Protein AF-0000000082145447 (afdb_homodimer)

Foldseek 3Di:
DVVVVVVVVLVVLLVLLLLLLQVLLLCLLVLHFSQWDSDPVLSVLVCVCPDPVNLVVLVVLLVLLLCLQCQAVVHVPWPFLFPVPTDRDDHDAQPPSLVSVVVSLVSLVVNLVSVCNTNDDVVCVVDVLSVVSVVLSVLQVVLSVVCVVVRNPDLARCNLLSSLVSLCSSDPLLVLVVVLLVVLVVVLVVLVVVLVVLLQVLLVVCLVVQDDDPDPLLNPLCVQANVDSVSVSVNLVLVLLVQCPPVNCVSVCVVPVVSVVSSCVSNVCRNVNSLVVSLVSLLVSVVVSLVVLLVSSNVSSLVSLVSSQVSQPVSDDPDQWHALVSVLVSLVPHDDDPVLSVQLNVLRDHDIDHPVRSSVSCVSSLFFDLDDFDDWDDDPDPVLVVLLVVLVDPVVVVVVLVLLVVLLVVVVVLCVVCVPPDPLRDDCQVVLVSLVVVLVVLVVSLVSVCSNRPPRRQVVDPLSVLSVVLSVVLVVLNVVLCVVQPPPGDRFDVPPPDPDGSSRSSVVSSVSSVVNSCSCQCVDPVSVLVVVLVVLLVVVCVSLVSVVSSVLSSVLSVQCSQCACLCVVQPPLPLPVVDPLACSVVVVSSQGSHRSVSVSVNLVVVLVSHSVVNVQVVSCVSHNVCSVVVSVVSNCCRNSPSVSSVVSSSVVSVVVVVVVVVVCPPVCVVVVSGPSRPVSSSD/DVVVVVVVVLVVLLVLLLLLLQVLLLCLLVLHFSQWDSDPVLSVLVCVCPDPVNLVVLVVLLVLLLCLQCQAVVHVPWPFLFPVPTDRDDHDAQPPSLVSVVVSLVSLVVNLVSVCNTNDDVVCVVDVLSVVSVVLSVLLVVLSVVCVVVRNPDLARCNLLSSLVSLCSSDPLLVLVVVLLVVLVVVLVVLVVVLVVLLQVLLVVVLVVQDDDPDPLLNPLCVQANVDSVSVSVNLVLVLLVQCPPVNCVSVCVVPVVSVVSSCVSNVCRNVNSLVVSLVSLLVSVVVSLVVLLVSSNVSSVVSLVVSQVSQVVSDDDDQWHALVSVLVSLVPHDDDPVLSVQLNVLRDHDIDHPVRSSVSCVSSLFFDLDDFDDWDDDPDPVLVVLLVVLVDPVVVVVVLVLLVVLLVVVVVLCVVCVPPDPLRDDCQVVLVSLVVVLVVLVVSLVSVCSNRPPRRQVVDPLSVLSVVLSVVLVVLNVVLCVVAPPPGDRFDVPPPDPDGSSRSSVVSSVSSVVNSCSCQCVDPVSVLVVVLVVLLVVVCVSLVSVVSSVLSSVLSVQCSQCACLCVVQPPLPLPVPDPLACSVVVVSSQGSHRSVSVSVNLVVVLVSHSVVNVQVVSCVSHNVCSVVVSVVSNCCRNSPSVSSVVSSSVVSVVVSVVVVVVQPPVCVVVVSRPSRPVSSSD

Solvent-accessible surface area (backbone atoms only — not comparable to full-atom values): 72984 Å² total; per-residue (Å²): 113,68,64,58,50,51,50,50,53,50,48,52,52,50,50,45,36,44,52,49,27,27,52,26,44,41,26,22,73,64,46,36,80,80,74,48,55,80,48,69,69,48,43,54,50,50,54,52,56,71,26,70,64,48,46,50,49,52,51,50,45,47,52,50,63,60,51,43,55,43,51,37,85,50,26,43,65,48,62,30,56,15,75,92,74,39,66,86,52,58,63,70,61,86,56,56,68,57,50,56,46,51,54,45,52,50,50,50,50,51,51,50,51,50,53,47,62,41,39,30,74,74,53,45,76,69,36,65,67,58,51,52,46,54,49,53,53,51,53,30,52,52,46,50,52,50,34,64,72,53,67,61,68,68,86,79,62,68,41,65,55,48,52,45,49,58,56,46,71,72,29,68,59,38,47,53,51,51,53,46,50,63,69,39,45,65,65,52,48,32,52,50,49,51,50,50,50,53,50,52,47,52,35,55,44,44,43,62,72,37,49,41,49,86,52,70,88,74,26,53,40,14,68,73,42,31,45,44,63,71,49,21,43,51,46,52,53,42,39,50,70,36,48,44,42,63,66,75,48,38,58,45,26,46,65,28,47,71,55,46,55,59,55,50,50,50,39,50,49,47,41,60,41,52,50,46,47,47,38,37,51,51,28,52,46,49,53,56,42,51,54,50,52,32,50,51,37,52,50,31,22,51,50,16,48,50,52,24,49,53,45,48,15,60,75,45,97,80,51,86,41,30,50,39,68,60,52,52,56,32,58,69,66,37,83,66,60,67,69,58,50,52,56,40,56,69,68,58,62,91,56,72,41,43,62,72,59,53,56,55,49,60,54,58,73,68,53,30,69,47,80,76,72,62,75,62,66,86,66,88,50,70,67,57,44,51,50,29,58,52,62,68,34,70,64,46,58,52,50,51,48,51,51,45,50,49,50,49,48,51,51,51,51,49,50,60,73,47,35,87,43,35,60,73,69,55,74,60,60,65,58,47,54,52,50,50,52,50,51,51,48,49,50,50,52,51,53,50,44,33,68,33,29,25,72,69,30,35,63,64,35,69,68,47,43,54,50,49,52,52,47,51,53,49,48,54,51,50,51,48,45,53,69,71,46,51,87,74,71,71,72,78,56,91,73,60,72,59,100,65,45,70,65,56,50,53,44,50,51,51,45,51,52,50,57,55,49,60,69,50,40,70,76,34,66,65,41,27,55,53,49,52,51,49,57,55,44,52,68,63,41,48,41,56,53,49,50,50,49,30,52,50,52,38,50,44,53,49,39,42,70,75,40,52,52,35,61,72,70,62,42,83,87,54,63,66,59,71,48,77,77,32,46,56,58,70,52,46,58,34,58,36,40,60,25,50,58,31,29,51,53,36,53,49,44,38,44,68,41,31,58,34,64,36,55,35,52,46,45,28,70,52,64,42,71,65,40,45,56,51,48,51,52,46,39,50,49,42,43,56,43,49,48,30,49,49,49,30,51,53,37,52,54,46,50,55,50,48,53,51,54,62,71,46,51,72,70,48,53,71,67,48,50,55,48,62,60,72,61,68,60,80,97,112,66,64,59,49,50,51,50,52,49,49,52,51,49,51,46,36,45,52,50,27,26,53,26,43,41,26,22,73,64,45,35,82,79,75,47,56,82,46,69,69,49,42,54,51,49,54,52,55,71,28,69,63,48,46,49,50,50,52,49,44,48,51,48,62,61,51,44,55,41,49,37,84,50,26,44,65,50,62,29,54,15,75,90,75,40,65,86,50,59,64,69,61,86,57,56,67,57,50,55,47,51,56,46,51,50,51,49,50,51,50,49,51,49,53,46,60,40,38,31,71,77,51,45,75,71,35,65,67,60,52,52,45,54,50,51,53,50,52,33,52,53,47,50,51,50,35,64,72,54,70,61,68,67,86,77,64,67,42,64,56,49,54,46,49,59,57,45,73,72,31,68,61,37,47,53,51,50,53,46,50,62,69,40,45,64,65,52,49,34,52,51,51,51,50,51,49,53,50,52,49,51,33,55,41,45,42,62,72,35,49,41,51,85,52,70,89,73,26,53,40,15,68,72,41,32,45,42,63,71,49,21,43,51,46,51,52,41,40,51,72,34,48,43,41,62,65,75,49,37,58,44,27,46,66,29,48,72,54,48,53,59,56,51,50,48,39,49,49,48,37,61,42,51,50,47,48,48,39,34,50,51,29,52,47,48,52,56,41,51,53,51,51,32,51,50,36,51,49,31,23,51,50,17,47,49,52,22,50,54,46,50,16,62,77,46,98,78,52,86,41,32,50,39,68,58,50,53,54,31,59,72,67,38,85,66,59,67,68,57,50,53,57,42,56,70,68,59,62,91,56,72,41,43,62,72,59,54,56,54,49,59,54,57,73,70,55,33,72,48,81,76,74,62,76,63,67,87,66,88,50,68,66,58,44,53,51,30,58,53,63,69,35,70,63,46,56,53,50,51,47,50,51,45,49,50,51,48,48,51,52,51,53,50,49,57,72,46,34,87,44,34,60,71,68,54,75,60,60,65,58,46,54,53,48,49,53,52,52,51,48,48,50,50,53,52,54,50,44,33,68,33,29,27,73,69,31,36,63,65,34,69,68,48,43,55,51,48,53,52,48,51,53,49,49,54,51,51,52,49,45,53,69,71,45,53,87,74,73,72,72,76,55,92,73,59,73,59,98,66,45,71,65,56,50,52,45,50,50,50,43,50,53,50,57,55,49,60,67,51,40,70,76,34,67,65,40,26,56,52,49,52,50,48,58,56,44,50,68,64,41,49,41,54,52,49,50,49,52,31,54,50,51,39,52,45,53,51,39,43,70,76,39,51,53,36,61,73,71,63,43,83,86,55,63,66,59,73,50,78,77,34,47,54,58,70,53,48,58,32,55,36,40,61,26,49,58,31,28,51,52,36,53,48,44,40,44,69,42,32,58,34,64,35,56,35,52,46,44,27,71,52,64,42,72,65,40,46,58,51,49,51,51,46,38,51,49,42,44,57,43,50,48,31,49,50,49,31,51,52,35,52,54,46,50,56,50,48,55,53,54,63,72,44,49,71,68,47,50,70,68,48,53,53,51,61,60,73,62,70,59,79,96

InterPro domains:
  IPR005821 Ion transport domain [PF00520] (77-286)
  IPR005821 Ion transport domain [PF00520] (409-654)
  IPR027359 Voltage-dependent channel domain superfamily [G3DSA:1.20.120.350] (42-174)
  IPR028798 Two pore channel protein 2 [PTHR46768] (13-683)

pLDDT: mean 85.29, std 12.87, range [26.86, 97.44]

Nearest PDB structures (foldseek):
  8ouo-assembly1_A  TM=9.317E-01  e=2.076E-51  Homo sapiens
  8ouo-assembly1_B  TM=9.538E-01  e=5.408E-50  Homo sapiens
  6nq0-assembly1_A  TM=9.365E-01  e=2.351E-46  Homo sapiens
  7fho-assembly1_C  TM=8.177E-01  e=7.870E-20  Arabidopsis thaliana
  6c96-assembly1_A  TM=8.296E-01  e=8.619E-19  Mus musculus

Sequence (1366 aa):
KSRRRYGFLTQIRIDLYLQQAVVFIEDAIQYRSINHRVDANSLRLYRWYYSRIWQLGLGLTIAVVLMLAFIERPSSFSYTSDPRFRPPPWEPPCGLTEGIEIVCLVIFAIDFATKSYLIGWEEFRKCKWLIVYILAVSASVIDWALTLSMYCDQNLRVRRLIRPFFLLQNSSLMKKTLKCIKRTLPEIASVILLLALHLCLFTMIGMLLFAKGEVHSQNGEWEAYFRDLPTSFSSLLVLLTTANNPDVMIPAYSLNRGYSIFFILFSGFGTYFLMNLLTAIVYNQFRGYLLMSVQASILRRRLGVRAAFEVMSCQGWGQDRVRVDASLQVMARVQMKSYYRQAIIKQLSDGFIQWEAFRRLFDELDKDRIKEHPPKPEYNSSLLQGLQLLFCHYYVTVVGNAVALANVMCICTILVLDSEKSIAERDDYYMEVINCFFILYYLMEMSLKILAFGWRGYLSYRNNIFDGLLTVCLLVLQITIFATYRLPFPKWNPASRGLMSLWEMVRLVNMLIVVRFLRIIPDIKLMALIASTLVDLVKNLRAFAGILVVSDSTVIEVDLYLFLYSVMSNSSMKNITVECGSYEQLGYWPNNFDDFASSLVLLYNVMVVNNWQVFMDAYTRYTTQWSKVYFVSWWLTSSVMWVNLFVALILENFIYKWDRSVMCSVADVERTGYETTVQLMFRKSRRRYGFLTQIRIDLYLQQAVVFIEDAIQYRSINHRVDANSLRLYRWYYSRIWQLGLGLTIAVVLMLAFIERPSSFSYTSDPRFRPPPWEPPCGLTEGIEIVCLVIFAIDFATKSYLIGWEEFRKCKWLIVYILAVSASVIDWALTLSMYCDQNLRVRRLIRPFFLLQNSSLMKKTLKCIKRTLPEIASVILLLALHLCLFTMIGMLLFAKGEVHSQNGEWEAYFRDLPTSFSSLLVLLTTANNPDVMIPAYSLNRGYSIFFILFSGFGTYFLMNLLTAIVYNQFRGYLLMSVQASILRRRLGVRAAFEVMSCQGWGQDRVRVDASLQVMARVQMKSYYRQAIIKQLSDGFIQWEAFRRLFDELDKDRIKEHPPKPEYNSSLLQGLQLLFCHYYVTVVGNAVALANVMCICTILVLDSEKSIAERDDYYMEVINCFFILYYLMEMSLKILAFGWRGYLSYRNNIFDGLLTVCLLVLQITIFATYRLPFPKWNPASRGLMSLWEMVRLVNMLIVVRFLRIIPDIKLMALIASTLVDLVKNLRAFAGILVVSDSTVIEVDLYLFLYSVMSNSSMKNITVECGSYEQLGYWPNNFDDFASSLVLLYNVMVVNNWQVFMDAYTRYTTQWSKVYFVSWWLTSSVMWVNLFVALILENFIYKWDRSVMCSVADVERTGYETTVQLMFR

Organism: Oncorhynchus tshawytscha (NCBI:txid74940)

Secondary structure (DSSP, 8-state):
-HHHHHHHHHHHHHHHHHHHHHHHHHHHHHT----S--SHHHHHHHHHHTSHHHHHHHHHHHHHHHHHHHHSSSP--SS---TTTPPPP-PPPTTHHHHHHHHHHHHHHHHHHHHHHHH-HHHHHH-HHHHHHHHHHHHHHHHHHHHHHTTT--S--HHHHHHHHHHHHH-HHHHHHHHHHHHHHHHHHHHHHHHHHHHHHHHHHHHHHT---S-GGG-HHHHHH-SSHHHHHHHHHHHHTTTTTTTTTHHHHHH-TTHHHHHHHHHIIIIIIIHHHHHHHHHHHHHHHHHHHHHHHHHHHHHHHHHHHHHHHHTSSS-S-EEHHHHHHHHHHS---HHHHHHHHHH--SSEE-HHHHHHHGGGGGS----PPPPPP--SSHHHHHHHHHHTSHHHHHHHHHHHHHHHHHHHHHHHHTTTS-TTT--HHHHHHHHHHHHHHHHHHHHHHHHHHHHHHHHH-HHHHHHHHHHHHHHHHHHHHHHHSPSS-----TT--SSS-HHHHHHHHHHHHHHHGGGGGGGSHHHHHHHHHHHHHHHHHHHHHHHHHHHHHHHHHHHHHHHTTHHHHH--SS----STTSTTTTT-TT-SSSSHHHHHHHHHHHHH-TTHHHHHHHHHHHS-THHHHHHHHHHIIIIIIIHHHHHHHHHHHHHHHHHHHHHS-HHHHHH------GGGGG-/-HHHHHHHHHHHHHHHHHHHHHHHHHHHHHT----S--SHHHHHHHHHHTSHHHHHHHHHHHHHHHHHHHHSSSP--SS---TTTPPPP-PPPTTHHHHHHHHHHHHHHHHHHHHHHHH-HHHHHH-HHHHHHHHHHHHHHHHHHHHHHTTT--S--HHHHHHHHHHHHH-HHHHHHHHHHHHHHHHHHHHHHHHHHHHHHHHHHHHHHT---S-GGG-HHHHHH-SSHHHHHHHHHHHHTTTTTTGGGHHHHHH-GGGHHHHHHHHIIIIIIIHHHHHHHHHHHHHHHHHHHHHHHHHHHHHHHHHHHHHHHHTSSS-S-EEHHHHHHHHHHS---HHHHHHHHHH--SSEE-HHHHHHHGGGGGS----PPPPPP--SSHHHHHHHHHHTSHHHHHHHHHHHHHHHHHHHHHHHHTTTS-TTT---HHHHHHHHHHHHHHHHHHHHHHHHHHHHHHHH-HHHHHHHHHHHHHHHHHHHHHHHSPSS-----TT--SSS-HHHHHHHHHHHHHHHGGGGGGGSHHHHHHHHHHHHHHHHHHHHHHHHHHHHHHHHHHHHHHHTTHHHHH--SS----STTSTTTTT-TT-SSSSHHHHHHHHHHHHH-TTHHHHHHHHHHHS-THHHHHHHHHHIIIIIIIHHHHHHHHHHHHHHHHHHHHHS-HHHHHH------GGGGG-

Structure (mmCIF, N/CA/C/O backbone):
data_AF-0000000082145447-model_v1
#
loop_
_entity.id
_entity.type
_entity.pdbx_description
1 polymer 'Two pore channel protein 2'
#
loop_
_atom_site.group_PDB
_atom_site.id
_atom_site.type_symbol
_atom_site.label_atom_id
_atom_site.label_alt_id
_atom_site.label_comp_id
_atom_site.label_asym_id
_atom_site.label_entity_id
_atom_site.label_seq_id
_atom_site.pdbx_PDB_ins_code
_atom_site.Cartn_x
_atom_site.Cartn_y
_atom_site.Cartn_z
_atom_site.occupancy
_atom_site.B_iso_or_equiv
_atom_site.auth_seq_id
_atom_site.auth_comp_id
_atom_site.auth_asym_id
_atom_site.auth_atom_id
_atom_site.pdbx_PDB_model_num
ATOM 1 N N . LYS A 1 1 ? 50.25 -58.344 -18.672 1 53.94 1 LYS A N 1
ATOM 2 C CA . LYS A 1 1 ? 48.938 -58.375 -18.062 1 53.94 1 LYS A CA 1
ATOM 3 C C . LYS A 1 1 ? 48.781 -57.25 -17.031 1 53.94 1 LYS A C 1
ATOM 5 O O . LYS A 1 1 ? 47.719 -56.625 -16.938 1 53.94 1 LYS A O 1
ATOM 10 N N . SER A 1 2 ? 49.844 -56.938 -16.375 1 56.62 2 SER A N 1
ATOM 11 C CA . SER A 1 2 ? 49.844 -55.938 -15.32 1 56.62 2 SER A CA 1
ATOM 12 C C . SER A 1 2 ? 49.781 -54.531 -15.914 1 56.62 2 SER A C 1
ATOM 14 O O . SER A 1 2 ? 49.125 -53.625 -15.359 1 56.62 2 SER A O 1
ATOM 16 N N . ARG A 1 3 ? 50.375 -54.406 -17.047 1 60.03 3 ARG A N 1
ATOM 17 C CA . ARG A 1 3 ? 50.344 -53.094 -17.672 1 60.03 3 ARG A CA 1
ATOM 18 C C . ARG A 1 3 ? 48.969 -52.781 -18.219 1 60.03 3 ARG A C 1
ATOM 20 O O . ARG A 1 3 ? 48.5 -51.625 -18.156 1 60.03 3 ARG A O 1
ATOM 27 N N . ARG A 1 4 ? 48.375 -53.625 -18.734 1 63.19 4 ARG A N 1
ATOM 28 C CA . ARG A 1 4 ? 47.031 -53.406 -19.266 1 63.19 4 ARG A CA 1
ATOM 29 C C . ARG A 1 4 ? 46.031 -53.156 -18.141 1 63.19 4 ARG A C 1
ATOM 31 O O . ARG A 1 4 ? 45.156 -52.312 -18.297 1 63.19 4 ARG A O 1
ATOM 38 N N . ARG A 1 5 ? 46.25 -53.812 -17.078 1 63.31 5 ARG A N 1
ATOM 39 C CA . ARG A 1 5 ? 45.375 -53.594 -15.93 1 63.31 5 ARG A CA 1
ATOM 40 C C . ARG A 1 5 ? 45.594 -52.219 -15.336 1 63.31 5 ARG A C 1
ATOM 42 O O . ARG A 1 5 ? 44.656 -51.531 -14.914 1 63.31 5 ARG A O 1
ATOM 49 N N . TYR A 1 6 ? 46.812 -51.781 -15.273 1 66.75 6 TYR A N 1
ATOM 50 C CA . TYR A 1 6 ? 47.156 -50.438 -14.781 1 66.75 6 TYR A CA 1
ATOM 51 C C . TYR A 1 6 ? 46.562 -49.375 -15.695 1 66.75 6 TYR A C 1
ATOM 53 O O . TYR A 1 6 ? 46.062 -48.344 -15.219 1 66.75 6 TYR A O 1
ATOM 61 N N . GLY A 1 7 ? 46.625 -49.688 -16.984 1 64.38 7 GLY A N 1
ATOM 62 C CA . GLY A 1 7 ? 46.062 -48.75 -17.938 1 64.38 7 GLY A CA 1
ATOM 63 C C . GLY A 1 7 ? 44.531 -48.656 -17.812 1 64.38 7 GLY A C 1
ATOM 64 O O . GLY A 1 7 ? 44 -47.562 -17.891 1 64.38 7 GLY A O 1
ATOM 65 N N . PHE A 1 8 ? 44.031 -49.812 -17.641 1 71.19 8 PHE A N 1
ATOM 66 C CA . PHE A 1 8 ? 42.594 -49.844 -17.5 1 71.19 8 PHE A CA 1
ATOM 67 C C . PHE A 1 8 ? 42.156 -49.156 -16.219 1 71.19 8 PHE A C 1
ATOM 69 O O . PHE A 1 8 ? 41.188 -48.406 -16.219 1 71.19 8 PHE A O 1
ATOM 76 N N . LEU A 1 9 ? 42.875 -49.312 -15.102 1 72.5 9 LEU A N 1
ATOM 77 C CA . LEU A 1 9 ? 42.562 -48.688 -13.828 1 72.5 9 LEU A CA 1
ATOM 78 C C . LEU A 1 9 ? 42.781 -47.188 -13.922 1 72.5 9 LEU A C 1
ATOM 80 O O . LEU A 1 9 ? 42.031 -46.406 -13.328 1 72.5 9 LEU A O 1
ATOM 84 N N . THR A 1 10 ? 43.75 -46.844 -14.664 1 74.88 10 THR A N 1
ATOM 85 C CA . THR A 1 10 ? 44 -45.406 -14.859 1 74.88 10 THR A CA 1
ATOM 86 C C . THR A 1 10 ? 42.875 -44.781 -15.68 1 74.88 10 THR A C 1
ATOM 88 O O . THR A 1 10 ? 42.469 -43.625 -15.406 1 74.88 10 THR A O 1
ATOM 91 N N . GLN A 1 11 ? 42.438 -45.562 -16.594 1 77.31 11 GLN A N 1
ATOM 92 C CA . GLN A 1 11 ? 41.344 -45.031 -17.422 1 77.31 11 GLN A CA 1
ATOM 93 C C . GLN A 1 11 ? 40.062 -44.906 -16.625 1 77.31 11 GLN A C 1
ATOM 95 O O . GLN A 1 11 ? 39.312 -43.938 -16.797 1 77.31 11 GLN A O 1
ATOM 100 N N . ILE A 1 12 ? 39.875 -45.781 -15.75 1 78.94 12 ILE A N 1
ATOM 101 C CA . ILE A 1 12 ? 38.688 -45.75 -14.891 1 78.94 12 ILE A CA 1
ATOM 102 C C . ILE A 1 12 ? 38.781 -44.531 -13.953 1 78.94 12 ILE A C 1
ATOM 104 O O . ILE A 1 12 ? 37.781 -43.875 -13.711 1 78.94 12 ILE A O 1
ATOM 108 N N . ARG A 1 13 ? 39.938 -44.281 -13.492 1 81.38 13 ARG A N 1
ATOM 109 C CA . ARG A 1 13 ? 40.125 -43.156 -12.586 1 81.38 13 ARG A CA 1
ATOM 110 C C . ARG A 1 13 ? 39.938 -41.844 -13.312 1 81.38 13 ARG A C 1
ATOM 112 O O . ARG A 1 13 ? 39.344 -40.906 -12.773 1 81.38 13 ARG A O 1
ATOM 119 N N . ILE A 1 14 ? 40.344 -41.844 -14.531 1 82.06 14 ILE A N 1
ATOM 120 C CA . ILE A 1 14 ? 40.219 -40.625 -15.32 1 82.06 14 ILE A CA 1
ATOM 121 C C . ILE A 1 14 ? 38.719 -40.375 -15.617 1 82.06 14 ILE A C 1
ATOM 123 O O . ILE A 1 14 ? 38.25 -39.219 -15.539 1 82.06 14 ILE A O 1
ATOM 127 N N . ASP A 1 15 ? 38.094 -41.438 -15.93 1 86.69 15 ASP A N 1
ATOM 128 C CA . ASP A 1 15 ? 36.656 -41.281 -16.219 1 86.69 15 ASP A CA 1
ATOM 129 C C . ASP A 1 15 ? 35.906 -40.844 -14.984 1 86.69 15 ASP A C 1
ATOM 131 O O . ASP A 1 15 ? 34.938 -40.062 -15.094 1 86.69 15 ASP A O 1
ATOM 135 N N . LEU A 1 16 ? 36.312 -41.281 -13.883 1 89.75 16 LEU A N 1
ATOM 136 C CA . LEU A 1 16 ? 35.688 -40.875 -12.641 1 89.75 16 LEU A CA 1
ATOM 137 C C . LEU A 1 16 ? 35.875 -39.406 -12.383 1 89.75 16 LEU A C 1
ATOM 139 O O . LEU A 1 16 ? 34.969 -38.688 -11.977 1 89.75 16 LEU A O 1
ATOM 143 N N . TYR A 1 17 ? 37.062 -38.906 -12.609 1 88.62 17 TYR A N 1
ATOM 144 C CA . TYR A 1 17 ? 37.344 -37.5 -12.391 1 88.62 17 TYR A CA 1
ATOM 145 C C . TYR A 1 17 ? 36.562 -36.625 -13.367 1 88.62 17 TYR A C 1
ATOM 147 O O . TYR A 1 17 ? 36.125 -35.562 -13.008 1 88.62 17 TYR A O 1
ATOM 155 N N . LEU A 1 18 ? 36.406 -37.156 -14.5 1 90 18 LEU A N 1
ATOM 156 C CA . LEU A 1 18 ? 35.625 -36.406 -15.484 1 90 18 LEU A CA 1
ATOM 157 C C . LEU A 1 18 ? 34.156 -36.375 -15.086 1 90 18 LEU A C 1
ATOM 159 O O . LEU A 1 18 ? 33.531 -35.344 -15.219 1 90 18 LEU A O 1
ATOM 163 N N . GLN A 1 19 ? 33.688 -37.469 -14.641 1 91.81 19 GLN A N 1
ATOM 164 C CA . GLN A 1 19 ? 32.312 -37.5 -14.203 1 91.81 19 GLN A CA 1
ATOM 165 C C . GLN A 1 19 ? 32.094 -36.594 -13.008 1 91.81 19 GLN A C 1
ATOM 167 O O . GLN A 1 19 ? 31.031 -35.938 -12.906 1 91.81 19 GLN A O 1
ATOM 172 N N . GLN A 1 20 ? 33 -36.594 -12.117 1 93.31 20 GLN A N 1
ATOM 173 C CA . GLN A 1 20 ? 32.906 -35.688 -10.969 1 93.31 20 GLN A CA 1
ATOM 174 C C . GLN A 1 20 ? 32.875 -34.219 -11.414 1 93.31 20 GLN A C 1
ATOM 176 O O . GLN A 1 20 ? 32.062 -33.438 -10.914 1 93.31 20 GLN A O 1
ATOM 181 N N . ALA A 1 21 ? 33.656 -33.875 -12.336 1 92.75 21 ALA A N 1
ATOM 182 C CA . ALA A 1 21 ? 33.75 -32.5 -12.828 1 92.75 21 ALA A CA 1
ATOM 183 C C . ALA A 1 21 ? 32.438 -32.094 -13.516 1 92.75 21 ALA A C 1
ATOM 185 O O . ALA A 1 21 ? 31.969 -30.969 -13.375 1 92.75 21 ALA A O 1
ATOM 186 N N . VAL A 1 22 ? 31.859 -33 -14.227 1 94.25 22 VAL A N 1
ATOM 187 C CA . VAL A 1 22 ? 30.609 -32.75 -14.906 1 94.25 22 VAL A CA 1
ATOM 188 C C . VAL A 1 22 ? 29.516 -32.406 -13.883 1 94.25 22 VAL A C 1
ATOM 190 O O . VAL A 1 22 ? 28.797 -31.422 -14.031 1 94.25 22 VAL A O 1
ATOM 193 N N . VAL A 1 23 ? 29.406 -33.156 -12.867 1 94.38 23 VAL A N 1
ATOM 194 C CA . VAL A 1 23 ? 28.359 -32.969 -11.859 1 94.38 23 VAL A CA 1
ATOM 195 C C . VAL A 1 23 ? 28.625 -31.688 -11.078 1 94.38 23 VAL A C 1
ATOM 197 O O . VAL A 1 23 ? 27.688 -30.953 -10.75 1 94.38 23 VAL A O 1
ATOM 200 N N . PHE A 1 24 ? 29.812 -31.359 -10.805 1 94.12 24 PHE A N 1
ATOM 201 C CA . PHE A 1 24 ? 30.141 -30.125 -10.086 1 94.12 24 PHE A CA 1
ATOM 202 C C . PHE A 1 24 ? 29.781 -28.906 -10.914 1 94.12 24 PHE A C 1
ATOM 204 O O . PHE A 1 24 ? 29.297 -27.906 -10.375 1 94.12 24 PHE A O 1
ATOM 211 N N . ILE A 1 25 ? 29.984 -28.984 -12.133 1 93.06 25 ILE A N 1
ATOM 212 C CA . ILE A 1 25 ? 29.641 -27.875 -13 1 93.06 25 ILE A CA 1
ATOM 213 C C . ILE A 1 25 ? 28.109 -27.75 -13.109 1 93.06 25 ILE A C 1
ATOM 215 O O . ILE A 1 25 ? 27.578 -26.641 -13.117 1 93.06 25 ILE A O 1
ATOM 219 N N . GLU A 1 26 ? 27.484 -28.859 -13.211 1 93.31 26 GLU A N 1
ATOM 220 C CA . GLU A 1 26 ? 26.016 -28.828 -13.211 1 93.31 26 GLU A CA 1
ATOM 221 C C . GLU A 1 26 ? 25.484 -28.25 -11.906 1 93.31 26 GLU A C 1
ATOM 223 O O . GLU A 1 26 ? 24.5 -27.516 -11.914 1 93.31 26 GLU A O 1
ATOM 228 N N . ASP A 1 27 ? 26.062 -28.609 -10.828 1 91.56 27 ASP A N 1
ATOM 229 C CA . ASP A 1 27 ? 25.672 -28.062 -9.539 1 91.56 27 ASP A CA 1
ATOM 230 C C . ASP A 1 27 ? 25.922 -26.547 -9.484 1 91.56 27 ASP A C 1
ATOM 232 O O . ASP A 1 27 ? 25.156 -25.812 -8.883 1 91.56 27 ASP A O 1
ATOM 236 N N . ALA A 1 28 ? 26.984 -26.156 -10.094 1 90.56 28 ALA A N 1
ATOM 237 C CA . ALA A 1 28 ? 27.297 -24.734 -10.141 1 90.56 28 ALA A CA 1
ATOM 238 C C . ALA A 1 28 ? 26.266 -23.969 -10.969 1 90.56 28 ALA A C 1
ATOM 240 O O . ALA A 1 28 ? 25.859 -22.859 -10.602 1 90.56 28 ALA A O 1
ATOM 241 N N . ILE A 1 29 ? 25.812 -24.609 -11.992 1 89.25 29 ILE A N 1
ATOM 242 C CA . ILE A 1 29 ? 24.844 -23.984 -12.875 1 89.25 29 ILE A CA 1
ATOM 243 C C . ILE A 1 29 ? 23.5 -23.875 -12.164 1 89.25 29 ILE A C 1
ATOM 245 O O . ILE A 1 29 ? 22.812 -22.859 -12.281 1 89.25 29 ILE A O 1
ATOM 249 N N . GLN A 1 30 ? 23.172 -24.859 -11.391 1 88.75 30 GLN A N 1
ATOM 250 C CA . GLN A 1 30 ? 21.875 -24.891 -10.719 1 88.75 30 GLN A CA 1
ATOM 251 C C . GLN A 1 30 ? 22 -24.406 -9.273 1 88.75 30 GLN A C 1
ATOM 253 O O . GLN A 1 30 ? 21.016 -24.438 -8.523 1 88.75 30 GLN A O 1
ATOM 258 N N . TYR A 1 31 ? 23.172 -23.953 -8.797 1 87.56 31 TYR A N 1
ATOM 259 C CA . TYR A 1 31 ? 23.438 -23.406 -7.477 1 87.56 31 TYR A CA 1
ATOM 260 C C . TYR A 1 31 ? 23.172 -24.438 -6.387 1 87.56 31 TYR A C 1
ATOM 262 O O . TYR A 1 31 ? 22.547 -24.125 -5.371 1 87.56 31 TYR A O 1
ATOM 270 N N . ARG A 1 32 ? 23.609 -25.609 -6.617 1 88.25 32 ARG A N 1
ATOM 271 C CA . ARG A 1 32 ? 23.438 -26.672 -5.637 1 88.25 32 ARG A CA 1
ATOM 272 C C . ARG A 1 32 ? 24.703 -26.859 -4.797 1 88.25 32 ARG A C 1
ATOM 274 O O . ARG A 1 32 ? 25.766 -26.359 -5.16 1 88.25 32 ARG A O 1
ATOM 281 N N . SER A 1 33 ? 24.484 -27.5 -3.631 1 86.94 33 SER A N 1
ATOM 282 C CA . SER A 1 33 ? 25.625 -27.781 -2.768 1 86.94 33 SER A CA 1
ATOM 283 C C . SER A 1 33 ? 26.469 -28.922 -3.32 1 86.94 33 SER A C 1
ATOM 285 O O . SER A 1 33 ? 25.953 -29.828 -3.957 1 86.94 33 SER A O 1
ATOM 287 N N . ILE A 1 34 ? 27.734 -28.859 -2.986 1 88.69 34 ILE A N 1
ATOM 288 C CA . ILE A 1 34 ? 28.672 -29.844 -3.514 1 88.69 34 ILE A CA 1
ATOM 289 C C . ILE A 1 34 ? 28.844 -30.969 -2.506 1 88.69 34 ILE A C 1
ATOM 291 O O . ILE A 1 34 ? 29.562 -31.938 -2.77 1 88.69 34 ILE A O 1
ATOM 295 N N . ASN A 1 35 ? 28.109 -30.891 -1.398 1 86.94 35 ASN A N 1
ATOM 296 C CA . ASN A 1 35 ? 28.312 -31.891 -0.356 1 86.94 35 ASN A CA 1
ATOM 297 C C . ASN A 1 35 ? 27.469 -33.156 -0.621 1 86.94 35 ASN A C 1
ATOM 299 O O . ASN A 1 35 ? 26.406 -33.312 -0.034 1 86.94 35 ASN A O 1
ATOM 303 N N . HIS A 1 36 ? 27.859 -33.969 -1.527 1 89.06 36 HIS A N 1
ATOM 304 C CA . HIS A 1 36 ? 27.234 -35.25 -1.843 1 89.06 36 HIS A CA 1
ATOM 305 C C . HIS A 1 36 ? 28.281 -36.312 -2.146 1 89.06 36 HIS A C 1
ATOM 307 O O . HIS A 1 36 ? 29.469 -36.031 -2.27 1 89.06 36 HIS A O 1
ATOM 313 N N . ARG A 1 37 ? 27.891 -37.562 -2.268 1 90.38 37 ARG A N 1
ATOM 314 C CA . ARG A 1 37 ? 28.781 -38.656 -2.574 1 90.38 37 ARG A CA 1
ATOM 315 C C . ARG A 1 37 ? 29.359 -38.531 -3.982 1 90.38 37 ARG A C 1
ATOM 317 O O . ARG A 1 37 ? 28.672 -38.094 -4.898 1 90.38 37 ARG A O 1
ATOM 324 N N . VAL A 1 38 ? 30.641 -38.875 -4.09 1 90.19 38 VAL A N 1
ATOM 325 C CA . VAL A 1 38 ? 31.328 -38.656 -5.355 1 90.19 38 VAL A CA 1
ATOM 326 C C . VAL A 1 38 ? 31.734 -39.969 -5.984 1 90.19 38 VAL A C 1
ATOM 328 O O . VAL A 1 38 ? 32.594 -40 -6.887 1 90.19 38 VAL A O 1
ATOM 331 N N . ASP A 1 39 ? 31.141 -41.125 -5.555 1 90.88 39 ASP A N 1
ATOM 332 C CA . ASP A 1 39 ? 31.422 -42.406 -6.188 1 90.88 39 ASP A CA 1
ATOM 333 C C . ASP A 1 39 ? 30.719 -42.531 -7.543 1 90.88 39 ASP A C 1
ATOM 335 O O . ASP A 1 39 ? 29.766 -41.781 -7.812 1 90.88 39 ASP A O 1
ATOM 339 N N . ALA A 1 40 ? 31.219 -43.344 -8.406 1 90.94 40 ALA A N 1
ATOM 340 C CA . ALA A 1 40 ? 30.734 -43.469 -9.773 1 90.94 40 ALA A CA 1
ATOM 341 C C . ALA A 1 40 ? 29.25 -43.812 -9.797 1 90.94 40 ALA A C 1
ATOM 343 O O . ALA A 1 40 ? 28.469 -43.188 -10.516 1 90.94 40 ALA A O 1
ATOM 344 N N . ASN A 1 41 ? 28.891 -44.781 -9.039 1 91.75 41 ASN A N 1
ATOM 345 C CA . ASN A 1 41 ? 27.484 -45.188 -9.008 1 91.75 41 ASN A CA 1
ATOM 346 C C . ASN A 1 41 ? 26.609 -44.094 -8.398 1 91.75 41 ASN A C 1
ATOM 348 O O . ASN A 1 41 ? 25.5 -43.844 -8.875 1 91.75 41 ASN A O 1
ATOM 352 N N . SER A 1 42 ? 27.094 -43.5 -7.41 1 93.06 42 SER A N 1
ATOM 353 C CA . SER A 1 42 ? 26.328 -42.438 -6.762 1 93.06 42 SER A CA 1
ATOM 354 C C . SER A 1 42 ? 26.172 -41.25 -7.684 1 93.06 42 SER A C 1
ATOM 356 O O . SER A 1 42 ? 25.125 -40.562 -7.664 1 93.06 42 SER A O 1
ATOM 358 N N . LEU A 1 43 ? 27.109 -41 -8.516 1 93.56 43 LEU A N 1
ATOM 359 C CA . LEU A 1 43 ? 27.047 -39.844 -9.414 1 93.56 43 LEU A CA 1
ATOM 360 C C . LEU A 1 43 ? 26.031 -40.094 -10.539 1 93.56 43 LEU A C 1
ATOM 362 O O . LEU A 1 43 ? 25.359 -39.156 -10.984 1 93.56 43 LEU A O 1
ATOM 366 N N . ARG A 1 44 ? 25.969 -41.344 -10.961 1 92.5 44 ARG A N 1
ATOM 367 C CA . ARG A 1 44 ? 24.953 -41.688 -11.961 1 92.5 44 ARG A CA 1
ATOM 368 C C . ARG A 1 44 ? 23.547 -41.531 -11.391 1 92.5 44 ARG A C 1
ATOM 370 O O . ARG A 1 44 ? 22.656 -41 -12.062 1 92.5 44 ARG A O 1
ATOM 377 N N . LEU A 1 45 ? 23.422 -41.969 -10.211 1 93.56 45 LEU A N 1
ATOM 378 C CA . LEU A 1 45 ? 22.141 -41.812 -9.539 1 93.56 45 LEU A CA 1
ATOM 379 C C . LEU A 1 45 ? 21.812 -40.344 -9.305 1 93.56 45 LEU A C 1
ATOM 381 O O . LEU A 1 45 ? 20.656 -39.938 -9.398 1 93.56 45 LEU A O 1
ATOM 385 N N . TYR A 1 46 ? 22.781 -39.594 -9.016 1 93.5 46 TYR A N 1
ATOM 386 C CA . TYR A 1 46 ? 22.625 -38.156 -8.781 1 93.5 46 TYR A CA 1
ATOM 387 C C . TYR A 1 46 ? 22.141 -37.438 -10.039 1 93.5 46 TYR A C 1
ATOM 389 O O . TYR A 1 46 ? 21.219 -36.625 -9.984 1 93.5 46 TYR A O 1
ATOM 397 N N . ARG A 1 47 ? 22.641 -37.75 -11.141 1 92.25 47 ARG A N 1
ATOM 398 C CA . ARG A 1 47 ? 22.25 -37.156 -12.406 1 92.25 47 ARG A CA 1
ATOM 399 C C . ARG A 1 47 ? 20.844 -37.594 -12.805 1 92.25 47 ARG A C 1
ATOM 401 O O . ARG A 1 47 ? 20.078 -36.844 -13.398 1 92.25 47 ARG A O 1
ATOM 408 N N . TRP A 1 48 ? 20.594 -38.844 -12.438 1 92.19 48 TRP A N 1
ATOM 409 C CA . TRP A 1 48 ? 19.234 -39.344 -12.703 1 92.19 48 TRP A CA 1
ATOM 410 C C . TRP A 1 48 ? 18.219 -38.625 -11.812 1 92.19 48 TRP A C 1
ATOM 412 O O . TRP A 1 48 ? 17.109 -38.312 -12.266 1 92.19 48 TRP A O 1
ATOM 422 N N . TYR A 1 49 ? 18.547 -38.406 -10.617 1 92.56 49 TYR A N 1
ATOM 423 C CA . TYR A 1 49 ? 17.656 -37.75 -9.664 1 92.56 49 TYR A CA 1
ATOM 424 C C . TYR A 1 49 ? 17.312 -36.344 -10.109 1 92.56 49 TYR A C 1
ATOM 426 O O . TYR A 1 49 ? 16.156 -35.906 -10.016 1 92.56 49 TYR A O 1
ATOM 434 N N . TYR A 1 50 ? 18.25 -35.625 -10.648 1 90.31 50 TYR A N 1
ATOM 435 C CA . TYR A 1 50 ? 18.016 -34.219 -11.023 1 90.31 50 TYR A CA 1
ATOM 436 C C . TYR A 1 50 ? 17.656 -34.125 -12.492 1 90.31 50 TYR A C 1
ATOM 438 O O . TYR A 1 50 ? 17.625 -33 -13.047 1 90.31 50 TYR A O 1
ATOM 446 N N . SER A 1 51 ? 17.391 -35.25 -13.086 1 90.25 51 SER A N 1
ATOM 447 C CA . SER A 1 51 ? 16.906 -35.219 -14.461 1 90.25 51 SER A CA 1
ATOM 448 C C . SER A 1 51 ? 15.523 -34.594 -14.555 1 90.25 51 SER A C 1
ATOM 450 O O . SER A 1 51 ? 14.805 -34.5 -13.555 1 90.25 51 SER A O 1
ATOM 452 N N . ARG A 1 52 ? 15.164 -34.094 -15.656 1 90.44 52 ARG A N 1
ATOM 453 C CA . ARG A 1 52 ? 13.906 -33.375 -15.867 1 90.44 52 ARG A CA 1
ATOM 454 C C . ARG A 1 52 ? 12.711 -34.312 -15.656 1 90.44 52 ARG A C 1
ATOM 456 O O . ARG A 1 52 ? 11.695 -33.906 -15.094 1 90.44 52 ARG A O 1
ATOM 463 N N . ILE A 1 53 ? 12.844 -35.469 -15.953 1 92.56 53 ILE A N 1
ATOM 464 C CA . ILE A 1 53 ? 11.742 -36.438 -15.883 1 92.56 53 ILE A CA 1
ATOM 465 C C . ILE A 1 53 ? 11.422 -36.75 -14.422 1 92.56 53 ILE A C 1
ATOM 467 O O . ILE A 1 53 ? 10.258 -36.75 -14.016 1 92.56 53 ILE A O 1
ATOM 471 N N . TRP A 1 54 ? 12.484 -37.031 -13.695 1 92.62 54 TRP A N 1
ATOM 472 C CA . TRP A 1 54 ? 12.266 -37.344 -12.289 1 92.62 54 TRP A CA 1
ATOM 473 C C . TRP A 1 54 ? 11.719 -36.125 -11.531 1 92.62 54 TRP A C 1
ATOM 475 O O . TRP A 1 54 ? 10.82 -36.25 -10.703 1 92.62 54 TRP A O 1
ATOM 485 N N . GLN A 1 55 ? 12.211 -35.062 -11.883 1 92.5 55 GLN A N 1
ATOM 486 C CA . GLN A 1 55 ? 11.75 -33.844 -11.195 1 92.5 55 GLN A CA 1
ATOM 487 C C . GLN A 1 55 ? 10.305 -33.531 -11.578 1 92.5 55 GLN A C 1
ATOM 489 O O . GLN A 1 55 ? 9.523 -33.062 -10.734 1 92.5 55 GLN A O 1
ATOM 494 N N . LEU A 1 56 ? 9.93 -33.688 -12.758 1 94.69 56 LEU A N 1
ATOM 495 C CA . LEU A 1 56 ? 8.555 -33.469 -13.195 1 94.69 56 LEU A CA 1
ATOM 496 C C . LEU A 1 56 ? 7.621 -34.5 -12.531 1 94.69 56 LEU A C 1
ATOM 498 O O . LEU A 1 56 ? 6.492 -34.156 -12.172 1 94.69 56 LEU A O 1
ATOM 502 N N . GLY A 1 57 ? 8.148 -35.656 -12.477 1 94.75 57 GLY A N 1
ATOM 503 C CA . GLY A 1 57 ? 7.363 -36.688 -11.797 1 94.75 57 GLY A CA 1
ATOM 504 C C . GLY A 1 57 ? 7.082 -36.344 -10.344 1 94.75 57 GLY A C 1
ATOM 505 O O . GLY A 1 57 ? 5.965 -36.562 -9.867 1 94.75 57 GLY A O 1
ATOM 506 N N . LEU A 1 58 ? 8.07 -35.906 -9.688 1 95.31 58 LEU A N 1
ATOM 507 C CA . LEU A 1 58 ? 7.887 -35.531 -8.297 1 95.31 58 LEU A CA 1
ATOM 508 C C . LEU A 1 58 ? 6.914 -34.344 -8.195 1 95.31 58 LEU A C 1
ATOM 510 O O . LEU A 1 58 ? 6.062 -34.312 -7.305 1 95.31 58 LEU A O 1
ATOM 514 N N . GLY A 1 59 ? 7.047 -33.375 -9.102 1 94.88 59 GLY A N 1
ATOM 515 C CA . GLY A 1 59 ? 6.117 -32.25 -9.125 1 94.88 59 GLY A CA 1
ATOM 516 C C . GLY A 1 59 ? 4.68 -32.688 -9.352 1 94.88 59 GLY A C 1
ATOM 517 O O . GLY A 1 59 ? 3.766 -32.156 -8.711 1 94.88 59 GLY A O 1
ATOM 518 N N . LEU A 1 60 ? 4.477 -33.594 -10.172 1 96.38 60 LEU A N 1
ATOM 519 C CA . LEU A 1 60 ? 3.143 -34.094 -10.461 1 96.38 60 LEU A CA 1
ATOM 520 C C . LEU A 1 60 ? 2.58 -34.844 -9.25 1 96.38 60 LEU A C 1
ATOM 522 O O . LEU A 1 60 ? 1.383 -34.781 -8.969 1 96.38 60 LEU A O 1
ATOM 526 N N . THR A 1 61 ? 3.447 -35.625 -8.633 1 97.25 61 THR A N 1
ATOM 527 C CA . THR A 1 61 ? 3.01 -36.344 -7.438 1 97.25 61 THR A CA 1
ATOM 528 C C . THR A 1 61 ? 2.553 -35.344 -6.359 1 97.25 61 THR A C 1
ATOM 530 O O . THR A 1 61 ? 1.54 -35.594 -5.695 1 97.25 61 THR A O 1
ATOM 533 N N . ILE A 1 62 ? 3.277 -34.281 -6.199 1 96.38 62 ILE A N 1
ATOM 534 C CA . ILE A 1 62 ? 2.918 -33.281 -5.211 1 96.38 62 ILE A CA 1
ATOM 535 C C . ILE A 1 62 ? 1.591 -32.625 -5.602 1 96.38 62 ILE A C 1
ATOM 537 O O . ILE A 1 62 ? 0.723 -32.406 -4.75 1 96.38 62 ILE A O 1
ATOM 541 N N . ALA A 1 63 ? 1.371 -32.344 -6.855 1 96.25 63 ALA A N 1
ATOM 542 C CA . ALA A 1 63 ? 0.125 -31.75 -7.332 1 96.25 63 ALA A CA 1
ATOM 543 C C . ALA A 1 63 ? -1.059 -32.688 -7.078 1 96.25 63 ALA A C 1
ATOM 545 O O . ALA A 1 63 ? -2.135 -32.219 -6.676 1 96.25 63 ALA A O 1
ATOM 546 N N . VAL A 1 64 ? -0.811 -33.938 -7.242 1 96.69 64 VAL A N 1
ATOM 547 C CA . VAL A 1 64 ? -1.878 -34.906 -7.059 1 96.69 64 VAL A CA 1
ATOM 548 C C . VAL A 1 64 ? -2.268 -34.969 -5.582 1 96.69 64 VAL A C 1
ATOM 550 O O . VAL A 1 64 ? -3.453 -34.969 -5.246 1 96.69 64 VAL A O 1
ATOM 553 N N . VAL A 1 65 ? -1.29 -35.031 -4.746 1 95.44 65 VAL A N 1
ATOM 554 C CA . VAL A 1 65 ? -1.57 -35.156 -3.32 1 95.44 65 VAL A CA 1
ATOM 555 C C . VAL A 1 65 ? -2.301 -33.906 -2.834 1 95.44 65 VAL A C 1
ATOM 557 O O . VAL A 1 65 ? -3.201 -34 -1.996 1 95.44 65 VAL A O 1
ATOM 560 N N . LEU A 1 66 ? -1.978 -32.75 -3.338 1 95 66 LEU A N 1
ATOM 561 C CA . LEU A 1 66 ? -2.643 -31.516 -2.941 1 95 66 LEU A CA 1
ATOM 562 C C . LEU A 1 66 ? -4.055 -31.453 -3.518 1 95 66 LEU A C 1
ATOM 564 O O . LEU A 1 66 ? -4.973 -30.953 -2.869 1 95 66 LEU A O 1
ATOM 568 N N . MET A 1 67 ? -4.27 -32.031 -4.68 1 95.25 67 MET A N 1
ATOM 569 C CA . MET A 1 67 ? -5.578 -31.984 -5.328 1 95.25 67 MET A CA 1
ATOM 570 C C . MET A 1 67 ? -6.535 -32.969 -4.672 1 95.25 67 MET A C 1
ATOM 572 O O . MET A 1 67 ? -7.75 -32.875 -4.848 1 95.25 67 MET A O 1
ATOM 576 N N . LEU A 1 68 ? -5.984 -33.906 -3.953 1 94.44 68 LEU A N 1
ATOM 577 C CA . LEU A 1 68 ? -6.816 -34.906 -3.256 1 94.44 68 LEU A CA 1
ATOM 578 C C . LEU A 1 68 ? -7.727 -34.219 -2.242 1 94.44 68 LEU A C 1
ATOM 580 O O . LEU A 1 68 ? -8.812 -34.688 -1.94 1 94.44 68 LEU A O 1
ATOM 584 N N . ALA A 1 69 ? -7.273 -33.031 -1.762 1 92.62 69 ALA A N 1
ATOM 585 C CA . ALA A 1 69 ? -8.062 -32.281 -0.773 1 92.62 69 ALA A CA 1
ATOM 586 C C . ALA A 1 69 ? -9.391 -31.828 -1.361 1 92.62 69 ALA A C 1
ATOM 588 O O . ALA A 1 69 ? -10.383 -31.703 -0.642 1 92.62 69 ALA A O 1
ATOM 589 N N . PHE A 1 70 ? -9.523 -31.719 -2.666 1 93.56 70 PHE A N 1
ATOM 590 C CA . PHE A 1 70 ? -10.742 -31.266 -3.324 1 93.56 70 PHE A CA 1
ATOM 591 C C . PHE A 1 70 ? -11.719 -32.438 -3.49 1 93.56 70 PHE A C 1
ATOM 593 O O . PHE A 1 70 ? -12.938 -32.219 -3.553 1 93.56 70 PHE A O 1
ATOM 600 N N . ILE A 1 71 ? -11.188 -33.625 -3.453 1 92.69 71 ILE A N 1
ATOM 601 C CA . ILE A 1 71 ? -12.008 -34.781 -3.771 1 92.69 71 ILE A CA 1
ATOM 602 C C . ILE A 1 71 ? -12.414 -35.5 -2.484 1 92.69 71 ILE A C 1
ATOM 604 O O . ILE A 1 71 ? -13.477 -36.125 -2.422 1 92.69 71 ILE A O 1
ATOM 608 N N . GLU A 1 72 ? -11.648 -35.344 -1.449 1 90.88 72 GLU A N 1
ATOM 609 C CA . GLU A 1 72 ? -11.906 -36.062 -0.195 1 90.88 72 GLU A CA 1
ATOM 610 C C . GLU A 1 72 ? -13.141 -35.5 0.509 1 90.88 72 GLU A C 1
ATOM 612 O O . GLU A 1 72 ? -13.633 -34.438 0.145 1 90.88 72 GLU A O 1
ATOM 617 N N . ARG A 1 73 ? -13.555 -36.25 1.478 1 86.5 73 ARG A N 1
ATOM 618 C CA . ARG A 1 73 ? -14.711 -35.844 2.26 1 86.5 73 ARG A CA 1
ATOM 619 C C . ARG A 1 73 ? -14.367 -34.688 3.182 1 86.5 73 ARG A C 1
ATOM 621 O O . ARG A 1 73 ? -13.43 -34.781 3.977 1 86.5 73 ARG A O 1
ATOM 628 N N . PRO A 1 74 ? -15.062 -33.688 3.1 1 88.88 74 PRO A N 1
ATOM 629 C CA . PRO A 1 74 ? -16.203 -33.312 2.26 1 88.88 74 PRO A CA 1
ATOM 630 C C . PRO A 1 74 ? -15.781 -32.875 0.863 1 88.88 74 PRO A C 1
ATOM 632 O O . PRO A 1 74 ? -14.93 -31.969 0.728 1 88.88 74 PRO A O 1
ATOM 635 N N . SER A 1 75 ? -16.375 -33.5 -0.091 1 91.12 75 SER A N 1
ATOM 636 C CA . SER A 1 75 ? -15.977 -33.281 -1.476 1 91.12 75 SER A CA 1
ATOM 637 C C . SER A 1 75 ? -16.469 -31.906 -1.973 1 91.12 75 SER A C 1
ATOM 639 O O . SER A 1 75 ? -17.531 -31.438 -1.566 1 91.12 75 SER A O 1
ATOM 641 N N . SER A 1 76 ? -15.68 -31.312 -2.805 1 91.88 76 SER A N 1
ATOM 642 C CA . SER A 1 76 ? -16.031 -30.016 -3.4 1 91.88 76 SER A CA 1
ATOM 643 C C . SER A 1 76 ? -16.609 -30.203 -4.797 1 91.88 76 SER A C 1
ATOM 645 O O . SER A 1 76 ? -16.781 -29.234 -5.535 1 91.88 76 SER A O 1
ATOM 647 N N . PHE A 1 77 ? -16.969 -31.5 -5.102 1 89.31 77 PHE A N 1
ATOM 648 C CA . PHE A 1 77 ? -17.5 -31.781 -6.43 1 89.31 77 PHE A CA 1
ATOM 649 C C . PHE A 1 77 ? -19 -31.516 -6.469 1 89.31 77 PHE A C 1
ATOM 651 O O . PHE A 1 77 ? -19.812 -32.438 -6.492 1 89.31 77 PHE A O 1
ATOM 658 N N . SER A 1 78 ? -19.391 -30.328 -6.309 1 89.12 78 SER A N 1
ATOM 659 C CA . SER A 1 78 ? -20.75 -29.812 -6.457 1 89.12 78 SER A CA 1
ATOM 660 C C . SER A 1 78 ? -20.781 -28.531 -7.285 1 89.12 78 SER A C 1
ATOM 662 O O . SER A 1 78 ? -19.766 -27.828 -7.367 1 89.12 78 SER A O 1
ATOM 664 N N . TYR A 1 79 ? -21.766 -28.359 -7.961 1 88.62 79 TYR A N 1
ATOM 665 C CA . TYR A 1 79 ? -21.844 -27.219 -8.852 1 88.62 79 TYR A CA 1
ATOM 666 C C . TYR A 1 79 ? -22 -25.922 -8.062 1 88.62 79 TYR A C 1
ATOM 668 O O . TYR A 1 79 ? -21.594 -24.859 -8.523 1 88.62 79 TYR A O 1
ATOM 676 N N . THR A 1 80 ? -22.656 -25.969 -6.828 1 91.12 80 THR A N 1
ATOM 677 C CA . THR A 1 80 ? -22.828 -24.766 -6.023 1 91.12 80 THR A CA 1
ATOM 678 C C . THR A 1 80 ? -22.438 -25.031 -4.574 1 91.12 80 THR A C 1
ATOM 680 O O . THR A 1 80 ? -22.469 -26.172 -4.105 1 91.12 80 THR A O 1
ATOM 683 N N . SER A 1 81 ? -21.938 -24.031 -3.91 1 89.56 81 SER A N 1
ATOM 684 C CA . SER A 1 81 ? -21.547 -24.109 -2.506 1 89.56 81 SER A CA 1
ATOM 685 C C . SER A 1 81 ? -22.656 -23.578 -1.598 1 89.56 81 SER A C 1
ATOM 687 O O . SER A 1 81 ? -22.531 -23.609 -0.372 1 89.56 81 SER A O 1
ATOM 689 N N . ASP A 1 82 ? -23.734 -23.125 -2.227 1 90.56 82 ASP A N 1
ATOM 690 C CA . ASP A 1 82 ? -24.859 -22.609 -1.456 1 90.56 82 ASP A CA 1
ATOM 691 C C . ASP A 1 82 ? -25.656 -23.75 -0.821 1 90.56 82 ASP A C 1
ATOM 693 O O . ASP A 1 82 ? -26.172 -24.609 -1.524 1 90.56 82 ASP A O 1
ATOM 697 N N . PRO A 1 83 ? -25.703 -23.719 0.452 1 88.38 83 PRO A N 1
ATOM 698 C CA . PRO A 1 83 ? -26.391 -24.812 1.145 1 88.38 83 PRO A CA 1
ATOM 699 C C . PRO A 1 83 ? -27.891 -24.875 0.809 1 88.38 83 PRO A C 1
ATOM 701 O O . PRO A 1 83 ? -28.516 -25.906 0.992 1 88.38 83 PRO A O 1
ATOM 704 N N . ARG A 1 84 ? -28.484 -23.859 0.294 1 87.12 84 ARG A N 1
ATOM 705 C CA . ARG A 1 84 ? -29.906 -23.828 -0.011 1 87.12 84 ARG A CA 1
ATOM 706 C C . ARG A 1 84 ? -30.219 -24.656 -1.254 1 87.12 84 ARG A C 1
ATOM 708 O O . ARG A 1 84 ? -31.312 -25.234 -1.362 1 87.12 84 ARG A O 1
ATOM 715 N N . PHE A 1 85 ? -29.141 -24.656 -2.17 1 82.62 85 PHE A N 1
ATOM 716 C CA . PHE A 1 85 ? -29.344 -25.297 -3.459 1 82.62 85 PHE A CA 1
ATOM 717 C C . PHE A 1 85 ? -28.359 -26.453 -3.646 1 82.62 85 PHE A C 1
ATOM 719 O O . PHE A 1 85 ? -28.422 -27.172 -4.652 1 82.62 85 PHE A O 1
ATOM 726 N N . ARG A 1 86 ? -27.578 -26.781 -2.748 1 83.62 86 ARG A N 1
ATOM 727 C CA . ARG A 1 86 ? -26.469 -27.719 -2.924 1 83.62 86 ARG A CA 1
ATOM 728 C C . ARG A 1 86 ? -26.953 -29.156 -2.922 1 83.62 86 ARG A C 1
ATOM 730 O O . ARG A 1 86 ? -27.609 -29.609 -1.972 1 83.62 86 ARG A O 1
ATOM 737 N N . PRO A 1 87 ? -26.688 -29.766 -4.059 1 85.56 87 PRO A N 1
ATOM 738 C CA . PRO A 1 87 ? -26.984 -31.188 -4.059 1 85.56 87 PRO A CA 1
ATOM 739 C C . PRO A 1 87 ? -26 -32 -3.205 1 85.56 87 PRO A C 1
ATOM 741 O O . PRO A 1 87 ? -24.922 -31.5 -2.873 1 85.56 87 PRO A O 1
ATOM 744 N N . PRO A 1 88 ? -26.438 -33.156 -2.684 1 84.88 88 PRO A N 1
ATOM 745 C CA . PRO A 1 88 ? -25.5 -34 -1.918 1 84.88 88 PRO A CA 1
ATOM 746 C C . PRO A 1 88 ? -24.219 -34.281 -2.693 1 84.88 88 PRO A C 1
ATOM 748 O O . PRO A 1 88 ? -24.281 -34.719 -3.844 1 84.88 88 PRO A O 1
ATOM 751 N N . PRO A 1 89 ? -23.141 -33.875 -2.137 1 82.69 89 PRO A N 1
ATOM 752 C CA . PRO A 1 89 ? -21.875 -34.031 -2.854 1 82.69 89 PRO A CA 1
ATOM 753 C C . PRO A 1 89 ? -21.484 -35.5 -3.031 1 82.69 89 PRO A C 1
ATOM 755 O O . PRO A 1 89 ? -21.922 -36.375 -2.25 1 82.69 89 PRO A O 1
ATOM 758 N N . TRP A 1 90 ? -20.828 -35.719 -4.062 1 85.12 90 TRP A N 1
ATOM 759 C CA . TRP A 1 90 ? -20.281 -37.062 -4.289 1 85.12 90 TRP A CA 1
ATOM 760 C C . TRP A 1 90 ? -19.156 -37.375 -3.312 1 85.12 90 TRP A C 1
ATOM 762 O O . TRP A 1 90 ? -18.172 -36.625 -3.232 1 85.12 90 TRP A O 1
ATOM 772 N N . GLU A 1 91 ? -19.406 -38.344 -2.418 1 86.56 91 GLU A N 1
ATOM 773 C CA . GLU A 1 91 ? -18.359 -38.75 -1.487 1 86.56 91 GLU A CA 1
ATOM 774 C C . GLU A 1 91 ? -17.688 -40.031 -1.959 1 86.56 91 GLU A C 1
ATOM 776 O O . GLU A 1 91 ? -18.344 -41.031 -2.248 1 86.56 91 GLU A O 1
ATOM 781 N N . PRO A 1 92 ? -16.438 -39.906 -2.125 1 88.12 92 PRO A N 1
ATOM 782 C CA . PRO A 1 92 ? -15.719 -41.094 -2.574 1 88.12 92 PRO A CA 1
ATOM 783 C C . PRO A 1 92 ? -15.766 -42.219 -1.56 1 88.12 92 PRO A C 1
ATOM 785 O O . PRO A 1 92 ? -15.836 -42 -0.353 1 88.12 92 PRO A O 1
ATOM 788 N N . PRO A 1 93 ? -15.828 -43.438 -2.068 1 89 93 PRO A N 1
ATOM 789 C CA . PRO A 1 93 ? -1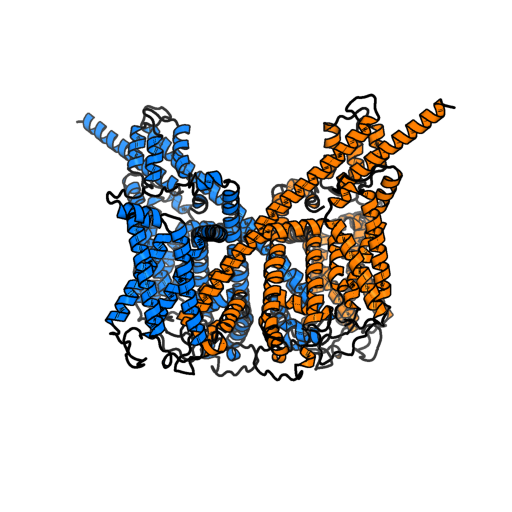5.805 -44.562 -1.149 1 89 93 PRO A CA 1
ATOM 790 C C . PRO A 1 93 ? -14.5 -44.688 -0.368 1 89 93 PRO A C 1
ATOM 792 O O . PRO A 1 93 ? -13.469 -44.156 -0.802 1 89 93 PRO A O 1
ATOM 795 N N . CYS A 1 94 ? -14.586 -45.406 0.77 1 88.81 94 CYS A N 1
ATOM 796 C CA . CYS A 1 94 ? -13.422 -45.594 1.628 1 88.81 94 CYS A CA 1
ATOM 797 C C . CYS A 1 94 ? -12.352 -46.406 0.931 1 88.81 94 CYS A C 1
ATOM 799 O O . CYS A 1 94 ? -12.641 -47.469 0.365 1 88.81 94 CYS A O 1
ATOM 801 N N . GLY A 1 95 ? -11.148 -45.906 0.736 1 89.44 95 GLY A N 1
ATOM 802 C CA . GLY A 1 95 ? -10.047 -46.656 0.151 1 89.44 95 GLY A CA 1
ATOM 803 C C . GLY A 1 95 ? -9.555 -46.062 -1.159 1 89.44 95 GLY A C 1
ATOM 804 O O . GLY A 1 95 ? -8.422 -46.312 -1.568 1 89.44 95 GLY A O 1
ATOM 805 N N . LEU A 1 96 ? -10.469 -45.438 -1.825 1 92.12 96 LEU A N 1
ATOM 806 C CA . LEU A 1 96 ? -10.078 -44.875 -3.121 1 92.12 96 LEU A CA 1
ATOM 807 C C . LEU A 1 96 ? -9.047 -43.781 -2.957 1 92.12 96 LEU A C 1
ATOM 809 O O . LEU A 1 96 ? -7.945 -43.844 -3.502 1 92.12 96 LEU A O 1
ATOM 813 N N . THR A 1 97 ? -9.414 -42.719 -2.229 1 92.62 97 THR A N 1
ATOM 814 C CA . THR A 1 97 ? -8.484 -41.594 -2.033 1 92.62 97 THR A CA 1
ATOM 815 C C . THR A 1 97 ? -7.262 -42.062 -1.235 1 92.62 97 THR A C 1
ATOM 817 O O . THR A 1 97 ? -6.148 -41.594 -1.48 1 92.62 97 THR A O 1
ATOM 820 N N . GLU A 1 98 ? -7.434 -43 -0.339 1 93.25 98 GLU A N 1
ATOM 821 C CA . GLU A 1 98 ? -6.332 -43.562 0.45 1 93.25 98 GLU A CA 1
ATOM 822 C C . GLU A 1 98 ? -5.387 -44.375 -0.417 1 93.25 98 GLU A C 1
ATOM 824 O O . GLU A 1 98 ? -4.184 -44.406 -0.164 1 93.25 98 GLU A O 1
ATOM 829 N N . GLY A 1 99 ? -6.012 -45.031 -1.381 1 94.56 99 GLY A N 1
ATOM 830 C CA . GLY A 1 99 ? -5.168 -45.75 -2.309 1 94.56 99 GLY A CA 1
ATOM 831 C C . GLY A 1 99 ? -4.258 -44.844 -3.127 1 94.56 99 GLY A C 1
ATOM 832 O O . GLY A 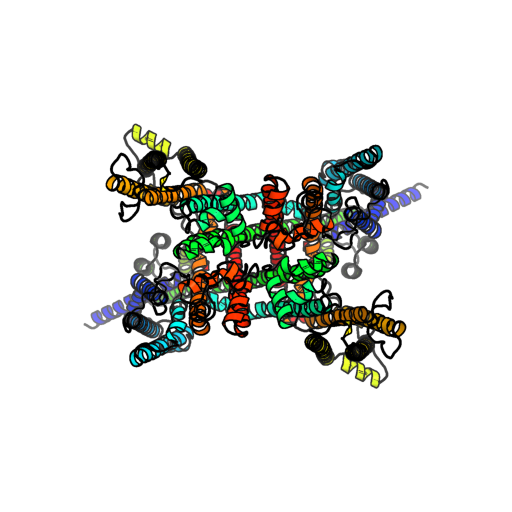1 99 ? -3.08 -45.156 -3.312 1 94.56 99 GLY A O 1
ATOM 833 N N . ILE A 1 100 ? -4.781 -43.844 -3.605 1 96.06 100 ILE A N 1
ATOM 834 C CA . ILE A 1 100 ? -3.982 -42.875 -4.367 1 96.06 100 ILE A CA 1
ATOM 835 C C . ILE A 1 100 ? -2.928 -42.25 -3.459 1 96.06 100 ILE A C 1
ATOM 837 O O . ILE A 1 100 ? -1.777 -42.094 -3.865 1 96.06 100 ILE A O 1
ATOM 841 N N . GLU A 1 101 ? -3.268 -41.969 -2.264 1 95.69 101 GLU A N 1
ATOM 842 C CA . GLU A 1 101 ? -2.363 -41.312 -1.328 1 95.69 101 GLU A CA 1
ATOM 843 C C . GLU A 1 101 ? -1.189 -42.188 -0.961 1 95.69 101 GLU A C 1
ATOM 845 O O . GLU A 1 101 ? -0.059 -41.719 -0.818 1 95.69 101 GLU A O 1
ATOM 850 N N . ILE A 1 102 ? -1.433 -43.5 -0.821 1 95.94 102 ILE A N 1
ATOM 851 C CA . ILE A 1 102 ? -0.353 -44.406 -0.428 1 95.94 102 ILE A CA 1
ATOM 852 C C . ILE A 1 102 ? 0.667 -44.5 -1.56 1 95.94 102 ILE A C 1
ATOM 854 O O . ILE A 1 102 ? 1.867 -44.656 -1.311 1 95.94 102 ILE A O 1
ATOM 858 N N . VAL A 1 103 ? 0.18 -44.438 -2.777 1 97.38 103 VAL A N 1
ATOM 859 C CA . VAL A 1 103 ? 1.098 -44.438 -3.912 1 97.38 103 VAL A CA 1
ATOM 860 C C . VAL A 1 103 ? 1.984 -43.219 -3.869 1 97.38 103 VAL A C 1
ATOM 862 O O . VAL A 1 103 ? 3.193 -43.281 -4.098 1 97.38 103 VAL A O 1
ATOM 865 N N . CYS A 1 104 ? 1.377 -42.094 -3.592 1 97.25 104 CYS A N 1
ATOM 866 C CA . CYS A 1 104 ? 2.143 -40.875 -3.484 1 97.25 104 CYS A CA 1
ATOM 867 C C . CYS A 1 104 ? 3.125 -40.938 -2.32 1 97.25 104 CYS A C 1
ATOM 869 O O . CYS A 1 104 ? 4.273 -40.5 -2.445 1 97.25 104 CYS A O 1
ATOM 871 N N . LEU A 1 105 ? 2.766 -41.5 -1.18 1 97 105 LEU A N 1
ATOM 872 C CA . LEU A 1 105 ? 3.629 -41.594 -0.007 1 97 105 LEU A CA 1
ATOM 873 C C . LEU A 1 105 ? 4.805 -42.531 -0.27 1 97 105 LEU A C 1
ATOM 875 O O . LEU A 1 105 ? 5.914 -42.281 0.215 1 97 105 LEU A O 1
ATOM 879 N N . VAL A 1 106 ? 4.562 -43.5 -1.099 1 97.31 106 VAL A N 1
ATOM 880 C CA . VAL A 1 106 ? 5.645 -44.438 -1.459 1 97.31 106 VAL A CA 1
ATOM 881 C C . VAL A 1 106 ? 6.664 -43.688 -2.332 1 97.31 106 VAL A C 1
ATOM 883 O O . VAL A 1 106 ? 7.875 -43.875 -2.154 1 97.31 106 VAL A O 1
ATOM 886 N N . ILE A 1 107 ? 6.16 -42.906 -3.195 1 97.12 107 ILE A N 1
ATOM 887 C CA . ILE A 1 107 ? 7.055 -42.125 -4.047 1 97.12 107 ILE A CA 1
ATOM 888 C C . ILE A 1 107 ? 7.867 -41.156 -3.191 1 97.12 107 ILE A C 1
ATOM 890 O O . ILE A 1 107 ? 9.07 -41 -3.406 1 97.12 107 ILE A O 1
ATOM 894 N N . PHE A 1 108 ? 7.25 -40.562 -2.242 1 97.12 108 PHE A N 1
ATOM 895 C CA . PHE A 1 108 ? 7.961 -39.625 -1.357 1 97.12 108 PHE A CA 1
ATOM 896 C C . PHE A 1 108 ? 8.992 -40.375 -0.518 1 97.12 108 PHE A C 1
ATOM 898 O O . PHE A 1 108 ? 10.07 -39.844 -0.241 1 97.12 108 PHE A O 1
ATOM 905 N N . ALA A 1 109 ? 8.664 -41.562 -0.115 1 96.44 109 ALA A N 1
ATOM 906 C CA . ALA A 1 109 ? 9.609 -42.344 0.648 1 96.44 109 ALA A CA 1
ATOM 907 C C . ALA A 1 109 ? 10.828 -42.719 -0.194 1 96.44 109 ALA A C 1
ATOM 909 O O . ALA A 1 109 ? 11.961 -42.688 0.295 1 96.44 109 ALA A O 1
ATOM 910 N N . ILE A 1 110 ? 10.609 -43.031 -1.449 1 96.12 110 ILE A N 1
ATOM 911 C CA . ILE A 1 110 ? 11.711 -43.312 -2.359 1 96.12 110 ILE A CA 1
ATOM 912 C C . ILE A 1 110 ? 12.555 -42.062 -2.568 1 96.12 110 ILE A C 1
ATOM 914 O O . ILE A 1 110 ? 13.789 -42.125 -2.609 1 96.12 110 ILE A O 1
ATOM 918 N N . ASP A 1 111 ? 11.875 -41 -2.732 1 95.56 111 ASP A N 1
ATOM 919 C CA . ASP A 1 111 ? 12.586 -39.719 -2.883 1 95.56 111 ASP A CA 1
ATOM 920 C C . ASP A 1 111 ? 13.477 -39.438 -1.675 1 95.56 111 ASP A C 1
ATOM 922 O O . ASP A 1 111 ? 14.648 -39.094 -1.828 1 95.56 111 ASP A O 1
ATOM 926 N N . PHE A 1 112 ? 12.945 -39.688 -0.53 1 94.06 112 PHE A N 1
ATOM 927 C CA . PHE A 1 112 ? 13.703 -39.469 0.699 1 94.06 112 PHE A CA 1
ATOM 928 C C . PHE A 1 112 ? 14.891 -40.438 0.777 1 94.06 112 PHE A C 1
ATOM 930 O O . PHE A 1 112 ? 16 -40.031 1.13 1 94.06 112 PHE A O 1
ATOM 937 N N . ALA A 1 113 ? 14.68 -41.594 0.437 1 94.81 113 ALA A N 1
ATOM 938 C CA . ALA A 1 113 ? 15.742 -42.594 0.494 1 94.81 113 ALA A CA 1
ATOM 939 C C . ALA A 1 113 ? 16.859 -42.281 -0.484 1 94.81 113 ALA A C 1
ATOM 941 O O . ALA A 1 113 ? 18.047 -42.375 -0.149 1 94.81 113 ALA A O 1
ATOM 942 N N . THR A 1 114 ? 16.453 -41.812 -1.577 1 93.94 114 THR A N 1
ATOM 943 C CA . THR A 1 114 ? 17.453 -41.469 -2.59 1 93.94 114 THR A CA 1
ATOM 944 C C . THR A 1 114 ? 18.25 -40.25 -2.164 1 93.94 114 THR A C 1
ATOM 946 O O . THR A 1 114 ? 19.484 -40.25 -2.26 1 93.94 114 THR A O 1
ATOM 949 N N . LYS A 1 115 ? 17.594 -39.281 -1.697 1 92.25 115 LYS A N 1
ATOM 950 C CA . LYS A 1 115 ? 18.281 -38.062 -1.265 1 92.25 115 LYS A CA 1
ATOM 951 C C . LYS A 1 115 ? 19.203 -38.344 -0.083 1 92.25 115 LYS A C 1
ATOM 953 O O . LYS A 1 115 ? 20.328 -37.844 -0.039 1 92.25 115 LYS A O 1
ATOM 958 N N . SER A 1 116 ? 18.75 -39.125 0.848 1 91.56 116 SER A N 1
ATOM 959 C CA . SER A 1 116 ? 19.547 -39.469 2.02 1 91.56 116 SER A CA 1
ATOM 960 C C . SER A 1 116 ? 20.781 -40.281 1.63 1 91.56 116 SER A C 1
ATOM 962 O O . SER A 1 116 ? 21.859 -40.094 2.199 1 91.56 116 SER A O 1
ATOM 964 N N . TYR A 1 117 ? 20.562 -41.125 0.598 1 93 117 TYR A N 1
ATOM 965 C CA . TYR A 1 117 ? 21.688 -41.906 0.122 1 93 117 TYR A CA 1
ATOM 966 C C . TYR A 1 117 ? 22.719 -41.031 -0.568 1 93 117 TYR A C 1
ATOM 968 O O . TYR A 1 117 ? 23.922 -41.219 -0.359 1 93 117 TYR A O 1
ATOM 976 N N . LEU A 1 118 ? 22.312 -40.125 -1.278 1 92.88 118 LEU A N 1
ATOM 977 C CA . LEU A 1 118 ? 23.219 -39.281 -2.068 1 92.88 118 LEU A CA 1
ATOM 978 C C . LEU A 1 118 ? 23.984 -38.312 -1.175 1 92.88 118 LEU A C 1
ATOM 980 O O . LEU A 1 118 ? 25.172 -38.062 -1.42 1 92.88 118 LEU A O 1
ATOM 984 N N . ILE A 1 119 ? 23.438 -37.75 -0.188 1 90.69 119 ILE A N 1
ATOM 985 C CA . ILE A 1 119 ? 24.062 -36.75 0.678 1 90.69 119 ILE A CA 1
ATOM 986 C C . ILE A 1 119 ? 24.953 -37.469 1.704 1 90.69 119 ILE A C 1
ATOM 988 O O . ILE A 1 119 ? 25.969 -36.906 2.121 1 90.69 119 ILE A O 1
ATOM 992 N N . GLY A 1 120 ? 24.594 -38.656 2.131 1 88.62 120 GLY A N 1
ATOM 993 C CA . GLY A 1 120 ? 25.375 -39.375 3.127 1 88.62 120 GLY A CA 1
ATOM 994 C C . GLY A 1 120 ? 24.859 -39.188 4.543 1 88.62 120 GLY A C 1
ATOM 995 O O . GLY A 1 120 ? 24.094 -38.281 4.805 1 88.62 120 GLY A O 1
ATOM 996 N N . TRP A 1 121 ? 25.359 -39.906 5.445 1 86.44 121 TRP A N 1
ATOM 997 C CA . TRP A 1 121 ? 24.844 -39.938 6.809 1 86.44 121 TRP A CA 1
ATOM 998 C C . TRP A 1 121 ? 25.297 -38.719 7.598 1 86.44 121 TRP A C 1
ATOM 1000 O O . TRP A 1 121 ? 24.516 -38.125 8.352 1 86.44 121 TRP A O 1
ATOM 1010 N N . GLU A 1 122 ? 26.438 -38.219 7.406 1 87.06 122 GLU A N 1
ATOM 1011 C CA . GLU A 1 122 ? 26.969 -37.094 8.164 1 87.06 122 GLU A CA 1
ATOM 1012 C C . GLU A 1 122 ? 26.281 -35.781 7.777 1 87.06 122 GLU A C 1
ATOM 1014 O O . GLU A 1 122 ? 25.922 -35 8.641 1 87.06 122 GLU A O 1
ATOM 1019 N N . GLU A 1 123 ? 26.078 -35.75 6.527 1 86.94 123 GLU A N 1
ATOM 1020 C CA . GLU A 1 123 ? 25.422 -34.531 6.059 1 86.94 123 GLU A CA 1
ATOM 1021 C C . GLU A 1 123 ? 23.922 -34.562 6.34 1 86.94 123 GLU A C 1
ATOM 1023 O O . GLU A 1 123 ? 23.297 -33.531 6.555 1 86.94 123 GLU A O 1
ATOM 1028 N N . PHE A 1 124 ? 23.422 -35.719 6.41 1 88.69 124 PHE A N 1
ATOM 1029 C CA . PHE A 1 124 ? 22.016 -35.906 6.691 1 88.69 124 PHE A CA 1
ATOM 1030 C C . PHE A 1 124 ? 21.656 -35.375 8.078 1 88.69 124 PHE A C 1
ATOM 1032 O O . PHE A 1 124 ? 20.625 -34.719 8.25 1 88.69 124 PHE A O 1
ATOM 1039 N N . ARG A 1 125 ? 22.438 -35.5 9.047 1 88.19 125 ARG A N 1
ATOM 1040 C CA . ARG A 1 125 ? 22.172 -35.094 10.422 1 88.19 125 ARG A CA 1
ATOM 1041 C C . ARG A 1 125 ? 22.219 -33.562 10.555 1 88.19 125 ARG A C 1
ATOM 1043 O O . ARG A 1 125 ? 21.578 -33 11.453 1 88.19 125 ARG A O 1
ATOM 1050 N N . LYS A 1 126 ? 22.859 -33 9.617 1 88.31 126 LYS A N 1
ATOM 1051 C CA . LYS A 1 126 ? 22.984 -31.547 9.688 1 88.31 126 LYS A CA 1
ATOM 1052 C C . LYS A 1 126 ? 21.828 -30.859 8.977 1 88.31 126 LYS A C 1
ATOM 1054 O O . LYS A 1 126 ? 21.531 -29.688 9.25 1 88.31 126 LYS A O 1
ATOM 1059 N N . CYS A 1 127 ? 21.172 -31.641 8.117 1 88.94 127 CYS A N 1
ATOM 1060 C CA . CYS A 1 127 ? 20.109 -31.047 7.328 1 88.94 127 CYS A CA 1
ATOM 1061 C C . CYS A 1 127 ? 18.766 -31.188 8.039 1 88.94 127 CYS A C 1
ATOM 1063 O O . CYS A 1 127 ? 18.141 -32.25 7.988 1 88.94 127 CYS A O 1
ATOM 1065 N N . LYS A 1 128 ? 18.234 -30.125 8.664 1 90.06 128 LYS A N 1
ATOM 1066 C CA . LYS A 1 128 ? 17 -30.141 9.438 1 90.06 128 LYS A CA 1
ATOM 1067 C C . LYS A 1 128 ? 15.789 -30.391 8.531 1 90.06 128 LYS A C 1
ATOM 1069 O O . LYS A 1 128 ? 14.828 -31.047 8.945 1 90.06 128 LYS A O 1
ATOM 1074 N N . TRP A 1 129 ? 15.797 -30.047 7.297 1 91.06 129 TRP A N 1
ATOM 1075 C CA . TRP A 1 129 ? 14.68 -30.219 6.375 1 91.06 129 TRP A CA 1
ATOM 1076 C C . TRP A 1 129 ? 14.469 -31.688 6.039 1 91.06 129 TRP A C 1
ATOM 1078 O O . TRP A 1 129 ? 13.328 -32.156 5.895 1 91.06 129 TRP A O 1
ATOM 1088 N N . LEU A 1 130 ? 15.555 -32.438 5.949 1 92 130 LEU A N 1
ATOM 1089 C CA . LEU A 1 130 ? 15.453 -33.875 5.637 1 92 130 LEU A CA 1
ATOM 1090 C C . LEU A 1 130 ? 14.938 -34.656 6.836 1 92 130 LEU A C 1
ATOM 1092 O O . LEU A 1 130 ? 14.211 -35.625 6.676 1 92 130 LEU A O 1
ATOM 1096 N N . ILE A 1 131 ? 15.297 -34.125 7.992 1 93.69 131 ILE A N 1
ATOM 1097 C CA . ILE A 1 131 ? 14.805 -34.781 9.203 1 93.69 131 ILE A CA 1
ATOM 1098 C C . ILE A 1 131 ? 13.297 -34.594 9.312 1 93.69 131 ILE A C 1
ATOM 1100 O O . ILE A 1 131 ? 12.562 -35.531 9.609 1 93.69 131 ILE A O 1
ATOM 1104 N N . VAL A 1 132 ? 12.852 -33.375 9.078 1 94.62 132 VAL A N 1
ATOM 1105 C CA . VAL A 1 132 ? 11.422 -33.125 9.133 1 94.62 132 VAL A CA 1
ATOM 1106 C C . VAL A 1 132 ? 10.703 -33.875 8.023 1 94.62 132 VAL A C 1
ATOM 1108 O O . VAL A 1 132 ? 9.562 -34.312 8.195 1 94.62 132 VAL A O 1
ATOM 1111 N N . TYR A 1 133 ? 11.445 -34.125 6.941 1 95 133 TYR A N 1
ATOM 1112 C CA . TYR A 1 133 ? 10.875 -34.844 5.809 1 95 133 TYR A CA 1
ATOM 1113 C C . TYR A 1 133 ? 10.562 -36.281 6.191 1 95 133 TYR A C 1
ATOM 1115 O O . TYR A 1 133 ? 9.469 -36.781 5.926 1 95 133 TYR A O 1
ATOM 1123 N N . ILE A 1 134 ? 11.461 -36.938 6.859 1 94.19 134 ILE A N 1
ATOM 1124 C CA . ILE A 1 134 ? 11.242 -38.344 7.246 1 94.19 134 ILE A CA 1
ATOM 1125 C C . ILE A 1 134 ? 10.156 -38.406 8.312 1 94.19 134 ILE A C 1
ATOM 1127 O O . ILE A 1 134 ? 9.367 -39.375 8.328 1 94.19 134 ILE A O 1
ATOM 1131 N N . LEU A 1 135 ? 10.141 -37.438 9.188 1 95.81 135 LEU A N 1
ATOM 1132 C CA . LEU A 1 135 ? 9.102 -37.406 10.211 1 95.81 135 LEU A CA 1
ATOM 1133 C C . LEU A 1 135 ? 7.73 -37.188 9.586 1 95.81 135 LEU A C 1
ATOM 1135 O O . LEU A 1 135 ? 6.75 -37.812 10 1 95.81 135 LEU A O 1
ATOM 1139 N N . ALA A 1 136 ? 7.664 -36.281 8.594 1 96.19 136 ALA A N 1
ATOM 1140 C CA . ALA A 1 136 ? 6.402 -36 7.914 1 96.19 136 ALA A CA 1
ATOM 1141 C C . ALA A 1 136 ? 5.902 -37.219 7.148 1 96.19 136 ALA A C 1
ATOM 1143 O O . ALA A 1 136 ? 4.723 -37.562 7.223 1 96.19 136 ALA A O 1
ATOM 1144 N N . VAL A 1 137 ? 6.777 -37.938 6.469 1 96.38 137 VAL A N 1
ATOM 1145 C CA . VAL A 1 137 ? 6.398 -39.125 5.703 1 96.38 137 VAL A CA 1
ATOM 1146 C C . VAL A 1 137 ? 5.973 -40.25 6.656 1 96.38 137 VAL A C 1
ATOM 1148 O O . VAL A 1 137 ? 4.957 -40.906 6.434 1 96.38 137 VAL A O 1
ATOM 1151 N N . SER A 1 138 ? 6.711 -40.406 7.789 1 96.62 138 SER A N 1
ATOM 1152 C CA . SER A 1 138 ? 6.383 -41.438 8.766 1 96.62 138 SER A CA 1
ATOM 1153 C C . SER A 1 138 ? 5.039 -41.156 9.43 1 96.62 138 SER A C 1
ATOM 1155 O O . SER A 1 138 ? 4.215 -42.062 9.57 1 96.62 138 SER A O 1
ATOM 1157 N N . ALA A 1 139 ? 4.895 -39.938 9.805 1 96.44 139 ALA A N 1
ATOM 1158 C CA . ALA A 1 139 ? 3.631 -39.562 10.438 1 96.44 139 ALA A CA 1
ATOM 1159 C C . ALA A 1 139 ? 2.463 -39.75 9.477 1 96.44 139 ALA A C 1
ATOM 1161 O O . ALA A 1 139 ? 1.377 -40.156 9.883 1 96.44 139 ALA A O 1
ATOM 1162 N N . SER A 1 140 ? 2.619 -39.5 8.211 1 96.56 140 SER A N 1
ATOM 1163 C CA . SER A 1 140 ? 1.569 -39.656 7.207 1 96.56 140 SER A CA 1
ATOM 1164 C C . SER A 1 140 ? 1.238 -41.125 6.961 1 96.56 140 SER A C 1
ATOM 1166 O O . SER A 1 140 ? 0.07 -41.469 6.809 1 96.56 140 SER A O 1
ATOM 1168 N N . VAL A 1 141 ? 2.227 -42 7 1 95.94 141 VAL A N 1
ATOM 1169 C CA . VAL A 1 141 ? 2.01 -43.438 6.777 1 95.94 141 VAL A CA 1
ATOM 1170 C C . VAL A 1 141 ? 1.282 -44.031 7.977 1 95.94 141 VAL A C 1
ATOM 1172 O O . VAL A 1 141 ? 0.382 -44.875 7.812 1 95.94 141 VAL A O 1
ATOM 1175 N N . ILE A 1 142 ? 1.687 -43.531 9.156 1 95.56 142 ILE A N 1
ATOM 1176 C CA . ILE A 1 142 ? 1.041 -44.031 10.367 1 95.56 142 ILE A CA 1
ATOM 1177 C C . ILE A 1 142 ? -0.431 -43.625 10.367 1 95.56 142 ILE A C 1
ATOM 1179 O O . ILE A 1 142 ? -1.308 -44.438 10.648 1 95.56 142 ILE A O 1
ATOM 1183 N N . ASP A 1 143 ? -0.672 -42.375 10.047 1 94.88 143 ASP A N 1
ATOM 1184 C CA . ASP A 1 143 ? -2.051 -41.906 10.016 1 94.88 143 ASP A CA 1
ATOM 1185 C C . ASP A 1 143 ? -2.85 -42.594 8.922 1 94.88 143 ASP A C 1
ATOM 1187 O O . ASP A 1 143 ? -4.039 -42.875 9.094 1 94.88 143 ASP A O 1
ATOM 1191 N N . TRP A 1 144 ? -2.197 -42.875 7.809 1 93.75 144 TRP A N 1
ATOM 1192 C CA . TRP A 1 144 ? -2.838 -43.594 6.711 1 93.75 144 TRP A CA 1
ATOM 1193 C C . TRP A 1 144 ? -3.248 -45 7.145 1 93.75 144 TRP A C 1
ATOM 1195 O O . TRP A 1 144 ? -4.367 -45.438 6.871 1 93.75 144 TRP A O 1
ATOM 1205 N N . ALA A 1 145 ? -2.432 -45.656 7.91 1 93.62 145 ALA A N 1
ATOM 1206 C CA . ALA A 1 145 ? -2.721 -47.031 8.398 1 93.62 145 ALA A CA 1
ATOM 1207 C C . ALA A 1 145 ? -3.854 -47 9.422 1 93.62 145 ALA A C 1
ATOM 1209 O O . ALA A 1 145 ? -4.699 -47.906 9.438 1 93.62 145 ALA A O 1
ATOM 1210 N N . LEU A 1 146 ? -3.822 -45.969 10.188 1 92.06 146 LEU A N 1
ATOM 1211 C CA . LEU A 1 146 ? -4.867 -45.844 11.195 1 92.06 146 LEU A CA 1
ATOM 1212 C C . LEU A 1 146 ? -6.223 -45.594 10.539 1 92.06 146 LEU A C 1
ATOM 1214 O O . LEU A 1 146 ? -7.242 -46.125 10.992 1 92.06 146 LEU A O 1
ATOM 1218 N N . THR A 1 147 ? -6.262 -44.781 9.508 1 91.31 147 THR A N 1
ATOM 1219 C CA . THR A 1 147 ? -7.508 -44.469 8.812 1 91.31 147 THR A CA 1
ATOM 1220 C C . THR A 1 147 ? -8.086 -45.719 8.164 1 91.31 147 THR A C 1
ATOM 1222 O O . THR A 1 147 ? -9.297 -45.938 8.211 1 91.31 147 THR A O 1
ATOM 1225 N N . LEU A 1 148 ? -7.242 -46.531 7.559 1 89.56 148 LEU A N 1
ATOM 1226 C CA . LEU A 1 148 ? -7.715 -47.75 6.914 1 89.56 148 LEU A CA 1
ATOM 1227 C C . LEU A 1 148 ? -8.188 -48.781 7.949 1 89.56 148 LEU A C 1
ATOM 1229 O O . LEU A 1 148 ? -9.156 -49.5 7.715 1 89.56 148 LEU A O 1
ATOM 1233 N N . SER A 1 149 ? -7.527 -48.719 9.109 1 90.5 149 SER A N 1
ATOM 1234 C CA . SER A 1 149 ? -7.898 -49.656 10.164 1 90.5 149 SER A CA 1
ATOM 1235 C C . SER A 1 149 ? -9.234 -49.281 10.797 1 90.5 149 SER A C 1
ATOM 1237 O O . SER A 1 149 ? -9.969 -50.156 11.273 1 90.5 149 SER A O 1
ATOM 1239 N N . MET A 1 150 ? -9.562 -48 10.781 1 89.75 150 MET A N 1
ATOM 1240 C CA . MET A 1 150 ? -10.805 -47.531 11.391 1 89.75 150 MET A CA 1
ATOM 1241 C C . MET A 1 150 ? -11.891 -47.344 10.336 1 89.75 150 MET A C 1
ATOM 1243 O O . MET A 1 150 ? -12.891 -46.688 10.594 1 89.75 150 MET A O 1
ATOM 1247 N N . TYR A 1 151 ? -11.766 -47.781 9.172 1 85.56 151 TYR A N 1
ATOM 1248 C CA . TYR A 1 151 ? -12.719 -47.719 8.078 1 85.56 151 TYR A CA 1
ATOM 1249 C C . TYR A 1 151 ? -13.117 -46.281 7.77 1 85.56 151 TYR A C 1
ATOM 1251 O O . TYR A 1 151 ? -14.305 -46 7.621 1 85.56 151 TYR A O 1
ATOM 1259 N N . CYS A 1 152 ? -12.125 -45.375 7.707 1 80.31 152 CYS A N 1
ATOM 1260 C CA . CYS A 1 152 ? -12.234 -44 7.289 1 80.31 152 CYS A CA 1
ATOM 1261 C C . CYS A 1 152 ? -13.219 -43.219 8.172 1 80.31 152 CYS A C 1
ATOM 1263 O O . CYS A 1 152 ? -13.875 -42.281 7.711 1 80.31 152 CYS A O 1
ATOM 1265 N N . ASP A 1 153 ? -13.492 -43.594 9.414 1 78.5 153 ASP A N 1
ATOM 1266 C CA . ASP A 1 153 ? -14.445 -42.938 10.289 1 78.5 153 ASP A CA 1
ATOM 1267 C C . ASP A 1 153 ? -13.75 -41.906 11.188 1 78.5 153 ASP A C 1
ATOM 1269 O O . ASP A 1 153 ? -14.398 -41.219 11.977 1 78.5 153 ASP A O 1
ATOM 1273 N N . GLN A 1 154 ? -12.586 -41.656 10.906 1 74.94 154 GLN A N 1
ATOM 1274 C CA . GLN A 1 154 ? -11.859 -40.719 11.758 1 74.94 154 GLN A CA 1
ATOM 1275 C C . GLN A 1 154 ? -12.219 -39.25 11.414 1 74.94 154 GLN A C 1
ATOM 1277 O O . GLN A 1 154 ? -12.391 -38.906 10.242 1 74.94 154 GLN A O 1
ATOM 1282 N N . ASN A 1 155 ? -12.391 -38.469 12.5 1 71.5 155 ASN A N 1
ATOM 1283 C CA . ASN A 1 155 ? -12.742 -37.062 12.328 1 71.5 155 ASN A CA 1
ATOM 1284 C C . ASN A 1 155 ? -11.516 -36.219 12.008 1 71.5 155 ASN A C 1
ATOM 1286 O O . ASN A 1 155 ? -11.578 -35.344 11.164 1 71.5 155 ASN A O 1
ATOM 1290 N N . LEU A 1 156 ? -10.422 -36.531 12.711 1 77.81 156 LEU A N 1
ATOM 1291 C CA . LEU A 1 156 ? -9.234 -35.688 12.508 1 77.81 156 LEU A CA 1
ATOM 1292 C C . LEU A 1 156 ? -8.141 -36.469 11.781 1 77.81 156 LEU A C 1
ATOM 1294 O O . LEU A 1 156 ? -7.699 -37.531 12.258 1 77.81 156 LEU A O 1
ATOM 1298 N N . ARG A 1 157 ? -7.863 -36.156 10.609 1 87.44 157 ARG A N 1
ATOM 1299 C CA . ARG A 1 157 ? -6.789 -36.75 9.812 1 87.44 157 ARG A CA 1
ATOM 1300 C C . ARG A 1 157 ? -5.578 -35.812 9.773 1 87.44 157 ARG A C 1
ATOM 1302 O O . ARG A 1 157 ? -5.57 -34.812 9.023 1 87.44 157 ARG A O 1
ATOM 1309 N N . VAL A 1 158 ? -4.578 -36.156 10.508 1 89.12 158 VAL A N 1
ATOM 1310 C CA . VAL A 1 158 ? -3.391 -35.312 10.672 1 89.12 158 VAL A CA 1
ATOM 1311 C C . VAL A 1 158 ? -2.617 -35.25 9.352 1 89.12 158 VAL A C 1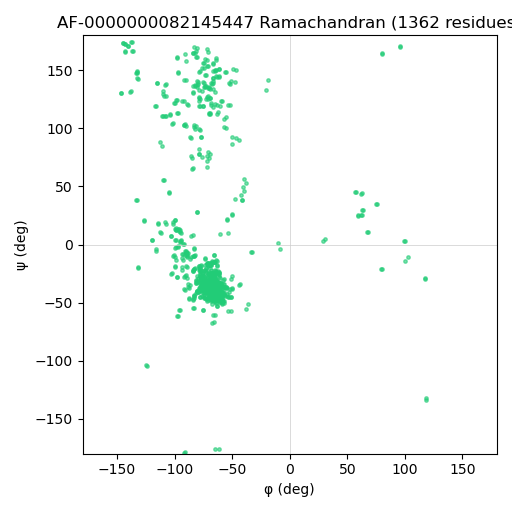
ATOM 1313 O O . VAL A 1 158 ? -1.935 -34.281 9.062 1 89.12 158 VAL A O 1
ATOM 1316 N N . ARG A 1 159 ? -2.695 -36.281 8.516 1 92.94 159 ARG A N 1
ATOM 1317 C CA . ARG A 1 159 ? -1.972 -36.344 7.246 1 92.94 159 ARG A CA 1
ATOM 1318 C C . ARG A 1 159 ? -2.389 -35.219 6.324 1 92.94 159 ARG A C 1
ATOM 1320 O O . ARG A 1 159 ? -1.579 -34.719 5.539 1 92.94 159 ARG A O 1
ATOM 1327 N N . ARG A 1 160 ? -3.574 -34.75 6.453 1 92.06 160 ARG A N 1
ATOM 1328 C CA . ARG A 1 160 ? -4.066 -33.688 5.613 1 92.06 160 ARG A CA 1
ATOM 1329 C C . ARG A 1 160 ? -3.387 -32.344 5.969 1 92.06 160 ARG A C 1
ATOM 1331 O O . ARG A 1 160 ? -3.215 -31.484 5.113 1 92.06 160 ARG A O 1
ATOM 1338 N N . LEU A 1 161 ? -3.018 -32.281 7.223 1 92.75 161 LEU A N 1
ATOM 1339 C CA . LEU A 1 161 ? -2.33 -31.062 7.691 1 92.75 161 LEU A CA 1
ATOM 1340 C C . LEU A 1 161 ? -0.875 -31.062 7.234 1 92.75 161 LEU A C 1
ATOM 1342 O O . LEU A 1 161 ? -0.281 -30 7.055 1 92.75 161 LEU A O 1
ATOM 1346 N N . ILE A 1 162 ? -0.36 -32.156 6.938 1 94.75 162 ILE A N 1
ATOM 1347 C CA . ILE A 1 162 ? 1.053 -32.312 6.609 1 94.75 162 ILE A CA 1
ATOM 1348 C C . ILE A 1 162 ? 1.24 -32.219 5.094 1 94.75 162 ILE A C 1
ATOM 1350 O O . ILE A 1 162 ? 2.328 -31.906 4.613 1 94.75 162 ILE A O 1
ATOM 1354 N N . ARG A 1 163 ? 0.264 -32.438 4.23 1 95.19 163 ARG A N 1
ATOM 1355 C CA . ARG A 1 163 ? 0.328 -32.531 2.777 1 95.19 163 ARG A CA 1
ATOM 1356 C C . ARG A 1 163 ? 1.017 -31.328 2.172 1 95.19 163 ARG A C 1
ATOM 1358 O O . ARG A 1 163 ? 1.916 -31.453 1.34 1 95.19 163 ARG A O 1
ATOM 1365 N N . PRO A 1 164 ? 0.66 -30.125 2.65 1 94.81 164 PRO A N 1
ATOM 1366 C CA . PRO A 1 164 ? 1.293 -28.953 2.018 1 94.81 164 PRO A CA 1
ATOM 1367 C C . PRO A 1 164 ? 2.789 -28.875 2.309 1 94.81 164 PRO A C 1
ATOM 1369 O O . PRO A 1 164 ? 3.518 -28.156 1.609 1 94.81 164 PRO A O 1
ATOM 1372 N N . PHE A 1 165 ? 3.221 -29.609 3.248 1 94.56 165 PHE A N 1
ATOM 1373 C CA . PHE A 1 165 ? 4.637 -29.625 3.598 1 94.56 165 PHE A CA 1
ATOM 1374 C C . PHE A 1 165 ? 5.473 -30.203 2.465 1 94.56 165 PHE A C 1
ATOM 1376 O O . PHE A 1 165 ? 6.621 -29.797 2.268 1 94.56 165 PHE A O 1
ATOM 1383 N N . PHE A 1 166 ? 4.93 -31.109 1.698 1 95.81 166 PHE A N 1
ATOM 1384 C CA . PHE A 1 166 ? 5.676 -31.75 0.625 1 95.81 166 PHE A CA 1
ATOM 1385 C C . PHE A 1 166 ? 5.992 -30.766 -0.487 1 95.81 166 PHE A C 1
ATOM 1387 O O . PHE A 1 166 ? 7.016 -30.891 -1.163 1 95.81 166 PHE A O 1
ATOM 1394 N N . LEU A 1 167 ? 5.102 -29.797 -0.629 1 94.69 167 LEU A N 1
ATOM 1395 C CA . LEU A 1 167 ? 5.387 -28.734 -1.592 1 94.69 167 LEU A CA 1
ATOM 1396 C C . LEU A 1 167 ? 6.516 -27.844 -1.095 1 94.69 167 LEU A C 1
ATOM 1398 O O . LEU A 1 167 ? 7.406 -27.469 -1.865 1 94.69 167 LEU A O 1
ATOM 1402 N N . LEU A 1 168 ? 6.523 -27.562 0.154 1 92.5 168 LEU A N 1
ATOM 1403 C CA . LEU A 1 168 ? 7.539 -26.719 0.771 1 92.5 168 LEU A CA 1
ATOM 1404 C C . LEU A 1 168 ? 8.898 -27.391 0.743 1 92.5 168 LEU A C 1
ATOM 1406 O O . LEU A 1 168 ? 9.922 -26.75 0.477 1 92.5 168 LEU A O 1
ATOM 1410 N N . GLN A 1 169 ? 8.906 -28.656 0.983 1 91 169 GLN A N 1
ATOM 1411 C CA . GLN A 1 169 ? 10.141 -29.422 1.066 1 91 169 GLN A CA 1
ATOM 1412 C C . GLN A 1 169 ? 10.812 -29.531 -0.3 1 91 169 GLN A C 1
ATOM 1414 O O . GLN A 1 169 ? 12.039 -29.578 -0.393 1 91 169 GLN A O 1
ATOM 1419 N N . ASN A 1 170 ? 10.023 -29.516 -1.361 1 88.69 170 ASN A N 1
ATOM 1420 C CA . ASN A 1 170 ? 10.57 -29.781 -2.689 1 88.69 170 ASN A CA 1
ATOM 1421 C C . ASN A 1 170 ? 11.016 -28.5 -3.381 1 88.69 170 ASN A C 1
ATOM 1423 O O . ASN A 1 170 ? 11.625 -28.547 -4.449 1 88.69 170 ASN A O 1
ATOM 1427 N N . SER A 1 171 ? 10.758 -27.391 -2.775 1 87.31 171 SER A N 1
ATOM 1428 C CA . SER A 1 171 ? 11.141 -26.141 -3.41 1 87.31 171 SER A CA 1
ATOM 1429 C C . SER A 1 171 ? 12.188 -25.391 -2.588 1 87.31 171 SER A C 1
ATOM 1431 O O . SER A 1 171 ? 11.93 -25 -1.449 1 87.31 171 SER A O 1
ATOM 1433 N N . SER A 1 172 ? 13.359 -25.172 -3.189 1 83.38 172 SER A N 1
ATOM 1434 C CA . SER A 1 172 ? 14.438 -24.469 -2.502 1 83.38 172 SER A CA 1
ATOM 1435 C C . SER A 1 172 ? 14.117 -22.984 -2.338 1 83.38 172 SER A C 1
ATOM 1437 O O . SER A 1 172 ? 14.43 -22.391 -1.307 1 83.38 172 SER A O 1
ATOM 1439 N N . LEU A 1 173 ? 13.484 -22.5 -3.32 1 82.12 173 LEU A N 1
ATOM 1440 C CA . LEU A 1 173 ? 13.125 -21.078 -3.277 1 82.12 173 LEU A CA 1
ATOM 1441 C C . LEU A 1 173 ? 12.117 -20.812 -2.162 1 82.12 173 LEU A C 1
ATOM 1443 O O . LEU A 1 173 ? 12.219 -19.797 -1.471 1 82.12 173 LEU A O 1
ATOM 1447 N N . MET A 1 174 ? 11.18 -21.688 -1.979 1 87.69 174 MET A N 1
ATOM 1448 C CA . MET A 1 174 ? 10.172 -21.516 -0.93 1 87.69 174 MET A CA 1
ATOM 1449 C C . MET A 1 174 ? 10.812 -21.609 0.451 1 87.69 174 MET A C 1
ATOM 1451 O O . MET A 1 174 ? 10.43 -20.891 1.368 1 87.69 174 MET A O 1
ATOM 1455 N N . LYS A 1 175 ? 11.766 -22.453 0.584 1 86.75 175 LYS A N 1
ATOM 1456 C CA . LYS A 1 175 ? 12.469 -22.609 1.854 1 86.75 175 LYS A CA 1
ATOM 1457 C C . LYS A 1 175 ? 13.242 -21.344 2.209 1 86.75 175 LYS A C 1
ATOM 1459 O O . LYS A 1 175 ? 13.227 -20.906 3.359 1 86.75 175 LYS A O 1
ATOM 1464 N N . LYS A 1 176 ? 13.883 -20.781 1.21 1 80.88 176 LYS A N 1
ATOM 1465 C CA . LYS A 1 176 ? 14.617 -19.531 1.418 1 80.88 176 LYS A CA 1
ATOM 1466 C C . LYS A 1 176 ? 13.68 -18.391 1.812 1 80.88 176 LYS A C 1
ATOM 1468 O O . LYS A 1 176 ? 14.008 -17.578 2.678 1 80.88 176 LYS A O 1
ATOM 1473 N N . THR A 1 177 ? 12.562 -18.359 1.18 1 79.44 177 THR A N 1
ATOM 1474 C CA . THR A 1 177 ? 11.586 -17.328 1.478 1 79.44 177 THR A CA 1
ATOM 1475 C C . THR A 1 177 ? 11.055 -17.469 2.902 1 79.44 177 THR A C 1
ATOM 1477 O O . THR A 1 177 ? 10.859 -16.484 3.6 1 79.44 177 THR A O 1
ATOM 1480 N N . LEU A 1 178 ? 10.836 -18.672 3.332 1 84.5 178 LEU A N 1
ATOM 1481 C CA . LEU A 1 178 ? 10.359 -18.922 4.688 1 84.5 178 LEU A CA 1
ATOM 1482 C C . LEU A 1 178 ? 11.391 -18.469 5.719 1 84.5 178 LEU A C 1
ATOM 1484 O O . LEU A 1 178 ? 11.031 -17.953 6.777 1 84.5 178 LEU A O 1
ATOM 1488 N N . LYS A 1 179 ? 12.617 -18.719 5.41 1 82.31 179 LYS A N 1
ATOM 1489 C CA . LYS A 1 179 ? 13.688 -18.281 6.305 1 82.31 179 LYS A CA 1
ATOM 1490 C C . LYS A 1 179 ? 13.734 -16.75 6.379 1 82.31 179 LYS A C 1
ATOM 1492 O O . LYS A 1 179 ? 13.992 -16.188 7.441 1 82.31 179 LYS A O 1
ATOM 1497 N N . CYS A 1 180 ? 13.492 -16.188 5.258 1 77.5 180 CYS A N 1
ATOM 1498 C CA . CYS A 1 180 ? 13.43 -14.727 5.215 1 77.5 180 CYS A CA 1
ATOM 1499 C C . CYS A 1 180 ? 12.289 -14.211 6.082 1 77.5 180 CYS A C 1
ATOM 1501 O O . CYS A 1 180 ? 12.469 -13.258 6.848 1 77.5 180 CYS A O 1
ATOM 1503 N N . ILE A 1 181 ? 11.203 -14.82 6.004 1 80.25 181 ILE A N 1
ATOM 1504 C CA . ILE A 1 181 ? 10.031 -14.414 6.766 1 80.25 181 ILE A CA 1
ATOM 1505 C C . ILE A 1 181 ? 10.297 -14.586 8.258 1 80.25 181 ILE A C 1
ATOM 1507 O O . ILE A 1 181 ? 9.922 -13.734 9.07 1 80.25 181 ILE A O 1
ATOM 1511 N N . LYS A 1 182 ? 10.938 -15.703 8.625 1 84.5 182 LYS A N 1
ATOM 1512 C CA . LYS A 1 182 ? 11.234 -15.977 10.023 1 84.5 182 LYS A CA 1
ATOM 1513 C C . LYS A 1 182 ? 12.156 -14.906 10.609 1 84.5 182 LYS A C 1
ATOM 1515 O O . LYS A 1 182 ? 11.992 -14.5 11.758 1 84.5 182 LYS A O 1
ATOM 1520 N N . ARG A 1 183 ? 13 -14.414 9.852 1 78.81 183 ARG A N 1
ATOM 1521 C CA . ARG A 1 183 ? 13.961 -13.422 10.305 1 78.81 183 ARG A CA 1
ATOM 1522 C C . ARG A 1 183 ? 13.32 -12.039 10.406 1 78.81 183 ARG A C 1
ATOM 1524 O O . ARG A 1 183 ? 13.805 -11.172 11.133 1 78.81 183 ARG A O 1
ATOM 1531 N N . THR A 1 184 ? 12.25 -11.812 9.719 1 79.94 184 THR A N 1
ATOM 1532 C CA . THR A 1 184 ? 11.57 -10.523 9.703 1 79.94 184 THR A CA 1
ATOM 1533 C C . THR A 1 184 ? 10.531 -10.445 10.82 1 79.94 184 THR A C 1
ATOM 1535 O O . THR A 1 184 ? 10.078 -9.359 11.188 1 79.94 184 THR A O 1
ATOM 1538 N N . LEU A 1 185 ? 10.234 -11.555 11.492 1 85 185 LEU A N 1
ATOM 1539 C CA . LEU A 1 185 ? 9.125 -11.664 12.43 1 85 185 LEU A CA 1
ATOM 1540 C C . LEU A 1 185 ? 9.344 -10.758 13.633 1 85 185 LEU A C 1
ATOM 1542 O O . LEU A 1 185 ? 8.406 -10.102 14.102 1 85 185 LEU A O 1
ATOM 1546 N N . PRO A 1 186 ? 10.539 -10.578 14.141 1 83.31 186 PRO A N 1
ATOM 1547 C CA . PRO A 1 186 ? 10.719 -9.727 15.32 1 83.31 186 PRO A CA 1
ATOM 1548 C C . PRO A 1 186 ? 10.438 -8.258 15.023 1 83.31 186 PRO A C 1
ATOM 1550 O O . PRO A 1 186 ? 9.852 -7.559 15.859 1 83.31 186 PRO A O 1
ATOM 1553 N N . GLU A 1 187 ? 10.922 -7.809 13.906 1 80.38 187 GLU A N 1
ATOM 1554 C CA . GLU A 1 187 ? 10.656 -6.422 13.531 1 80.38 187 GLU A CA 1
ATOM 1555 C C . GLU A 1 187 ? 9.172 -6.184 13.297 1 80.38 187 GLU A C 1
ATOM 1557 O O . GLU A 1 187 ? 8.648 -5.121 13.641 1 80.38 187 GLU A O 1
ATOM 1562 N N . ILE A 1 188 ? 8.5 -7.121 12.703 1 85.12 188 ILE A N 1
ATOM 1563 C CA . ILE A 1 188 ? 7.062 -7.027 12.484 1 85.12 188 ILE A CA 1
ATOM 1564 C C . ILE A 1 188 ? 6.336 -7.027 13.828 1 85.12 188 ILE A C 1
ATOM 1566 O O . ILE A 1 188 ? 5.34 -6.32 14 1 85.12 188 ILE A O 1
ATOM 1570 N N . ALA A 1 189 ? 6.832 -7.793 14.805 1 86.12 189 ALA A N 1
ATOM 1571 C CA . ALA A 1 189 ? 6.219 -7.887 16.125 1 86.12 189 ALA A CA 1
ATOM 1572 C C . ALA A 1 189 ? 6.246 -6.539 16.844 1 86.12 189 ALA A C 1
ATOM 1574 O O . ALA A 1 189 ? 5.316 -6.195 17.578 1 86.12 189 ALA A O 1
ATOM 1575 N N . SER A 1 190 ? 7.273 -5.762 16.578 1 84.81 190 SER A N 1
ATOM 1576 C CA . SER A 1 190 ? 7.379 -4.453 17.219 1 84.81 190 SER A CA 1
ATOM 1577 C C . SER A 1 190 ? 6.301 -3.502 16.719 1 84.81 190 SER A C 1
ATOM 1579 O O . SER A 1 190 ? 5.695 -2.768 17.5 1 84.81 190 SER A O 1
ATOM 1581 N N . VAL A 1 191 ? 6.102 -3.541 15.5 1 87.5 191 VAL A N 1
ATOM 1582 C CA . VAL A 1 191 ? 5.082 -2.666 14.938 1 87.5 191 VAL A CA 1
ATOM 1583 C C . VAL A 1 191 ? 3.697 -3.135 15.375 1 87.5 191 VAL A C 1
ATOM 1585 O O . VAL A 1 191 ? 2.818 -2.314 15.656 1 87.5 191 VAL A O 1
ATOM 1588 N N . ILE A 1 192 ? 3.525 -4.461 15.445 1 89.69 192 ILE A N 1
ATOM 1589 C CA . ILE A 1 192 ? 2.248 -5.012 15.891 1 89.69 192 ILE A CA 1
ATOM 1590 C C . ILE A 1 192 ? 1.981 -4.598 17.328 1 89.69 192 ILE A C 1
ATOM 1592 O O . ILE A 1 192 ? 0.839 -4.32 17.703 1 89.69 192 ILE A O 1
ATOM 1596 N N . LEU A 1 193 ? 2.992 -4.551 18.109 1 89.88 193 LEU A N 1
ATOM 1597 C CA . LEU A 1 193 ? 2.85 -4.109 19.484 1 89.88 193 LEU A CA 1
ATOM 1598 C C . LEU A 1 193 ? 2.434 -2.643 19.547 1 89.88 193 LEU A C 1
ATOM 1600 O O . LEU A 1 193 ? 1.585 -2.268 20.359 1 89.88 193 LEU A O 1
ATOM 1604 N N . LEU A 1 194 ? 3.029 -1.865 18.734 1 91.25 194 LEU A N 1
ATOM 1605 C CA . LEU A 1 194 ? 2.656 -0.457 18.672 1 91.25 194 LEU A CA 1
ATOM 1606 C C . LEU A 1 194 ? 1.214 -0.297 18.203 1 91.25 194 LEU A C 1
ATOM 1608 O O . LEU A 1 194 ? 0.489 0.57 18.703 1 91.25 194 LEU A O 1
ATOM 1612 N N . LEU A 1 195 ? 0.846 -1.093 17.266 1 92.69 195 LEU A N 1
ATOM 1613 C CA . LEU A 1 195 ? -0.53 -1.08 16.781 1 92.69 195 LEU A CA 1
ATOM 1614 C C . LEU A 1 195 ? -1.499 -1.498 17.891 1 92.69 195 LEU A C 1
ATOM 1616 O O . LEU A 1 195 ? -2.576 -0.914 18.031 1 92.69 195 LEU A O 1
ATOM 1620 N N . ALA A 1 196 ? -1.105 -2.484 18.641 1 93 196 ALA A N 1
ATOM 1621 C CA . ALA A 1 196 ? -1.922 -2.93 19.766 1 93 196 ALA A CA 1
ATOM 1622 C C . ALA A 1 196 ? -2.07 -1.822 20.812 1 93 196 ALA A C 1
ATOM 1624 O O . ALA A 1 196 ? -3.156 -1.614 21.359 1 93 196 ALA A O 1
ATOM 1625 N N . LEU A 1 197 ? -1.011 -1.123 21.031 1 92.94 197 LEU A N 1
ATOM 1626 C CA . LEU A 1 197 ? -1.053 0.006 21.969 1 92.94 197 LEU A CA 1
ATOM 1627 C C . LEU A 1 197 ? -1.986 1.096 21.438 1 92.94 197 LEU A C 1
ATOM 1629 O O . LEU A 1 197 ? -2.789 1.644 22.203 1 92.94 197 LEU A O 1
ATOM 1633 N N . HIS A 1 198 ? -1.844 1.395 20.172 1 94.25 198 HIS A N 1
ATOM 1634 C CA . HIS A 1 198 ? -2.721 2.367 19.516 1 94.25 198 HIS A CA 1
ATOM 1635 C C . HIS A 1 198 ? -4.184 1.963 19.656 1 94.25 198 HIS A C 1
ATOM 1637 O O . HIS A 1 198 ? -5.027 2.783 20.031 1 94.25 198 HIS A O 1
ATOM 1643 N N . LEU A 1 199 ? -4.473 0.723 19.453 1 96.25 199 LEU A N 1
ATOM 1644 C CA . LEU A 1 199 ? -5.832 0.207 19.531 1 96.25 199 LEU A CA 1
ATOM 1645 C C . LEU A 1 199 ? -6.348 0.276 20.969 1 96.25 199 LEU A C 1
ATOM 1647 O O . LEU A 1 199 ? -7.484 0.694 21.203 1 96.25 199 LEU A O 1
ATOM 1651 N N . CYS A 1 200 ? -5.539 -0.071 21.906 1 94.69 200 CYS A N 1
ATOM 1652 C CA . CYS A 1 200 ? -5.941 -0.074 23.312 1 94.69 200 CYS A CA 1
ATOM 1653 C C . CYS A 1 200 ? -6.203 1.343 23.797 1 94.69 200 CYS A C 1
ATOM 1655 O O . CYS A 1 200 ? -7.223 1.599 24.453 1 94.69 200 CYS A O 1
ATOM 1657 N N . LEU A 1 201 ? -5.363 2.232 23.453 1 94.88 201 LEU A N 1
ATOM 1658 C CA . LEU A 1 201 ? -5.504 3.619 23.875 1 94.88 201 LEU A CA 1
ATOM 1659 C C . LEU A 1 201 ? -6.77 4.242 23.312 1 94.88 201 LEU A C 1
ATOM 1661 O O . LEU A 1 201 ? -7.559 4.844 24.047 1 94.88 201 LEU A O 1
ATOM 1665 N N . PHE A 1 202 ? -7.008 4.086 22.094 1 97.19 202 PHE A N 1
ATOM 1666 C CA . PHE A 1 202 ? -8.172 4.703 21.453 1 97.19 202 PHE A CA 1
ATOM 1667 C C . PHE A 1 202 ? -9.453 4 21.875 1 97.19 202 PHE A C 1
ATOM 1669 O O . PHE A 1 202 ? -10.523 4.613 21.906 1 97.19 202 PHE A O 1
ATOM 1676 N N . THR A 1 203 ? -9.367 2.678 22.141 1 96.75 203 THR A N 1
ATOM 1677 C CA . THR A 1 203 ? -10.531 1.978 22.672 1 96.75 203 THR A CA 1
ATOM 1678 C C . THR A 1 203 ? -10.961 2.57 24 1 96.75 203 THR A C 1
ATOM 1680 O O . THR A 1 203 ? -12.148 2.836 24.219 1 96.75 203 THR A O 1
ATOM 1683 N N . MET A 1 204 ? -10.023 2.865 24.891 1 95.12 204 MET A N 1
ATOM 1684 C CA . MET A 1 204 ? -10.328 3.445 26.203 1 95.12 204 MET A CA 1
ATOM 1685 C C . MET A 1 204 ? -10.859 4.867 26.047 1 95.12 204 MET A C 1
ATOM 1687 O O . MET A 1 204 ? -11.852 5.23 26.688 1 95.12 204 MET A O 1
ATOM 1691 N N . ILE A 1 205 ? -10.242 5.609 25.156 1 95.25 205 ILE A N 1
ATOM 1692 C CA . ILE A 1 205 ? -10.695 6.98 24.922 1 95.25 205 ILE A CA 1
ATOM 1693 C C . ILE A 1 205 ? -12.094 6.969 24.312 1 95.25 205 ILE A C 1
ATOM 1695 O O . ILE A 1 205 ? -12.938 7.797 24.672 1 95.25 205 ILE A O 1
ATOM 1699 N N . GLY A 1 206 ? -12.336 6.059 23.406 1 95.19 206 GLY A N 1
ATOM 1700 C CA . GLY A 1 206 ? -13.656 5.938 22.812 1 95.19 206 GLY A CA 1
ATOM 1701 C C . GLY A 1 206 ? -14.734 5.582 23.828 1 95.19 206 GLY A C 1
ATOM 1702 O O . GLY A 1 206 ? -15.836 6.137 23.781 1 95.19 206 GLY A O 1
ATOM 1703 N N . MET A 1 207 ? -14.422 4.668 24.719 1 93.69 207 MET A N 1
ATOM 1704 C CA . MET A 1 207 ? -15.383 4.277 25.734 1 93.69 207 MET A CA 1
ATOM 1705 C C . MET A 1 207 ? -15.672 5.438 26.688 1 93.69 207 MET A C 1
ATOM 1707 O O . MET A 1 207 ? -16.781 5.551 27.203 1 93.69 207 MET A O 1
ATOM 1711 N N . LEU A 1 208 ? -14.672 6.32 26.875 1 91.69 208 LEU A N 1
ATOM 1712 C CA . LEU A 1 208 ? -14.859 7.492 27.734 1 91.69 208 LEU A CA 1
ATOM 1713 C C . LEU A 1 208 ? -15.672 8.562 27.016 1 91.69 208 LEU A C 1
ATOM 1715 O O . LEU A 1 208 ? -16.5 9.242 27.625 1 91.69 208 LEU A O 1
ATOM 1719 N N . LEU A 1 209 ? -15.484 8.68 25.703 1 91.06 209 LEU A N 1
ATOM 1720 C CA . LEU A 1 209 ? -16.156 9.711 24.922 1 91.06 209 LEU A CA 1
ATOM 1721 C C . LEU A 1 209 ? -17.594 9.32 24.625 1 91.06 209 LEU A C 1
ATOM 1723 O O . LEU A 1 209 ? -18.5 10.156 24.672 1 91.06 209 LEU A O 1
ATOM 1727 N N . PHE A 1 210 ? -17.812 8.07 24.312 1 92.31 210 PHE A N 1
ATOM 1728 C CA . PHE A 1 210 ? -19.125 7.621 23.859 1 92.31 210 PHE A CA 1
ATOM 1729 C C . PHE A 1 210 ? -19.797 6.754 24.922 1 92.31 210 PHE A C 1
ATOM 1731 O O . PHE A 1 210 ? -20.219 5.629 24.641 1 92.31 210 PHE A O 1
ATOM 1738 N N . ALA A 1 211 ? -19.906 7.324 26.094 1 87 211 ALA A N 1
ATOM 1739 C CA . ALA A 1 211 ? -20.562 6.641 27.203 1 87 211 ALA A CA 1
ATOM 1740 C C . ALA A 1 211 ? -22.078 6.766 27.109 1 87 211 ALA A C 1
ATOM 1742 O O . ALA A 1 211 ? -22.594 7.621 26.391 1 87 211 ALA A O 1
ATOM 1743 N N . LYS A 1 212 ? -22.75 5.898 27.812 1 87.19 212 LYS A N 1
ATOM 1744 C CA . LYS A 1 212 ? -24.219 5.895 27.812 1 87.19 212 LYS A CA 1
ATOM 1745 C C . LYS A 1 212 ? -24.766 7.137 28.5 1 87.19 212 LYS A C 1
ATOM 1747 O O . LYS A 1 212 ? -24.406 7.438 29.641 1 87.19 212 LYS A O 1
ATOM 1752 N N . GLY A 1 213 ? -25.531 7.887 27.688 1 82.38 213 GLY A N 1
ATOM 1753 C CA . GLY A 1 213 ? -26.156 9.078 28.234 1 82.38 213 GLY A CA 1
ATOM 1754 C C . GLY A 1 213 ? -27.547 8.828 28.797 1 82.38 213 GLY A C 1
ATOM 1755 O O . GLY A 1 213 ? -28.016 7.688 28.797 1 82.38 213 GLY A O 1
ATOM 1756 N N . GLU A 1 214 ? -28.109 9.867 29.25 1 81.12 214 GLU A N 1
ATOM 1757 C CA . GLU A 1 214 ? -29.453 9.781 29.844 1 81.12 214 GLU A CA 1
ATOM 1758 C C . GLU A 1 214 ? -30.531 9.773 28.766 1 81.12 214 GLU A C 1
ATOM 1760 O O . GLU A 1 214 ? -31.562 9.109 28.922 1 81.12 214 GLU A O 1
ATOM 1765 N N . VAL A 1 215 ? -30.094 10.484 27.734 1 82.19 215 VAL A N 1
ATOM 1766 C CA . VAL A 1 215 ? -31.078 10.586 26.656 1 82.19 215 VAL A CA 1
ATOM 1767 C C . VAL A 1 215 ? -30.922 9.398 25.703 1 82.19 215 VAL A C 1
ATOM 1769 O O . VAL A 1 215 ? -29.859 9.219 25.078 1 82.19 215 VAL A O 1
ATOM 1772 N N . HIS A 1 216 ? -31.859 8.633 25.531 1 82.56 216 HIS A N 1
ATOM 1773 C CA . HIS A 1 216 ? -31.844 7.395 24.766 1 82.56 216 HIS A CA 1
ATOM 1774 C C . HIS A 1 216 ? -31.578 7.66 23.297 1 82.56 216 HIS A C 1
ATOM 1776 O O . HIS A 1 216 ? -30.891 6.887 22.625 1 82.56 216 HIS A O 1
ATOM 1782 N N . SER A 1 217 ? -32.094 8.719 22.781 1 79.69 217 SER A N 1
ATOM 1783 C CA . SER A 1 217 ? -31.969 9.016 21.359 1 79.69 217 SER A CA 1
ATOM 1784 C C . SER A 1 217 ? -30.516 9.352 20.984 1 79.69 217 SER A C 1
ATOM 1786 O O . SER A 1 217 ? -30.141 9.266 19.812 1 79.69 217 SER A O 1
ATOM 1788 N N . GLN A 1 218 ? -29.719 9.648 22 1 82.06 218 GLN A N 1
ATOM 1789 C CA . GLN A 1 218 ? -28.344 10.055 21.719 1 82.06 218 GLN A CA 1
ATOM 1790 C C . GLN A 1 218 ? -27.375 8.914 22 1 82.06 218 GLN A C 1
ATOM 1792 O O . GLN A 1 218 ? -26.156 9.086 21.859 1 82.06 218 GLN A O 1
ATOM 1797 N N . ASN A 1 219 ? -27.875 7.738 22.297 1 86.44 219 ASN A N 1
ATOM 1798 C CA . ASN A 1 219 ? -27.016 6.625 22.688 1 86.44 219 ASN A CA 1
ATOM 1799 C C . ASN A 1 219 ? -26.781 5.672 21.516 1 86.44 219 ASN A C 1
ATOM 1801 O O . ASN A 1 219 ? -26.438 4.508 21.719 1 86.44 219 ASN A O 1
ATOM 1805 N N . GLY A 1 220 ? -26.969 6.137 20.328 1 87.06 220 GLY A N 1
ATOM 1806 C CA . GLY A 1 220 ? -26.781 5.281 19.156 1 87.06 220 GLY A CA 1
ATOM 1807 C C . GLY A 1 220 ? -25.359 4.773 19.016 1 87.06 220 GLY A C 1
ATOM 1808 O O . GLY A 1 220 ? -25.156 3.6 18.688 1 87.06 220 GLY A O 1
ATOM 1809 N N . GLU A 1 221 ? -24.406 5.633 19.297 1 87.69 221 GLU A N 1
ATOM 1810 C CA . GLU A 1 221 ? -23 5.27 19.172 1 87.69 221 GLU A CA 1
ATOM 1811 C C . GLU A 1 221 ? -22.594 4.262 20.234 1 87.69 221 GLU A C 1
ATOM 1813 O O . GLU A 1 221 ? -21.891 3.291 19.938 1 87.69 221 GLU A O 1
ATOM 1818 N N . TRP A 1 222 ? -23.031 4.484 21.453 1 88.75 222 TRP A N 1
ATOM 1819 C CA . TRP A 1 222 ? -22.734 3.588 22.562 1 88.75 222 TRP A CA 1
ATOM 1820 C C . TRP A 1 222 ? -23.328 2.207 22.328 1 88.75 222 TRP A C 1
ATOM 1822 O O . TRP A 1 222 ? -22.656 1.191 22.484 1 88.75 222 TRP A O 1
ATOM 1832 N N . GLU A 1 223 ? -24.5 2.154 21.859 1 89.56 223 GLU A N 1
ATOM 1833 C CA . GLU A 1 223 ? -25.203 0.89 21.688 1 89.56 223 GLU A CA 1
ATOM 1834 C C . GLU A 1 223 ? -24.625 0.082 20.531 1 89.56 223 GLU A C 1
ATOM 1836 O O . GLU A 1 223 ? -24.453 -1.135 20.641 1 89.56 223 GLU A O 1
ATOM 1841 N N . ALA A 1 224 ? -24.234 0.782 19.531 1 88.31 224 ALA A N 1
ATOM 1842 C CA . ALA A 1 224 ? -23.859 0.087 18.312 1 88.31 224 ALA A CA 1
ATOM 1843 C C . ALA A 1 224 ? -22.391 -0.306 18.328 1 88.31 224 ALA A C 1
ATOM 1845 O O . ALA A 1 224 ? -22.016 -1.403 17.906 1 88.31 224 ALA A O 1
ATOM 1846 N N . TYR A 1 225 ? -21.5 0.564 18.906 1 93.12 225 TYR A N 1
ATOM 1847 C CA . TYR A 1 225 ? -20.094 0.328 18.641 1 93.12 225 TYR A CA 1
ATOM 1848 C C . TYR A 1 225 ? -19.266 0.369 19.922 1 93.12 225 TYR A C 1
ATOM 1850 O O . TYR A 1 225 ? -18.156 -0.162 19.969 1 93.12 225 TYR A O 1
ATOM 1858 N N . PHE A 1 226 ? -19.766 0.979 21.047 1 94.38 226 PHE A N 1
ATOM 1859 C CA . PHE A 1 226 ? -18.906 1.184 22.219 1 94.38 226 PHE A CA 1
ATOM 1860 C C . PHE A 1 226 ? -19.625 0.753 23.5 1 94.38 226 PHE A C 1
ATOM 1862 O O . PHE A 1 226 ? -19.5 1.406 24.531 1 94.38 226 PHE A O 1
ATOM 1869 N N . ARG A 1 227 ? -20.391 -0.308 23.469 1 91.56 227 ARG A N 1
ATOM 1870 C CA . ARG A 1 227 ? -21.188 -0.77 24.594 1 91.56 227 ARG A CA 1
ATOM 1871 C C . ARG A 1 227 ? -20.297 -1.354 25.688 1 91.56 227 ARG A C 1
ATOM 1873 O O . ARG A 1 227 ? -20.484 -1.045 26.875 1 91.56 227 ARG A O 1
ATOM 1880 N N . ASP A 1 228 ? -19.375 -2.23 25.203 1 92.12 228 ASP A N 1
ATOM 1881 C CA . ASP A 1 228 ? -18.438 -2.885 26.125 1 92.12 228 ASP A CA 1
ATOM 1882 C C . ASP A 1 228 ? -17.031 -2.916 25.547 1 92.12 228 ASP A C 1
ATOM 1884 O O . ASP A 1 228 ? -16.797 -2.42 24.438 1 92.12 228 ASP A O 1
ATOM 1888 N N . LEU A 1 229 ? -16.172 -3.385 26.406 1 92.5 229 LEU A N 1
ATOM 1889 C CA . LEU A 1 229 ? -14.758 -3.334 26.016 1 92.5 229 LEU A CA 1
ATOM 1890 C C . LEU A 1 229 ? -14.492 -4.219 24.812 1 92.5 229 LEU A C 1
ATOM 1892 O O . LEU A 1 229 ? -13.922 -3.764 23.812 1 92.5 229 LEU A O 1
ATOM 1896 N N . PRO A 1 230 ? -14.945 -5.504 24.781 1 90.94 230 PRO A N 1
ATOM 1897 C CA . PRO A 1 230 ? -14.672 -6.328 23.594 1 90.94 230 PRO A CA 1
ATOM 1898 C C . PRO A 1 230 ? -15.328 -5.785 22.328 1 90.94 230 PRO A C 1
ATOM 1900 O O . PRO A 1 230 ? -14.742 -5.863 21.25 1 90.94 230 PRO A O 1
ATOM 1903 N N . THR A 1 231 ? -16.484 -5.25 22.469 1 93.06 231 THR A N 1
ATOM 1904 C CA . THR A 1 231 ? -17.172 -4.688 21.312 1 93.06 231 THR A CA 1
ATOM 1905 C C . THR A 1 231 ? -16.453 -3.439 20.812 1 93.06 231 THR A C 1
ATOM 1907 O O . THR A 1 231 ? -16.297 -3.254 19.594 1 93.06 231 THR A O 1
ATOM 1910 N N . SER A 1 232 ? -16.062 -2.586 21.766 1 95.56 232 SER A N 1
ATOM 1911 C CA . SER A 1 232 ? -15.344 -1.373 21.391 1 95.56 232 SER A CA 1
ATOM 1912 C C . SER A 1 232 ? -14.016 -1.704 20.703 1 95.56 232 SER A C 1
ATOM 1914 O O . SER A 1 232 ? -13.664 -1.1 19.688 1 95.56 232 SER A O 1
ATOM 1916 N N . PHE A 1 233 ? -13.422 -2.697 21.281 1 95.38 233 PHE A N 1
ATOM 1917 C CA . PHE A 1 233 ? -12.141 -3.127 20.734 1 95.38 233 PHE A CA 1
ATOM 1918 C C . PHE A 1 233 ? -12.328 -3.695 19.328 1 95.38 233 PHE A C 1
ATOM 1920 O O . PHE A 1 233 ? -11.57 -3.359 18.406 1 95.38 233 PHE A O 1
ATOM 1927 N N . SER A 1 234 ? -13.312 -4.516 19.141 1 94.81 234 SER A N 1
ATOM 1928 C CA . SER A 1 234 ? -13.578 -5.125 17.844 1 94.81 234 SER A CA 1
ATOM 1929 C C . SER A 1 234 ? -13.992 -4.078 16.828 1 94.81 234 SER A C 1
ATOM 1931 O O . SER A 1 234 ? -13.609 -4.16 15.656 1 94.81 234 SER A O 1
ATOM 1933 N N . SER A 1 235 ? -14.75 -3.092 17.234 1 96 235 SER A N 1
ATOM 1934 C CA . SER A 1 235 ? -15.195 -2.043 16.328 1 96 235 SER A CA 1
ATOM 1935 C C . SER A 1 235 ? -14.023 -1.229 15.797 1 96 235 SER A C 1
ATOM 1937 O O . SER A 1 235 ? -13.953 -0.923 14.609 1 96 235 SER A O 1
ATOM 1939 N N . LEU A 1 236 ? -13.102 -0.921 16.656 1 97.44 236 LEU A N 1
ATOM 1940 C CA . LEU A 1 236 ? -11.953 -0.124 16.234 1 97.44 236 LEU A CA 1
ATOM 1941 C C . LEU A 1 236 ? -10.961 -0.973 15.453 1 97.44 236 LEU A C 1
ATOM 1943 O O . LEU A 1 236 ? -10.289 -0.468 14.555 1 97.44 236 LEU A O 1
ATOM 1947 N N . LEU A 1 237 ? -10.922 -2.266 15.797 1 96.5 237 LEU A N 1
ATOM 1948 C CA . LEU A 1 237 ? -10.094 -3.162 15 1 96.5 237 LEU A CA 1
ATOM 1949 C C . LEU A 1 237 ? -10.586 -3.229 13.562 1 96.5 237 LEU A C 1
ATOM 1951 O O . LEU A 1 237 ? -9.789 -3.178 12.625 1 96.5 237 LEU A O 1
ATOM 1955 N N . VAL A 1 238 ? -11.875 -3.342 13.375 1 96.19 238 VAL A N 1
ATOM 1956 C CA . VAL A 1 238 ? -12.469 -3.369 12.047 1 96.19 238 VAL A CA 1
ATOM 1957 C C . VAL A 1 238 ? -12.258 -2.021 11.359 1 96.19 238 VAL A C 1
ATOM 1959 O O . VAL A 1 238 ? -12.039 -1.965 10.148 1 96.19 238 VAL A O 1
ATOM 1962 N N . LEU A 1 239 ? -12.281 -0.931 12.133 1 96.75 239 LEU A N 1
ATOM 1963 C CA . LEU A 1 239 ? -12.031 0.393 11.57 1 96.75 239 LEU A CA 1
ATOM 1964 C C . LEU A 1 239 ? -10.594 0.516 11.07 1 96.75 239 LEU A C 1
ATOM 1966 O O . LEU A 1 239 ? -10.336 1.204 10.086 1 96.75 239 LEU A O 1
ATOM 1970 N N . LEU A 1 240 ? -9.758 -0.143 11.758 1 95.81 240 LEU A N 1
ATOM 1971 C CA . LEU A 1 240 ? -8.359 -0.161 11.344 1 95.81 240 LEU A CA 1
ATOM 1972 C C . LEU A 1 240 ? -8.227 -0.692 9.922 1 95.81 240 LEU A C 1
ATOM 1974 O O . LEU A 1 240 ? -7.359 -0.246 9.164 1 95.81 240 LEU A O 1
ATOM 1978 N N . THR A 1 241 ? -9.094 -1.582 9.453 1 93.88 241 THR A N 1
ATOM 1979 C CA . THR A 1 241 ? -9.102 -2.148 8.109 1 93.88 241 THR A CA 1
ATOM 1980 C C . THR A 1 241 ? -9.984 -1.324 7.176 1 93.88 241 THR A C 1
ATOM 1982 O O . THR A 1 241 ? -10.141 -1.662 6 1 93.88 241 THR A O 1
ATOM 1985 N N . THR A 1 242 ? -10.586 -0.277 7.629 1 94.25 242 THR A N 1
ATOM 1986 C CA . THR A 1 242 ? -11.438 0.654 6.898 1 94.25 242 THR A CA 1
ATOM 1987 C C . THR A 1 242 ? -12.734 -0.025 6.469 1 94.25 242 THR A C 1
ATOM 1989 O O . THR A 1 242 ? -13.523 0.551 5.719 1 94.25 242 THR A O 1
ATOM 1992 N N . ALA A 1 243 ? -13.055 -1.223 6.949 1 94.31 243 ALA A N 1
ATOM 1993 C CA . ALA A 1 243 ? -14.195 -1.997 6.469 1 94.31 243 ALA A CA 1
ATOM 1994 C C . ALA A 1 243 ? -15.508 -1.429 7.008 1 94.31 243 ALA A C 1
ATOM 1996 O O . ALA A 1 243 ? -16.562 -1.643 6.418 1 94.31 243 ALA A O 1
ATOM 1997 N N . ASN A 1 244 ? -15.484 -0.758 8.141 1 94.25 244 ASN A N 1
ATOM 1998 C CA . ASN A 1 244 ? -16.734 -0.206 8.672 1 94.25 244 ASN A CA 1
ATOM 1999 C C . ASN A 1 244 ? -16.719 1.319 8.633 1 94.25 244 ASN A C 1
ATOM 2001 O O . ASN A 1 244 ? -17.547 1.963 9.281 1 94.25 244 ASN A O 1
ATOM 2005 N N . ASN A 1 245 ? -15.758 1.938 7.969 1 94.75 245 ASN A N 1
ATOM 2006 C CA . ASN A 1 245 ? -15.805 3.371 7.699 1 94.75 245 ASN A CA 1
ATOM 2007 C C . ASN A 1 245 ? -16.812 3.701 6.602 1 94.75 245 ASN A C 1
ATOM 2009 O O . ASN A 1 245 ? -16.875 3.02 5.578 1 94.75 245 ASN A O 1
ATOM 2013 N N . PRO A 1 246 ? -17.594 4.68 6.746 1 94.81 246 PRO A N 1
ATOM 2014 C CA . PRO A 1 246 ? -17.766 5.645 7.836 1 94.81 246 PRO A CA 1
ATOM 2015 C C . PRO A 1 246 ? -18.906 5.262 8.781 1 94.81 246 PRO A C 1
ATOM 2017 O O . PRO A 1 246 ? -19.344 6.078 9.594 1 94.81 246 PRO A O 1
ATOM 2020 N N . ASP A 1 247 ? -19.406 4.047 8.703 1 93.44 247 ASP A N 1
ATOM 2021 C CA . ASP A 1 247 ? -20.562 3.615 9.484 1 93.44 247 ASP A CA 1
ATOM 2022 C C . ASP A 1 247 ? -20.328 3.83 10.977 1 93.44 247 ASP A C 1
ATOM 2024 O O . ASP A 1 247 ? -21.219 4.273 11.703 1 93.44 247 ASP A O 1
ATOM 2028 N N . VAL A 1 248 ? -19.156 3.617 11.383 1 93.38 248 VAL A N 1
ATOM 2029 C CA . VAL A 1 248 ? -18.828 3.613 12.805 1 93.38 248 VAL A CA 1
ATOM 2030 C C . VAL A 1 248 ? -18.891 5.039 13.352 1 93.38 248 VAL A C 1
ATOM 2032 O O . VAL A 1 248 ? -19.156 5.242 14.539 1 93.38 248 VAL A O 1
ATOM 2035 N N . MET A 1 249 ? -18.703 6.059 12.562 1 94.75 249 MET A N 1
ATOM 2036 C CA . MET A 1 249 ? -18.625 7.422 13.07 1 94.75 249 MET A CA 1
ATOM 2037 C C . MET A 1 249 ? -19.938 8.164 12.867 1 94.75 249 MET A C 1
ATOM 2039 O O . MET A 1 249 ? -20.172 9.203 13.484 1 94.75 249 MET A O 1
ATOM 2043 N N . ILE A 1 250 ? -20.922 7.617 12.125 1 94.31 250 ILE A N 1
ATOM 2044 C CA . ILE A 1 250 ? -22.078 8.352 11.648 1 94.31 250 ILE A CA 1
ATOM 2045 C C . ILE A 1 250 ? -22.984 8.711 12.82 1 94.31 250 ILE A C 1
ATOM 2047 O O . ILE A 1 250 ? -23.422 9.859 12.945 1 94.31 250 ILE A O 1
ATOM 2051 N N . PRO A 1 251 ? -23.25 7.734 13.742 1 93 251 PRO A N 1
ATOM 2052 C CA . PRO A 1 251 ? -24.141 8.117 14.844 1 93 251 PRO A CA 1
ATOM 2053 C C . PRO A 1 251 ? -23.562 9.25 15.695 1 93 251 PRO A C 1
ATOM 2055 O O . PRO A 1 251 ? -24.312 10.133 16.125 1 93 251 PRO A O 1
ATOM 2058 N N . ALA A 1 252 ? -22.297 9.219 15.938 1 93.94 252 ALA A N 1
ATOM 2059 C CA . ALA A 1 252 ? -21.656 10.281 16.719 1 93.94 252 ALA A CA 1
ATOM 2060 C C . ALA A 1 252 ? -21.516 11.555 15.898 1 93.94 252 ALA A C 1
ATOM 2062 O O . ALA A 1 252 ? -21.734 12.656 16.406 1 93.94 252 ALA A O 1
ATOM 2063 N N . TYR A 1 253 ? -21.203 11.438 14.609 1 94.25 253 TYR A N 1
ATOM 2064 C CA . TYR A 1 253 ? -20.984 12.57 13.719 1 94.25 253 TYR A CA 1
ATOM 2065 C C . TYR A 1 253 ? -22.297 13.32 13.477 1 94.25 253 TYR A C 1
ATOM 2067 O O . TYR A 1 253 ? -22.297 14.539 13.289 1 94.25 253 TYR A O 1
ATOM 2075 N N . SER A 1 254 ? -23.453 12.648 13.523 1 92.56 254 SER A N 1
ATOM 2076 C CA . SER A 1 254 ? -24.75 13.273 13.336 1 92.56 254 SER A CA 1
ATOM 2077 C C . SER A 1 254 ? -25.109 14.172 14.516 1 92.56 254 SER A C 1
ATOM 2079 O O . SER A 1 254 ? -25.828 15.156 14.359 1 92.56 254 SER A O 1
ATOM 2081 N N . LEU A 1 255 ? -24.516 13.852 15.672 1 91.06 255 LEU A N 1
ATOM 2082 C CA . LEU A 1 255 ? -24.812 14.625 16.859 1 91.06 255 LEU A CA 1
ATOM 2083 C C . LEU A 1 255 ? -23.891 15.836 16.984 1 91.06 255 LEU A C 1
ATOM 2085 O O . LEU A 1 255 ? -24.359 16.953 17.25 1 91.06 255 LEU A O 1
ATOM 2089 N N . ASN A 1 256 ? -22.672 15.562 16.781 1 92.12 256 ASN A N 1
ATOM 2090 C CA . ASN A 1 256 ? -21.672 16.609 16.875 1 92.12 256 ASN A CA 1
ATOM 2091 C C . ASN A 1 256 ? -20.531 16.375 15.891 1 92.12 256 ASN A C 1
ATOM 2093 O O . ASN A 1 256 ? -19.953 15.289 15.844 1 92.12 256 ASN A O 1
ATOM 2097 N N . ARG A 1 257 ? -20.188 17.422 15.133 1 92.25 257 ARG A N 1
ATOM 2098 C CA . ARG A 1 257 ? -19.172 17.312 14.086 1 92.25 257 ARG A CA 1
ATOM 2099 C C . ARG A 1 257 ? -17.781 17.062 14.68 1 92.25 257 ARG A C 1
ATOM 2101 O O . ARG A 1 257 ? -16.906 16.516 14.016 1 92.25 257 ARG A O 1
ATOM 2108 N N . GLY A 1 258 ? -17.578 17.484 15.922 1 92.56 258 GLY A N 1
ATOM 2109 C CA . GLY A 1 258 ? -16.281 17.344 16.562 1 92.56 258 GLY A CA 1
ATOM 2110 C C . GLY A 1 258 ? -15.859 15.906 16.75 1 92.56 258 GLY A C 1
ATOM 2111 O O . GLY A 1 258 ? -14.664 15.602 16.812 1 92.56 258 GLY A O 1
ATOM 2112 N N . TYR A 1 259 ? -16.812 14.977 16.812 1 94.12 259 TYR A N 1
ATOM 2113 C CA . TYR A 1 259 ? -16.484 13.57 17.047 1 94.12 259 TYR A CA 1
ATOM 2114 C C . TYR A 1 259 ? -15.797 12.961 15.828 1 94.12 259 TYR A C 1
ATOM 2116 O O . TYR A 1 259 ? -15.156 11.906 15.938 1 94.12 259 TYR A O 1
ATOM 2124 N N . SER A 1 260 ? -15.945 13.625 14.609 1 95.5 260 SER A N 1
ATOM 2125 C CA . SER A 1 260 ? -15.258 13.117 13.422 1 95.5 260 SER A CA 1
ATOM 2126 C C . SER A 1 260 ? -13.75 13.195 13.586 1 95.5 260 SER A C 1
ATOM 2128 O O . SER A 1 260 ? -13.016 12.391 12.992 1 95.5 260 SER A O 1
ATOM 2130 N N . ILE A 1 261 ? -13.258 14.07 14.445 1 95.75 261 ILE A N 1
ATOM 2131 C CA . ILE A 1 261 ? -11.82 14.25 14.648 1 95.75 261 ILE A CA 1
ATOM 2132 C C . ILE A 1 261 ? -11.234 13 15.305 1 95.75 261 ILE A C 1
ATOM 2134 O O . ILE A 1 261 ? -10.125 12.586 14.977 1 95.75 261 ILE A O 1
ATOM 2138 N N . PHE A 1 262 ? -12 12.359 16.234 1 96 262 PHE A N 1
ATOM 2139 C CA . PHE A 1 262 ? -11.555 11.148 16.906 1 96 262 PHE A CA 1
ATOM 2140 C C . PHE A 1 262 ? -11.281 10.039 15.898 1 96 262 PHE A C 1
ATOM 2142 O O . PHE A 1 262 ? -10.227 9.406 15.922 1 96 262 PHE A O 1
ATOM 2149 N N . PHE A 1 263 ? -12.156 9.844 14.977 1 97.38 263 PHE A N 1
ATOM 2150 C CA . PHE A 1 263 ? -12.055 8.75 14.023 1 97.38 263 PHE A CA 1
ATOM 2151 C C . PHE A 1 263 ? -11.016 9.047 12.953 1 97.38 263 PHE A C 1
ATOM 2153 O O . PHE A 1 263 ? -10.312 8.148 12.5 1 97.38 263 PHE A O 1
ATOM 2160 N N . ILE A 1 264 ? -10.906 10.297 12.555 1 96.12 264 ILE A N 1
ATOM 2161 C CA . ILE A 1 264 ? -9.922 10.688 11.547 1 96.12 264 ILE A CA 1
ATOM 2162 C C . ILE A 1 264 ? -8.516 10.531 12.117 1 96.12 264 ILE A C 1
ATOM 2164 O O . ILE A 1 264 ? -7.609 10.055 11.43 1 96.12 264 ILE A O 1
ATOM 2168 N N . LEU A 1 265 ? -8.367 10.867 13.406 1 95.5 265 LEU A N 1
ATOM 2169 C CA . LEU A 1 265 ? -7.066 10.711 14.047 1 95.5 265 LEU A CA 1
ATOM 2170 C C . LEU A 1 265 ? -6.723 9.242 14.219 1 95.5 265 LEU A C 1
ATOM 2172 O O . LEU A 1 265 ? -5.566 8.844 14.039 1 95.5 265 LEU A O 1
ATOM 2176 N N . PHE A 1 266 ? -7.68 8.492 14.578 1 96.56 266 PHE A N 1
ATOM 2177 C CA . PHE A 1 266 ? -7.461 7.059 14.727 1 96.56 266 PHE A CA 1
ATOM 2178 C C . PHE A 1 266 ? -6.973 6.453 13.414 1 96.56 266 PHE A C 1
ATOM 2180 O O . PHE A 1 266 ? -5.969 5.734 13.391 1 96.56 266 PHE A O 1
ATOM 2187 N N . SER A 1 267 ? -7.691 6.727 12.32 1 96.44 267 SER A N 1
ATOM 2188 C CA . SER A 1 267 ? -7.348 6.16 11.023 1 96.44 267 SER A CA 1
ATOM 2189 C C . SER A 1 267 ? -6.055 6.762 10.477 1 96.44 267 SER A C 1
ATOM 2191 O O . SER A 1 267 ? -5.281 6.078 9.805 1 96.44 267 SER A O 1
ATOM 2193 N N . GLY A 1 268 ? -5.863 8.062 10.734 1 92.56 268 GLY A N 1
ATOM 2194 C CA . GLY A 1 268 ? -4.625 8.688 10.297 1 92.56 268 GLY A CA 1
ATOM 2195 C C . GLY A 1 268 ? -3.385 8.039 10.883 1 92.56 268 GLY A C 1
ATOM 2196 O O . GLY A 1 268 ? -2.467 7.672 10.141 1 92.56 268 GLY A O 1
ATOM 2197 N N . PHE A 1 269 ? -3.408 7.73 12.117 1 91.88 269 PHE A N 1
ATOM 2198 C CA . PHE A 1 269 ? -2.252 7.148 12.781 1 91.88 269 PHE A CA 1
ATOM 2199 C C . PHE A 1 269 ? -2.205 5.641 12.578 1 91.88 269 PHE A C 1
ATOM 2201 O O . PHE A 1 269 ? -1.155 5.086 12.242 1 91.88 269 PHE A O 1
ATOM 2208 N N . GLY A 1 270 ? -3.285 5.023 12.773 1 93.12 270 GLY A N 1
ATOM 2209 C CA . GLY A 1 270 ? -3.328 3.572 12.719 1 93.12 270 GLY A CA 1
ATOM 2210 C C . GLY A 1 270 ? -3.277 3.029 11.297 1 93.12 270 GLY A C 1
ATOM 2211 O O . GLY A 1 270 ? -2.35 2.299 10.945 1 93.12 270 GLY A O 1
ATOM 2212 N N . THR A 1 271 ? -4.172 3.426 10.43 1 92.06 271 THR A N 1
ATOM 2213 C CA . THR A 1 271 ? -4.344 2.857 9.094 1 92.06 271 THR A CA 1
ATOM 2214 C C . THR A 1 271 ? -3.318 3.434 8.125 1 92.06 271 THR A C 1
ATOM 2216 O O . THR A 1 271 ? -2.658 2.688 7.395 1 92.06 271 THR A O 1
ATOM 2219 N N . TYR A 1 272 ? -3.021 4.648 8.164 1 89.81 272 TYR A N 1
ATOM 2220 C CA . TYR A 1 272 ? -2.203 5.258 7.121 1 89.81 272 TYR A CA 1
ATOM 2221 C C . TYR A 1 272 ? -0.747 5.352 7.559 1 89.81 272 TYR A C 1
ATOM 2223 O O . TYR A 1 272 ? 0.163 5.258 6.73 1 89.81 272 TYR A O 1
ATOM 2231 N N . PHE A 1 273 ? -0.525 5.449 8.812 1 89.25 273 PHE A N 1
ATOM 2232 C CA . PHE A 1 273 ? 0.864 5.586 9.234 1 89.25 273 PHE A CA 1
ATOM 2233 C C . PHE A 1 273 ? 1.438 4.242 9.664 1 89.25 273 PHE A C 1
ATOM 2235 O O . PHE A 1 273 ? 2.367 3.73 9.031 1 89.25 273 PHE A O 1
ATOM 2242 N N . LEU A 1 274 ? 0.872 3.65 10.664 1 90.31 274 LEU A N 1
ATOM 2243 C CA . LEU A 1 274 ? 1.447 2.447 11.258 1 90.31 274 LEU A CA 1
ATOM 2244 C C . LEU A 1 274 ? 1.376 1.277 10.281 1 90.31 274 LEU A C 1
ATOM 2246 O O . LEU A 1 274 ? 2.34 0.521 10.141 1 90.31 274 LEU A O 1
ATOM 2250 N N . MET A 1 275 ? 0.317 1.114 9.547 1 89.94 275 MET A N 1
ATOM 2251 C CA . MET A 1 275 ? 0.197 0.003 8.609 1 89.94 275 MET A CA 1
ATOM 2252 C C . MET A 1 275 ? 1.179 0.161 7.453 1 89.94 275 MET A C 1
ATOM 2254 O O . MET A 1 275 ? 1.72 -0.828 6.953 1 89.94 275 MET A O 1
ATOM 2258 N N . ASN A 1 276 ? 1.405 1.334 7.047 1 87.12 276 ASN A N 1
ATOM 2259 C CA . ASN A 1 276 ? 2.361 1.55 5.965 1 87.12 276 ASN A CA 1
ATOM 2260 C C . ASN A 1 276 ? 3.801 1.449 6.461 1 87.12 276 ASN A C 1
ATOM 2262 O O . ASN A 1 276 ? 4.707 1.13 5.691 1 87.12 276 ASN A O 1
ATOM 2266 N N . LEU A 1 277 ? 3.934 1.776 7.711 1 86.69 277 LEU A N 1
ATOM 2267 C CA . LEU A 1 277 ? 5.246 1.535 8.297 1 86.69 277 LEU A CA 1
ATOM 2268 C C . LEU A 1 277 ? 5.559 0.043 8.336 1 86.69 277 LEU A C 1
ATOM 2270 O O . LEU A 1 277 ? 6.711 -0.357 8.148 1 86.69 277 LEU A O 1
ATOM 2274 N N . LEU A 1 278 ? 4.559 -0.685 8.547 1 88.06 278 LEU A N 1
ATOM 2275 C CA . LEU A 1 278 ? 4.715 -2.135 8.516 1 88.06 278 LEU A CA 1
ATOM 2276 C C . LEU A 1 278 ? 5.164 -2.604 7.141 1 88.06 278 LEU A C 1
ATOM 2278 O O . LEU A 1 278 ? 6.062 -3.439 7.027 1 88.06 278 LEU A O 1
ATOM 2282 N N . THR A 1 279 ? 4.609 -2.088 6.129 1 86.81 279 THR A N 1
ATOM 2283 C CA . THR A 1 279 ? 4.992 -2.418 4.762 1 86.81 279 THR A CA 1
ATOM 2284 C C . THR A 1 279 ? 6.445 -2.037 4.5 1 86.81 279 THR A C 1
ATOM 2286 O O . THR A 1 279 ? 7.18 -2.783 3.852 1 86.81 279 THR A O 1
ATOM 2289 N N . ALA A 1 280 ? 6.852 -0.927 5.031 1 85.81 280 ALA A N 1
ATOM 2290 C CA . ALA A 1 280 ? 8.219 -0.449 4.848 1 85.81 280 ALA A CA 1
ATOM 2291 C C . ALA A 1 280 ? 9.219 -1.381 5.523 1 85.81 280 ALA A C 1
ATOM 2293 O O . ALA A 1 280 ? 10.281 -1.671 4.969 1 85.81 280 ALA A O 1
ATOM 2294 N N . ILE A 1 281 ? 8.844 -1.864 6.633 1 84.88 281 ILE A N 1
ATOM 2295 C CA . ILE A 1 281 ? 9.727 -2.746 7.387 1 84.88 281 ILE A CA 1
ATOM 2296 C C . ILE A 1 281 ? 9.844 -4.09 6.672 1 84.88 281 ILE A C 1
ATOM 2298 O O . ILE A 1 281 ? 10.945 -4.633 6.543 1 84.88 281 ILE A O 1
ATOM 2302 N N . VAL A 1 282 ? 8.711 -4.562 6.258 1 86.31 282 VAL A N 1
ATOM 2303 C CA . VAL A 1 282 ? 8.727 -5.84 5.551 1 86.31 282 VAL A CA 1
ATOM 2304 C C . VAL A 1 282 ? 9.539 -5.715 4.27 1 86.31 282 VAL A C 1
ATOM 2306 O O . VAL A 1 282 ? 10.336 -6.602 3.941 1 86.31 282 VAL A O 1
ATOM 2309 N N . TYR A 1 283 ? 9.406 -4.617 3.609 1 85.25 283 TYR A N 1
ATOM 2310 C CA . T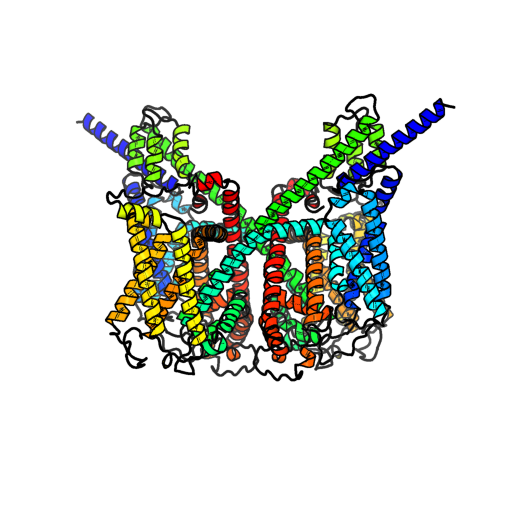YR A 1 283 ? 10.172 -4.379 2.389 1 85.25 283 TYR A CA 1
ATOM 2311 C C . TYR A 1 283 ? 11.664 -4.34 2.676 1 85.25 283 TYR A C 1
ATOM 2313 O O . TYR A 1 283 ? 12.461 -4.949 1.956 1 85.25 283 TYR A O 1
ATOM 2321 N N . ASN A 1 284 ? 11.984 -3.664 3.695 1 81.62 284 ASN A N 1
ATOM 2322 C CA . ASN A 1 284 ? 13.398 -3.518 4.035 1 81.62 284 ASN A CA 1
ATOM 2323 C C . ASN A 1 284 ? 14.023 -4.855 4.41 1 81.62 284 ASN A C 1
ATOM 2325 O O . ASN A 1 284 ? 15.148 -5.156 4.004 1 81.62 284 ASN A O 1
ATOM 2329 N N . GLN A 1 285 ? 13.352 -5.598 5.152 1 79 285 GLN A N 1
ATOM 2330 C CA . GLN A 1 285 ? 13.859 -6.902 5.57 1 79 285 GLN A CA 1
ATOM 2331 C C . GLN A 1 285 ? 13.938 -7.863 4.391 1 79 285 GLN A C 1
ATOM 2333 O O . GLN A 1 285 ? 14.883 -8.656 4.285 1 79 285 GLN A O 1
ATOM 2338 N N . PHE A 1 286 ? 13.008 -7.77 3.568 1 75.56 286 PHE A N 1
ATOM 2339 C CA . PHE A 1 286 ? 12.992 -8.641 2.398 1 75.56 286 PHE A CA 1
ATOM 2340 C C . PHE A 1 286 ? 14.148 -8.305 1.463 1 75.56 286 PHE A C 1
ATOM 2342 O O . PHE A 1 286 ? 14.789 -9.195 0.906 1 75.56 286 PHE A O 1
ATOM 2349 N N . ARG A 1 287 ? 14.375 -7.09 1.266 1 76.25 287 ARG A N 1
ATOM 2350 C CA . ARG A 1 287 ? 15.484 -6.637 0.429 1 76.25 287 ARG A CA 1
ATOM 2351 C C . ARG A 1 287 ? 16.812 -7.148 0.964 1 76.25 287 ARG A C 1
ATOM 2353 O O . ARG A 1 287 ? 17.656 -7.625 0.198 1 76.25 287 ARG A O 1
ATOM 2360 N N . GLY A 1 288 ? 17.016 -7 2.213 1 74.06 288 GLY A N 1
ATOM 2361 C CA . GLY A 1 288 ? 18.25 -7.473 2.834 1 74.06 288 GLY A CA 1
ATOM 2362 C C . GLY A 1 288 ? 18.453 -8.969 2.695 1 74.06 288 GLY A C 1
ATOM 2363 O O . GLY A 1 288 ? 19.547 -9.43 2.398 1 74.06 288 GLY A O 1
ATOM 2364 N N . TYR A 1 289 ? 17.469 -9.633 2.775 1 74.44 289 TYR A N 1
ATOM 2365 C CA . TYR A 1 289 ? 17.578 -11.086 2.695 1 74.44 289 TYR A CA 1
ATOM 2366 C C . TYR A 1 289 ? 17.812 -11.531 1.259 1 74.44 289 TYR A C 1
ATOM 2368 O O . TYR A 1 289 ? 18.562 -12.484 1.015 1 74.44 289 TYR A O 1
ATOM 2376 N N . LEU A 1 290 ? 17.094 -10.875 0.385 1 73.19 290 LEU A N 1
ATOM 2377 C CA . LEU A 1 290 ? 17.297 -11.234 -1.015 1 73.19 290 LEU A CA 1
ATOM 2378 C C . LEU A 1 290 ? 18.766 -11.062 -1.418 1 73.19 290 LEU A C 1
ATOM 2380 O O . LEU A 1 290 ? 19.312 -11.898 -2.139 1 73.19 290 LEU A O 1
ATOM 2384 N N . LEU A 1 291 ? 19.406 -10.078 -0.921 1 75.56 291 LEU A N 1
ATOM 2385 C CA . LEU A 1 291 ? 20.812 -9.844 -1.216 1 75.56 291 LEU A CA 1
ATOM 2386 C C . LEU A 1 291 ? 21.688 -10.945 -0.624 1 75.56 291 LEU A C 1
ATOM 2388 O O . LEU A 1 291 ? 22.609 -11.43 -1.277 1 75.56 291 LEU A O 1
ATOM 2392 N N . MET A 1 292 ? 21.312 -11.352 0.489 1 77.44 292 MET A N 1
ATOM 2393 C CA . MET A 1 292 ? 22.078 -12.422 1.136 1 77.44 292 MET A CA 1
ATOM 2394 C C . MET A 1 292 ? 21.891 -13.742 0.395 1 77.44 292 MET A C 1
ATOM 2396 O O . MET A 1 292 ? 22.828 -14.523 0.258 1 77.44 292 MET A O 1
ATOM 2400 N N . SER A 1 293 ? 20.656 -13.945 -0.038 1 77.06 293 SER A N 1
ATOM 2401 C CA . SER A 1 293 ? 20.375 -15.18 -0.767 1 77.06 293 SER A CA 1
ATOM 2402 C C . SER A 1 293 ? 21.094 -15.211 -2.107 1 77.06 293 SER A C 1
ATOM 2404 O O . SER A 1 293 ? 21.594 -16.266 -2.531 1 77.06 293 SER A O 1
ATOM 2406 N N . VAL A 1 294 ? 21.25 -14.086 -2.727 1 76.5 294 VAL A N 1
ATOM 2407 C CA . VAL A 1 294 ? 21.969 -14 -3.994 1 76.5 294 VAL A CA 1
ATOM 2408 C C . VAL A 1 294 ? 23.469 -14.211 -3.756 1 76.5 294 VAL A C 1
ATOM 2410 O O . VAL A 1 294 ? 24.125 -14.906 -4.527 1 76.5 294 VAL A O 1
ATOM 2413 N N . GLN A 1 295 ? 23.938 -13.664 -2.738 1 81.56 295 GLN A N 1
ATOM 2414 C CA . GLN A 1 295 ? 25.344 -13.852 -2.406 1 81.56 295 GLN A CA 1
ATOM 2415 C C . GLN A 1 295 ? 25.641 -15.32 -2.104 1 81.56 295 GLN A C 1
ATOM 2417 O O . GLN A 1 295 ? 26.688 -15.836 -2.51 1 81.56 295 GLN A O 1
ATOM 2422 N N . ALA A 1 296 ? 24.703 -15.883 -1.394 1 81.56 296 ALA A N 1
ATOM 2423 C CA . ALA A 1 296 ? 24.891 -17.297 -1.084 1 81.56 296 ALA A CA 1
ATOM 2424 C C . ALA A 1 296 ? 24.859 -18.156 -2.354 1 81.56 296 ALA A C 1
ATOM 2426 O O . ALA A 1 296 ? 25.625 -19.109 -2.479 1 81.56 296 ALA A O 1
ATOM 2427 N N . SER A 1 297 ? 24.031 -17.812 -3.256 1 83.12 297 SER A N 1
ATOM 2428 C CA . SER A 1 297 ? 23.953 -18.547 -4.52 1 83.12 297 SER A CA 1
ATOM 2429 C C . SER A 1 297 ? 25.219 -18.344 -5.352 1 83.12 297 SER A C 1
ATOM 2431 O O . SER A 1 297 ? 25.703 -19.281 -5.988 1 83.12 297 SER A O 1
ATOM 2433 N N . ILE A 1 298 ? 25.812 -17.219 -5.305 1 83.88 298 ILE A N 1
ATOM 2434 C CA . ILE A 1 298 ? 27.047 -16.938 -6.047 1 83.88 298 ILE A CA 1
ATOM 2435 C C . ILE A 1 298 ? 28.219 -17.688 -5.414 1 83.88 298 ILE A C 1
ATOM 2437 O O . ILE A 1 298 ? 29.078 -18.219 -6.117 1 83.88 298 ILE A O 1
ATOM 2441 N N . LEU A 1 299 ? 28.172 -17.75 -4.191 1 86.69 299 LEU A N 1
ATOM 2442 C CA . LEU A 1 299 ? 29.219 -18.484 -3.502 1 86.69 299 LEU A CA 1
ATOM 2443 C C . LEU A 1 299 ? 29.156 -19.969 -3.814 1 86.69 299 LEU A C 1
ATOM 2445 O O . LEU A 1 299 ? 30.188 -20.625 -3.992 1 86.69 299 LEU A O 1
ATOM 2449 N N . ARG A 1 300 ? 28.016 -20.5 -3.883 1 87.69 300 ARG A N 1
ATOM 2450 C CA . ARG A 1 300 ? 27.844 -21.906 -4.227 1 87.69 300 ARG A CA 1
ATOM 2451 C C . ARG A 1 300 ? 28.328 -22.188 -5.648 1 87.69 300 ARG A C 1
ATOM 2453 O O . ARG A 1 300 ? 28.922 -23.234 -5.914 1 87.69 300 ARG A O 1
ATOM 2460 N N . ARG A 1 301 ? 28.031 -21.297 -6.48 1 88.94 301 ARG A N 1
ATOM 2461 C CA . ARG A 1 301 ? 28.5 -21.453 -7.855 1 88.94 301 ARG A CA 1
ATOM 2462 C C . ARG A 1 301 ? 30.016 -21.406 -7.926 1 88.94 301 ARG A C 1
ATOM 2464 O O . ARG A 1 301 ? 30.625 -22.234 -8.609 1 88.94 301 ARG A O 1
ATOM 2471 N N . ARG A 1 302 ? 30.609 -20.531 -7.195 1 88.12 302 ARG A N 1
ATOM 2472 C CA . ARG A 1 302 ? 32.062 -20.422 -7.188 1 88.12 302 ARG A CA 1
ATOM 2473 C C . ARG A 1 302 ? 32.688 -21.672 -6.578 1 88.12 302 ARG A C 1
ATOM 2475 O O . ARG A 1 302 ? 33.719 -22.141 -7.051 1 88.12 302 ARG A O 1
ATOM 2482 N N . LEU A 1 303 ? 32.062 -22.125 -5.578 1 91.75 303 LEU A N 1
ATOM 2483 C CA . LEU A 1 303 ? 32.562 -23.344 -4.941 1 91.75 303 LEU A CA 1
ATOM 2484 C C . LEU A 1 303 ? 32.438 -24.531 -5.883 1 91.75 303 LEU A C 1
ATOM 2486 O O . LEU A 1 303 ? 33.344 -25.391 -5.922 1 91.75 303 LEU A O 1
ATOM 2490 N N . GLY A 1 304 ? 31.359 -24.609 -6.609 1 92.31 304 GLY A N 1
ATOM 2491 C CA . GLY A 1 304 ? 31.203 -25.688 -7.582 1 92.31 304 GLY A CA 1
ATOM 2492 C C . GLY A 1 304 ? 32.219 -25.625 -8.703 1 92.31 304 GLY A C 1
ATOM 2493 O O . GLY A 1 304 ? 32.781 -26.656 -9.094 1 92.31 304 GLY A O 1
ATOM 2494 N N . VAL A 1 305 ? 32.531 -24.469 -9.148 1 91.19 305 VAL A N 1
ATOM 2495 C CA . VAL A 1 305 ? 33.531 -24.281 -10.211 1 91.19 305 VAL A CA 1
ATOM 2496 C C . VAL A 1 305 ? 34.906 -24.609 -9.68 1 91.19 305 VAL A C 1
ATOM 2498 O O . VAL A 1 305 ? 35.719 -25.234 -10.367 1 91.19 305 VAL A O 1
ATOM 2501 N N . ARG A 1 306 ? 35.188 -24.188 -8.5 1 91.94 306 ARG A N 1
ATOM 2502 C CA . ARG A 1 306 ? 36.469 -24.469 -7.902 1 91.94 306 ARG A CA 1
ATOM 2503 C C . ARG A 1 306 ? 36.656 -25.969 -7.695 1 91.94 306 ARG A C 1
ATOM 2505 O O . ARG A 1 306 ? 37.75 -26.5 -7.918 1 91.94 306 ARG A O 1
ATOM 2512 N N . ALA A 1 307 ? 35.625 -26.609 -7.23 1 92.94 307 ALA A N 1
ATOM 2513 C CA . ALA A 1 307 ? 35.688 -28.062 -7.039 1 92.94 307 ALA A CA 1
ATOM 2514 C C . ALA A 1 307 ? 35.969 -28.781 -8.367 1 92.94 307 ALA A C 1
ATOM 2516 O O . ALA A 1 307 ? 36.719 -29.75 -8.414 1 92.94 307 ALA A O 1
ATOM 2517 N N . ALA A 1 308 ? 35.344 -28.344 -9.43 1 92.12 308 ALA A N 1
ATOM 2518 C CA . ALA A 1 308 ? 35.562 -28.938 -10.742 1 92.12 308 ALA A CA 1
ATOM 2519 C C . ALA A 1 308 ? 37 -28.719 -11.211 1 92.12 308 ALA A C 1
ATOM 2521 O O . ALA A 1 308 ? 37.625 -29.625 -11.773 1 92.12 308 ALA A O 1
ATOM 2522 N N . PHE A 1 309 ? 37.531 -27.531 -10.945 1 91.12 309 PHE A N 1
ATOM 2523 C CA . PHE A 1 309 ? 38.906 -27.219 -11.32 1 91.12 309 PHE A CA 1
ATOM 2524 C C . PHE A 1 309 ? 39.906 -28.094 -10.57 1 91.12 309 PHE A C 1
ATOM 2526 O O . PHE A 1 309 ? 40.844 -28.609 -11.156 1 91.12 309 PHE A O 1
ATOM 2533 N N . GLU A 1 310 ? 39.656 -28.281 -9.273 1 89.75 310 GLU A N 1
ATOM 2534 C CA . GLU A 1 310 ? 40.562 -29.078 -8.445 1 89.75 310 GLU A CA 1
ATOM 2535 C C . GLU A 1 310 ? 40.562 -30.547 -8.867 1 89.75 310 GLU A C 1
ATOM 2537 O O . GLU A 1 310 ? 41.594 -31.203 -8.883 1 89.75 310 GLU A O 1
ATOM 2542 N N . VAL A 1 311 ? 39.438 -31.078 -9.219 1 89.19 311 VAL A N 1
ATOM 2543 C CA . VAL A 1 311 ? 39.312 -32.469 -9.625 1 89.19 311 VAL A CA 1
ATOM 2544 C C . VAL A 1 311 ? 39.969 -32.656 -10.984 1 89.19 311 VAL A C 1
ATOM 2546 O O . VAL A 1 311 ? 40.625 -33.688 -11.227 1 89.19 311 VAL A O 1
ATOM 2549 N N . MET A 1 312 ? 39.906 -31.719 -11.867 1 87.31 312 MET A N 1
ATOM 2550 C CA . MET A 1 312 ? 40.469 -31.844 -13.211 1 87.31 312 MET A CA 1
ATOM 2551 C C . MET A 1 312 ? 42 -31.609 -13.188 1 87.31 312 MET A C 1
ATOM 2553 O O . MET A 1 312 ? 42.719 -32.156 -14.023 1 87.31 312 MET A O 1
ATOM 2557 N N . SER A 1 313 ? 42.406 -30.797 -12.211 1 83.5 313 SER A N 1
ATOM 2558 C CA . SER A 1 313 ? 43.844 -30.516 -12.125 1 83.5 313 SER A CA 1
ATOM 2559 C C . SER A 1 313 ? 44.594 -31.672 -11.492 1 83.5 313 SER A C 1
ATOM 2561 O O . SER A 1 313 ? 45.812 -31.812 -11.703 1 83.5 313 SER A O 1
ATOM 2563 N N . CYS A 1 314 ? 43.906 -32.406 -10.641 1 72.5 314 CYS A N 1
ATOM 2564 C CA . CYS A 1 314 ? 44.594 -33.531 -9.984 1 72.5 314 CYS A CA 1
ATOM 2565 C C . CYS A 1 314 ? 45 -34.594 -11 1 72.5 314 CYS A C 1
ATOM 2567 O O . CYS A 1 314 ? 45.906 -35.406 -10.75 1 72.5 314 CYS A O 1
ATOM 2569 N N . GLN A 1 315 ? 44.25 -34.719 -12.094 1 62.06 315 GLN A N 1
ATOM 2570 C CA . GLN A 1 315 ? 44.656 -35.688 -13.102 1 62.06 315 GLN A CA 1
ATOM 2571 C C . GLN A 1 315 ? 46.125 -35.469 -13.523 1 62.06 315 GLN A C 1
ATOM 2573 O O . GLN A 1 315 ? 46.812 -36.438 -13.906 1 62.06 315 GLN A O 1
ATOM 2578 N N . GLY A 1 316 ? 46.469 -34.188 -13.656 1 53.5 316 GLY A N 1
ATOM 2579 C CA . GLY A 1 316 ? 47.812 -33.969 -14.18 1 53.5 316 GLY A CA 1
ATOM 2580 C C . GLY A 1 316 ? 48.875 -33.875 -13.102 1 53.5 316 GLY A C 1
ATOM 2581 O O . GLY A 1 316 ? 48.562 -33.875 -11.914 1 53.5 316 GLY A O 1
ATOM 2582 N N . TRP A 1 317 ? 50.281 -34.156 -13.516 1 48.03 317 TRP A N 1
ATOM 2583 C CA . TRP A 1 317 ? 51.625 -34.25 -12.953 1 48.03 317 TRP A CA 1
ATOM 2584 C C . TRP A 1 317 ? 51.844 -33.094 -11.961 1 48.03 317 TRP A C 1
ATOM 2586 O O . TRP A 1 317 ? 52.938 -32.531 -11.922 1 48.03 317 TRP A O 1
ATOM 2596 N N . GLY A 1 318 ? 50.938 -32.75 -11.125 1 53.53 318 GLY A N 1
ATOM 2597 C CA . GLY A 1 318 ? 51.406 -31.906 -10.023 1 53.53 318 GLY A CA 1
ATOM 2598 C C . GLY A 1 318 ? 51.094 -30.438 -10.234 1 53.53 318 GLY A C 1
ATOM 2599 O O . GLY A 1 318 ? 51.344 -29.609 -9.359 1 53.53 318 GLY A O 1
ATOM 2600 N N . GLN A 1 319 ? 50.656 -29.828 -11.547 1 59.72 319 GLN A N 1
ATOM 2601 C CA . GLN A 1 319 ? 50.688 -28.391 -11.711 1 59.72 319 GLN A CA 1
ATOM 2602 C C . GLN A 1 319 ? 49.25 -27.828 -11.711 1 59.72 319 GLN A C 1
ATOM 2604 O O . GLN A 1 319 ? 48.312 -28.531 -12.078 1 59.72 319 GLN A O 1
ATOM 2609 N N . ASP A 1 320 ? 48.781 -26.828 -10.953 1 72.56 320 ASP A N 1
ATOM 2610 C CA . ASP A 1 320 ? 47.594 -26 -10.805 1 72.56 320 ASP A CA 1
ATOM 2611 C C . ASP A 1 320 ? 47.031 -25.562 -12.156 1 72.56 320 ASP A C 1
ATOM 2613 O O . ASP A 1 320 ? 46.656 -24.406 -12.344 1 72.56 320 ASP A O 1
ATOM 2617 N N . ARG A 1 321 ? 47.062 -26.516 -13.25 1 83.31 321 ARG A N 1
ATOM 2618 C CA . ARG A 1 321 ? 46.562 -26.203 -14.578 1 83.31 321 ARG A CA 1
ATOM 2619 C C . ARG A 1 321 ? 45.656 -27.312 -15.117 1 83.31 321 ARG A C 1
ATOM 2621 O O . ARG A 1 321 ? 45.844 -28.484 -14.75 1 83.31 321 ARG A O 1
ATOM 2628 N N . VAL A 1 322 ? 44.562 -27.047 -15.859 1 87.12 322 VAL A N 1
ATOM 2629 C CA . VAL A 1 322 ? 43.594 -28 -16.438 1 87.12 322 VAL A CA 1
ATOM 2630 C C . VAL A 1 322 ? 43.812 -28.062 -17.953 1 87.12 322 VAL A C 1
ATOM 2632 O O . VAL A 1 322 ? 44.031 -27.047 -18.609 1 87.12 322 VAL A O 1
ATOM 2635 N N . ARG A 1 323 ? 43.75 -29.25 -18.453 1 85.31 323 ARG A N 1
ATOM 2636 C CA . ARG A 1 323 ? 43.906 -29.453 -19.891 1 85.31 323 ARG A CA 1
ATOM 2637 C C . ARG A 1 323 ? 42.625 -29.031 -20.625 1 85.31 323 ARG A C 1
ATOM 2639 O O . ARG A 1 323 ? 41.5 -29.297 -20.156 1 85.31 323 ARG A O 1
ATOM 2646 N N . VAL A 1 324 ? 42.781 -28.391 -21.75 1 88.81 324 VAL A N 1
ATOM 2647 C CA . VAL A 1 324 ? 41.656 -27.906 -22.531 1 88.81 324 VAL A CA 1
ATOM 2648 C C . VAL A 1 324 ? 40.875 -29.094 -23.109 1 88.81 324 VAL A C 1
ATOM 2650 O O . VAL A 1 324 ? 39.656 -29.016 -23.234 1 88.81 324 VAL A O 1
ATOM 2653 N N . ASP A 1 325 ? 41.562 -30.203 -23.422 1 86.75 325 ASP A N 1
ATOM 2654 C CA . ASP A 1 325 ? 40.875 -31.375 -23.953 1 86.75 325 ASP A CA 1
ATOM 2655 C C . ASP A 1 325 ? 39.906 -31.953 -22.938 1 86.75 325 ASP A C 1
ATOM 2657 O O . ASP A 1 325 ? 38.812 -32.375 -23.281 1 86.75 325 ASP A O 1
ATOM 2661 N N . ALA A 1 326 ? 40.406 -31.969 -21.719 1 86.88 326 ALA A N 1
ATOM 2662 C CA . ALA A 1 326 ? 39.531 -32.469 -20.656 1 86.88 326 ALA A CA 1
ATOM 2663 C C . ALA A 1 326 ? 38.344 -31.531 -20.453 1 86.88 326 ALA A C 1
ATOM 2665 O O . ALA A 1 326 ? 37.219 -31.984 -20.203 1 86.88 326 ALA A O 1
ATOM 2666 N N . SER A 1 327 ? 38.656 -30.234 -20.547 1 89.19 327 SER A N 1
ATOM 2667 C CA . SER A 1 327 ? 37.562 -29.25 -20.391 1 89.19 327 SER A CA 1
ATOM 2668 C C . SER A 1 327 ? 36.531 -29.375 -21.5 1 89.19 327 SER A C 1
ATOM 2670 O O . SER A 1 327 ? 35.344 -29.203 -21.266 1 89.19 327 SER A O 1
ATOM 2672 N N . LEU A 1 328 ? 36.969 -29.688 -22.672 1 90.44 328 LEU A N 1
ATOM 2673 C CA . LEU A 1 328 ? 36.062 -29.859 -23.812 1 90.44 328 LEU A CA 1
ATOM 2674 C C . LEU A 1 328 ? 35.219 -31.109 -23.625 1 90.44 328 LEU A C 1
ATOM 2676 O O . LEU A 1 328 ? 34.031 -31.109 -23.969 1 90.44 328 LEU A O 1
ATOM 2680 N N . GLN A 1 329 ? 35.781 -32.125 -23.078 1 89.56 329 GLN A N 1
ATOM 2681 C CA . GLN A 1 329 ? 35.031 -33.344 -22.812 1 89.56 329 GLN A CA 1
ATOM 2682 C C . GLN A 1 329 ? 33.969 -33.125 -21.734 1 89.56 329 GLN A C 1
ATOM 2684 O O . GLN A 1 329 ? 32.844 -33.625 -21.844 1 89.56 329 GLN A O 1
ATOM 2689 N N . VAL A 1 330 ? 34.312 -32.375 -20.75 1 91.38 330 VAL A N 1
ATOM 2690 C CA . VAL A 1 330 ? 33.406 -32.062 -19.672 1 91.38 330 VAL A CA 1
ATOM 2691 C C . VAL A 1 330 ? 32.25 -31.219 -20.219 1 91.38 330 VAL A C 1
ATOM 2693 O O . VAL A 1 330 ? 31.078 -31.484 -19.922 1 91.38 330 VAL A O 1
ATOM 2696 N N . MET A 1 331 ? 32.5 -30.234 -21.047 1 90.56 331 MET A N 1
ATOM 2697 C CA . MET A 1 331 ? 31.484 -29.344 -21.578 1 90.56 331 MET A CA 1
ATOM 2698 C C . MET A 1 331 ? 30.531 -30.094 -22.484 1 90.56 331 MET A C 1
ATOM 2700 O O . MET A 1 331 ? 29.359 -29.719 -22.625 1 90.56 331 MET A O 1
ATOM 2704 N N . ALA A 1 332 ? 30.984 -31.094 -23.031 1 90.31 332 ALA A N 1
ATOM 2705 C CA . ALA A 1 332 ? 30.141 -31.875 -23.922 1 90.31 332 ALA A CA 1
ATOM 2706 C C . ALA A 1 332 ? 29.125 -32.719 -23.156 1 90.31 332 ALA A C 1
ATOM 2708 O O . ALA A 1 332 ? 28.062 -33.031 -23.656 1 90.31 332 ALA A O 1
ATOM 2709 N N . ARG A 1 333 ? 29.484 -33 -21.938 1 91.19 333 ARG A N 1
ATOM 2710 C CA . ARG A 1 333 ? 28.625 -33.875 -21.156 1 91.19 333 ARG A CA 1
ATOM 2711 C C . ARG A 1 333 ? 27.734 -33.094 -20.203 1 91.19 333 ARG A C 1
ATOM 2713 O O . ARG A 1 333 ? 26.719 -33.594 -19.719 1 91.19 333 ARG A O 1
ATOM 2720 N N . VAL A 1 334 ? 28.047 -31.922 -19.922 1 91.88 334 VAL A N 1
ATOM 2721 C CA . VAL A 1 334 ? 27.297 -31.094 -18.984 1 91.88 334 VAL A CA 1
ATOM 2722 C C . VAL A 1 334 ? 25.953 -30.703 -19.594 1 91.88 334 VAL A C 1
ATOM 2724 O O . VAL A 1 334 ? 25.859 -30.391 -20.781 1 91.88 334 VAL A O 1
ATOM 2727 N N . GLN A 1 335 ? 24.938 -30.828 -18.812 1 88.75 335 GLN A N 1
ATOM 2728 C CA . GLN A 1 335 ? 23.609 -30.391 -19.234 1 88.75 335 GLN A CA 1
ATOM 2729 C C . GLN A 1 335 ? 23.469 -28.875 -19.125 1 88.75 335 GLN A C 1
ATOM 2731 O O . GLN A 1 335 ? 23.281 -28.344 -18.016 1 88.75 335 GLN A O 1
ATOM 2736 N N . MET A 1 336 ? 23.609 -28.156 -20.094 1 86.75 336 MET A N 1
ATOM 2737 C CA . MET A 1 336 ? 23.438 -26.703 -20.156 1 86.75 336 MET A CA 1
ATOM 2738 C C . MET A 1 336 ? 22.812 -26.281 -21.484 1 86.75 336 MET A C 1
ATOM 2740 O O . MET A 1 336 ? 22.719 -27.078 -22.406 1 86.75 336 MET A O 1
ATOM 2744 N N . LYS A 1 337 ? 22.375 -25.156 -21.562 1 85.62 337 LYS A N 1
ATOM 2745 C CA . LYS A 1 337 ? 21.812 -24.625 -22.812 1 85.62 337 LYS A CA 1
ATOM 2746 C C . LYS A 1 337 ? 22.891 -24.484 -23.875 1 85.62 337 LYS A C 1
ATOM 2748 O O . LYS A 1 337 ? 24.031 -24.141 -23.578 1 85.62 337 LYS A O 1
ATOM 2753 N N . SER A 1 338 ? 22.562 -24.734 -25.047 1 85.62 338 SER A N 1
ATOM 2754 C CA . SER A 1 338 ? 23.5 -24.812 -26.141 1 85.62 338 SER A CA 1
ATOM 2755 C C . SER A 1 338 ? 24.203 -23.484 -26.359 1 85.62 338 SER A C 1
ATOM 2757 O O . SER A 1 338 ? 25.391 -23.453 -26.719 1 85.62 338 SER A O 1
ATOM 2759 N N . TYR A 1 339 ? 23.531 -22.438 -26.094 1 84.25 339 TYR A N 1
ATOM 2760 C CA . TYR A 1 339 ? 24.125 -21.125 -26.297 1 84.25 339 TYR A CA 1
ATOM 2761 C C . TYR A 1 339 ? 25.297 -20.891 -25.359 1 84.25 339 TYR A C 1
ATOM 2763 O O . TYR A 1 339 ? 26.344 -20.391 -25.766 1 84.25 339 TYR A O 1
ATOM 2771 N N . TYR A 1 340 ? 25.141 -21.266 -24.172 1 86.5 340 TYR A N 1
ATOM 2772 C CA . TYR A 1 340 ? 26.203 -21.094 -23.188 1 86.5 340 TYR A CA 1
ATOM 2773 C C . TYR A 1 340 ? 27.359 -22.047 -23.469 1 86.5 340 TYR A C 1
ATOM 2775 O O . TYR A 1 340 ? 28.531 -21.672 -23.281 1 86.5 340 TYR A O 1
ATOM 2783 N N . ARG A 1 341 ? 27.047 -23.203 -23.906 1 88.56 341 ARG A N 1
ATOM 2784 C CA . ARG A 1 341 ? 28.062 -24.188 -24.234 1 88.56 341 ARG A CA 1
ATOM 2785 C C . ARG A 1 341 ? 28.984 -23.672 -25.344 1 88.56 341 ARG A C 1
ATOM 2787 O O . ARG A 1 341 ? 30.203 -23.734 -25.234 1 88.56 341 ARG A O 1
ATOM 2794 N N . GLN A 1 342 ? 28.375 -23.078 -26.344 1 86.81 342 GLN A N 1
ATOM 2795 C CA . GLN A 1 342 ? 29.141 -22.578 -27.469 1 86.81 342 GLN A CA 1
ATOM 2796 C C . GLN A 1 342 ? 29.984 -21.359 -27.062 1 86.81 342 GLN A C 1
ATOM 2798 O O . GLN A 1 342 ? 31.109 -21.188 -27.516 1 86.81 342 GLN A O 1
ATOM 2803 N N . ALA A 1 343 ? 29.406 -20.578 -26.188 1 86.69 343 ALA A N 1
ATO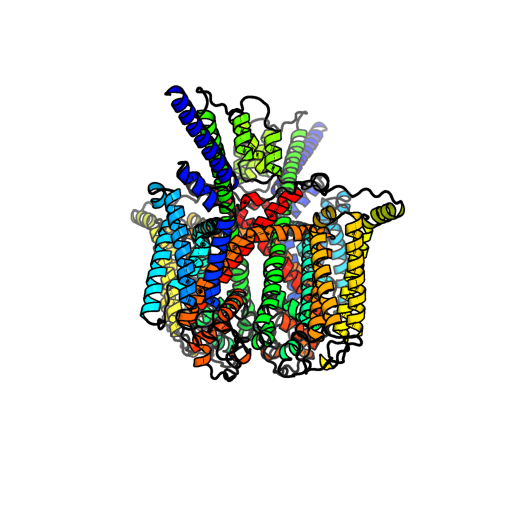M 2804 C CA . ALA A 1 343 ? 30.125 -19.391 -25.734 1 86.69 343 ALA A CA 1
ATOM 2805 C C . ALA A 1 343 ? 31.359 -19.766 -24.938 1 86.69 343 ALA A C 1
ATOM 2807 O O . ALA A 1 343 ? 32.406 -19.109 -25.047 1 86.69 343 ALA A O 1
ATOM 2808 N N . ILE A 1 344 ? 31.312 -20.828 -24.188 1 87.75 344 ILE A N 1
ATOM 2809 C CA . ILE A 1 344 ? 32.406 -21.266 -23.359 1 87.75 344 ILE A CA 1
ATOM 2810 C C . ILE A 1 344 ? 33.469 -21.953 -24.219 1 87.75 344 ILE A C 1
ATOM 2812 O O . ILE A 1 344 ? 34.656 -21.734 -24.047 1 87.75 344 ILE A O 1
ATOM 2816 N N . ILE A 1 345 ? 33.062 -22.734 -25.203 1 87.31 345 ILE A N 1
ATOM 2817 C CA . ILE A 1 345 ? 33.969 -23.5 -26.047 1 87.31 345 ILE A CA 1
ATOM 2818 C C . ILE A 1 345 ? 34.781 -22.531 -26.922 1 87.31 345 ILE A C 1
ATOM 2820 O O . ILE A 1 345 ? 35.969 -22.781 -27.188 1 87.31 345 ILE A O 1
ATOM 2824 N N . LYS A 1 346 ? 34.125 -21.422 -27.25 1 85.69 346 LYS A N 1
ATOM 2825 C CA . LYS A 1 346 ? 34.781 -20.438 -28.094 1 85.69 346 LYS A CA 1
ATOM 2826 C C . LYS A 1 346 ? 35.938 -19.766 -27.344 1 85.69 346 LYS A C 1
ATOM 2828 O O . LYS A 1 346 ? 36.906 -19.344 -27.953 1 85.69 346 LYS A O 1
ATOM 2833 N N . GLN A 1 347 ? 35.781 -19.688 -26.094 1 85.56 347 GLN A N 1
ATOM 2834 C CA . GLN A 1 347 ? 36.812 -19.016 -25.312 1 85.56 347 GLN A CA 1
ATOM 2835 C C . GLN A 1 347 ? 37.938 -19.969 -24.938 1 85.56 347 GLN A C 1
ATOM 2837 O O . GLN A 1 347 ? 39 -19.531 -24.469 1 85.56 347 GLN A O 1
ATOM 2842 N N . LEU A 1 348 ? 37.75 -21.25 -25.156 1 84.19 348 LEU A N 1
ATOM 2843 C CA . LEU A 1 348 ? 38.75 -22.25 -24.781 1 84.19 348 LEU A CA 1
ATOM 2844 C C . LEU A 1 348 ? 39.812 -22.359 -25.859 1 84.19 348 LEU A C 1
ATOM 2846 O O . LEU A 1 348 ? 39.531 -22.609 -27.031 1 84.19 348 LEU A O 1
ATOM 2850 N N . SER A 1 349 ? 41.031 -21.734 -25.594 1 77.56 349 SER A N 1
ATOM 2851 C CA . SER A 1 349 ? 42.188 -21.828 -26.484 1 77.56 349 SER A CA 1
ATOM 2852 C C . SER A 1 349 ? 43 -23.094 -26.219 1 77.56 349 SER A C 1
ATOM 2854 O O . SER A 1 349 ? 42.781 -23.766 -25.203 1 77.56 349 SER A O 1
ATOM 2856 N N . ASP A 1 350 ? 43.875 -23.484 -27.109 1 75.38 350 ASP A N 1
ATOM 2857 C CA . ASP A 1 350 ? 44.656 -24.719 -27.047 1 75.38 350 ASP A CA 1
ATOM 2858 C C . ASP A 1 350 ? 45.688 -24.656 -25.938 1 75.38 350 ASP A C 1
ATOM 2860 O O . ASP A 1 350 ? 46.156 -23.562 -25.578 1 75.38 350 ASP A O 1
ATOM 2864 N N . GLY A 1 351 ? 45.812 -25.734 -25.172 1 80.25 351 GLY A N 1
ATOM 2865 C CA . GLY A 1 351 ? 46.844 -25.875 -24.156 1 80.25 351 GLY A CA 1
ATOM 2866 C C . GLY A 1 351 ? 46.281 -26.031 -22.766 1 80.25 351 GLY A C 1
ATOM 2867 O O . GLY A 1 351 ? 45.438 -26.891 -22.516 1 80.25 351 GLY A O 1
ATOM 2868 N N . PHE A 1 352 ? 46.875 -25.234 -21.719 1 85.06 352 PHE A N 1
ATOM 2869 C CA . PHE A 1 352 ? 46.5 -25.328 -20.312 1 85.06 352 PHE A CA 1
ATOM 2870 C C . PHE A 1 352 ? 45.875 -24.031 -19.828 1 85.06 352 PHE A C 1
ATOM 2872 O O . PHE A 1 352 ? 46.219 -22.938 -20.281 1 85.06 352 PHE A O 1
ATOM 2879 N N . ILE A 1 353 ? 44.812 -24.234 -19.016 1 87.25 353 ILE A N 1
ATOM 2880 C CA . ILE A 1 353 ? 44.094 -23.094 -18.484 1 87.25 353 ILE A CA 1
ATOM 2881 C C . ILE A 1 353 ? 44.344 -22.969 -16.984 1 87.25 353 ILE A C 1
ATOM 2883 O O . ILE A 1 353 ? 44.25 -23.969 -16.25 1 87.25 353 ILE A O 1
ATOM 2887 N N . GLN A 1 354 ? 44.719 -21.781 -16.531 1 87.06 354 GLN A N 1
ATOM 2888 C CA . GLN A 1 354 ? 44.906 -21.484 -15.117 1 87.06 354 GLN A CA 1
ATOM 2889 C C . GLN A 1 354 ? 43.562 -21.203 -14.43 1 87.06 354 GLN A C 1
ATOM 2891 O O . GLN A 1 354 ? 42.531 -21.156 -15.086 1 87.06 354 GLN A O 1
ATOM 2896 N N . TRP A 1 355 ? 43.625 -21.156 -13.148 1 87.69 355 TRP A N 1
ATOM 2897 C CA . TRP A 1 355 ? 42.438 -21 -12.336 1 87.69 355 TRP A CA 1
ATOM 2898 C C . TRP A 1 355 ? 41.688 -19.734 -12.719 1 87.69 355 TRP A C 1
ATOM 2900 O O . TRP A 1 355 ? 40.438 -19.75 -12.891 1 87.69 355 TRP A O 1
ATOM 2910 N N . GLU A 1 356 ? 42.281 -18.562 -12.812 1 85.94 356 GLU A N 1
ATOM 2911 C CA . GLU A 1 356 ? 41.625 -17.297 -13.086 1 85.94 356 GLU A CA 1
ATOM 2912 C C . GLU A 1 356 ? 40.906 -17.297 -14.438 1 85.94 356 GLU A C 1
ATOM 2914 O O . GLU A 1 356 ? 39.812 -16.781 -14.57 1 85.94 356 GLU A O 1
ATOM 2919 N N . ALA A 1 357 ? 41.562 -18.016 -15.352 1 85.31 357 ALA A N 1
ATOM 2920 C CA . ALA A 1 357 ? 40.969 -18.109 -16.672 1 85.31 357 ALA A CA 1
ATOM 2921 C C . ALA A 1 357 ? 39.781 -19.062 -16.672 1 85.31 357 ALA A C 1
ATOM 2923 O O . ALA A 1 357 ? 38.781 -18.828 -17.344 1 85.31 357 ALA A O 1
ATOM 2924 N N . PHE A 1 358 ? 39.969 -20.094 -15.875 1 89 358 PHE A N 1
ATOM 2925 C CA . PHE A 1 358 ? 38.906 -21.078 -15.758 1 89 358 PHE A CA 1
ATOM 2926 C C . PHE A 1 358 ? 37.656 -20.453 -15.109 1 89 358 PHE A C 1
ATOM 2928 O O . PHE A 1 358 ? 36.531 -20.672 -15.562 1 89 358 PHE A O 1
ATOM 2935 N N . ARG A 1 359 ? 37.875 -19.734 -14.125 1 85.75 359 ARG A N 1
ATOM 2936 C CA . ARG A 1 359 ? 36.812 -19.047 -13.422 1 85.75 359 ARG A CA 1
ATOM 2937 C C . ARG A 1 359 ? 36.094 -18.047 -14.336 1 85.75 359 ARG A C 1
ATOM 2939 O O . ARG A 1 359 ? 34.875 -17.953 -14.328 1 85.75 359 ARG A O 1
ATOM 2946 N N . ARG A 1 360 ? 36.719 -17.328 -15.141 1 85.75 360 ARG A N 1
ATOM 2947 C CA . ARG A 1 360 ? 36.156 -16.297 -16.031 1 85.75 360 ARG A CA 1
ATOM 2948 C C . ARG A 1 360 ? 35.312 -16.938 -17.125 1 85.75 360 ARG A C 1
ATOM 2950 O O . ARG A 1 360 ? 34.406 -16.281 -17.656 1 85.75 360 ARG A O 1
ATOM 2957 N N . LEU A 1 361 ? 35.625 -18.172 -17.391 1 85.94 361 LEU A N 1
ATOM 2958 C CA . LEU A 1 361 ? 34.844 -18.859 -18.391 1 85.94 361 LEU A CA 1
ATOM 2959 C C . LEU A 1 361 ? 33.375 -18.938 -17.984 1 85.94 361 LEU A C 1
ATOM 2961 O O . LEU A 1 361 ? 32.469 -18.781 -18.828 1 85.94 361 LEU A O 1
ATOM 2965 N N . PHE A 1 362 ? 33.188 -19.047 -16.734 1 84.94 362 PHE A N 1
ATOM 2966 C CA . PHE A 1 362 ? 31.828 -19.297 -16.281 1 84.94 362 PHE A CA 1
ATOM 2967 C C . PHE A 1 362 ? 31.125 -17.984 -15.922 1 84.94 362 PHE A C 1
ATOM 2969 O O . PHE A 1 362 ? 29.969 -17.984 -15.492 1 84.94 362 PHE A O 1
ATOM 2976 N N . ASP A 1 363 ? 31.734 -16.891 -16.109 1 81.12 363 ASP A N 1
ATOM 2977 C CA . ASP A 1 363 ? 31.078 -15.594 -16.031 1 81.12 363 ASP A CA 1
ATOM 2978 C C . ASP A 1 363 ? 30.125 -15.383 -17.203 1 81.12 363 ASP A C 1
ATOM 2980 O O . ASP A 1 363 ? 29.219 -14.547 -17.141 1 81.12 363 ASP A O 1
ATOM 2984 N N . GLU A 1 364 ? 30.312 -16.188 -18.219 1 80.69 364 GLU A N 1
ATOM 2985 C CA . GLU A 1 364 ? 29.453 -16.125 -19.391 1 80.69 364 GLU A CA 1
ATOM 2986 C C . GLU A 1 364 ? 28.031 -16.562 -19.062 1 80.69 364 GLU A C 1
ATOM 2988 O O . GLU A 1 364 ? 27.078 -16.188 -19.75 1 80.69 364 GLU A O 1
ATOM 2993 N N . LEU A 1 365 ? 27.984 -17.344 -18.031 1 80.25 365 LEU A N 1
ATOM 2994 C CA . LEU A 1 365 ? 26.688 -17.844 -17.641 1 80.25 365 LEU A CA 1
ATOM 2995 C C . LEU A 1 365 ? 25.797 -16.734 -17.094 1 80.25 365 LEU A C 1
ATOM 2997 O O . LEU A 1 365 ? 24.578 -16.859 -17.047 1 80.25 365 LEU A O 1
ATOM 3001 N N . ASP A 1 366 ? 26.406 -15.625 -16.719 1 74.81 366 ASP A N 1
ATOM 3002 C CA . ASP A 1 366 ? 25.656 -14.523 -16.109 1 74.81 366 ASP A CA 1
ATOM 3003 C C . ASP A 1 366 ? 25.219 -13.508 -17.156 1 74.81 366 ASP A C 1
ATOM 3005 O O . ASP A 1 366 ? 24.406 -12.633 -16.875 1 74.81 366 ASP A O 1
ATOM 3009 N N . LYS A 1 367 ? 25.719 -13.703 -18.359 1 73.56 367 LYS A N 1
ATOM 3010 C CA . LYS A 1 367 ? 25.375 -12.742 -19.422 1 73.56 367 LYS A CA 1
ATOM 3011 C C . LYS A 1 367 ? 24.047 -13.102 -20.062 1 73.56 367 LYS A C 1
ATOM 3013 O O . LYS A 1 367 ? 23.703 -14.273 -20.203 1 73.56 367 LYS A O 1
ATOM 3018 N N . ASP A 1 368 ? 23.141 -12.094 -20.172 1 66.88 368 ASP A N 1
ATOM 3019 C CA . ASP A 1 368 ? 21.828 -12.305 -20.781 1 66.88 368 ASP A CA 1
ATOM 3020 C C . ASP A 1 368 ? 21.938 -12.508 -22.281 1 66.88 368 ASP A C 1
ATOM 3022 O O . ASP A 1 368 ? 22.719 -11.828 -22.953 1 66.88 368 ASP A O 1
ATOM 3026 N N . ARG A 1 369 ? 21.344 -13.672 -22.734 1 64.06 369 ARG A N 1
ATOM 3027 C CA . ARG A 1 369 ? 21.344 -14.031 -24.141 1 64.06 369 ARG A CA 1
ATOM 3028 C C . ARG A 1 369 ? 20.453 -13.102 -24.953 1 64.06 369 ARG A C 1
ATOM 3030 O O . ARG A 1 369 ? 19.297 -12.875 -24.594 1 64.06 369 ARG A O 1
ATOM 3037 N N . ILE A 1 370 ? 21.016 -12.305 -25.812 1 65.75 370 ILE A N 1
ATOM 3038 C CA . ILE A 1 370 ? 20.188 -11.594 -26.797 1 65.75 370 ILE A CA 1
ATOM 3039 C C . ILE A 1 370 ? 19.781 -12.547 -27.922 1 65.75 370 ILE A C 1
ATOM 3041 O O . ILE A 1 370 ? 20.641 -13.07 -28.625 1 65.75 370 ILE A O 1
ATOM 3045 N N . LYS A 1 371 ? 18.672 -13.172 -27.812 1 68.5 371 LYS A N 1
ATOM 3046 C CA . LYS A 1 371 ? 18.219 -14.047 -28.891 1 68.5 371 LYS A CA 1
ATOM 3047 C C . LYS A 1 371 ? 18 -13.266 -30.172 1 68.5 371 LYS A C 1
ATOM 3049 O O . LYS A 1 371 ? 17.266 -12.273 -30.188 1 68.5 371 LYS A O 1
ATOM 3054 N N . GLU A 1 372 ? 18.812 -13.555 -31.172 1 75.62 372 GLU A N 1
ATOM 3055 C CA . GLU A 1 372 ? 18.609 -12.93 -32.469 1 75.62 372 GLU A CA 1
ATOM 3056 C C . GLU A 1 372 ? 17.516 -13.625 -33.25 1 75.62 372 GLU A C 1
ATOM 3058 O O . GLU A 1 372 ? 17.312 -14.836 -33.125 1 75.62 372 GLU A O 1
ATOM 3063 N N . HIS A 1 373 ? 16.672 -12.906 -33.969 1 82.12 373 HIS A N 1
ATOM 3064 C CA . HIS A 1 373 ? 15.625 -13.453 -34.812 1 82.12 373 HIS A CA 1
ATOM 3065 C C . HIS A 1 373 ? 16.219 -14.07 -36.094 1 82.12 373 HIS A C 1
ATOM 3067 O O . HIS A 1 373 ? 17.203 -13.555 -36.625 1 82.12 373 HIS A O 1
ATOM 3073 N N . PRO A 1 374 ? 15.734 -15.203 -36.438 1 85.31 374 PRO A N 1
ATOM 3074 C CA . PRO A 1 374 ? 16.219 -15.836 -37.688 1 85.31 374 PRO A CA 1
ATOM 3075 C C . PRO A 1 374 ? 16.062 -14.938 -38.906 1 85.31 374 PRO A C 1
ATOM 3077 O O . PRO A 1 374 ? 15.195 -14.055 -38.938 1 85.31 374 PRO A O 1
ATOM 3080 N N . PRO A 1 375 ? 16.969 -15.086 -39.844 1 84.75 375 PRO A N 1
ATOM 3081 C CA . PRO A 1 375 ? 16.891 -14.258 -41.031 1 84.75 375 PRO A CA 1
ATOM 3082 C C . PRO A 1 375 ? 15.633 -14.531 -41.875 1 84.75 375 PRO A C 1
ATOM 3084 O O . PRO A 1 375 ? 15.078 -15.633 -41.812 1 84.75 375 PRO A O 1
ATOM 3087 N N . LYS A 1 376 ? 15.102 -13.547 -42.562 1 86.62 376 LYS A N 1
ATOM 3088 C CA . LYS A 1 376 ? 13.922 -13.641 -43.406 1 86.62 376 LYS A CA 1
ATOM 3089 C C . LYS A 1 376 ? 14.195 -14.516 -44.656 1 86.62 376 LYS A C 1
ATOM 3091 O O . LYS A 1 376 ? 15.312 -14.531 -45.156 1 86.62 376 LYS A O 1
ATOM 3096 N N . PRO A 1 377 ? 13.234 -15.336 -45 1 88.06 377 PRO A N 1
ATOM 3097 C CA . PRO A 1 377 ? 13.406 -16.172 -46.219 1 88.06 377 PRO A CA 1
ATOM 3098 C C . PRO A 1 377 ? 13.57 -15.352 -47.469 1 88.06 377 PRO A C 1
ATOM 3100 O O . PRO A 1 377 ? 13.016 -14.258 -47.594 1 88.06 377 PRO A O 1
ATOM 3103 N N . GLU A 1 378 ? 14.43 -15.852 -48.438 1 87.75 378 GLU A N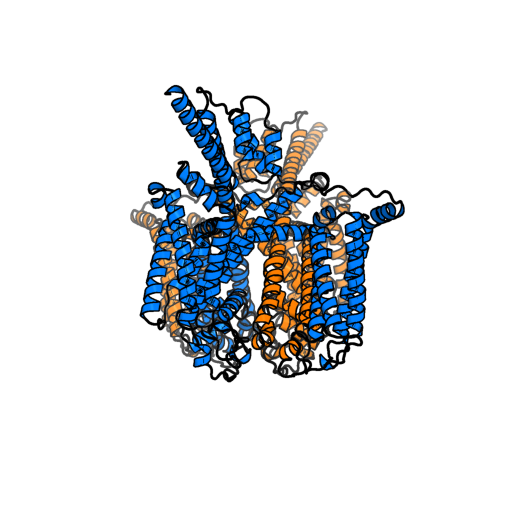 1
ATOM 3104 C CA . GLU A 1 378 ? 14.641 -15.188 -49.719 1 87.75 378 GLU A CA 1
ATOM 3105 C C . GLU A 1 378 ? 13.789 -15.82 -50.812 1 87.75 378 GLU A C 1
ATOM 3107 O O . GLU A 1 378 ? 13.812 -17.047 -51 1 87.75 378 GLU A O 1
ATOM 3112 N N . TYR A 1 379 ? 12.852 -15.062 -51.281 1 87.62 379 TYR A N 1
ATOM 3113 C CA . TYR A 1 379 ? 11.984 -15.555 -52.344 1 87.62 379 TYR A CA 1
ATOM 3114 C C . TYR A 1 379 ? 12.469 -15.078 -53.719 1 87.62 379 TYR A C 1
ATOM 3116 O O . TYR A 1 379 ? 13.062 -14.008 -53.844 1 87.62 379 TYR A O 1
ATOM 3124 N N . ASN A 1 380 ? 12.266 -15.914 -54.875 1 87.75 380 ASN A N 1
ATOM 3125 C CA . ASN A 1 380 ? 12.711 -15.586 -56.25 1 87.75 380 ASN A CA 1
ATOM 3126 C C . ASN A 1 380 ? 11.641 -14.812 -57 1 87.75 380 ASN A C 1
ATOM 3128 O O . ASN A 1 380 ? 11.961 -14.008 -57.875 1 87.75 380 ASN A O 1
ATOM 3132 N N . SER A 1 381 ? 10.438 -15.047 -56.656 1 89.38 381 SER A N 1
ATOM 3133 C CA . SER A 1 381 ? 9.352 -14.375 -57.375 1 89.38 381 SER A CA 1
ATOM 3134 C C . SER A 1 381 ? 9.227 -12.922 -56.938 1 89.38 381 SER A C 1
ATOM 3136 O O . SER A 1 381 ? 9.336 -12.609 -55.75 1 89.38 381 SER A O 1
ATOM 3138 N N . SER A 1 382 ? 9.141 -12.031 -57.875 1 88.5 382 SER A N 1
ATOM 3139 C CA . SER A 1 382 ? 9.016 -10.602 -57.625 1 88.5 382 SER A CA 1
ATOM 3140 C C . SER A 1 382 ? 7.77 -10.281 -56.812 1 88.5 382 SER A C 1
ATOM 3142 O O . SER A 1 382 ? 7.785 -9.391 -55.969 1 88.5 382 SER A O 1
ATOM 3144 N N . LEU A 1 383 ? 6.707 -11.023 -57 1 89.31 383 LEU A N 1
ATOM 3145 C CA . LEU A 1 383 ? 5.473 -10.789 -56.25 1 89.31 383 LEU A CA 1
ATOM 3146 C C . LEU A 1 383 ? 5.656 -11.117 -54.781 1 89.31 383 LEU A C 1
ATOM 3148 O O . LEU A 1 383 ? 5.199 -10.367 -53.906 1 89.31 383 LEU A O 1
ATOM 3152 N N . LEU A 1 384 ? 6.258 -12.172 -54.5 1 88.25 384 LEU A N 1
ATOM 3153 C CA . LEU A 1 384 ? 6.461 -12.609 -53.125 1 88.25 384 LEU A CA 1
ATOM 3154 C C . LEU A 1 384 ? 7.426 -11.672 -52.406 1 88.25 384 LEU A C 1
ATOM 3156 O O . LEU A 1 384 ? 7.277 -11.438 -51.219 1 88.25 384 LEU A O 1
ATOM 3160 N N . GLN A 1 385 ? 8.336 -11.07 -53.125 1 89.56 385 GLN A N 1
ATOM 3161 C CA . GLN A 1 385 ? 9.266 -10.117 -52.531 1 89.56 385 GLN A CA 1
ATOM 3162 C C . GLN A 1 385 ? 8.555 -8.812 -52.156 1 89.56 385 GLN A C 1
ATOM 3164 O O . GLN A 1 385 ? 8.844 -8.219 -51.125 1 89.56 385 GLN A O 1
ATOM 3169 N N . GLY A 1 386 ? 7.672 -8.492 -53.031 1 88.81 386 GLY A N 1
ATOM 3170 C CA . GLY A 1 386 ? 6.879 -7.312 -52.719 1 88.81 386 GLY A CA 1
ATOM 3171 C C . GLY A 1 386 ? 6 -7.488 -51.5 1 88.81 386 GLY A C 1
ATOM 3172 O O . GLY A 1 386 ? 5.902 -6.59 -50.656 1 88.81 386 GLY A O 1
ATOM 3173 N N . LEU A 1 387 ? 5.406 -8.664 -51.438 1 87.5 387 LEU A N 1
ATOM 3174 C CA . LEU A 1 387 ? 4.566 -8.969 -50.281 1 87.5 387 LEU A CA 1
ATOM 3175 C C . LEU A 1 387 ? 5.398 -9.055 -49 1 87.5 387 LEU A C 1
ATOM 3177 O O . LEU A 1 387 ? 4.953 -8.617 -47.938 1 87.5 387 LEU A O 1
ATOM 3181 N N . GLN A 1 388 ? 6.465 -9.57 -49.094 1 89.31 388 GLN A N 1
ATOM 3182 C CA . GLN A 1 388 ? 7.355 -9.68 -47.938 1 89.31 388 GLN A CA 1
ATOM 3183 C C . GLN A 1 388 ? 7.773 -8.305 -47.438 1 89.31 388 GLN A C 1
ATOM 3185 O O . GLN A 1 388 ? 7.805 -8.055 -46.219 1 89.31 388 GLN A O 1
ATOM 3190 N N . LEU A 1 389 ? 8.078 -7.41 -48.344 1 87.31 389 LEU A N 1
ATOM 3191 C CA . LEU A 1 389 ? 8.477 -6.059 -47.969 1 87.31 389 LEU A CA 1
ATOM 3192 C C . LEU A 1 389 ? 7.305 -5.305 -47.344 1 87.31 389 LEU A C 1
ATOM 3194 O O . LEU A 1 389 ? 7.492 -4.535 -46.375 1 87.31 389 LEU A O 1
ATOM 3198 N N . LEU A 1 390 ? 6.152 -5.617 -47.844 1 86.88 390 LEU A N 1
ATOM 3199 C CA . LEU A 1 390 ? 4.969 -4.93 -47.312 1 86.88 390 LEU A CA 1
ATOM 3200 C C . LEU A 1 390 ? 4.621 -5.41 -45.906 1 86.88 390 LEU A C 1
ATOM 3202 O O . LEU A 1 390 ? 4.285 -4.605 -45.062 1 86.88 390 LEU A O 1
ATOM 3206 N N . PHE A 1 391 ? 4.711 -6.645 -45.656 1 86.81 391 PHE A N 1
ATOM 3207 C CA . PHE A 1 391 ? 4.23 -7.203 -44.406 1 86.81 391 PHE A CA 1
ATOM 3208 C C . PHE A 1 391 ? 5.32 -7.156 -43.344 1 86.81 391 PHE A C 1
ATOM 3210 O O . PHE A 1 391 ? 5.059 -7.426 -42.156 1 86.81 391 PHE A O 1
ATOM 3217 N N . CYS A 1 392 ? 6.453 -6.809 -43.719 1 82.25 392 CYS A N 1
ATOM 3218 C CA . CYS A 1 392 ? 7.516 -6.602 -42.719 1 82.25 392 CYS A CA 1
ATOM 3219 C C . CYS A 1 392 ? 7.527 -5.16 -42.25 1 82.25 392 CYS A C 1
ATOM 3221 O O . CYS A 1 392 ? 8.164 -4.848 -41.219 1 82.25 392 CYS A O 1
ATOM 3223 N N . HIS A 1 393 ? 6.715 -4.387 -42.906 1 83.94 393 HIS A N 1
ATOM 3224 C CA . HIS A 1 393 ? 6.695 -2.975 -42.531 1 83.94 393 HIS A CA 1
ATOM 3225 C C . HIS A 1 393 ? 5.883 -2.748 -41.25 1 83.94 393 HIS A C 1
ATOM 3227 O O . HIS A 1 393 ? 4.961 -3.512 -40.969 1 83.94 393 HIS A O 1
ATOM 3233 N N . TYR A 1 394 ? 6.191 -1.802 -40.469 1 85.81 394 TYR A N 1
ATOM 3234 C CA . TYR A 1 394 ? 5.574 -1.442 -39.219 1 85.81 394 TYR A CA 1
ATOM 3235 C C . TYR A 1 394 ? 4.113 -1.057 -39.406 1 85.81 394 TYR A C 1
ATOM 3237 O O . TYR A 1 394 ? 3.293 -1.243 -38.5 1 85.81 394 TYR A O 1
ATOM 3245 N N . TYR A 1 395 ? 3.754 -0.638 -40.562 1 86.31 395 TYR A N 1
ATOM 3246 C CA . TYR A 1 395 ? 2.393 -0.179 -40.812 1 86.31 395 TYR A CA 1
ATOM 3247 C C . TYR A 1 395 ? 1.413 -1.346 -40.812 1 86.31 395 TYR A C 1
ATOM 3249 O O . TYR A 1 395 ? 0.235 -1.174 -40.469 1 86.31 395 TYR A O 1
ATOM 3257 N N . VAL A 1 396 ? 1.861 -2.52 -41.094 1 87.69 396 VAL A N 1
ATOM 3258 C CA . VAL A 1 396 ? 0.991 -3.689 -41.062 1 87.69 396 VAL A CA 1
ATOM 3259 C C . VAL A 1 396 ? 0.594 -4.004 -39.625 1 87.69 396 VAL A C 1
ATOM 3261 O O . VAL A 1 396 ? -0.543 -4.398 -39.344 1 87.69 396 VAL A O 1
ATOM 3264 N N . THR A 1 397 ? 1.531 -3.768 -38.75 1 87.06 397 THR A N 1
ATOM 3265 C CA . THR A 1 397 ? 1.218 -3.986 -37.344 1 87.06 397 THR A CA 1
ATOM 3266 C C . THR A 1 397 ? 0.21 -2.955 -36.844 1 87.06 397 THR A C 1
ATOM 3268 O O . THR A 1 397 ? -0.687 -3.281 -36.062 1 87.06 397 THR A O 1
ATOM 3271 N N . VAL A 1 398 ? 0.29 -1.755 -37.344 1 90.38 398 VAL A N 1
ATOM 3272 C CA . VAL A 1 398 ? -0.627 -0.698 -36.938 1 90.38 398 VAL A CA 1
ATOM 3273 C C . VAL A 1 398 ? -2.021 -0.975 -37.5 1 90.38 398 VAL A C 1
ATOM 3275 O O . VAL A 1 398 ? -3.023 -0.785 -36.781 1 90.38 398 VAL A O 1
ATOM 3278 N N . VAL A 1 399 ? -2.057 -1.428 -38.719 1 92 399 VAL A N 1
ATOM 3279 C CA . VAL A 1 399 ? -3.336 -1.764 -39.344 1 92 399 VAL A CA 1
ATOM 3280 C C . VAL A 1 399 ? -3.957 -2.959 -38.625 1 92 399 VAL A C 1
ATOM 3282 O O . VAL A 1 399 ? -5.168 -2.988 -38.375 1 92 399 VAL A O 1
ATOM 3285 N N . GLY A 1 400 ? -3.135 -3.916 -38.344 1 91.12 400 GLY A N 1
ATOM 3286 C CA . GLY A 1 400 ? -3.623 -5.059 -37.594 1 91.12 400 GLY A CA 1
ATOM 3287 C C . GLY A 1 400 ? -4.219 -4.676 -36.25 1 91.12 400 GLY A C 1
ATOM 3288 O O . GLY A 1 400 ? -5.254 -5.211 -35.844 1 91.12 400 GLY A O 1
ATOM 3289 N N . ASN A 1 401 ? -3.607 -3.801 -35.562 1 92.38 401 ASN A N 1
ATOM 3290 C CA . ASN A 1 401 ? -4.133 -3.328 -34.281 1 92.38 401 ASN A CA 1
ATOM 3291 C C . ASN A 1 401 ? -5.418 -2.529 -34.469 1 92.38 401 ASN A C 1
ATOM 3293 O O . ASN A 1 401 ? -6.332 -2.621 -33.656 1 92.38 401 ASN A O 1
ATOM 3297 N N . ALA A 1 402 ? -5.5 -1.787 -35.5 1 94.12 402 ALA A N 1
ATOM 3298 C CA . ALA A 1 402 ? -6.715 -1.029 -35.812 1 94.12 402 ALA A CA 1
ATOM 3299 C C . ALA A 1 402 ? -7.887 -1.962 -36.094 1 94.12 402 ALA A C 1
ATOM 3301 O O . ALA A 1 402 ? -9.016 -1.703 -35.688 1 94.12 402 ALA A O 1
ATOM 3302 N N . VAL A 1 403 ? -7.582 -2.971 -36.812 1 94.44 403 VAL A N 1
ATOM 3303 C CA . VAL A 1 403 ? -8.617 -3.951 -37.125 1 94.44 403 VAL A CA 1
ATOM 3304 C C . VAL A 1 403 ? -9.055 -4.656 -35.844 1 94.44 403 VAL A C 1
ATOM 3306 O O . VAL A 1 403 ? -10.25 -4.926 -35.656 1 94.44 403 VAL A O 1
ATOM 3309 N N . ALA A 1 404 ? -8.094 -4.988 -35.062 1 93.56 404 ALA A N 1
ATOM 3310 C CA . ALA A 1 404 ? -8.438 -5.605 -33.781 1 93.56 404 ALA A CA 1
ATOM 3311 C C . ALA A 1 404 ? -9.312 -4.68 -32.938 1 93.56 404 ALA A C 1
ATOM 3313 O O . ALA A 1 404 ? -10.266 -5.125 -32.312 1 93.56 404 ALA A O 1
ATOM 3314 N N . LEU A 1 405 ? -9.008 -3.443 -32.938 1 94.06 405 LEU A N 1
ATOM 3315 C CA . LEU A 1 405 ? -9.805 -2.465 -32.219 1 94.06 405 LEU A CA 1
ATOM 3316 C C . LEU A 1 405 ? -11.203 -2.346 -32.812 1 94.06 405 LEU A C 1
ATOM 3318 O O . LEU A 1 405 ? -12.195 -2.258 -32.062 1 94.06 405 LEU A O 1
ATOM 3322 N N . ALA A 1 406 ? -11.289 -2.338 -34.094 1 94.69 406 ALA A N 1
ATOM 3323 C CA . ALA A 1 406 ? -12.578 -2.287 -34.781 1 94.69 406 ALA A CA 1
ATOM 3324 C C . ALA A 1 406 ? -13.43 -3.502 -34.438 1 94.69 406 ALA A C 1
ATOM 3326 O O . ALA A 1 406 ? -14.641 -3.385 -34.25 1 94.69 406 ALA A O 1
ATOM 3327 N N . ASN A 1 407 ? -12.781 -4.621 -34.375 1 94.56 407 ASN A N 1
ATOM 3328 C CA . ASN A 1 407 ? -13.484 -5.84 -34 1 94.56 407 ASN A CA 1
ATOM 3329 C C . ASN A 1 407 ? -14.055 -5.75 -32.562 1 94.56 407 ASN A C 1
ATOM 3331 O O . ASN A 1 407 ? -15.227 -6.066 -32.344 1 94.56 407 ASN A O 1
ATOM 3335 N N . VAL A 1 408 ? -13.281 -5.32 -31.688 1 93.81 408 VAL A N 1
ATOM 3336 C CA . VAL A 1 408 ? -13.727 -5.195 -30.312 1 93.81 408 VAL A CA 1
ATOM 3337 C C . VAL A 1 408 ? -14.836 -4.148 -30.219 1 93.81 408 VAL A C 1
ATOM 3339 O O . VAL A 1 408 ? -15.805 -4.316 -29.469 1 93.81 408 VAL A O 1
ATOM 3342 N N . MET A 1 409 ? -14.75 -3.119 -31.016 1 93.94 409 MET A N 1
ATOM 3343 C CA . MET A 1 409 ? -15.781 -2.082 -31.016 1 93.94 409 MET A CA 1
ATOM 3344 C C . MET A 1 409 ? -17.094 -2.621 -31.594 1 93.94 409 MET A C 1
ATOM 3346 O O . MET A 1 409 ? -18.172 -2.234 -31.141 1 93.94 409 MET A O 1
ATOM 3350 N N . CYS A 1 410 ? -16.984 -3.465 -32.531 1 93.44 410 CYS A N 1
ATOM 3351 C CA . CYS A 1 410 ? -18.172 -4.094 -33.094 1 93.44 410 CYS A CA 1
ATOM 3352 C C . CYS A 1 410 ? -18.859 -4.969 -32.031 1 93.44 410 CYS A C 1
ATOM 3354 O O . CYS A 1 410 ? -20.078 -4.922 -31.875 1 93.44 410 CYS A O 1
ATOM 3356 N N . ILE A 1 411 ? -18.062 -5.707 -31.359 1 91.81 411 ILE A N 1
ATOM 3357 C CA . ILE A 1 411 ? -18.609 -6.559 -30.312 1 91.81 411 ILE A CA 1
ATOM 3358 C C . ILE A 1 411 ? -19.234 -5.695 -29.219 1 91.81 411 ILE A C 1
ATOM 3360 O O . ILE A 1 411 ? -20.344 -5.98 -28.75 1 91.81 411 ILE A O 1
ATOM 3364 N N . CYS A 1 412 ? -18.562 -4.66 -28.859 1 92.12 412 CYS A N 1
ATOM 3365 C CA . CYS A 1 412 ? -19.047 -3.766 -27.812 1 92.12 412 CYS A CA 1
ATOM 3366 C C . CYS A 1 412 ? -20.359 -3.111 -28.219 1 92.12 412 CYS A C 1
ATOM 3368 O O . CYS A 1 412 ? -21.281 -3.018 -27.422 1 92.12 412 CYS A O 1
ATOM 3370 N N . THR A 1 413 ? -20.469 -2.721 -29.469 1 92.25 413 THR A N 1
ATOM 3371 C CA . THR A 1 413 ? -21.688 -2.076 -29.969 1 92.25 413 THR A CA 1
ATOM 3372 C C . THR A 1 413 ? -22.859 -3.055 -29.953 1 92.25 413 THR A C 1
ATOM 3374 O O . THR A 1 413 ? -23.969 -2.697 -29.547 1 92.25 413 THR A O 1
ATOM 3377 N N . ILE A 1 414 ? -22.594 -4.223 -30.281 1 90.25 414 ILE A N 1
ATOM 3378 C CA . ILE A 1 414 ? -23.656 -5.219 -30.312 1 90.25 414 ILE A CA 1
ATOM 3379 C C . ILE A 1 414 ? -24.062 -5.566 -28.875 1 90.25 414 ILE A C 1
ATOM 3381 O O . ILE A 1 414 ? -25.25 -5.773 -28.609 1 90.25 414 ILE A O 1
ATOM 3385 N N . LEU A 1 415 ? -23.094 -5.648 -28.016 1 88.31 415 LEU A N 1
ATOM 3386 C CA . LEU A 1 415 ? -23.406 -5.934 -26.625 1 88.31 415 LEU A CA 1
ATOM 3387 C C . LEU A 1 415 ? -24.25 -4.824 -26 1 88.31 415 LEU A C 1
ATOM 3389 O O . LEU A 1 415 ? -25.141 -5.094 -25.188 1 88.31 415 LEU A O 1
ATOM 3393 N N . VAL A 1 416 ? -24 -3.598 -26.391 1 90.56 416 VAL A N 1
ATOM 3394 C CA . VAL A 1 416 ? -24.75 -2.467 -25.859 1 90.56 416 VAL A CA 1
ATOM 3395 C C . VAL A 1 416 ? -26.172 -2.457 -26.438 1 90.56 416 VAL A C 1
ATOM 3397 O O . VAL A 1 416 ? -27.141 -2.219 -25.719 1 90.56 416 VAL A O 1
ATOM 3400 N N . LEU A 1 417 ? -26.344 -2.824 -27.688 1 89.06 417 LEU A N 1
ATOM 3401 C CA . LEU A 1 417 ? -27.641 -2.82 -28.344 1 89.06 417 LEU A CA 1
ATOM 3402 C C . LEU A 1 417 ? -28.5 -3.977 -27.859 1 89.06 417 LEU A C 1
ATOM 3404 O O . LEU A 1 417 ? -29.719 -3.83 -27.703 1 89.06 417 LEU A O 1
ATOM 3408 N N . ASP A 1 418 ? -27.875 -5.078 -27.547 1 86.88 418 ASP A N 1
ATOM 3409 C CA . ASP A 1 418 ? -28.609 -6.27 -27.141 1 86.88 418 ASP A CA 1
ATOM 3410 C C . ASP A 1 418 ? -28.578 -6.449 -25.625 1 86.88 418 ASP A C 1
ATOM 3412 O O . ASP A 1 418 ? -28.828 -7.543 -25.109 1 86.88 418 ASP A O 1
ATOM 3416 N N . SER A 1 419 ? -28.281 -5.492 -24.906 1 86.19 419 SER A N 1
ATOM 3417 C CA . SER A 1 419 ? -28.094 -5.625 -23.469 1 86.19 419 SER A CA 1
ATOM 3418 C C . SER A 1 419 ? -29.406 -5.965 -22.766 1 86.19 419 SER A C 1
ATOM 3420 O O . SER A 1 419 ? -29.422 -6.719 -21.797 1 86.19 419 SER A O 1
ATOM 3422 N N . GLU A 1 420 ? -30.594 -5.516 -23.25 1 87.56 420 GLU A N 1
ATOM 3423 C CA . GLU A 1 420 ? -31.859 -5.723 -22.578 1 87.56 420 GLU A CA 1
ATOM 3424 C C . GLU A 1 420 ? -32.625 -6.898 -23.172 1 87.56 420 GLU A C 1
ATOM 3426 O O . GLU A 1 420 ? -33.656 -7.332 -22.625 1 87.56 420 GLU A O 1
ATOM 3431 N N . LYS A 1 421 ? -32.062 -7.508 -24.219 1 86.12 421 LYS A N 1
ATOM 3432 C CA . LYS A 1 421 ? -32.75 -8.633 -24.859 1 86.12 421 LYS A CA 1
ATOM 3433 C C . LYS A 1 421 ? -32.312 -9.961 -24.234 1 86.12 421 LYS A C 1
ATOM 3435 O O . LYS A 1 421 ? -31.172 -10.117 -23.844 1 86.12 421 LYS A O 1
ATOM 3440 N N . SER A 1 422 ? -33.281 -10.773 -24.125 1 83.94 422 SER A N 1
ATOM 3441 C CA . SER A 1 422 ? -33 -12.109 -23.625 1 83.94 422 SER A CA 1
ATOM 3442 C C . SER A 1 422 ? -32.25 -12.945 -24.672 1 83.94 422 SER A C 1
ATOM 3444 O O . SER A 1 422 ? -32.25 -12.586 -25.844 1 83.94 422 SER A O 1
ATOM 3446 N N . ILE A 1 423 ? -31.547 -14.008 -24.25 1 78.69 423 ILE A N 1
ATOM 3447 C CA . ILE A 1 423 ? -30.734 -14.875 -25.078 1 78.69 423 ILE A CA 1
ATOM 3448 C C . ILE A 1 423 ? -31.578 -15.43 -26.234 1 78.69 423 ILE A C 1
ATOM 3450 O O . ILE A 1 423 ? -31.109 -15.523 -27.375 1 78.69 423 ILE A O 1
ATOM 3454 N N . ALA A 1 424 ? -32.812 -15.703 -25.891 1 74.62 424 ALA A N 1
ATOM 3455 C CA . ALA A 1 424 ? -33.688 -16.297 -26.891 1 74.62 424 ALA A CA 1
ATOM 3456 C C . ALA A 1 424 ? -34.094 -15.266 -27.938 1 74.62 424 ALA A C 1
ATOM 3458 O O . ALA A 1 424 ? -34.344 -15.617 -29.094 1 74.62 424 ALA A O 1
ATOM 3459 N N . GLU A 1 425 ? -34 -14.031 -27.562 1 79.5 425 GLU A N 1
ATOM 3460 C CA . GLU A 1 425 ? -34.469 -12.977 -28.453 1 79.5 425 GLU A CA 1
ATOM 3461 C C . GLU A 1 425 ? -33.312 -12.438 -29.312 1 79.5 425 GLU A C 1
ATOM 3463 O O . GLU A 1 425 ? -33.531 -11.781 -30.328 1 79.5 425 GLU A O 1
ATOM 3468 N N . ARG A 1 426 ? -32.125 -12.812 -28.953 1 77 426 ARG A N 1
ATOM 3469 C CA . ARG A 1 426 ? -30.969 -12.25 -29.641 1 77 426 ARG A CA 1
ATOM 3470 C C . ARG A 1 426 ? -30.75 -12.922 -31 1 77 426 ARG A C 1
ATOM 3472 O O . ARG A 1 426 ? -30.953 -14.133 -31.125 1 77 426 ARG A O 1
ATOM 3479 N N . ASP A 1 427 ? -30.703 -12.062 -32 1 71.88 427 ASP A N 1
ATOM 3480 C CA . ASP A 1 427 ? -30.328 -12.555 -33.344 1 71.88 427 ASP A CA 1
ATOM 3481 C C . ASP A 1 427 ? -28.812 -12.633 -33.5 1 71.88 427 ASP A C 1
ATOM 3483 O O . ASP A 1 427 ? -28.141 -11.617 -33.719 1 71.88 427 ASP A O 1
ATOM 3487 N N . ASP A 1 428 ? -28.281 -13.812 -33.375 1 75.75 428 ASP A N 1
ATOM 3488 C CA . ASP A 1 428 ? -26.828 -14.008 -33.375 1 75.75 428 ASP A CA 1
ATOM 3489 C C . ASP A 1 428 ? -26.297 -14.133 -34.781 1 75.75 428 ASP A C 1
ATOM 3491 O O . ASP A 1 428 ? -25.094 -14.383 -34.969 1 75.75 428 ASP A O 1
ATOM 3495 N N . TYR A 1 429 ? -27.203 -13.883 -35.719 1 76.12 429 TYR A N 1
ATOM 3496 C CA . TYR A 1 429 ? -26.734 -14.047 -37.094 1 76.12 429 TYR A CA 1
ATOM 3497 C C . TYR A 1 429 ? -25.703 -12.977 -37.469 1 76.12 429 TYR A C 1
ATOM 3499 O O . TYR A 1 429 ? -24.641 -13.289 -38 1 76.12 429 TYR A O 1
ATOM 3507 N N . TYR A 1 430 ? -26.031 -11.781 -37.188 1 79.31 430 TYR A N 1
ATOM 3508 C CA . TYR A 1 430 ? -25.141 -10.688 -37.531 1 79.31 430 TYR A CA 1
ATOM 3509 C C . TYR A 1 430 ? -23.812 -10.797 -36.812 1 79.31 430 TYR A C 1
ATOM 3511 O O . TYR A 1 430 ? -22.75 -10.531 -37.375 1 79.31 430 TYR A O 1
ATOM 3519 N N . MET A 1 431 ? -23.922 -11.203 -35.656 1 84.75 431 MET A N 1
ATOM 3520 C CA . MET A 1 431 ? -22.688 -11.344 -34.875 1 84.75 431 MET A CA 1
ATOM 3521 C C . MET A 1 431 ? -21.812 -12.461 -35.438 1 84.75 431 MET A C 1
ATOM 3523 O O . MET A 1 431 ? -20.594 -12.328 -35.469 1 84.75 431 MET A O 1
ATOM 3527 N N . GLU A 1 432 ? -22.391 -13.422 -35.906 1 84.88 432 GLU A N 1
ATOM 3528 C CA . GLU A 1 432 ? -21.625 -14.547 -36.469 1 84.88 432 GLU A CA 1
ATOM 3529 C C . GLU A 1 432 ? -20.984 -14.18 -37.812 1 84.88 432 GLU A C 1
ATOM 3531 O O . GLU A 1 432 ? -19.875 -14.594 -38.094 1 84.88 432 GLU A O 1
ATOM 3536 N N . VAL A 1 433 ? -21.734 -13.469 -38.562 1 85.75 433 VAL A N 1
ATOM 3537 C CA . VAL A 1 433 ? -21.203 -13.055 -39.844 1 85.75 433 VAL A CA 1
ATOM 3538 C C . VAL A 1 433 ? -20 -12.125 -39.656 1 85.75 433 VAL A C 1
ATOM 3540 O O . VAL A 1 433 ? -18.984 -12.25 -40.344 1 85.75 433 VAL A O 1
ATOM 3543 N N . ILE A 1 434 ? -20.156 -11.266 -38.719 1 90.06 434 ILE A N 1
ATOM 3544 C CA . ILE A 1 434 ? -19.062 -10.344 -38.438 1 90.06 434 ILE A CA 1
ATOM 3545 C C . ILE A 1 434 ? -17.859 -11.125 -37.906 1 90.06 434 ILE A C 1
ATOM 3547 O O . ILE A 1 434 ? -16.734 -10.867 -38.312 1 90.06 434 ILE A O 1
ATOM 3551 N N . ASN A 1 435 ? -18.141 -12.078 -37.031 1 91.44 435 ASN A N 1
ATOM 3552 C CA . ASN A 1 435 ? -17.047 -12.891 -36.469 1 91.44 435 ASN A CA 1
ATOM 3553 C C . ASN A 1 435 ? -16.359 -13.703 -37.562 1 91.44 435 ASN A C 1
ATOM 3555 O O . ASN A 1 435 ? -15.133 -13.82 -37.562 1 91.44 435 ASN A O 1
ATOM 3559 N N . CYS A 1 436 ? -17.141 -14.188 -38.438 1 90.5 436 CYS A N 1
ATOM 3560 C CA . CYS A 1 436 ? -16.578 -14.977 -39.531 1 90.5 436 CYS A CA 1
ATOM 3561 C C . CYS A 1 436 ? -15.672 -14.125 -40.406 1 90.5 436 CYS A C 1
ATOM 3563 O O . CYS A 1 436 ? -14.594 -14.562 -40.812 1 90.5 436 CYS A O 1
ATOM 3565 N N . PHE A 1 437 ? -16.094 -12.969 -40.656 1 93.75 437 PHE A N 1
ATOM 3566 C CA . PHE A 1 437 ? -15.312 -12.047 -41.469 1 93.75 437 PHE A CA 1
ATOM 3567 C C . PHE A 1 437 ? -13.977 -11.734 -40.781 1 93.75 437 PHE A C 1
ATOM 3569 O O . PHE A 1 437 ? -12.93 -11.773 -41.438 1 93.75 437 PHE A O 1
ATOM 3576 N N . PHE A 1 438 ? -13.984 -11.445 -39.562 1 94.5 438 PHE A N 1
ATOM 3577 C CA . PHE A 1 438 ? -12.766 -11.07 -38.875 1 94.5 438 PHE A CA 1
ATOM 3578 C C . PHE A 1 438 ? -11.852 -12.273 -38.688 1 94.5 438 PHE A C 1
ATOM 3580 O O . PHE A 1 438 ? -10.625 -12.148 -38.75 1 94.5 438 PHE A O 1
ATOM 3587 N N . ILE A 1 439 ? -12.398 -13.422 -38.438 1 95.25 439 ILE A N 1
ATOM 3588 C CA . ILE A 1 439 ? -11.594 -14.625 -38.25 1 95.25 439 ILE A CA 1
ATOM 3589 C C . ILE A 1 439 ? -10.867 -14.945 -39.562 1 95.25 439 ILE A C 1
ATOM 3591 O O . ILE A 1 439 ? -9.695 -15.336 -39.562 1 95.25 439 ILE A O 1
ATOM 3595 N N . LEU A 1 440 ? -11.555 -14.711 -40.656 1 94.62 440 LEU A N 1
ATOM 3596 C CA . LEU A 1 440 ? -10.922 -14.906 -41.969 1 94.62 440 LEU A CA 1
ATOM 3597 C C . LEU A 1 440 ? -9.789 -13.906 -42.188 1 94.62 440 LEU A C 1
ATOM 3599 O O . LEU A 1 440 ? -8.742 -14.25 -42.719 1 94.62 440 LEU A O 1
ATOM 3603 N N . TYR A 1 441 ? -10.031 -12.727 -41.75 1 95 441 TYR A N 1
ATOM 3604 C CA . TYR A 1 441 ? -8.977 -11.727 -41.844 1 95 441 TYR A CA 1
ATOM 3605 C C . TYR A 1 441 ? -7.77 -12.133 -41 1 95 441 TYR A C 1
ATOM 3607 O O . TYR A 1 441 ? -6.625 -11.977 -41.438 1 95 441 TYR A O 1
ATOM 3615 N N . TYR A 1 442 ? -8.008 -12.594 -39.781 1 95.38 442 TYR A N 1
ATOM 3616 C CA . TYR A 1 442 ? -6.91 -13 -38.906 1 95.38 442 TYR A CA 1
ATOM 3617 C C . TYR A 1 442 ? -6.137 -14.164 -39.531 1 95.38 442 TYR A C 1
ATOM 3619 O O . TYR A 1 442 ? -4.91 -14.227 -39.406 1 95.38 442 TYR A O 1
ATOM 3627 N N . LEU A 1 443 ? -6.887 -15.016 -40.125 1 94.94 443 LEU A N 1
ATOM 3628 C CA . LEU A 1 443 ? -6.238 -16.141 -40.812 1 94.94 443 LEU A CA 1
ATOM 3629 C C . LEU A 1 443 ? -5.371 -15.664 -41.969 1 94.94 443 LEU A C 1
ATOM 3631 O O . LEU A 1 443 ? -4.258 -16.156 -42.156 1 94.94 443 LEU A O 1
ATOM 3635 N N . MET A 1 444 ? -5.844 -14.719 -42.656 1 94.44 444 MET A N 1
ATOM 3636 C CA . MET A 1 444 ? -5.078 -14.148 -43.781 1 94.44 444 MET A CA 1
ATOM 3637 C C . MET A 1 444 ? -3.836 -13.43 -43.25 1 94.44 444 MET A C 1
ATOM 3639 O O . MET A 1 444 ? -2.742 -13.602 -43.812 1 94.44 444 MET A O 1
ATOM 3643 N N . GLU A 1 445 ? -3.986 -12.688 -42.188 1 92.75 445 GLU A N 1
ATOM 3644 C CA . GLU A 1 445 ? -2.861 -11.977 -41.594 1 92.75 445 GLU A CA 1
ATOM 3645 C C . GLU A 1 445 ? -1.795 -12.945 -41.094 1 92.75 445 GLU A C 1
ATOM 3647 O O . GLU A 1 445 ? -0.601 -12.734 -41.344 1 92.75 445 GLU A O 1
ATOM 3652 N N . MET A 1 446 ? -2.219 -13.969 -40.469 1 93.62 446 MET A N 1
ATOM 3653 C CA . MET A 1 446 ? -1.296 -14.977 -39.969 1 93.62 446 MET A CA 1
ATOM 3654 C C . MET A 1 446 ? -0.556 -15.672 -41.094 1 93.62 446 MET A C 1
ATOM 3656 O O . MET A 1 446 ? 0.665 -15.836 -41.031 1 93.62 446 MET A O 1
ATOM 3660 N N . SER A 1 447 ? -1.274 -16.031 -42.188 1 93.25 447 SER A N 1
ATOM 3661 C CA . SER A 1 447 ? -0.679 -16.734 -43.312 1 93.25 447 SER A CA 1
ATOM 3662 C C . SER A 1 447 ? 0.322 -15.852 -44.062 1 93.25 447 SER A C 1
ATOM 3664 O O . SER A 1 447 ? 1.391 -16.312 -44.469 1 93.25 447 SER A O 1
ATOM 3666 N N . LEU A 1 448 ? 0.02 -14.617 -44.125 1 91.69 448 LEU A N 1
ATOM 3667 C CA . LEU A 1 448 ? 0.908 -13.695 -44.812 1 91.69 448 LEU A CA 1
ATOM 3668 C C . LEU A 1 448 ? 2.146 -13.398 -43.969 1 91.69 448 LEU A C 1
ATOM 3670 O O . LEU A 1 448 ? 3.238 -13.211 -44.5 1 91.69 448 LEU A O 1
ATOM 3674 N N . LYS A 1 449 ? 2.012 -13.32 -42.688 1 92.06 449 LYS A N 1
ATOM 3675 C CA . LYS A 1 449 ? 3.168 -13.117 -41.844 1 92.06 449 LYS A CA 1
ATOM 3676 C C . LYS A 1 449 ? 4.082 -14.344 -41.844 1 92.06 449 LYS A C 1
ATOM 3678 O O . LYS A 1 449 ? 5.305 -14.211 -41.75 1 92.06 449 LYS A O 1
ATOM 3683 N N . ILE A 1 450 ? 3.443 -15.523 -41.875 1 92.12 450 ILE A N 1
ATOM 3684 C CA . ILE A 1 450 ? 4.238 -16.75 -41.969 1 92.12 450 ILE A CA 1
ATOM 3685 C C . ILE A 1 450 ? 5.004 -16.766 -43.312 1 92.12 450 ILE A C 1
ATOM 3687 O O . ILE A 1 450 ? 6.152 -17.203 -43.344 1 92.12 450 ILE A O 1
ATOM 3691 N N . LEU A 1 451 ? 4.402 -16.25 -44.344 1 90.56 451 LEU A N 1
ATOM 3692 C CA . LEU A 1 451 ? 5.066 -16.172 -45.625 1 90.56 451 LEU A CA 1
ATOM 3693 C C . LEU A 1 451 ? 6.191 -15.148 -45.625 1 90.56 451 LEU A C 1
ATOM 3695 O O . LEU A 1 451 ? 7.238 -15.352 -46.25 1 90.56 451 LEU A O 1
ATOM 3699 N N . ALA A 1 452 ? 5.977 -14.117 -44.875 1 89.62 452 ALA A N 1
ATOM 3700 C CA . ALA A 1 452 ? 6.965 -13.039 -44.844 1 89.62 452 ALA A CA 1
ATOM 3701 C C . ALA A 1 452 ? 8.156 -13.406 -43.969 1 89.62 452 ALA A C 1
ATOM 3703 O O . ALA A 1 452 ? 9.305 -13.195 -44.344 1 89.62 452 ALA A O 1
ATOM 3704 N N . PHE A 1 453 ? 7.945 -13.953 -42.781 1 89.44 453 PHE A N 1
ATOM 3705 C CA . PHE A 1 453 ? 9.016 -14.203 -41.844 1 89.44 453 PHE A CA 1
ATOM 3706 C C . PHE A 1 453 ? 9.461 -15.664 -41.875 1 89.44 453 PHE A C 1
ATOM 3708 O O . PHE A 1 453 ? 10.531 -16.016 -41.375 1 89.44 453 PHE A O 1
ATOM 3715 N N . GLY A 1 454 ? 8.742 -16.531 -42.531 1 87.88 454 GLY A N 1
ATOM 3716 C CA . GLY A 1 454 ? 9.023 -17.953 -42.438 1 87.88 454 GLY A CA 1
ATOM 3717 C C . GLY A 1 454 ? 8.477 -18.594 -41.188 1 87.88 454 GLY A C 1
ATOM 3718 O O . GLY A 1 454 ? 8.094 -17.906 -40.219 1 87.88 454 GLY A O 1
ATOM 3719 N N . TRP A 1 455 ? 8.398 -19.891 -41.156 1 89.31 455 TRP A N 1
ATOM 3720 C CA . TRP A 1 455 ? 7.844 -20.609 -40 1 89.31 455 TRP A CA 1
ATOM 3721 C C . TRP A 1 455 ? 8.688 -20.391 -38.75 1 89.31 455 TRP A C 1
ATOM 3723 O O . TRP A 1 455 ? 8.164 -20.109 -37.688 1 89.31 455 TRP A O 1
ATOM 3733 N N . ARG A 1 456 ? 9.945 -20.391 -38.812 1 89.88 456 ARG A N 1
ATOM 3734 C CA . ARG A 1 456 ? 10.836 -20.203 -37.688 1 89.88 456 ARG A CA 1
ATOM 3735 C C . ARG A 1 456 ? 10.883 -18.734 -37.281 1 89.88 456 ARG A C 1
ATOM 3737 O O . ARG A 1 456 ? 10.953 -18.422 -36.062 1 89.88 456 ARG A O 1
ATOM 3744 N N . GLY A 1 457 ? 10.75 -17.938 -38.219 1 88.94 457 GLY A N 1
ATOM 3745 C CA . GLY A 1 457 ? 10.734 -16.516 -37.906 1 88.94 457 GLY A CA 1
ATOM 3746 C C . GLY A 1 457 ? 9.461 -16.078 -37.219 1 88.94 457 GLY A C 1
ATOM 3747 O O . GLY A 1 457 ? 9.492 -15.234 -36.312 1 88.94 457 GLY A O 1
ATOM 3748 N N . TYR A 1 458 ? 8.422 -16.656 -37.656 1 90.88 458 TYR A N 1
ATOM 3749 C CA . TYR A 1 458 ? 7.129 -16.344 -37.062 1 90.88 458 TYR A CA 1
ATOM 3750 C C . TYR A 1 458 ? 7.082 -16.781 -35.594 1 90.88 458 TYR A C 1
ATOM 3752 O O . TYR A 1 458 ? 6.598 -16.047 -34.75 1 90.88 458 TYR A O 1
ATOM 3760 N N . LEU A 1 459 ? 7.699 -17.906 -35.25 1 91.25 459 LEU A N 1
ATOM 3761 C CA . LEU A 1 459 ? 7.648 -18.469 -33.906 1 91.25 459 LEU A CA 1
ATOM 3762 C C . LEU A 1 459 ? 8.68 -17.797 -33 1 91.25 459 LEU A C 1
ATOM 3764 O O . LEU A 1 459 ? 8.633 -17.953 -31.766 1 91.25 459 LEU A O 1
ATOM 3768 N N . SER A 1 460 ? 9.523 -17.016 -33.594 1 87.62 460 SER A N 1
ATOM 3769 C CA . SER A 1 460 ? 10.562 -16.375 -32.812 1 87.62 460 SER A CA 1
ATOM 3770 C C . SER A 1 460 ? 10.016 -15.156 -32.062 1 87.62 460 SER A C 1
ATOM 3772 O O . SER A 1 460 ? 10.602 -14.711 -31.078 1 87.62 460 SER A O 1
ATOM 3774 N N . TYR A 1 461 ? 8.883 -14.688 -32.531 1 86.12 461 TYR A N 1
ATOM 3775 C CA . TYR A 1 461 ? 8.266 -13.555 -31.844 1 86.12 461 TYR A CA 1
ATOM 3776 C C . TYR A 1 461 ? 7.168 -14.023 -30.891 1 86.12 461 TYR A C 1
ATOM 3778 O O . TYR A 1 461 ? 6.223 -14.688 -31.312 1 86.12 461 TYR A O 1
ATOM 3786 N N . ARG A 1 462 ? 7.285 -13.664 -29.656 1 84.25 462 ARG A N 1
ATOM 3787 C CA . ARG A 1 462 ? 6.316 -14.094 -28.656 1 84.25 462 ARG A CA 1
ATOM 3788 C C . ARG A 1 462 ? 4.93 -13.531 -28.953 1 84.25 462 ARG A C 1
ATOM 3790 O O . ARG A 1 462 ? 3.92 -14.18 -28.688 1 84.25 462 ARG A O 1
ATOM 3797 N N . ASN A 1 463 ? 4.848 -12.328 -29.516 1 86.75 463 ASN A N 1
ATOM 3798 C CA . ASN A 1 463 ? 3.559 -11.727 -29.828 1 86.75 463 ASN A CA 1
ATOM 3799 C C . ASN A 1 463 ? 2.844 -12.477 -30.953 1 86.75 463 ASN A C 1
ATOM 3801 O O . ASN A 1 463 ? 1.621 -12.633 -30.922 1 86.75 463 ASN A O 1
ATOM 3805 N N . ASN A 1 464 ? 3.641 -12.984 -31.844 1 89.88 464 ASN A N 1
ATOM 3806 C CA . ASN A 1 464 ? 3.059 -13.742 -32.938 1 89.88 464 ASN A CA 1
ATOM 3807 C C . ASN A 1 464 ? 2.574 -15.117 -32.5 1 89.88 464 ASN A C 1
ATOM 3809 O O . ASN A 1 464 ? 1.592 -15.641 -33.031 1 89.88 464 ASN A O 1
ATOM 3813 N N . ILE A 1 465 ? 3.246 -15.625 -31.578 1 91.88 465 ILE A N 1
ATOM 3814 C CA . ILE A 1 465 ? 2.811 -16.906 -31.047 1 91.88 465 ILE A CA 1
ATOM 3815 C C . ILE A 1 465 ? 1.458 -16.75 -30.344 1 91.88 465 ILE A C 1
ATOM 3817 O O . ILE A 1 465 ? 0.566 -17.594 -30.516 1 91.88 465 ILE A O 1
ATOM 3821 N N . PHE A 1 466 ? 1.309 -15.703 -29.609 1 91 466 PHE A N 1
ATOM 3822 C CA . PHE A 1 466 ? 0.048 -15.43 -28.938 1 91 466 PHE A CA 1
ATOM 3823 C C . PHE A 1 466 ? -1.073 -15.211 -29.938 1 91 466 PHE A C 1
ATOM 3825 O O . PHE A 1 466 ? -2.145 -15.812 -29.828 1 91 466 PHE A O 1
ATOM 3832 N N . ASP A 1 467 ? -0.784 -14.508 -30.891 1 91.31 467 ASP A N 1
ATOM 3833 C CA . ASP A 1 467 ? -1.773 -14.227 -31.938 1 91.31 467 ASP A CA 1
ATOM 3834 C C . ASP A 1 467 ? -2.117 -15.492 -32.719 1 91.31 467 ASP A C 1
ATOM 3836 O O . ASP A 1 467 ? -3.279 -15.719 -33.062 1 91.31 467 ASP A O 1
ATOM 3840 N N . GLY A 1 468 ? -1.04 -16.219 -33 1 93 468 GLY A N 1
ATOM 3841 C CA . GLY A 1 468 ? -1.251 -17.438 -33.75 1 93 468 GLY A CA 1
ATOM 3842 C C . GLY A 1 468 ? -2.064 -18.484 -33 1 93 468 GLY A C 1
ATOM 3843 O O . GLY A 1 468 ? -2.975 -19.094 -33.562 1 93 468 GLY A O 1
ATOM 3844 N N . LEU A 1 469 ? -1.826 -18.594 -31.781 1 95.06 469 LEU A N 1
ATOM 3845 C CA . LEU A 1 469 ? -2.566 -19.547 -30.969 1 95.06 469 LEU A CA 1
ATOM 3846 C C . LEU A 1 469 ? -4.035 -19.156 -30.875 1 95.06 469 LEU A C 1
ATOM 3848 O O . LEU A 1 469 ? -4.922 -20.016 -31 1 95.06 469 LEU A O 1
ATOM 3852 N N . LEU A 1 470 ? -4.289 -17.906 -30.734 1 95.31 470 LEU A N 1
ATOM 3853 C CA . LEU A 1 470 ? -5.668 -17.438 -30.609 1 95.31 470 LEU A CA 1
ATOM 3854 C C . LEU A 1 470 ? -6.398 -17.562 -31.953 1 95.31 470 LEU A C 1
ATOM 3856 O O . LEU A 1 470 ? -7.586 -17.891 -31.984 1 95.31 470 LEU A O 1
ATOM 3860 N N . THR A 1 471 ? -5.707 -17.328 -33.031 1 95.56 471 THR A N 1
ATOM 3861 C CA . THR A 1 471 ? -6.32 -17.453 -34.375 1 95.56 471 THR A CA 1
ATOM 3862 C C . THR A 1 471 ? -6.668 -18.922 -34.656 1 95.56 471 THR A C 1
ATOM 3864 O O . THR A 1 471 ? -7.742 -19.203 -35.188 1 95.56 471 THR A O 1
ATOM 3867 N N . VAL A 1 472 ? -5.836 -19.812 -34.25 1 95.94 472 VAL A N 1
ATOM 3868 C CA . VAL A 1 472 ? -6.098 -21.234 -34.469 1 95.94 472 VAL A CA 1
ATOM 3869 C C . VAL A 1 472 ? -7.285 -21.672 -33.594 1 95.94 472 VAL A C 1
ATOM 3871 O O . VAL A 1 472 ? -8.148 -22.406 -34.062 1 95.94 472 VAL A O 1
ATOM 3874 N N . CYS A 1 473 ? -7.305 -21.203 -32.406 1 95.75 473 CYS A N 1
ATOM 3875 C CA . CYS A 1 473 ? -8.43 -21.516 -31.516 1 95.75 473 CYS A CA 1
ATOM 3876 C C . CYS A 1 473 ? -9.734 -20.984 -32.094 1 95.75 473 CYS A C 1
ATOM 3878 O O . CYS A 1 473 ? -10.758 -21.672 -32.062 1 95.75 473 CYS A O 1
ATOM 3880 N N . LEU A 1 474 ? -9.711 -19.781 -32.656 1 95.88 474 LEU A N 1
ATOM 3881 C CA . LEU A 1 474 ? -10.898 -19.172 -33.25 1 95.88 474 LEU A CA 1
ATOM 3882 C C . LEU A 1 474 ? -11.336 -19.938 -34.469 1 95.88 474 LEU A C 1
ATOM 3884 O O . LEU A 1 474 ? -12.531 -20.141 -34.688 1 95.88 474 LEU A O 1
ATOM 3888 N N . LEU A 1 475 ? -10.406 -20.391 -35.219 1 94.88 475 LEU A N 1
ATOM 3889 C CA . LEU A 1 475 ? -10.719 -21.156 -36.438 1 94.88 475 LEU A CA 1
ATOM 3890 C C . LEU A 1 475 ? -11.359 -22.5 -36.094 1 94.88 475 LEU A C 1
ATOM 3892 O O . LEU A 1 475 ? -12.344 -22.891 -36.719 1 94.88 475 LEU A O 1
ATOM 3896 N N . VAL A 1 476 ? -10.812 -23.156 -35.125 1 94.62 476 VAL A N 1
ATOM 3897 C CA . VAL A 1 476 ? -11.344 -24.438 -34.688 1 94.62 476 VAL A CA 1
ATOM 3898 C C . VAL A 1 476 ? -12.773 -24.266 -34.188 1 94.62 476 VAL A C 1
ATOM 3900 O O . VAL A 1 476 ? -13.656 -25.062 -34.5 1 94.62 476 VAL A O 1
ATOM 3903 N N . LEU A 1 477 ? -12.984 -23.203 -33.469 1 92.62 477 LEU A N 1
ATOM 3904 C CA . LEU A 1 477 ? -14.32 -22.938 -32.938 1 92.62 477 LEU A CA 1
ATOM 3905 C C . LEU A 1 477 ? -15.289 -22.609 -34.062 1 92.62 477 LEU A C 1
ATOM 3907 O O . LEU A 1 477 ? -16.438 -23.047 -34.031 1 92.62 477 LEU A O 1
ATOM 3911 N N . GLN A 1 478 ? -14.844 -21.891 -35.062 1 91.38 478 GLN A N 1
ATOM 3912 C CA . GLN A 1 478 ? -15.695 -21.531 -36.188 1 91.38 478 GLN A CA 1
ATOM 3913 C C . GLN A 1 478 ? -16.047 -22.766 -37 1 91.38 478 GLN A C 1
ATOM 3915 O O . GLN A 1 478 ? -17.188 -22.906 -37.469 1 91.38 478 GLN A O 1
ATOM 3920 N N . ILE A 1 479 ? -15.094 -23.609 -37.156 1 91.38 479 ILE A N 1
ATOM 3921 C CA . ILE A 1 479 ? -15.336 -24.828 -37.906 1 91.38 479 ILE A CA 1
ATOM 3922 C C . ILE A 1 479 ? -16.312 -25.719 -37.156 1 91.38 479 ILE A C 1
ATOM 3924 O O . ILE A 1 479 ? -17.203 -26.328 -37.75 1 91.38 479 ILE A O 1
ATOM 3928 N N . THR A 1 480 ? -16.203 -25.734 -35.844 1 90.06 480 THR A N 1
ATOM 3929 C CA . THR A 1 480 ? -17.109 -26.531 -35.031 1 90.06 480 THR A CA 1
ATOM 3930 C C . THR A 1 480 ? -18.531 -25.953 -35.094 1 90.06 480 THR A C 1
ATOM 3932 O O . THR A 1 480 ? -19.5 -26.703 -35.094 1 90.06 480 THR A O 1
ATOM 3935 N N . ILE A 1 481 ? -18.656 -24.641 -35.188 1 87.44 481 ILE A N 1
ATOM 3936 C CA . ILE A 1 481 ? -19.969 -24 -35.281 1 87.44 481 ILE A CA 1
ATOM 3937 C C . ILE A 1 481 ? -20.594 -24.344 -36.625 1 87.44 481 ILE A C 1
ATOM 3939 O O . ILE A 1 481 ? -21.781 -24.672 -36.719 1 87.44 481 ILE A O 1
ATOM 3943 N N . PHE A 1 482 ? -19.797 -24.359 -37.688 1 86.38 482 PHE A N 1
ATOM 3944 C CA . PHE A 1 482 ? -20.312 -24.672 -39.031 1 86.38 482 PHE A CA 1
ATOM 3945 C C . PHE A 1 482 ? -20.672 -26.156 -39.125 1 86.38 482 PHE A C 1
ATOM 3947 O O . PHE A 1 482 ? -21.625 -26.516 -39.812 1 86.38 482 PHE A O 1
ATOM 3954 N N . ALA A 1 483 ? -19.953 -26.938 -38.406 1 85.44 483 ALA A N 1
ATOM 3955 C CA . ALA A 1 483 ? -20.203 -28.375 -38.469 1 85.44 483 ALA A CA 1
ATOM 3956 C C . ALA A 1 483 ? -21.438 -28.766 -37.656 1 85.44 483 ALA A C 1
ATOM 3958 O O . ALA A 1 483 ? -22.188 -29.656 -38.031 1 85.44 483 ALA A O 1
ATOM 3959 N N . THR A 1 484 ? -21.578 -28.094 -36.531 1 82.81 484 THR A N 1
ATOM 3960 C CA . THR A 1 484 ? -22.688 -28.453 -35.656 1 82.81 484 THR A CA 1
ATOM 3961 C C . THR A 1 484 ? -23.984 -27.766 -36.094 1 82.81 484 THR A C 1
ATOM 3963 O O . THR A 1 484 ? -25.062 -28.359 -36.031 1 82.81 484 THR A O 1
ATOM 3966 N N . TYR A 1 485 ? -23.828 -26.469 -36.375 1 78 485 TYR A N 1
ATOM 3967 C CA . TYR A 1 485 ? -25.031 -25.719 -36.688 1 78 485 TYR A CA 1
ATOM 3968 C C . TYR A 1 485 ? -25.078 -25.297 -38.156 1 78 485 TYR A C 1
ATOM 3970 O O . TYR A 1 485 ? -24.109 -24.75 -38.688 1 78 485 TYR A O 1
ATOM 3978 N N . ARG A 1 486 ? -25.547 -26.172 -39.031 1 66.62 486 ARG A N 1
ATOM 3979 C CA . ARG A 1 486 ? -25.609 -25.953 -40.469 1 66.62 486 ARG A CA 1
ATOM 3980 C C . ARG A 1 486 ? -26.203 -24.578 -40.812 1 66.62 486 ARG A C 1
ATOM 3982 O O . ARG A 1 486 ? -27 -24.047 -40.031 1 66.62 486 ARG A O 1
ATOM 3989 N N . LEU A 1 487 ? -25.688 -23.844 -41.812 1 61.78 487 LEU A N 1
ATOM 3990 C CA . LEU A 1 487 ? -26.234 -22.594 -42.312 1 61.78 487 LEU A CA 1
ATOM 3991 C C . LEU A 1 487 ? -27.578 -22.812 -42.969 1 61.78 487 LEU A C 1
ATOM 3993 O O . LEU A 1 487 ? -27.781 -23.812 -43.656 1 61.78 487 LEU A O 1
ATOM 3997 N N . PRO A 1 488 ? -28.672 -22.031 -42.75 1 61.72 488 PRO A N 1
ATOM 3998 C CA . PRO A 1 488 ? -28.781 -20.797 -41.938 1 61.72 488 PRO A CA 1
ATOM 3999 C C . PRO A 1 488 ? -28.953 -21.078 -40.469 1 61.72 488 PRO A C 1
ATOM 4001 O O . PRO A 1 488 ? -29.547 -22.094 -40.062 1 61.72 488 PRO A O 1
ATOM 4004 N N . PHE A 1 489 ? -28.297 -20.391 -39.625 1 58.97 489 PHE A N 1
ATOM 4005 C CA . PHE A 1 489 ? -28.219 -20.641 -38.188 1 58.97 489 PHE A CA 1
ATOM 4006 C C . PHE A 1 489 ? -29.609 -20.656 -37.562 1 58.97 489 PHE A C 1
ATOM 4008 O O . PHE A 1 489 ? -30.422 -19.766 -37.812 1 58.97 489 PHE A O 1
ATOM 4015 N N . PRO A 1 490 ? -30.016 -21.938 -37.188 1 58.12 490 PRO A N 1
ATOM 4016 C CA . PRO A 1 490 ? -31.359 -22.047 -36.594 1 58.12 490 PRO A CA 1
ATOM 4017 C C . PRO A 1 490 ? -31.578 -21.078 -35.438 1 58.12 490 PRO A C 1
ATOM 4019 O O . PRO A 1 490 ? -30.625 -20.609 -34.812 1 58.12 490 PRO A O 1
ATOM 4022 N N . LYS A 1 491 ? -32.844 -20.484 -35.469 1 56 491 LYS A N 1
ATOM 4023 C CA . LYS A 1 491 ? -33.281 -19.672 -34.312 1 56 491 LYS A CA 1
ATOM 4024 C C . LYS A 1 491 ? -33 -20.406 -33 1 56 491 LYS A C 1
ATOM 4026 O O . LYS A 1 491 ? -32.906 -21.641 -32.969 1 56 491 LYS A O 1
ATOM 4031 N N . TRP A 1 492 ? -32.75 -19.734 -31.891 1 53.94 492 TRP A N 1
ATOM 4032 C CA . TRP A 1 492 ? -32.469 -20.234 -30.562 1 53.94 492 TRP A CA 1
ATOM 4033 C C . TRP A 1 492 ? -33.406 -21.375 -30.172 1 53.94 492 TRP A C 1
ATOM 4035 O O . TRP A 1 492 ? -34.625 -21.234 -30.281 1 53.94 492 TRP A O 1
ATOM 4045 N N . ASN A 1 493 ? -33.125 -22.625 -30.422 1 53.06 493 ASN A N 1
ATOM 4046 C CA . ASN A 1 493 ? -33.906 -23.719 -29.875 1 53.06 493 ASN A CA 1
ATOM 4047 C C . ASN A 1 493 ? -33.375 -24.203 -28.531 1 53.06 493 ASN A C 1
ATOM 4049 O O . ASN A 1 493 ? -32.219 -24.672 -28.469 1 53.06 493 ASN A O 1
ATOM 4053 N N . PRO A 1 494 ? -34.062 -23.781 -27.406 1 52.28 494 PRO A N 1
ATOM 4054 C CA . PRO A 1 494 ? -33.656 -24.203 -26.062 1 52.28 494 PRO A CA 1
ATOM 4055 C C . PRO A 1 494 ? -33.312 -25.688 -26 1 52.28 494 PRO A C 1
ATOM 4057 O O . PRO A 1 494 ? -32.5 -26.109 -25.156 1 52.28 494 PRO A O 1
ATOM 4060 N N . ALA A 1 495 ? -34.094 -26.5 -26.859 1 47.78 495 ALA A N 1
ATOM 4061 C CA . ALA A 1 495 ? -34.062 -27.953 -26.734 1 47.78 495 ALA A CA 1
ATOM 4062 C C . ALA A 1 495 ? -32.812 -28.531 -27.375 1 47.78 495 ALA A C 1
ATOM 4064 O O . ALA A 1 495 ? -32.562 -29.734 -27.281 1 47.78 495 ALA A O 1
ATOM 4065 N N . SER A 1 496 ? -32.25 -27.875 -28.25 1 52.91 496 SER A N 1
ATOM 4066 C CA . SER A 1 496 ? -31.188 -28.562 -28.938 1 52.91 496 SER A CA 1
ATOM 4067 C C . SER A 1 496 ? -29.984 -28.781 -28.016 1 52.91 496 SER A C 1
ATOM 4069 O O . SER A 1 496 ? -29.344 -27.828 -27.594 1 52.91 496 SER A O 1
ATOM 4071 N N . ARG A 1 497 ? -30.156 -29.766 -27.188 1 52 497 ARG A N 1
ATOM 4072 C CA . ARG A 1 497 ? -29.328 -30.281 -26.109 1 52 497 ARG A CA 1
ATOM 4073 C C . ARG A 1 497 ? -27.922 -30.609 -26.594 1 52 497 ARG A C 1
ATOM 4075 O O . ARG A 1 497 ? -27.547 -31.781 -26.672 1 52 497 ARG A O 1
ATOM 4082 N N . GLY A 1 498 ? -27.375 -30.094 -27.688 1 52.66 498 GLY A N 1
ATOM 4083 C CA . GLY A 1 498 ? -26 -30.547 -27.797 1 52.66 498 GLY A CA 1
ATOM 4084 C C . GLY A 1 498 ? -25.125 -30.109 -26.641 1 52.66 498 GLY A C 1
ATOM 4085 O O . GLY A 1 498 ? -25.625 -29.609 -25.641 1 52.66 498 GLY A O 1
ATOM 4086 N N . LEU A 1 499 ? -23.734 -30.422 -26.672 1 61.5 499 LEU A N 1
ATOM 4087 C CA . LEU A 1 499 ? -22.75 -30.141 -25.641 1 61.5 499 LEU A CA 1
ATOM 4088 C C . LEU A 1 499 ? -22.75 -28.656 -25.281 1 61.5 499 LEU A C 1
ATOM 4090 O O . LEU A 1 499 ? -22.672 -28.312 -24.094 1 61.5 499 LEU A O 1
ATOM 4094 N N . MET A 1 500 ? -22.828 -27.766 -26.375 1 75.25 500 MET A N 1
ATOM 4095 C CA . MET A 1 500 ? -22.922 -26.328 -26.141 1 75.25 500 MET A CA 1
ATOM 4096 C C . MET A 1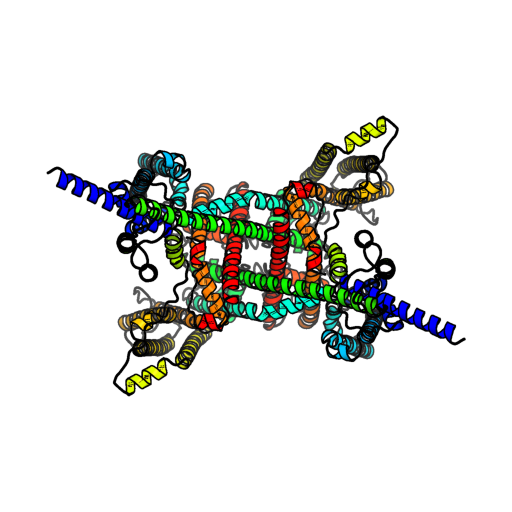 500 ? -23.922 -25.688 -27.094 1 75.25 500 MET A C 1
ATOM 4098 O O . MET A 1 500 ? -24.016 -26.078 -28.25 1 75.25 500 MET A O 1
ATOM 4102 N N . SER A 1 501 ? -24.797 -24.906 -26.656 1 78.31 501 SER A N 1
ATOM 4103 C CA . SER A 1 501 ? -25.719 -24.125 -27.484 1 78.31 501 SER A CA 1
ATOM 4104 C C . SER A 1 501 ? -24.984 -23.156 -28.391 1 78.31 501 SER A C 1
ATOM 4106 O O . SER A 1 501 ? -23.797 -22.875 -28.172 1 78.31 501 SER A O 1
ATOM 4108 N N . LEU A 1 502 ? -25.547 -22.828 -29.531 1 78.75 502 LEU A N 1
ATOM 4109 C CA . LEU A 1 502 ? -24.953 -21.875 -30.469 1 78.75 502 LEU A CA 1
ATOM 4110 C C . LEU A 1 502 ? -24.547 -20.594 -29.75 1 78.75 502 LEU A C 1
ATOM 4112 O O . LEU A 1 502 ? -23.469 -20.047 -30.016 1 78.75 502 LEU A O 1
ATOM 4116 N N . TRP A 1 503 ? -25.375 -20.172 -28.797 1 79.25 503 TRP A N 1
ATOM 4117 C CA . TRP A 1 503 ? -25.078 -18.938 -28.094 1 79.25 503 TRP A CA 1
ATOM 4118 C C . TRP A 1 503 ? -23.812 -19.094 -27.25 1 79.25 503 TRP A C 1
ATOM 4120 O O . TRP A 1 503 ? -23 -18.172 -27.188 1 79.25 503 TRP A O 1
ATOM 4130 N N . GLU A 1 504 ? -23.672 -20.203 -26.703 1 83.5 504 GLU A N 1
ATOM 4131 C CA . GLU A 1 504 ? -22.484 -20.422 -25.875 1 83.5 504 GLU A CA 1
ATOM 4132 C C . GLU A 1 504 ? -21.219 -20.453 -26.719 1 83.5 504 GLU A C 1
ATOM 4134 O O . GLU A 1 504 ? -20.172 -19.984 -26.281 1 83.5 504 GLU A O 1
ATOM 4139 N N . MET A 1 505 ? -21.391 -20.953 -27.859 1 86.25 505 MET A N 1
ATOM 4140 C CA . MET A 1 505 ? -20.234 -21.016 -28.719 1 86.25 505 MET A CA 1
ATOM 4141 C C . MET A 1 505 ? -19.875 -19.641 -29.25 1 86.25 505 MET A C 1
ATOM 4143 O O . MET A 1 505 ? -18.688 -19.281 -29.344 1 86.25 505 MET A O 1
ATOM 4147 N N . VAL A 1 506 ? -20.859 -18.891 -29.625 1 87.12 506 VAL A N 1
ATOM 4148 C CA . VAL A 1 506 ? -20.609 -17.531 -30.109 1 87.12 506 VAL A CA 1
ATOM 4149 C C . VAL A 1 506 ? -20.031 -16.672 -28.984 1 87.12 506 VAL A C 1
ATOM 4151 O O . VAL A 1 506 ? -19.156 -15.836 -29.219 1 87.12 506 VAL A O 1
ATOM 4154 N N . ARG A 1 507 ? -20.531 -16.922 -27.812 1 88.88 507 ARG A N 1
ATOM 4155 C CA . ARG A 1 507 ? -20.016 -16.219 -26.656 1 88.88 507 ARG A CA 1
ATOM 4156 C C . ARG A 1 507 ? -18.531 -16.531 -26.438 1 88.88 507 ARG A C 1
ATOM 4158 O O . ARG A 1 507 ? -17.734 -15.648 -26.125 1 88.88 507 ARG A O 1
ATOM 4165 N N . LEU A 1 508 ? -18.25 -17.719 -26.594 1 90.94 508 LEU A N 1
ATOM 4166 C CA . LEU A 1 508 ? -16.859 -18.141 -26.422 1 90.94 508 LEU A CA 1
ATOM 4167 C C . LEU A 1 508 ? -15.969 -17.516 -27.484 1 90.94 508 LEU A C 1
ATOM 4169 O O . LEU A 1 508 ? -14.852 -17.094 -27.203 1 90.94 508 LEU A O 1
ATOM 4173 N N . VAL A 1 509 ? -16.469 -17.453 -28.703 1 92.94 509 VAL A N 1
ATOM 4174 C CA . VAL A 1 509 ? -15.734 -16.812 -29.781 1 92.94 509 VAL A CA 1
ATOM 4175 C C . VAL A 1 509 ? -15.5 -15.344 -29.453 1 92.94 509 VAL A C 1
ATOM 4177 O O . VAL A 1 509 ? -14.383 -14.836 -29.594 1 92.94 509 VAL A O 1
ATOM 4180 N N . ASN A 1 510 ? -16.484 -14.68 -28.953 1 93.25 510 ASN A N 1
ATOM 4181 C CA . ASN A 1 510 ? -16.375 -13.273 -28.609 1 93.25 510 ASN A CA 1
ATOM 4182 C C . ASN A 1 510 ? -15.422 -13.055 -27.438 1 93.25 510 ASN A C 1
ATOM 4184 O O . ASN A 1 510 ? -14.688 -12.07 -27.406 1 93.25 510 ASN A O 1
ATOM 4188 N N . MET A 1 511 ? -15.469 -13.953 -26.516 1 94.19 511 MET A N 1
ATOM 4189 C CA . MET A 1 511 ? -14.547 -13.844 -25.391 1 94.19 511 MET A CA 1
ATOM 4190 C C . MET A 1 511 ? -13.102 -13.977 -25.875 1 94.19 511 MET A C 1
ATOM 4192 O O . MET A 1 511 ? -12.227 -13.227 -25.422 1 94.19 511 MET A O 1
ATOM 4196 N N . LEU A 1 512 ? -12.875 -14.836 -26.75 1 94.25 512 LEU A N 1
ATOM 4197 C CA . LEU A 1 512 ? -11.531 -15.039 -27.266 1 94.25 512 LEU A CA 1
ATOM 4198 C C . LEU A 1 512 ? -11.078 -13.836 -28.078 1 94.25 512 LEU A C 1
ATOM 4200 O O . LEU A 1 512 ? -9.891 -13.484 -28.062 1 94.25 512 LEU A O 1
ATOM 4204 N N . ILE A 1 513 ? -11.984 -13.234 -28.781 1 94.62 513 ILE A N 1
ATOM 4205 C CA . ILE A 1 513 ? -11.648 -12.055 -29.578 1 94.62 513 ILE A CA 1
ATOM 4206 C C . ILE A 1 513 ? -11.266 -10.906 -28.641 1 94.62 513 ILE A C 1
ATOM 4208 O O . ILE A 1 513 ? -10.328 -10.156 -28.922 1 94.62 513 ILE A O 1
ATOM 4212 N N . VAL A 1 514 ? -12.016 -10.805 -27.609 1 93.81 514 VAL A N 1
ATOM 4213 C CA . VAL A 1 514 ? -11.719 -9.75 -26.641 1 93.81 514 VAL A CA 1
ATOM 4214 C C . VAL A 1 514 ? -10.336 -9.984 -26.031 1 93.81 514 VAL A C 1
ATOM 4216 O O . VAL A 1 514 ? -9.562 -9.039 -25.859 1 93.81 514 VAL A O 1
ATOM 4219 N N . VAL A 1 515 ? -9.992 -11.203 -25.75 1 93.56 515 VAL A N 1
ATOM 4220 C CA . VAL A 1 515 ? -8.68 -11.531 -25.203 1 93.56 515 VAL A CA 1
ATOM 4221 C C . VAL A 1 515 ? -7.598 -11.258 -26.25 1 93.56 515 VAL A C 1
ATOM 4223 O O . VAL A 1 515 ? -6.492 -10.836 -25.906 1 93.56 515 VAL A O 1
ATOM 4226 N N . ARG A 1 516 ? -7.91 -11.477 -27.469 1 93.25 516 ARG A N 1
ATOM 4227 C CA . ARG A 1 516 ? -6.973 -11.227 -28.562 1 93.25 516 ARG A CA 1
ATOM 4228 C C . ARG A 1 516 ? -6.586 -9.758 -28.625 1 93.25 516 ARG A C 1
ATOM 4230 O O . ARG A 1 516 ? -5.523 -9.414 -29.156 1 93.25 516 ARG A O 1
ATOM 4237 N N . PHE A 1 517 ? -7.387 -8.945 -28.141 1 92.56 517 PHE A N 1
ATOM 4238 C CA . PHE A 1 517 ? -7.117 -7.512 -28.156 1 92.56 517 PHE A CA 1
ATOM 4239 C C . PHE A 1 517 ? -5.902 -7.176 -27.297 1 92.56 517 PHE A C 1
ATOM 4241 O O . PHE A 1 517 ? -5.285 -6.125 -27.469 1 92.56 517 PHE A O 1
ATOM 4248 N N . LEU A 1 518 ? -5.449 -8.062 -26.453 1 91.44 518 LEU A N 1
ATOM 4249 C CA . LEU A 1 518 ? -4.262 -7.852 -25.625 1 91.44 518 LEU A CA 1
ATOM 4250 C C . LEU A 1 518 ? -3.012 -7.754 -26.5 1 91.44 518 LEU A C 1
ATOM 4252 O O . LEU A 1 518 ? -1.958 -7.316 -26.031 1 91.44 518 LEU A O 1
ATOM 4256 N N . ARG A 1 519 ? -3.104 -8.023 -27.75 1 90.44 519 ARG A N 1
ATOM 4257 C CA . ARG A 1 519 ? -1.987 -7.941 -28.688 1 90.44 519 ARG A CA 1
ATOM 4258 C C . ARG A 1 519 ? -1.488 -6.508 -28.812 1 90.44 519 ARG A C 1
ATOM 4260 O O . ARG A 1 519 ? -0.363 -6.273 -29.266 1 90.44 519 ARG A O 1
ATOM 4267 N N . ILE A 1 520 ? -2.242 -5.543 -28.312 1 88.94 520 ILE A N 1
ATOM 4268 C CA . ILE A 1 520 ? -1.916 -4.129 -28.469 1 88.94 520 ILE A CA 1
ATOM 4269 C C . ILE A 1 520 ? -0.835 -3.732 -27.469 1 88.94 520 ILE A C 1
ATOM 4271 O O . ILE A 1 520 ? -0.127 -2.744 -27.672 1 88.94 520 ILE A O 1
ATOM 4275 N N . ILE A 1 521 ? -0.644 -4.449 -26.438 1 88.38 521 ILE A N 1
ATOM 4276 C CA . ILE A 1 521 ? 0.173 -4.062 -25.281 1 88.38 521 ILE A CA 1
ATOM 4277 C C . ILE A 1 521 ? 1.629 -3.904 -25.719 1 88.38 521 ILE A C 1
ATOM 4279 O O . ILE A 1 521 ? 2.26 -2.885 -25.438 1 88.38 521 ILE A O 1
ATOM 4283 N N . PRO A 1 522 ? 2.191 -4.84 -26.484 1 85.94 522 PRO A N 1
ATOM 4284 C CA . PRO A 1 522 ? 3.611 -4.715 -26.812 1 85.94 522 PRO A CA 1
ATOM 4285 C C . PRO A 1 522 ? 3.887 -3.592 -27.812 1 85.94 522 PRO A C 1
ATOM 4287 O O . PRO A 1 522 ? 5.031 -3.145 -27.938 1 85.94 522 PRO A O 1
ATOM 4290 N N . ASP A 1 523 ? 2.854 -3.135 -28.484 1 86.44 523 ASP A N 1
ATOM 4291 C CA . ASP A 1 523 ? 3.057 -2.137 -29.531 1 86.44 523 ASP A CA 1
ATOM 4292 C C . ASP A 1 523 ? 2.975 -0.721 -28.953 1 86.44 523 ASP A C 1
ATOM 4294 O O . ASP A 1 523 ? 3.275 0.251 -29.656 1 86.44 523 ASP A O 1
ATOM 4298 N N . ILE A 1 524 ? 2.568 -0.667 -27.75 1 82.81 524 ILE A N 1
ATOM 4299 C CA . ILE A 1 524 ? 2.609 0.616 -27.062 1 82.81 524 ILE A CA 1
ATOM 4300 C C . ILE A 1 524 ? 3.785 0.64 -26.078 1 82.81 524 ILE A C 1
ATOM 4302 O O . ILE A 1 524 ? 3.805 -0.11 -25.109 1 82.81 524 ILE A O 1
ATOM 4306 N N . LYS A 1 525 ? 4.742 1.47 -26.406 1 77.94 525 LYS A N 1
ATOM 4307 C CA . LYS A 1 525 ? 6.043 1.476 -25.734 1 77.94 525 LYS A CA 1
ATOM 4308 C C . LYS A 1 525 ? 5.883 1.536 -24.219 1 77.94 525 LYS A C 1
ATOM 4310 O O . LYS A 1 525 ? 6.496 0.75 -23.5 1 77.94 525 LYS A O 1
ATOM 4315 N N . LEU A 1 526 ? 5.016 2.412 -23.844 1 76.88 526 LEU A N 1
ATOM 4316 C CA . LEU A 1 526 ? 4.871 2.625 -22.406 1 76.88 526 LEU A CA 1
ATOM 4317 C C . LEU A 1 526 ? 4.281 1.391 -21.734 1 76.88 526 LEU A C 1
ATOM 4319 O O . LEU A 1 526 ? 4.727 0.996 -20.656 1 76.88 526 LEU A O 1
ATOM 4323 N N . MET A 1 527 ? 3.338 0.761 -22.406 1 81.44 527 MET A N 1
ATOM 4324 C CA . MET A 1 527 ? 2.691 -0.423 -21.844 1 81.44 527 MET A CA 1
ATOM 4325 C C . MET A 1 527 ? 3.6 -1.643 -21.953 1 81.44 527 MET A C 1
ATOM 4327 O O . MET A 1 527 ? 3.57 -2.523 -21.094 1 81.44 527 MET A O 1
ATOM 4331 N N . ALA A 1 528 ? 4.383 -1.612 -22.906 1 81.06 528 ALA A N 1
ATOM 4332 C CA . ALA A 1 528 ? 5.27 -2.75 -23.156 1 81.06 528 ALA A CA 1
ATOM 4333 C C . ALA A 1 528 ? 6.316 -2.869 -22.047 1 81.06 528 ALA A C 1
ATOM 4335 O O . ALA A 1 528 ? 6.641 -3.977 -21.609 1 81.06 528 ALA A O 1
ATOM 4336 N N . LEU A 1 529 ? 6.777 -1.753 -21.688 1 76.56 529 LEU A N 1
ATOM 4337 C CA . LEU A 1 529 ? 7.781 -1.748 -20.625 1 76.56 529 LEU A CA 1
ATOM 4338 C C . LEU A 1 529 ? 7.203 -2.293 -19.328 1 76.56 529 LEU A C 1
ATOM 4340 O O . LEU A 1 529 ? 7.816 -3.139 -18.672 1 76.56 529 LEU A O 1
ATOM 4344 N N . ILE A 1 530 ? 6.043 -1.896 -19.031 1 77.75 530 ILE A N 1
ATOM 4345 C CA . ILE A 1 530 ? 5.395 -2.318 -17.797 1 77.75 530 ILE A CA 1
ATOM 4346 C C . ILE A 1 530 ? 5.008 -3.793 -17.891 1 77.75 530 ILE A C 1
ATOM 4348 O O . ILE A 1 530 ? 5.191 -4.555 -16.938 1 77.75 530 ILE A O 1
ATOM 4352 N N . ALA A 1 531 ? 4.512 -4.152 -19.016 1 78.38 531 ALA A N 1
ATOM 4353 C CA . ALA A 1 531 ? 4.086 -5.535 -19.203 1 78.38 531 ALA A CA 1
ATOM 4354 C C . ALA A 1 531 ? 5.277 -6.488 -19.156 1 78.38 531 ALA A C 1
ATOM 4356 O O . ALA A 1 531 ? 5.172 -7.594 -18.625 1 78.38 531 ALA A O 1
ATOM 4357 N N . SER A 1 532 ? 6.316 -6.055 -19.672 1 75.5 532 SER A N 1
ATOM 4358 C CA . SER A 1 532 ? 7.508 -6.895 -19.625 1 75.5 532 SER A CA 1
ATOM 4359 C C . SER A 1 532 ? 8 -7.074 -18.203 1 75.5 532 SER A C 1
ATOM 4361 O O . SER A 1 532 ? 8.43 -8.164 -17.812 1 75.5 532 SER A O 1
ATOM 4363 N N . THR A 1 533 ? 7.863 -6.051 -17.5 1 73 533 THR A N 1
ATOM 4364 C CA . THR A 1 533 ? 8.242 -6.129 -16.094 1 73 533 THR A CA 1
ATOM 4365 C C . THR A 1 533 ? 7.289 -7.051 -15.336 1 73 533 THR A C 1
ATOM 4367 O O . THR A 1 533 ? 7.719 -7.805 -14.461 1 73 533 THR A O 1
ATOM 4370 N N . LEU A 1 534 ? 6.078 -7.012 -15.742 1 75.81 534 LEU A N 1
ATOM 4371 C CA . LEU A 1 534 ? 5.07 -7.855 -15.109 1 75.81 534 LEU A CA 1
ATOM 4372 C C . LEU A 1 534 ? 5.34 -9.328 -15.391 1 75.81 534 LEU A C 1
ATOM 4374 O O . LEU A 1 534 ? 5.207 -10.172 -14.5 1 75.81 534 LEU A O 1
ATOM 4378 N N . VAL A 1 535 ? 5.676 -9.617 -16.547 1 76.38 535 VAL A N 1
ATOM 4379 C CA . VAL A 1 535 ? 5.918 -11.008 -16.922 1 76.38 535 VAL A CA 1
ATOM 4380 C C . VAL A 1 535 ? 7.156 -11.531 -16.203 1 76.38 535 VAL A C 1
ATOM 4382 O O . VAL A 1 535 ? 7.191 -12.688 -15.773 1 76.38 535 VAL A O 1
ATOM 4385 N N . ASP A 1 536 ? 8.023 -10.695 -16.031 1 72.12 536 ASP A N 1
ATOM 4386 C CA . ASP A 1 536 ? 9.234 -11.102 -15.328 1 72.12 536 ASP A CA 1
ATOM 4387 C C . ASP A 1 536 ? 8.953 -11.289 -13.836 1 72.12 536 ASP A C 1
ATOM 4389 O O . ASP A 1 536 ? 9.531 -12.172 -13.195 1 72.12 536 ASP A O 1
ATOM 4393 N N . LEU A 1 537 ? 8.078 -10.516 -13.406 1 75.06 537 LEU A N 1
ATOM 4394 C CA . LEU A 1 537 ? 7.707 -10.594 -12 1 75.06 537 LEU A CA 1
ATOM 4395 C C . LEU A 1 537 ? 6.969 -11.898 -11.711 1 75.06 537 LEU A C 1
ATOM 4397 O O . LEU A 1 537 ? 7.086 -12.453 -10.617 1 75.06 537 LEU A O 1
ATOM 4401 N N . VAL A 1 538 ? 6.219 -12.367 -12.68 1 74.38 538 VAL A N 1
ATOM 4402 C CA . VAL A 1 538 ? 5.41 -13.562 -12.492 1 74.38 538 VAL A CA 1
ATOM 4403 C C . VAL A 1 538 ? 6.32 -14.766 -12.242 1 74.38 538 VAL A C 1
ATOM 4405 O O . VAL A 1 538 ? 6 -15.633 -11.43 1 74.38 538 VAL A O 1
ATOM 4408 N N . LYS A 1 539 ? 7.465 -14.844 -12.812 1 71.06 539 LYS A N 1
ATOM 4409 C CA . LYS A 1 539 ? 8.398 -15.953 -12.625 1 71.06 539 LYS A CA 1
ATOM 4410 C C . LYS A 1 539 ? 8.945 -15.977 -11.203 1 71.06 539 LYS A C 1
ATOM 4412 O O . LYS A 1 539 ? 9.086 -17.047 -10.609 1 71.06 539 LYS A O 1
ATOM 4417 N N . ASN A 1 540 ? 9.07 -14.781 -10.656 1 70.75 540 ASN A N 1
ATOM 4418 C CA . ASN A 1 540 ? 9.57 -14.688 -9.289 1 70.75 540 ASN A CA 1
ATOM 4419 C C . ASN A 1 540 ? 8.453 -14.898 -8.273 1 70.75 540 ASN A C 1
ATOM 4421 O O . ASN A 1 540 ? 8.711 -15.266 -7.125 1 70.75 540 ASN A O 1
ATOM 4425 N N . LEU A 1 541 ? 7.27 -14.695 -8.75 1 78.94 541 LEU A N 1
ATOM 4426 C CA . LEU A 1 541 ? 6.129 -14.766 -7.848 1 78.94 541 LEU A CA 1
ATOM 4427 C C . LEU A 1 541 ? 5.676 -16.203 -7.652 1 78.94 541 LEU A C 1
ATOM 4429 O O . LEU A 1 541 ? 4.828 -16.484 -6.801 1 78.94 541 LEU A O 1
ATOM 4433 N N . ARG A 1 542 ? 6.316 -17.156 -8.352 1 82.62 542 ARG A N 1
ATOM 4434 C CA . ARG A 1 542 ? 5.926 -18.562 -8.227 1 82.62 542 ARG A CA 1
ATOM 4435 C C . ARG A 1 542 ? 6.191 -19.078 -6.82 1 82.62 542 ARG A C 1
ATOM 4437 O O . ARG A 1 542 ? 5.379 -19.812 -6.262 1 82.62 542 ARG A O 1
ATOM 4444 N N . ALA A 1 543 ? 7.328 -18.672 -6.293 1 83.44 543 ALA A N 1
ATOM 4445 C CA . ALA A 1 543 ? 7.652 -19.125 -4.941 1 83.44 543 ALA A CA 1
ATOM 4446 C C . ALA A 1 543 ? 6.66 -18.562 -3.928 1 83.44 543 ALA A C 1
ATOM 4448 O O . ALA A 1 543 ? 6.234 -19.266 -3.01 1 83.44 543 ALA A O 1
ATOM 4449 N N . PHE A 1 544 ? 6.293 -17.391 -4.105 1 85.75 544 PHE A N 1
ATOM 4450 C CA . PHE A 1 544 ? 5.328 -16.766 -3.201 1 85.75 544 PHE A CA 1
ATOM 4451 C C . PHE A 1 544 ? 3.961 -17.438 -3.332 1 85.75 544 PHE A C 1
ATOM 4453 O O . PHE A 1 544 ? 3.283 -17.672 -2.33 1 85.75 544 PHE A O 1
ATOM 4460 N N . ALA A 1 545 ? 3.578 -17.672 -4.578 1 88.5 545 ALA A N 1
ATOM 4461 C CA . ALA A 1 545 ? 2.309 -18.359 -4.797 1 88.5 545 ALA A CA 1
ATOM 4462 C C . ALA A 1 545 ? 2.309 -19.734 -4.129 1 88.5 545 ALA A C 1
ATOM 4464 O O . ALA A 1 545 ? 1.286 -20.172 -3.598 1 88.5 545 ALA A O 1
ATOM 4465 N N . GLY A 1 546 ? 3.451 -20.391 -4.137 1 89.94 546 GLY A N 1
ATOM 4466 C CA . GLY A 1 546 ? 3.566 -21.672 -3.459 1 89.94 546 GLY A CA 1
ATOM 4467 C C . GLY A 1 546 ? 3.398 -21.578 -1.954 1 89.94 546 GLY A C 1
ATOM 4468 O O . GLY A 1 546 ? 2.732 -22.406 -1.339 1 89.94 546 GLY A O 1
ATOM 4469 N N . ILE A 1 547 ? 3.916 -20.562 -1.429 1 89.81 547 ILE A N 1
ATOM 4470 C CA . ILE A 1 547 ? 3.803 -20.375 0.012 1 89.81 547 ILE A CA 1
ATOM 4471 C C . ILE A 1 547 ? 2.355 -20.062 0.379 1 89.81 547 ILE A C 1
ATOM 4473 O O . ILE A 1 547 ? 1.864 -20.5 1.423 1 89.81 547 ILE A O 1
ATOM 4477 N N . LEU A 1 548 ? 1.719 -19.281 -0.427 1 90.38 548 LEU A N 1
ATOM 4478 C CA . LEU A 1 548 ? 0.313 -18.969 -0.191 1 90.38 548 LEU A CA 1
ATOM 4479 C C . LEU A 1 548 ? -0.539 -20.234 -0.243 1 90.38 548 LEU A C 1
ATOM 4481 O O . LEU A 1 548 ? -1.448 -20.406 0.571 1 90.38 548 LEU A O 1
ATOM 4485 N N . VAL A 1 549 ? -0.23 -21.078 -1.19 1 92.38 549 VAL A N 1
ATOM 4486 C CA . VAL A 1 549 ? -0.969 -22.328 -1.317 1 92.38 549 VAL A CA 1
ATOM 4487 C C . VAL A 1 549 ? -0.746 -23.188 -0.075 1 92.38 549 VAL A C 1
ATOM 4489 O O . VAL A 1 549 ? -1.687 -23.781 0.449 1 92.38 549 VAL A O 1
ATOM 4492 N N . VAL A 1 550 ? 0.441 -23.188 0.398 1 93.19 550 VAL A N 1
ATOM 4493 C CA . VAL A 1 550 ? 0.77 -23.984 1.573 1 93.19 550 VAL A CA 1
ATOM 4494 C C . VAL A 1 550 ? 0.041 -23.438 2.795 1 93.19 550 VAL A C 1
ATOM 4496 O O . VAL A 1 550 ? -0.582 -24.188 3.549 1 93.19 550 VAL A O 1
ATOM 4499 N N . SER A 1 551 ? 0.122 -22.156 2.965 1 92.44 551 SER A N 1
ATOM 4500 C CA . SER A 1 551 ? -0.517 -21.516 4.117 1 92.44 551 SER A CA 1
ATOM 4501 C C . SER A 1 551 ? -2.031 -21.688 4.07 1 92.44 551 SER A C 1
ATOM 4503 O O . SER A 1 551 ? -2.65 -22.062 5.066 1 92.44 551 SER A O 1
ATOM 4505 N N . ASP A 1 552 ? -2.66 -21.484 2.934 1 94.31 552 ASP A N 1
ATOM 4506 C CA . ASP A 1 552 ? -4.109 -21.594 2.795 1 94.31 552 ASP A CA 1
ATOM 4507 C C . ASP A 1 552 ? -4.57 -23.031 2.986 1 94.31 552 ASP A C 1
ATOM 4509 O O . ASP A 1 552 ? -5.562 -23.297 3.668 1 94.31 552 ASP A O 1
ATOM 4513 N N . SER A 1 553 ? -3.834 -23.953 2.398 1 94.81 553 SER A N 1
ATOM 4514 C CA . SER A 1 553 ? -4.227 -25.344 2.506 1 94.81 553 SER A CA 1
ATOM 4515 C C . SER A 1 553 ? -4.164 -25.828 3.951 1 94.81 553 SER A C 1
ATOM 4517 O O . SER A 1 553 ? -5.039 -26.578 4.402 1 94.81 553 SER A O 1
ATOM 4519 N N . THR A 1 554 ? -3.217 -25.406 4.695 1 93.75 554 THR A N 1
ATOM 4520 C CA . THR A 1 554 ? -3.084 -25.812 6.086 1 93.75 554 THR A CA 1
ATOM 4521 C C . THR A 1 554 ? -4.195 -25.203 6.938 1 93.75 554 THR A C 1
ATOM 4523 O O . THR A 1 554 ? -4.801 -25.891 7.762 1 93.75 554 THR A O 1
ATOM 4526 N N . VAL A 1 555 ? -4.492 -24.016 6.699 1 94.56 555 VAL A N 1
ATOM 4527 C CA . VAL A 1 555 ? -5.508 -23.328 7.496 1 94.56 555 VAL A CA 1
ATOM 4528 C C . VAL A 1 555 ? -6.891 -23.875 7.152 1 94.56 555 VAL A C 1
ATOM 4530 O O . VAL A 1 555 ? -7.754 -23.984 8.023 1 94.56 555 VAL A O 1
ATOM 4533 N N . ILE A 1 556 ? -7.105 -24.219 5.902 1 95.31 556 ILE A N 1
ATOM 4534 C CA . ILE A 1 556 ? -8.398 -24.734 5.473 1 95.31 556 ILE A CA 1
ATOM 4535 C C . ILE A 1 556 ? -8.688 -26.062 6.172 1 95.31 556 ILE A C 1
ATOM 4537 O O . ILE A 1 556 ? -9.82 -26.328 6.578 1 95.31 556 ILE A O 1
ATOM 4541 N N . GLU A 1 557 ? -7.68 -26.875 6.332 1 92.94 557 GLU A N 1
ATOM 4542 C CA . GLU A 1 557 ? -7.875 -28.156 7.016 1 92.94 557 GLU A CA 1
ATOM 4543 C C . GLU A 1 557 ? -8.266 -27.938 8.477 1 92.94 557 GLU A C 1
ATOM 4545 O O . GLU A 1 557 ? -9.086 -28.688 9.023 1 92.94 557 GLU A O 1
ATOM 4550 N N . VAL A 1 558 ? -7.766 -26.922 9.031 1 91.62 558 VAL A N 1
ATOM 4551 C CA . VAL A 1 558 ? -8.125 -26.594 10.406 1 91.62 558 VAL A CA 1
ATOM 4552 C C . VAL A 1 558 ? -9.547 -26.031 10.445 1 91.62 558 VAL A C 1
ATOM 4554 O O . VAL A 1 558 ? -10.32 -26.344 11.352 1 91.62 558 VAL A O 1
ATOM 4557 N N . ASP A 1 559 ? -9.906 -25.266 9.445 1 93.12 559 ASP A N 1
ATOM 4558 C CA . ASP A 1 559 ? -11.234 -24.672 9.367 1 93.12 559 ASP A CA 1
ATOM 4559 C C . ASP A 1 559 ? -12.312 -25.734 9.211 1 93.12 559 ASP A C 1
ATOM 4561 O O . ASP A 1 559 ? -13.391 -25.625 9.797 1 93.12 559 ASP A O 1
ATOM 4565 N N . LEU A 1 560 ? -12.023 -26.688 8.422 1 91.38 560 LEU A N 1
ATOM 4566 C CA . LEU A 1 560 ? -12.977 -27.781 8.203 1 91.38 560 LEU A CA 1
ATOM 4567 C C . LEU A 1 560 ? -13.227 -28.547 9.5 1 91.38 560 LEU A C 1
ATOM 4569 O O . LEU A 1 560 ? -14.344 -29.016 9.742 1 91.38 560 LEU A O 1
ATOM 4573 N N . TYR A 1 561 ? -12.188 -28.578 10.297 1 88.75 561 TYR A N 1
ATOM 4574 C CA . TYR A 1 561 ? -12.32 -29.266 11.578 1 88.75 561 TYR A CA 1
ATOM 4575 C C . TYR A 1 561 ? -13.109 -28.422 12.57 1 88.75 561 TYR A C 1
ATOM 4577 O O . TYR A 1 561 ? -13.961 -28.938 13.297 1 88.75 561 TYR A O 1
ATOM 4585 N N . LEU A 1 562 ? -12.953 -27.141 12.539 1 89 562 LEU A N 1
ATOM 4586 C CA . LEU A 1 562 ? -13.539 -26.25 13.547 1 89 562 LEU A CA 1
ATOM 4587 C C . LEU A 1 562 ? -14.961 -25.859 13.156 1 89 562 LEU A C 1
ATOM 4589 O O . LEU A 1 562 ? -15.828 -25.734 14.016 1 89 562 LEU A O 1
ATOM 4593 N N . PHE A 1 563 ? -15.25 -25.688 11.836 1 91.75 563 PHE A N 1
ATOM 4594 C CA . PHE A 1 563 ? -16.484 -25 11.461 1 91.75 563 PHE A CA 1
ATOM 4595 C C . PHE A 1 563 ? -17.297 -25.844 10.492 1 91.75 563 PHE A C 1
ATOM 4597 O O . PHE A 1 563 ? -18.234 -25.344 9.867 1 91.75 563 PHE A O 1
ATOM 4604 N N . LEU A 1 564 ? -17.062 -27.094 10.445 1 87.81 564 LEU A N 1
ATOM 4605 C CA . LEU A 1 564 ? -17.766 -27.938 9.477 1 87.81 564 LEU A CA 1
ATOM 4606 C C . LEU A 1 564 ? -19.281 -27.891 9.711 1 87.81 564 LEU A C 1
ATOM 4608 O O . LEU A 1 564 ? -19.734 -28.156 10.828 1 87.81 564 LEU A O 1
ATOM 4612 N N . TYR A 1 565 ? -20.062 -27.422 8.719 1 81.06 565 TYR A N 1
ATOM 4613 C CA . TYR A 1 565 ? -21.516 -27.422 8.648 1 81.06 565 TYR A CA 1
ATOM 4614 C C . TYR A 1 565 ? -22.109 -26.562 9.758 1 81.06 565 TYR A C 1
ATOM 4616 O O . TYR A 1 565 ? -23.219 -26.812 10.234 1 81.06 565 TYR A O 1
ATOM 4624 N N . SER A 1 566 ? -21.375 -25.562 10.164 1 84 566 SER A N 1
ATOM 4625 C CA . SER A 1 566 ? -21.859 -24.688 11.227 1 84 566 SER A CA 1
ATOM 4626 C C . SER A 1 566 ? -22.984 -23.797 10.734 1 84 566 SER A C 1
ATOM 4628 O O . SER A 1 566 ? -23.938 -23.531 11.469 1 84 566 SER A O 1
ATOM 4630 N N . VAL A 1 567 ? -22.938 -23.391 9.492 1 78.69 567 VAL A N 1
ATOM 4631 C CA . VAL A 1 567 ? -23.938 -22.516 8.93 1 78.69 567 VAL A CA 1
ATOM 4632 C C . VAL A 1 567 ? -25.234 -23.297 8.664 1 78.69 567 VAL A C 1
ATOM 4634 O O . VAL A 1 567 ? -26.328 -22.828 8.977 1 78.69 567 VAL A O 1
ATOM 4637 N N . MET A 1 568 ? -25.125 -24.406 8.109 1 71.75 568 MET A N 1
ATOM 4638 C CA . MET A 1 568 ? -26.266 -25.234 7.754 1 71.75 568 MET A CA 1
ATOM 4639 C C . MET A 1 568 ? -27.016 -25.688 9.008 1 71.75 568 MET A C 1
ATOM 4641 O O . MET A 1 568 ? -28.25 -25.75 9.008 1 71.75 568 MET A O 1
ATOM 4645 N N . SER A 1 569 ? -26.281 -25.906 9.977 1 69.19 569 SER A N 1
ATOM 4646 C CA . SER A 1 569 ? -26.875 -26.484 11.172 1 69.19 569 SER A CA 1
ATOM 4647 C C . SER A 1 569 ? -27.562 -25.422 12.016 1 69.19 569 SER A C 1
ATOM 4649 O O . SER A 1 569 ? -28.578 -25.688 12.68 1 69.19 569 SER A O 1
ATOM 4651 N N . ASN A 1 570 ? -27.094 -24.297 11.969 1 65.38 570 ASN A N 1
ATOM 4652 C CA . ASN A 1 570 ? -27.547 -23.344 12.969 1 65.38 570 ASN A CA 1
ATOM 4653 C C . ASN A 1 570 ? -28.297 -22.172 12.32 1 65.38 570 ASN A C 1
ATOM 4655 O O . ASN A 1 570 ? -28.781 -21.281 13.016 1 65.38 570 ASN A O 1
ATOM 4659 N N . SER A 1 571 ? -28.359 -22.078 10.938 1 63.22 571 SER A N 1
ATOM 4660 C CA . SER A 1 571 ? -29.047 -20.938 10.336 1 63.22 571 SER A CA 1
ATOM 4661 C C . SER A 1 571 ? -30.375 -21.359 9.711 1 63.22 571 SER A C 1
ATOM 4663 O O . SER A 1 571 ? -30.484 -22.484 9.203 1 63.22 571 SER A O 1
ATOM 4665 N N . SER A 1 572 ? -31.516 -21 10.227 1 62.34 572 SER A N 1
ATOM 4666 C CA . SER A 1 572 ? -32.812 -21.297 9.617 1 62.34 572 SER A CA 1
ATOM 4667 C C . SER A 1 572 ? -32.844 -20.906 8.148 1 62.34 572 SER A C 1
ATOM 4669 O O . SER A 1 572 ? -33.812 -21.156 7.445 1 62.34 572 SER A O 1
ATOM 4671 N N . MET A 1 573 ? -31.688 -20.875 7.449 1 64.12 573 MET A N 1
ATOM 4672 C CA . MET A 1 573 ? -31.516 -20.531 6.039 1 64.12 573 MET A CA 1
ATOM 4673 C C . MET A 1 573 ? -32.594 -19.547 5.586 1 64.12 573 MET A C 1
ATOM 4675 O O . MET A 1 573 ? -32.812 -19.359 4.387 1 64.12 573 MET A O 1
ATOM 4679 N N . LYS A 1 574 ? -33.531 -19.094 6.695 1 61.34 574 LYS A N 1
ATOM 4680 C CA . LYS A 1 574 ? -34.5 -18.016 6.473 1 61.34 574 LYS A CA 1
ATOM 4681 C C . LYS A 1 574 ? -33.906 -16.656 6.852 1 61.34 574 LYS A C 1
ATOM 4683 O O . LYS A 1 574 ? -33 -16.578 7.699 1 61.34 574 LYS A O 1
ATOM 4688 N N . ASN A 1 575 ? -33.844 -15.656 5.984 1 59.84 575 ASN A N 1
ATOM 4689 C CA . ASN A 1 575 ? -33.406 -14.281 6.191 1 59.84 575 ASN A CA 1
ATOM 4690 C C . ASN A 1 575 ? -33.875 -13.734 7.535 1 59.84 575 ASN A C 1
ATOM 4692 O O . ASN A 1 575 ? -34.781 -12.883 7.582 1 59.84 575 ASN A O 1
ATOM 4696 N N . ILE A 1 576 ? -33.719 -14.461 8.547 1 54.34 576 ILE A N 1
ATOM 4697 C CA . ILE A 1 576 ? -34.25 -14.047 9.852 1 54.34 576 ILE A CA 1
ATOM 4698 C C . ILE A 1 576 ? -33.562 -12.75 10.289 1 54.34 576 ILE A C 1
ATOM 4700 O O . ILE A 1 576 ? -34.219 -11.859 10.828 1 54.34 576 ILE A O 1
ATOM 4704 N N . THR A 1 577 ? -32.156 -12.727 10.297 1 58.19 577 THR A N 1
ATOM 4705 C CA . THR A 1 577 ? -31.531 -11.562 10.906 1 58.19 577 THR A CA 1
ATOM 4706 C C . THR A 1 577 ? -31.703 -10.328 10.023 1 58.19 577 THR A C 1
ATOM 4708 O O . THR A 1 577 ? -31.125 -10.25 8.938 1 58.19 577 THR A O 1
ATOM 4711 N N . VAL A 1 578 ? -32.875 -9.891 9.891 1 67.81 578 VAL A N 1
ATOM 4712 C CA . VAL A 1 578 ? -33.438 -8.852 9.031 1 67.81 578 VAL A CA 1
ATOM 4713 C C . VAL A 1 578 ? -32.656 -7.547 9.227 1 67.81 578 VAL A C 1
ATOM 4715 O O . VAL A 1 578 ? -33.062 -6.5 8.711 1 67.81 578 VAL A O 1
ATOM 4718 N N . GLU A 1 579 ? -31.453 -7.648 9.992 1 78.75 579 GLU A N 1
ATOM 4719 C CA . GLU A 1 579 ? -30.781 -6.355 10.062 1 78.75 579 GLU A CA 1
ATOM 4720 C C . GLU A 1 579 ? -29.984 -6.074 8.781 1 78.75 579 GLU A C 1
ATOM 4722 O O . GLU A 1 579 ? -29.328 -6.965 8.242 1 78.75 579 GLU A O 1
ATOM 4727 N N . CYS A 1 580 ? -30.078 -5 8.32 1 82.75 580 CYS A N 1
ATOM 4728 C CA . CYS A 1 580 ? -29.375 -4.594 7.102 1 82.75 580 CYS A CA 1
ATOM 4729 C C . CYS A 1 580 ? -27.875 -4.75 7.262 1 82.75 580 CYS A C 1
ATOM 4731 O O . CYS A 1 580 ? -27.297 -4.324 8.266 1 82.75 580 CYS A O 1
ATOM 4733 N N . GLY A 1 581 ? -27.266 -5.527 6.355 1 84.94 581 GLY A N 1
ATOM 4734 C CA . GLY A 1 581 ? -25.828 -5.695 6.371 1 84.94 581 GLY A CA 1
ATOM 4735 C C . GLY A 1 581 ? -25.375 -6.988 7.035 1 84.94 581 GLY A C 1
ATOM 4736 O O . GLY A 1 581 ? -24.188 -7.234 7.191 1 84.94 581 GLY A O 1
ATOM 4737 N N . SER A 1 582 ? -26.281 -7.789 7.438 1 87.44 582 SER A N 1
ATOM 4738 C CA . SER A 1 582 ? -25.953 -9.055 8.078 1 87.44 582 SER A CA 1
ATOM 4739 C C . SER A 1 582 ? -25.641 -10.133 7.047 1 87.44 582 SER A C 1
ATOM 4741 O O . SER A 1 582 ? -25.906 -9.953 5.855 1 87.44 582 SER A O 1
ATOM 4743 N N . TYR A 1 583 ? -25.031 -11.242 7.492 1 91.06 583 TYR A N 1
ATOM 4744 C CA . TYR A 1 583 ? -24.625 -12.375 6.672 1 91.06 583 TYR A CA 1
ATOM 4745 C C . TYR A 1 583 ? -25.812 -12.961 5.906 1 91.06 583 TYR A C 1
ATOM 4747 O O . TYR A 1 583 ? -25.703 -13.242 4.711 1 91.06 583 TYR A O 1
ATOM 4755 N N . GLU A 1 584 ? -27 -12.984 6.5 1 88.88 584 GLU A N 1
ATOM 4756 C CA . GLU A 1 584 ? -28.203 -13.578 5.93 1 88.88 584 GLU A CA 1
ATOM 4757 C C . GLU A 1 584 ? -28.859 -12.633 4.934 1 88.88 584 GLU A C 1
ATOM 4759 O O . GLU A 1 584 ? -29.312 -13.062 3.867 1 88.88 584 GLU A O 1
ATOM 4764 N N . GLN A 1 585 ? -28.859 -11.344 5.285 1 86.94 585 GLN A N 1
ATOM 4765 C CA . GLN A 1 585 ? -29.5 -10.359 4.422 1 86.94 585 GLN A CA 1
ATOM 4766 C C . GLN A 1 585 ? -28.719 -10.164 3.127 1 86.94 585 GLN A C 1
ATOM 4768 O O . GLN A 1 585 ? -29.312 -9.945 2.066 1 86.94 585 GLN A O 1
ATOM 4773 N N . LEU A 1 586 ? -27.406 -10.266 3.191 1 89.06 586 LEU A N 1
ATOM 4774 C CA . LEU A 1 586 ? -26.562 -10.039 2.029 1 89.06 586 LEU A CA 1
ATOM 4775 C C . LEU A 1 586 ? -26.469 -11.289 1.169 1 89.06 586 LEU A C 1
ATOM 4777 O O . LEU A 1 586 ? -25.938 -11.242 0.055 1 89.06 586 LEU A O 1
ATOM 4781 N N . GLY A 1 587 ? -26.953 -12.406 1.646 1 88.19 587 GLY A N 1
ATOM 4782 C CA . GLY A 1 587 ? -26.938 -13.648 0.887 1 88.19 587 GLY A CA 1
ATOM 4783 C C . GLY A 1 587 ? -25.578 -14.297 0.82 1 88.19 587 GLY A C 1
ATOM 4784 O O . GLY A 1 587 ? -25.203 -14.875 -0.205 1 88.19 587 GLY A O 1
ATOM 4785 N N . TYR A 1 588 ? -24.75 -14.203 1.882 1 91.69 588 TYR A N 1
ATOM 4786 C CA . TYR A 1 588 ? -23.391 -14.727 1.891 1 91.69 588 TYR A CA 1
ATOM 4787 C C . TYR A 1 588 ? -23.391 -16.234 2.156 1 91.69 588 TYR A C 1
ATOM 4789 O O . TYR A 1 588 ? -22.359 -16.797 2.557 1 91.69 588 TYR A O 1
ATOM 4797 N N . TRP A 1 589 ? -24.406 -16.906 1.803 1 90.62 589 TRP A N 1
ATOM 4798 C CA . TRP A 1 589 ? -24.594 -18.312 2.109 1 90.62 589 TRP A CA 1
ATOM 4799 C C . TRP A 1 589 ? -23.531 -19.172 1.403 1 90.62 589 TRP A C 1
ATOM 4801 O O . TRP A 1 589 ? -23.016 -20.125 1.984 1 90.62 589 TRP A O 1
ATOM 4811 N N . PRO A 1 590 ? -23.219 -18.797 0.182 1 92.62 590 PRO A N 1
ATOM 4812 C CA . PRO A 1 590 ? -22.25 -19.656 -0.504 1 92.62 590 PRO A CA 1
ATOM 4813 C C . PRO A 1 590 ? -20.844 -19.562 0.105 1 92.62 590 PRO A C 1
ATOM 4815 O O . PRO A 1 590 ? -20 -20.422 -0.146 1 92.62 590 PRO A O 1
ATOM 4818 N N . ASN A 1 591 ? -20.578 -18.547 0.866 1 94.56 591 ASN A N 1
ATOM 4819 C CA . ASN A 1 591 ? -19.312 -18.406 1.57 1 94.56 591 ASN A CA 1
ATOM 4820 C C . ASN A 1 591 ? -19.328 -19.125 2.92 1 94.56 591 ASN A C 1
ATOM 4822 O O . ASN A 1 591 ? -19.781 -18.562 3.916 1 94.56 591 ASN A O 1
ATOM 4826 N N . ASN A 1 592 ? -18.906 -20.344 2.924 1 93.5 592 ASN A N 1
ATOM 4827 C CA . ASN A 1 592 ? -18.922 -21.172 4.129 1 93.5 592 ASN A CA 1
ATOM 4828 C C . ASN A 1 592 ? -17.719 -22.109 4.184 1 93.5 592 ASN A C 1
ATOM 4830 O O . ASN A 1 592 ? -16.922 -22.156 3.244 1 93.5 592 ASN A O 1
ATOM 4834 N N . PHE A 1 593 ? -17.578 -22.797 5.309 1 94 593 PHE A N 1
ATOM 4835 C CA . PHE A 1 593 ? -16.469 -23.734 5.52 1 94 593 PHE A CA 1
ATOM 4836 C C . PHE A 1 593 ? -16.953 -25.172 5.402 1 94 593 PHE A C 1
ATOM 4838 O O . PHE A 1 593 ? -16.594 -26.016 6.219 1 94 593 PHE A O 1
ATOM 4845 N N . ASP A 1 594 ? -17.781 -25.438 4.363 1 92 594 ASP A N 1
ATOM 4846 C CA . ASP A 1 594 ? -18.375 -26.766 4.25 1 92 594 ASP A CA 1
ATOM 4847 C C . ASP A 1 594 ? -17.5 -27.688 3.404 1 92 594 ASP A C 1
ATOM 4849 O O . ASP A 1 594 ? -17.578 -28.906 3.512 1 92 594 ASP A O 1
ATOM 4853 N N . ASP A 1 595 ? -16.781 -27.141 2.543 1 92.88 595 ASP A N 1
ATOM 4854 C CA . ASP A 1 595 ? -15.852 -27.906 1.714 1 92.88 595 ASP A CA 1
ATOM 4855 C C . ASP A 1 595 ? -14.57 -27.125 1.455 1 92.88 595 ASP A C 1
ATOM 4857 O O . ASP A 1 595 ? -14.438 -25.984 1.875 1 92.88 595 ASP A O 1
ATOM 4861 N N . PHE A 1 596 ? -13.641 -27.812 0.845 1 94.44 596 PHE A N 1
ATOM 4862 C CA . PHE A 1 596 ? -12.32 -27.219 0.625 1 94.44 596 PHE A CA 1
ATOM 4863 C C . PHE A 1 596 ? -12.414 -26.031 -0.316 1 94.44 596 PHE A C 1
ATOM 4865 O O . PHE A 1 596 ? -11.836 -24.969 -0.047 1 94.44 596 PHE A O 1
ATOM 4872 N N . ALA A 1 597 ? -13.156 -26.109 -1.396 1 94.5 597 ALA A N 1
ATOM 4873 C CA . ALA A 1 597 ? -13.242 -25.047 -2.391 1 94.5 597 ALA A CA 1
ATOM 4874 C C . ALA A 1 597 ? -13.953 -23.812 -1.821 1 94.5 597 ALA A C 1
ATOM 4876 O O . ALA A 1 597 ? -13.531 -22.688 -2.045 1 94.5 597 ALA A O 1
ATOM 4877 N N . SER A 1 598 ? -15.102 -24.031 -1.133 1 95.06 598 SER A N 1
ATOM 4878 C CA . SER A 1 598 ? -15.828 -22.906 -0.542 1 95.06 598 SER A CA 1
ATOM 4879 C C . SER A 1 598 ? -15 -22.234 0.548 1 95.06 598 SER A C 1
ATOM 4881 O O . SER A 1 598 ? -15.078 -21.016 0.729 1 95.06 598 SER A O 1
ATOM 4883 N N . SER A 1 599 ? -14.188 -23.016 1.256 1 96.12 599 SER A N 1
ATOM 4884 C CA . SER A 1 599 ? -13.305 -22.438 2.27 1 96.12 599 SER A CA 1
ATOM 4885 C C . SER A 1 599 ? -12.234 -21.562 1.635 1 96.12 599 SER A C 1
ATOM 4887 O O . SER A 1 599 ? -11.852 -20.531 2.195 1 96.12 599 SER A O 1
ATOM 4889 N N . LEU A 1 600 ? -11.758 -22 0.495 1 95.62 600 LEU A N 1
ATOM 4890 C CA . LEU A 1 600 ? -10.758 -21.219 -0.223 1 95.62 600 LEU A CA 1
ATOM 4891 C C . LEU A 1 600 ? -11.32 -19.859 -0.629 1 95.62 600 LEU A C 1
ATOM 4893 O O . LEU A 1 600 ? -10.656 -18.828 -0.461 1 95.62 600 LEU A O 1
ATOM 4897 N N . VAL A 1 601 ? -12.539 -19.828 -1.069 1 96.19 601 VAL A N 1
ATOM 4898 C CA . VAL A 1 601 ? -13.164 -18.594 -1.519 1 96.19 601 VAL A CA 1
ATOM 4899 C C . VAL A 1 601 ? -13.469 -17.703 -0.315 1 96.19 601 VAL A C 1
ATOM 4901 O O . VAL A 1 601 ? -13.305 -16.484 -0.376 1 96.19 601 VAL A O 1
ATOM 4904 N N . LEU A 1 602 ? -13.891 -18.312 0.746 1 96.38 602 LEU A N 1
ATOM 4905 C CA . LEU A 1 602 ? -14.164 -17.547 1.95 1 96.38 602 LEU A CA 1
ATOM 4906 C C . LEU A 1 602 ? -12.891 -16.922 2.504 1 96.38 602 LEU A C 1
ATOM 4908 O O . LEU A 1 602 ? -12.875 -15.75 2.883 1 96.38 602 LEU A O 1
ATOM 4912 N N . LEU A 1 603 ? -11.828 -17.672 2.59 1 95.56 603 LEU A N 1
ATOM 4913 C CA . LEU A 1 603 ? -10.555 -17.156 3.074 1 95.56 603 LEU A CA 1
ATOM 4914 C C . LEU A 1 603 ? -10.039 -16.047 2.162 1 95.56 603 LEU A C 1
ATOM 4916 O O . LEU A 1 603 ? -9.438 -15.078 2.633 1 95.56 603 LEU A O 1
ATOM 4920 N N . TYR A 1 604 ? -10.242 -16.219 0.899 1 94.38 604 TYR A N 1
ATOM 4921 C CA . TYR A 1 604 ? -9.891 -15.172 -0.045 1 94.38 604 TYR A CA 1
ATOM 4922 C C . TYR A 1 604 ? -10.656 -13.883 0.256 1 94.38 604 TYR A C 1
ATOM 4924 O O . TYR A 1 604 ? -10.078 -12.797 0.24 1 94.38 604 TYR A O 1
ATOM 4932 N N . ASN A 1 605 ? -11.953 -14 0.483 1 95.62 605 ASN A N 1
ATOM 4933 C CA . ASN A 1 605 ? -12.758 -12.82 0.791 1 95.62 605 ASN A CA 1
ATOM 4934 C C . ASN A 1 605 ? -12.32 -12.164 2.096 1 95.62 605 ASN A C 1
ATOM 4936 O O . ASN A 1 605 ? -12.398 -10.945 2.236 1 95.62 605 ASN A O 1
ATOM 4940 N N . VAL A 1 606 ? -11.883 -12.969 3.01 1 93.94 606 VAL A N 1
ATOM 4941 C CA . VAL A 1 606 ? -11.383 -12.406 4.262 1 93.94 606 VAL A CA 1
ATOM 4942 C C . VAL A 1 606 ? -10.055 -11.695 4.012 1 93.94 606 VAL A C 1
ATOM 4944 O O . VAL A 1 606 ? -9.773 -10.656 4.613 1 93.94 606 VAL A O 1
ATOM 4947 N N . MET A 1 607 ? -9.328 -12.219 3.105 1 93.12 607 MET A N 1
ATOM 4948 C CA . MET A 1 607 ? -8.055 -11.594 2.756 1 93.12 607 MET A CA 1
ATOM 4949 C C . MET A 1 607 ? -8.273 -10.242 2.084 1 93.12 607 MET A C 1
ATOM 4951 O O . MET A 1 607 ? -7.5 -9.305 2.293 1 93.12 607 MET A O 1
ATOM 4955 N N . VAL A 1 608 ? -9.344 -10.039 1.253 1 93.56 608 VAL A N 1
ATOM 4956 C CA . VAL A 1 608 ? -9.672 -8.781 0.587 1 93.56 608 VAL A CA 1
ATOM 4957 C C . VAL A 1 608 ? -10.164 -7.766 1.615 1 93.56 608 VAL A C 1
ATOM 4959 O O . VAL A 1 608 ? -10.109 -6.555 1.377 1 93.56 608 VAL A O 1
ATOM 4962 N N . VAL A 1 609 ? -10.547 -8.148 2.828 1 91.94 609 VAL A N 1
ATOM 4963 C CA . VAL A 1 609 ? -10.781 -7.414 4.066 1 91.94 609 VAL A CA 1
ATOM 4964 C C . VAL A 1 609 ? -12.148 -6.738 4.02 1 91.94 609 VAL A C 1
ATOM 4966 O O . VAL A 1 609 ? -12.758 -6.477 5.059 1 91.94 609 VAL A O 1
ATOM 4969 N N . ASN A 1 610 ? -12.789 -6.492 2.793 1 93.31 610 ASN A N 1
ATOM 4970 C CA . ASN A 1 610 ? -14.094 -5.836 2.791 1 93.31 610 ASN A CA 1
ATOM 4971 C C . ASN A 1 610 ? -15.18 -6.746 3.361 1 93.31 610 ASN A C 1
ATOM 4973 O O . ASN A 1 610 ? -15.312 -7.898 2.949 1 93.31 610 ASN A O 1
ATOM 4977 N N . ASN A 1 611 ? -15.914 -6.332 4.328 1 93.5 611 ASN A N 1
ATOM 4978 C CA . ASN A 1 611 ? -17.031 -7.008 5 1 93.5 611 ASN A CA 1
ATOM 4979 C C . ASN A 1 611 ? -16.562 -8.289 5.691 1 93.5 611 ASN A C 1
ATOM 4981 O O . ASN A 1 611 ? -17.328 -9.242 5.805 1 93.5 611 ASN A O 1
ATOM 4985 N N . TRP A 1 612 ? -15.258 -8.359 6.055 1 94.69 612 TRP A N 1
ATOM 4986 C CA . TRP A 1 612 ? -14.781 -9.547 6.758 1 94.69 612 TRP A CA 1
ATOM 4987 C C . TRP A 1 612 ? -15.383 -9.633 8.156 1 94.69 612 TRP A C 1
ATOM 4989 O O . TRP A 1 612 ? -15.508 -10.719 8.719 1 94.69 612 TRP A O 1
ATOM 4999 N N . GLN A 1 613 ? -15.844 -8.43 8.711 1 93.81 613 GLN A N 1
ATOM 5000 C CA . GLN A 1 613 ? -16.469 -8.406 10.031 1 93.81 613 GLN A CA 1
ATOM 5001 C C . GLN A 1 613 ? -17.828 -9.102 10.008 1 93.81 613 GLN A C 1
ATOM 5003 O O . GLN A 1 613 ? -18.281 -9.609 11.031 1 93.81 613 GLN A O 1
ATOM 5008 N N . VAL A 1 614 ? -18.453 -9.117 8.82 1 93.94 614 VAL A N 1
ATOM 5009 C CA . VAL A 1 614 ? -19.75 -9.773 8.688 1 93.94 614 VAL A CA 1
ATOM 5010 C C . VAL A 1 614 ? -19.578 -11.289 8.836 1 93.94 614 VAL A C 1
ATOM 5012 O O . VAL A 1 614 ? -20.406 -11.953 9.477 1 93.94 614 VAL A O 1
ATOM 5015 N N . PHE A 1 615 ? -18.484 -11.852 8.289 1 94.81 615 PHE A N 1
ATOM 5016 C CA . PHE A 1 615 ? -18.188 -13.273 8.438 1 94.81 615 PHE A CA 1
ATOM 5017 C C . PHE A 1 615 ? -17.828 -13.594 9.883 1 94.81 615 PHE A C 1
ATOM 5019 O O . PHE A 1 615 ? -18.266 -14.617 10.43 1 94.81 615 PHE A O 1
ATOM 5026 N N . MET A 1 616 ? -17.031 -12.727 10.469 1 94.44 616 MET A N 1
ATOM 5027 C CA . MET A 1 616 ? -16.625 -12.914 11.859 1 94.44 616 MET A CA 1
ATOM 5028 C C . MET A 1 616 ? -17.844 -12.922 12.781 1 94.44 616 MET A C 1
ATOM 5030 O O . MET A 1 616 ? -17.969 -13.789 13.641 1 94.44 616 MET A O 1
ATOM 5034 N N . ASP A 1 617 ? -18.766 -12.008 12.57 1 92.19 617 ASP A N 1
ATOM 5035 C CA . ASP A 1 617 ? -19.953 -11.914 13.398 1 92.19 617 ASP A CA 1
ATOM 5036 C C . ASP A 1 617 ? -20.859 -13.125 13.195 1 92.19 617 ASP A C 1
ATOM 5038 O O . ASP A 1 617 ? -21.438 -13.656 14.156 1 92.19 617 ASP A O 1
ATOM 5042 N N . ALA A 1 618 ? -21.031 -13.547 11.969 1 91.81 618 ALA A N 1
ATOM 5043 C CA . ALA A 1 618 ? -21.891 -14.695 11.672 1 91.81 618 ALA A CA 1
ATOM 5044 C C . ALA A 1 618 ? -21.359 -15.961 12.328 1 91.81 618 ALA A C 1
ATOM 5046 O O . ALA A 1 618 ? -22.125 -16.688 12.977 1 91.81 618 ALA A O 1
ATOM 5047 N N . TYR A 1 619 ? -20.109 -16.219 12.25 1 93.19 619 TYR A N 1
ATOM 5048 C CA . TYR A 1 619 ? -19.562 -17.453 12.797 1 93.19 619 TYR A CA 1
ATOM 5049 C C . TYR A 1 619 ? -19.469 -17.375 14.32 1 93.19 619 TYR A C 1
ATOM 5051 O O . TYR A 1 619 ? -19.484 -18.391 15 1 93.19 619 TYR A O 1
ATOM 5059 N N . THR A 1 620 ? -19.328 -16.156 14.883 1 91.19 620 THR A N 1
ATOM 5060 C CA . THR A 1 620 ? -19.391 -16.016 16.328 1 91.19 620 THR A CA 1
ATOM 5061 C C . THR A 1 620 ? -20.781 -16.391 16.844 1 91.19 620 THR A C 1
ATOM 5063 O O . THR A 1 620 ? -20.906 -17 17.922 1 91.19 620 THR A O 1
ATOM 5066 N N . ARG A 1 621 ? -21.812 -16.062 16.062 1 87.88 621 ARG A N 1
ATOM 5067 C CA . ARG A 1 621 ? -23.188 -16.375 16.453 1 87.88 621 ARG A CA 1
ATOM 5068 C C . ARG A 1 621 ? -23.484 -17.859 16.266 1 87.88 621 ARG A C 1
ATOM 5070 O O . ARG A 1 621 ? -24.203 -18.453 17.062 1 87.88 621 ARG A O 1
ATOM 5077 N N . TYR A 1 622 ? -22.891 -18.438 15.203 1 88.44 622 TYR A N 1
ATOM 5078 C CA . TYR A 1 622 ? -23.219 -19.812 14.852 1 88.44 622 TYR A CA 1
ATOM 5079 C C . TYR A 1 622 ? -22.391 -20.797 15.672 1 88.44 622 TYR A C 1
ATOM 5081 O O . TYR A 1 622 ? -22.781 -21.938 15.859 1 88.44 622 TYR A O 1
ATOM 5089 N N . THR A 1 623 ? -21.297 -20.375 16.156 1 90.69 623 THR A N 1
ATOM 5090 C CA . THR A 1 623 ? -20.422 -21.297 16.891 1 90.69 623 THR A CA 1
ATOM 5091 C C . THR A 1 623 ? -20.125 -20.766 18.281 1 90.69 623 THR A C 1
ATOM 5093 O O . THR A 1 623 ? -20.969 -20.812 19.172 1 90.69 623 THR A O 1
ATOM 5096 N N . THR A 1 624 ? -18.859 -20.219 18.469 1 90.06 624 THR A N 1
ATOM 5097 C CA . THR A 1 624 ? -18.453 -19.703 19.781 1 90.06 624 THR A CA 1
ATOM 5098 C C . THR A 1 624 ? -17.734 -18.375 19.641 1 90.06 624 THR A C 1
ATOM 5100 O O . THR A 1 624 ? -17.422 -17.953 18.516 1 90.06 624 THR A O 1
ATOM 5103 N N . GLN A 1 625 ? -17.578 -17.719 20.688 1 90.44 625 GLN A N 1
ATOM 5104 C CA . GLN A 1 625 ? -16.906 -16.422 20.703 1 90.44 625 GLN A CA 1
ATOM 5105 C C . GLN A 1 625 ? -15.438 -16.562 20.344 1 90.44 625 GLN A C 1
ATOM 5107 O O . GLN A 1 625 ? -14.797 -15.578 19.938 1 90.44 625 GLN A O 1
ATOM 5112 N N . TRP A 1 626 ? -14.922 -17.734 20.375 1 90.62 626 TRP A N 1
ATOM 5113 C CA . TRP A 1 626 ? -13.523 -17.969 20.047 1 90.62 626 TRP A CA 1
ATOM 5114 C C . TRP A 1 626 ? -13.289 -17.844 18.547 1 90.62 626 TRP A C 1
ATOM 5116 O O . TRP A 1 626 ? -12.148 -17.719 18.094 1 90.62 626 TRP A O 1
ATOM 5126 N N . SER A 1 627 ? -14.398 -17.812 17.766 1 92.69 627 SER A N 1
ATOM 5127 C CA . SER A 1 627 ? -14.266 -17.625 16.328 1 92.69 627 SER A CA 1
ATOM 5128 C C . SER A 1 627 ? -13.734 -16.234 16 1 92.69 627 SER A C 1
ATOM 5130 O O . SER A 1 627 ? -13.094 -16.031 14.969 1 92.69 627 SER A O 1
ATOM 5132 N N . LYS A 1 628 ? -13.992 -15.281 16.922 1 93.88 628 LYS A N 1
ATOM 5133 C CA . LYS A 1 628 ? -13.461 -13.938 16.719 1 93.88 628 LYS A CA 1
ATOM 5134 C C . LYS A 1 628 ? -11.938 -13.945 16.719 1 93.88 628 LYS A C 1
ATOM 5136 O O . LYS A 1 628 ? -11.312 -13.281 15.883 1 93.88 628 LYS A O 1
ATOM 5141 N N . VAL A 1 629 ? -11.383 -14.703 17.578 1 93.19 629 VAL A N 1
ATOM 5142 C CA . VAL A 1 629 ? -9.93 -14.781 17.672 1 93.19 629 VAL A CA 1
ATOM 5143 C C . VAL A 1 629 ? -9.367 -15.445 16.422 1 93.19 629 VAL A C 1
ATOM 5145 O O . VAL A 1 629 ? -8.32 -15.039 15.906 1 93.19 629 VAL A O 1
ATOM 5148 N N . TYR A 1 630 ? -10.062 -16.453 15.93 1 94.5 630 TYR A N 1
ATOM 5149 C CA . TYR A 1 630 ? -9.625 -17.125 14.711 1 94.5 630 TYR A CA 1
ATOM 5150 C C . TYR A 1 630 ? -9.586 -16.172 13.539 1 94.5 630 TYR A C 1
ATOM 5152 O O . TYR A 1 630 ? -8.586 -16.094 12.82 1 94.5 630 TYR A O 1
ATOM 5160 N N . PHE A 1 631 ? -10.648 -15.422 13.32 1 95.31 631 PHE A N 1
ATOM 5161 C CA . PHE A 1 631 ? -10.727 -14.539 12.172 1 95.31 631 PHE A CA 1
ATOM 5162 C C . PHE A 1 631 ? -9.711 -13.406 12.289 1 95.31 631 PHE A C 1
ATOM 5164 O O . PHE A 1 631 ? -9.133 -12.977 11.289 1 95.31 631 PHE A O 1
ATOM 5171 N N . VAL A 1 632 ? -9.484 -12.914 13.5 1 94.5 632 VAL A N 1
ATOM 5172 C CA . VAL A 1 632 ? -8.5 -11.859 13.695 1 94.5 632 VAL A CA 1
ATOM 5173 C C . VAL A 1 632 ? -7.098 -12.398 13.422 1 94.5 632 VAL A C 1
ATOM 5175 O O . VAL A 1 632 ? -6.277 -11.727 12.781 1 94.5 632 VAL A O 1
ATOM 5178 N N . SER A 1 633 ? -6.875 -13.617 13.844 1 93.94 633 SER A N 1
ATOM 5179 C CA . SER A 1 633 ? -5.578 -14.234 13.578 1 93.94 633 SER A CA 1
ATOM 5180 C C . SER A 1 633 ? -5.363 -14.445 12.086 1 93.94 633 SER A C 1
ATOM 5182 O O . SER A 1 633 ? -4.262 -14.234 11.57 1 93.94 633 SER A O 1
ATOM 5184 N N . TRP A 1 634 ? -6.387 -14.836 11.414 1 93.81 634 TRP A N 1
ATOM 5185 C CA . TRP A 1 634 ? -6.266 -15.016 9.977 1 93.81 634 TRP A CA 1
ATOM 5186 C C . TRP A 1 634 ? -6.062 -13.68 9.266 1 93.81 634 TRP A C 1
ATOM 5188 O O . TRP A 1 634 ? -5.289 -13.586 8.312 1 93.81 634 TRP A O 1
ATOM 5198 N N . TRP A 1 635 ? -6.742 -12.656 9.664 1 92.94 635 TRP A N 1
ATOM 5199 C CA . TRP A 1 635 ? -6.547 -11.328 9.094 1 92.94 635 TRP A CA 1
ATOM 5200 C C . TRP A 1 635 ? -5.102 -10.867 9.273 1 92.94 635 TRP A C 1
ATOM 5202 O O . TRP A 1 635 ? -4.492 -10.344 8.336 1 92.94 635 TRP A O 1
ATOM 5212 N N . LEU A 1 636 ? -4.52 -11.133 10.438 1 91.25 636 LEU A N 1
ATOM 5213 C CA . LEU A 1 636 ? -3.143 -10.742 10.719 1 91.25 636 LEU A CA 1
ATOM 5214 C C . LEU A 1 636 ? -2.168 -11.492 9.82 1 91.25 636 LEU A C 1
ATOM 5216 O O . LEU A 1 636 ? -1.228 -10.898 9.281 1 91.25 636 LEU A O 1
ATOM 5220 N N . THR A 1 637 ? -2.459 -12.719 9.539 1 90.31 637 THR A N 1
ATOM 5221 C CA . THR A 1 637 ? -1.534 -13.539 8.766 1 90.31 637 THR A CA 1
ATOM 5222 C C . THR A 1 637 ? -1.714 -13.289 7.27 1 90.31 637 THR A C 1
ATOM 5224 O O . THR A 1 637 ? -0.733 -13.156 6.535 1 90.31 637 THR A O 1
ATOM 5227 N N . SER A 1 638 ? -2.922 -13.227 6.852 1 91 638 SER A N 1
ATOM 5228 C CA . SER A 1 638 ? -3.178 -13.141 5.418 1 91 638 SER A CA 1
ATOM 5229 C C . SER A 1 638 ? -3.076 -11.703 4.926 1 91 638 SER A C 1
ATOM 5231 O O . SER A 1 638 ? -2.158 -11.359 4.18 1 91 638 SER A O 1
ATOM 5233 N N . SER A 1 639 ? -3.797 -10.781 5.492 1 87.81 639 SER A N 1
ATOM 5234 C CA . SER A 1 639 ? -3.877 -9.414 4.988 1 87.81 639 SER A CA 1
ATOM 5235 C C . SER A 1 639 ? -2.682 -8.586 5.445 1 87.81 639 SER A C 1
ATOM 5237 O O . SER A 1 639 ? -2.156 -7.773 4.684 1 87.81 639 SER A O 1
ATOM 5239 N N . VAL A 1 640 ? -2.178 -8.836 6.594 1 88.19 640 VAL A N 1
ATOM 5240 C CA . VAL A 1 640 ? -1.121 -7.984 7.137 1 88.19 640 VAL A CA 1
ATOM 5241 C C . VAL A 1 640 ? 0.244 -8.547 6.738 1 88.19 640 VAL A C 1
ATOM 5243 O O . VAL A 1 640 ? 1.119 -7.801 6.289 1 88.19 640 VAL A O 1
ATOM 5246 N N . MET A 1 641 ? 0.353 -9.789 6.75 1 87.88 641 MET A N 1
ATOM 5247 C CA . MET A 1 641 ? 1.68 -10.352 6.5 1 87.88 641 MET A CA 1
ATOM 5248 C C . MET A 1 641 ? 1.845 -10.734 5.035 1 87.88 641 MET A C 1
ATOM 5250 O O . MET A 1 641 ? 2.742 -10.227 4.355 1 87.88 641 MET A O 1
ATOM 5254 N N . TRP A 1 642 ? 0.942 -11.594 4.508 1 88.5 642 TRP A N 1
ATOM 5255 C CA . TRP A 1 642 ? 1.13 -12.133 3.164 1 88.5 642 TRP A CA 1
ATOM 5256 C C . TRP A 1 642 ? 0.978 -11.039 2.115 1 88.5 642 TRP A C 1
ATOM 5258 O O . TRP A 1 642 ? 1.772 -10.953 1.175 1 88.5 642 TRP A O 1
ATOM 5268 N N . VAL A 1 643 ? 0.019 -10.188 2.215 1 87.56 643 VAL A N 1
ATOM 5269 C CA . VAL A 1 643 ? -0.198 -9.141 1.223 1 87.56 643 VAL A CA 1
ATOM 5270 C C . VAL A 1 643 ? 0.954 -8.133 1.268 1 87.56 643 VAL A C 1
ATOM 5272 O O . VAL A 1 643 ? 1.422 -7.672 0.226 1 87.56 643 VAL A O 1
ATOM 5275 N N . ASN A 1 644 ? 1.456 -7.844 2.408 1 86.25 644 ASN A N 1
ATOM 5276 C CA . ASN A 1 644 ? 2.584 -6.926 2.518 1 86.25 644 ASN A CA 1
ATOM 5277 C C . ASN A 1 644 ? 3.857 -7.527 1.929 1 86.25 644 ASN A C 1
ATOM 5279 O O . ASN A 1 644 ? 4.664 -6.816 1.328 1 86.25 644 ASN A O 1
ATOM 5283 N N . LEU A 1 645 ? 3.955 -8.773 2.16 1 84.75 645 LEU A N 1
ATOM 5284 C CA . LEU A 1 645 ? 5.098 -9.445 1.55 1 84.75 645 LEU A CA 1
ATOM 5285 C C . LEU A 1 645 ? 4.984 -9.438 0.029 1 84.75 645 LEU A C 1
ATOM 5287 O O . LEU A 1 645 ? 5.992 -9.289 -0.67 1 84.75 645 LEU A O 1
ATOM 5291 N N . PHE A 1 646 ? 3.836 -9.609 -0.404 1 86.5 646 PHE A N 1
ATOM 5292 C CA . PHE A 1 646 ? 3.586 -9.562 -1.84 1 86.5 646 PHE A CA 1
ATOM 5293 C C . PHE A 1 646 ? 3.916 -8.188 -2.402 1 86.5 646 PHE A C 1
ATOM 5295 O O . PHE A 1 646 ? 4.559 -8.07 -3.449 1 86.5 646 PHE A O 1
ATOM 5302 N N . VAL A 1 647 ? 3.547 -7.199 -1.743 1 86.88 647 VAL A N 1
ATOM 5303 C CA . VAL A 1 647 ? 3.826 -5.828 -2.158 1 86.88 647 VAL A CA 1
ATOM 5304 C C . VAL A 1 647 ? 5.332 -5.582 -2.15 1 86.88 647 VAL A C 1
ATOM 5306 O O . VAL A 1 647 ? 5.875 -4.969 -3.074 1 86.88 647 VAL A O 1
ATOM 5309 N N . ALA A 1 648 ? 5.992 -6.039 -1.19 1 84.06 648 ALA A N 1
ATOM 5310 C CA . ALA A 1 648 ? 7.441 -5.883 -1.093 1 84.06 648 ALA A CA 1
ATOM 5311 C C . ALA A 1 648 ? 8.148 -6.578 -2.256 1 84.06 648 ALA A C 1
ATOM 5313 O O . ALA A 1 648 ? 9.125 -6.059 -2.795 1 84.06 648 ALA A O 1
ATOM 5314 N N . LEU A 1 649 ? 7.602 -7.68 -2.617 1 83.88 649 LEU A N 1
ATOM 5315 C CA . LEU A 1 649 ? 8.18 -8.43 -3.729 1 83.88 649 LEU A CA 1
ATOM 5316 C C . LEU A 1 649 ? 7.996 -7.676 -5.043 1 83.88 649 LEU A C 1
ATOM 5318 O O . LEU A 1 649 ? 8.906 -7.637 -5.871 1 83.88 649 LEU A O 1
ATOM 5322 N N . ILE A 1 650 ? 6.898 -7.117 -5.199 1 85.69 650 ILE A N 1
ATOM 5323 C CA . ILE A 1 650 ? 6.621 -6.355 -6.414 1 85.69 650 ILE A CA 1
ATOM 5324 C C . ILE A 1 650 ? 7.52 -5.121 -6.465 1 85.69 650 ILE A C 1
ATOM 5326 O O . ILE A 1 650 ? 8.094 -4.809 -7.512 1 85.69 650 ILE A O 1
ATOM 5330 N N . LEU A 1 651 ? 7.688 -4.484 -5.363 1 82.94 651 LEU A N 1
ATOM 5331 C CA . LEU A 1 651 ? 8.5 -3.275 -5.293 1 82.94 651 LEU A CA 1
ATOM 5332 C C . LEU A 1 651 ? 9.961 -3.588 -5.598 1 82.94 651 LEU A C 1
ATOM 5334 O O . LEU A 1 651 ? 10.602 -2.887 -6.387 1 82.94 651 LEU A O 1
ATOM 5338 N N . GLU A 1 652 ? 10.406 -4.582 -5.082 1 78.94 652 GLU A N 1
ATOM 5339 C CA . GLU A 1 652 ? 11.82 -4.93 -5.254 1 78.94 652 GLU A CA 1
ATOM 5340 C C . GLU A 1 652 ? 12.109 -5.359 -6.688 1 78.94 652 GLU A C 1
ATOM 5342 O O . GLU A 1 652 ? 13.109 -4.945 -7.273 1 78.94 652 GLU A O 1
ATOM 5347 N N . ASN A 1 653 ? 11.211 -6.145 -7.172 1 76.69 653 ASN A N 1
ATOM 5348 C CA . ASN A 1 653 ? 11.438 -6.637 -8.531 1 76.69 653 ASN A CA 1
ATOM 5349 C C . ASN A 1 653 ? 11.305 -5.52 -9.562 1 76.69 653 ASN A C 1
ATOM 5351 O O . ASN A 1 653 ? 12.031 -5.5 -10.555 1 76.69 653 ASN A O 1
ATOM 5355 N N . PHE A 1 654 ? 10.461 -4.664 -9.289 1 76.12 654 PHE A N 1
ATOM 5356 C CA . PHE A 1 654 ? 10.281 -3.559 -10.219 1 76.12 654 PHE A CA 1
ATOM 5357 C C . PHE A 1 654 ? 11.477 -2.615 -10.188 1 76.12 654 PHE A C 1
ATOM 5359 O O . PHE A 1 654 ? 11.969 -2.199 -11.234 1 76.12 654 PHE A O 1
ATOM 5366 N N . ILE A 1 655 ? 11.945 -2.254 -9.078 1 74.81 655 ILE A N 1
ATOM 5367 C CA . ILE A 1 655 ? 13.055 -1.322 -8.945 1 74.81 655 ILE A CA 1
ATOM 5368 C C . ILE A 1 655 ? 14.32 -1.934 -9.555 1 74.81 655 ILE A C 1
ATOM 5370 O O . ILE A 1 655 ? 15.086 -1.243 -10.227 1 74.81 655 ILE A O 1
ATOM 5374 N N . TYR A 1 656 ? 14.445 -3.078 -9.312 1 69.31 656 TYR A N 1
ATOM 5375 C CA . TYR A 1 656 ? 15.617 -3.762 -9.859 1 69.31 656 TYR A CA 1
ATOM 5376 C C . TYR A 1 656 ? 15.602 -3.734 -11.383 1 69.31 656 TYR A C 1
ATOM 5378 O O . TYR A 1 656 ? 16.609 -3.416 -12.016 1 69.31 656 TYR A O 1
ATOM 5386 N N . LYS A 1 657 ? 14.5 -3.955 -11.93 1 69.56 657 LYS A N 1
ATOM 5387 C CA . LYS A 1 657 ? 14.398 -4.004 -13.383 1 69.56 657 LYS A CA 1
ATOM 5388 C C . LYS A 1 657 ? 14.43 -2.604 -13.984 1 69.56 657 LYS A C 1
ATOM 5390 O O . LYS A 1 657 ? 15.039 -2.389 -15.039 1 69.56 657 LYS A O 1
ATOM 5395 N N . TRP A 1 658 ? 13.766 -1.763 -13.266 1 65.12 658 TRP A N 1
ATOM 5396 C CA . TRP A 1 658 ? 13.711 -0.389 -13.758 1 65.12 658 TRP A CA 1
ATOM 5397 C C . TRP A 1 658 ? 15.102 0.243 -13.75 1 65.12 658 TRP A C 1
ATOM 5399 O O . TRP A 1 658 ? 15.5 0.899 -14.711 1 65.12 658 TRP A O 1
ATOM 5409 N N . ASP A 1 659 ? 15.852 0.072 -12.75 1 62.44 659 ASP A N 1
ATOM 5410 C CA . ASP A 1 659 ? 17.203 0.616 -12.648 1 62.44 659 ASP A CA 1
ATOM 5411 C C . ASP A 1 659 ? 18.109 0.019 -13.719 1 62.44 659 ASP A C 1
ATOM 5413 O O . ASP A 1 659 ? 18.969 0.715 -14.281 1 62.44 659 ASP A O 1
ATOM 5417 N N . ARG A 1 660 ? 17.875 -1.099 -14.07 1 59.16 660 ARG A N 1
ATOM 5418 C CA . ARG A 1 660 ? 18.672 -1.759 -15.102 1 59.16 660 ARG A CA 1
ATOM 5419 C C . ARG A 1 660 ? 18.297 -1.251 -16.484 1 59.16 660 ARG A C 1
ATOM 5421 O O . ARG A 1 660 ? 19.156 -1.093 -17.344 1 59.16 660 ARG A O 1
ATOM 5428 N N . SER A 1 661 ? 17.016 -1.029 -16.609 1 60.03 661 SER A N 1
ATOM 5429 C CA . SER A 1 661 ? 16.562 -0.537 -17.906 1 60.03 661 SER A CA 1
ATOM 5430 C C . SER A 1 661 ? 17.016 0.9 -18.141 1 60.03 661 SER A C 1
ATOM 5432 O O . SER A 1 661 ? 17.312 1.286 -19.266 1 60.03 661 SER A O 1
ATOM 5434 N N . VAL A 1 662 ? 17.047 1.741 -17.109 1 55.41 662 VAL A N 1
ATOM 5435 C CA . VAL A 1 662 ? 17.469 3.135 -17.25 1 55.41 662 VAL A CA 1
ATOM 5436 C C . VAL A 1 662 ? 18.984 3.211 -17.406 1 55.41 662 VAL A C 1
ATOM 5438 O O . VAL A 1 662 ? 19.5 4.066 -18.141 1 55.41 662 VAL A O 1
ATOM 5441 N N . MET A 1 663 ? 19.719 2.484 -16.641 1 47.81 663 MET A N 1
ATOM 5442 C CA . MET A 1 663 ? 21.172 2.475 -16.844 1 47.81 663 MET A CA 1
ATOM 5443 C C . MET A 1 663 ? 21.5 2.027 -18.266 1 47.81 663 MET A C 1
ATOM 5445 O O . MET A 1 663 ? 22.547 2.404 -18.812 1 47.81 663 MET A O 1
ATOM 5449 N N . CYS A 1 664 ? 20.75 1.156 -18.812 1 43.06 664 CYS A N 1
ATOM 5450 C CA . CYS A 1 664 ? 20.969 0.777 -20.203 1 43.06 664 CYS A CA 1
ATOM 5451 C C . CYS A 1 664 ? 20.438 1.846 -21.141 1 43.06 664 CYS A C 1
ATOM 5453 O O . CYS A 1 664 ? 19.234 2.113 -21.172 1 43.06 664 CYS A O 1
ATOM 5455 N N . SER A 1 665 ? 20.922 3.029 -21.453 1 40.25 665 SER A N 1
ATOM 5456 C CA . SER A 1 665 ? 20.688 3.984 -22.531 1 40.25 665 SER A CA 1
ATOM 5457 C C . SER A 1 665 ? 20.016 3.316 -23.734 1 40.25 665 SER A C 1
ATOM 5459 O O . SER A 1 665 ? 20.25 2.137 -24 1 40.25 665 SER A O 1
ATOM 5461 N N . VAL A 1 666 ? 19 4.039 -24.469 1 38.41 666 VAL A N 1
ATOM 5462 C CA . VAL A 1 666 ? 18.156 3.758 -25.625 1 38.41 666 VAL A CA 1
ATOM 5463 C C . VAL A 1 666 ? 18.938 2.959 -26.656 1 38.41 666 VAL A C 1
ATOM 5465 O O . VAL A 1 666 ? 18.391 2.07 -27.312 1 38.41 666 VAL A O 1
ATOM 5468 N N . ALA A 1 667 ? 20.141 3.518 -27.109 1 35.81 667 ALA A N 1
ATOM 5469 C CA . ALA A 1 667 ? 20.875 3.008 -28.266 1 35.81 667 ALA A CA 1
ATOM 5470 C C . ALA A 1 667 ? 21.281 1.555 -28.062 1 35.81 667 ALA A C 1
ATOM 5472 O O . ALA A 1 667 ? 21.266 0.751 -29 1 35.81 667 ALA A O 1
ATOM 5473 N N . ASP A 1 668 ? 21.781 1.277 -26.969 1 36.06 668 ASP A N 1
ATOM 5474 C CA . ASP A 1 668 ? 22.297 -0.069 -26.75 1 36.06 668 ASP A CA 1
ATOM 5475 C C . ASP A 1 668 ? 21.156 -1.059 -26.484 1 36.06 668 ASP A C 1
ATOM 5477 O O . ASP A 1 668 ? 21.281 -2.248 -26.781 1 36.06 668 ASP A O 1
ATOM 5481 N N . VAL A 1 669 ? 20.172 -0.716 -25.828 1 37.66 669 VAL A N 1
ATOM 5482 C CA . VAL A 1 669 ? 19.031 -1.625 -25.703 1 37.66 669 VAL A CA 1
ATOM 5483 C C . VAL A 1 669 ? 18.438 -1.901 -27.078 1 37.66 669 VAL A C 1
ATOM 5485 O O . VAL A 1 669 ? 17.891 -2.977 -27.328 1 37.66 669 VAL A O 1
ATOM 5488 N N . GLU A 1 670 ? 18.172 -0.936 -27.953 1 32.34 670 GLU A N 1
ATOM 5489 C CA . GLU A 1 670 ? 17.812 -1.291 -29.312 1 32.34 670 GLU A CA 1
ATOM 5490 C C . GLU A 1 670 ? 18.859 -2.219 -29.938 1 32.34 670 GLU A C 1
ATOM 5492 O O . GLU A 1 670 ? 18.531 -3.113 -30.719 1 32.34 670 GLU A O 1
ATOM 5497 N N . ARG A 1 671 ? 20.172 -1.81 -30 1 33.28 671 ARG A N 1
ATOM 5498 C CA . ARG A 1 671 ? 21.156 -2.699 -30.625 1 33.28 671 ARG A CA 1
ATOM 5499 C C . ARG A 1 671 ? 21.359 -3.953 -29.781 1 33.28 671 ARG A C 1
ATOM 5501 O O . ARG A 1 671 ? 21.516 -5.051 -30.312 1 33.28 671 ARG A O 1
ATOM 5508 N N . THR A 1 672 ? 21.969 -3.787 -28.516 1 30.34 672 THR A N 1
ATOM 5509 C CA . THR A 1 672 ? 22.266 -5.035 -27.812 1 30.34 672 THR A CA 1
ATOM 5510 C C . THR A 1 672 ? 21 -5.602 -27.156 1 30.34 672 THR A C 1
ATOM 5512 O O . THR A 1 672 ? 20.281 -4.883 -26.469 1 30.34 672 THR A O 1
ATOM 5515 N N . GLY A 1 673 ? 20.078 -6.23 -27.812 1 29.12 673 GLY A N 1
ATOM 5516 C CA . GLY A 1 673 ? 19.094 -7.238 -27.422 1 29.12 673 GLY A CA 1
ATOM 5517 C C . GLY A 1 673 ? 19.344 -7.789 -26.031 1 29.12 673 GLY A C 1
ATOM 5518 O O . GLY A 1 673 ? 18.922 -8.906 -25.719 1 29.12 673 GLY A O 1
ATOM 5519 N N . TYR A 1 674 ? 20.375 -7.305 -25.328 1 26.86 674 TYR A N 1
ATOM 5520 C CA . TYR A 1 674 ? 20.906 -8.07 -24.203 1 26.86 674 TYR A CA 1
ATOM 5521 C C . TYR A 1 674 ? 19.922 -8.086 -23.031 1 26.86 674 TYR A C 1
ATOM 5523 O O . TYR A 1 674 ? 19.594 -7.039 -22.469 1 26.86 674 TYR A O 1
ATOM 5531 N N . GLU A 1 675 ? 18.828 -8.836 -23.062 1 31.56 675 GLU A N 1
ATOM 5532 C CA . GLU A 1 675 ? 17.984 -9.336 -22 1 31.56 675 GLU A CA 1
ATOM 5533 C C . GLU A 1 675 ? 18.797 -9.742 -20.781 1 31.56 675 GLU A C 1
ATOM 5535 O O . GLU A 1 675 ? 19.422 -10.805 -20.781 1 31.56 675 GLU A O 1
ATOM 5540 N N . THR A 1 676 ? 19.641 -8.977 -20.203 1 31.88 676 THR A N 1
ATOM 5541 C CA . THR A 1 676 ? 20.328 -9.555 -19.047 1 31.88 676 THR A CA 1
ATOM 5542 C C . THR A 1 676 ? 19.312 -10.023 -18 1 31.88 676 THR A C 1
ATOM 5544 O O . THR A 1 676 ? 18.359 -9.297 -17.672 1 31.88 676 THR A O 1
ATOM 5547 N N . THR A 1 677 ? 19 -11.328 -17.891 1 33.41 677 THR A N 1
ATOM 5548 C CA . THR A 1 677 ? 18.109 -12.141 -17.078 1 33.41 677 THR A CA 1
ATOM 5549 C C . THR A 1 677 ? 18.281 -11.828 -15.602 1 33.41 677 THR A C 1
ATOM 5551 O O . THR A 1 677 ? 19.406 -11.883 -15.086 1 33.41 677 THR A O 1
ATOM 5554 N N . VAL A 1 678 ? 17.719 -10.992 -15.086 1 36.84 678 VAL A N 1
ATOM 5555 C CA . VAL A 1 678 ? 17.438 -10.906 -13.656 1 36.84 678 VAL A CA 1
ATOM 5556 C C . VAL A 1 678 ? 17.234 -12.305 -13.078 1 36.84 678 VAL A C 1
ATOM 5558 O O . VAL A 1 678 ? 16.969 -12.461 -11.883 1 36.84 678 VAL A O 1
ATOM 5561 N N . GLN A 1 679 ? 17.203 -13.312 -13.82 1 36.72 679 GLN A N 1
ATOM 5562 C CA . GLN A 1 679 ? 17 -14.719 -13.492 1 36.72 679 GLN A CA 1
ATOM 5563 C C . GLN A 1 679 ? 17.922 -15.164 -12.367 1 36.72 679 GLN A C 1
ATOM 5565 O O . GLN A 1 679 ? 17.625 -16.141 -11.664 1 36.72 679 GLN A O 1
ATOM 5570 N N . LEU A 1 680 ? 19.031 -14.523 -12.234 1 37.38 680 LEU A N 1
ATOM 5571 C CA . LEU A 1 680 ? 19.969 -15.125 -11.289 1 37.38 680 LEU A CA 1
ATOM 5572 C C . LEU A 1 680 ? 19.5 -14.914 -9.852 1 37.38 680 LEU A C 1
ATOM 5574 O O . LEU A 1 680 ? 20 -15.57 -8.93 1 37.38 680 LEU A O 1
ATOM 5578 N N . MET A 1 681 ? 18.688 -14.062 -9.672 1 34.97 681 MET A N 1
ATOM 5579 C CA . MET A 1 681 ? 18.422 -13.703 -8.281 1 34.97 681 MET A CA 1
ATOM 5580 C C . MET A 1 681 ? 17.625 -14.805 -7.582 1 34.97 681 MET A C 1
ATOM 5582 O O . MET A 1 681 ? 17.734 -14.984 -6.367 1 34.97 681 MET A O 1
ATOM 5586 N N . PHE A 1 682 ? 16.562 -15.445 -8.266 1 36.41 682 PHE A N 1
ATOM 5587 C CA . PHE A 1 682 ? 15.711 -16.391 -7.559 1 36.41 682 PHE A CA 1
ATOM 5588 C C . PHE A 1 682 ? 15.984 -17.812 -8 1 36.41 682 PHE A C 1
ATOM 5590 O O . PHE A 1 682 ? 15.07 -18.641 -8.047 1 36.41 682 PHE A O 1
ATOM 5597 N N . ARG A 1 683 ? 17.109 -18.219 -8.625 1 37.22 683 ARG A N 1
ATOM 5598 C CA . ARG A 1 683 ? 17.438 -19.625 -8.812 1 37.22 683 ARG A CA 1
ATOM 5599 C C . ARG A 1 683 ? 18.094 -20.203 -7.57 1 37.22 683 ARG A C 1
ATOM 5601 O O . ARG A 1 683 ? 18.922 -19.547 -6.934 1 37.22 683 ARG A O 1
ATOM 5608 N N . LYS B 1 1 ? 41.938 66.188 4.328 1 53.69 1 LYS B N 1
ATOM 5609 C CA . LYS B 1 1 ? 40.5 65.938 4.145 1 53.69 1 LYS B CA 1
ATOM 5610 C C . LYS B 1 1 ? 40.281 64.75 3.186 1 53.69 1 LYS B C 1
ATOM 5612 O O . LYS B 1 1 ? 39.375 63.938 3.387 1 53.69 1 LYS B O 1
ATOM 5617 N N . SER B 1 2 ? 41.156 64.625 2.238 1 55.88 2 SER B N 1
ATOM 5618 C CA . SER B 1 2 ? 41.031 63.594 1.215 1 55.88 2 SER B CA 1
ATOM 5619 C C . SER B 1 2 ? 41.406 62.219 1.762 1 55.88 2 SER B C 1
ATOM 5621 O O . SER B 1 2 ? 40.781 61.219 1.401 1 55.88 2 SER B O 1
ATOM 5623 N N . ARG B 1 3 ? 42.281 62.25 2.65 1 59.72 3 ARG B N 1
ATOM 5624 C CA . ARG B 1 3 ? 42.719 60.969 3.215 1 59.72 3 ARG B CA 1
ATOM 5625 C C . ARG B 1 3 ? 41.656 60.406 4.156 1 59.72 3 ARG B C 1
ATOM 5627 O O . ARG B 1 3 ? 41.406 59.188 4.195 1 59.72 3 ARG B O 1
ATOM 5634 N N . ARG B 1 4 ? 41.094 61.156 4.859 1 62.84 4 ARG B N 1
ATOM 5635 C CA . ARG B 1 4 ? 40.031 60.719 5.762 1 62.84 4 ARG B CA 1
ATOM 5636 C C . ARG B 1 4 ? 38.812 60.25 4.98 1 62.84 4 ARG B C 1
ATOM 5638 O O . ARG B 1 4 ? 38.188 59.25 5.355 1 62.84 4 ARG B O 1
ATOM 5645 N N . ARG B 1 5 ? 38.562 60.906 3.906 1 62.97 5 ARG B N 1
ATOM 5646 C CA . ARG B 1 5 ? 37.469 60.5 3.055 1 62.97 5 ARG B CA 1
ATOM 5647 C C . ARG B 1 5 ? 37.75 59.156 2.385 1 62.97 5 ARG B C 1
ATOM 5649 O O . ARG B 1 5 ? 36.875 58.312 2.256 1 62.97 5 ARG B O 1
ATOM 5656 N N . TYR B 1 6 ? 38.969 58.969 1.951 1 66.38 6 TYR B N 1
ATOM 5657 C CA . TYR B 1 6 ? 39.344 57.688 1.351 1 66.38 6 TYR B CA 1
ATOM 5658 C C . TYR B 1 6 ? 39.281 56.562 2.365 1 66.38 6 TYR B C 1
ATOM 5660 O O . TYR B 1 6 ? 38.875 55.438 2.033 1 66.38 6 TYR B O 1
ATOM 5668 N N . GLY B 1 7 ? 39.688 56.938 3.59 1 64 7 GLY B N 1
ATOM 5669 C CA . GLY B 1 7 ? 39.594 55.938 4.648 1 64 7 GLY B CA 1
ATOM 5670 C C . GLY B 1 7 ? 38.156 55.531 4.977 1 64 7 GLY B C 1
ATOM 5671 O O . GLY B 1 7 ? 37.875 54.375 5.184 1 64 7 GLY B O 1
ATOM 5672 N N . PHE B 1 8 ? 37.438 56.594 4.977 1 70.94 8 PHE B N 1
ATOM 5673 C CA . PHE B 1 8 ? 36.031 56.375 5.273 1 70.94 8 PHE B CA 1
ATOM 5674 C C . PHE B 1 8 ? 35.344 55.562 4.168 1 70.94 8 PHE B C 1
ATOM 5676 O O . PHE B 1 8 ? 34.562 54.656 4.445 1 70.94 8 PHE B O 1
ATOM 5683 N N . LEU B 1 9 ? 35.688 55.844 2.879 1 72.81 9 LEU B N 1
ATOM 5684 C CA . LEU B 1 9 ? 35.125 55.125 1.742 1 72.81 9 LEU B CA 1
ATOM 5685 C C . LEU B 1 9 ? 35.625 53.656 1.729 1 72.81 9 LEU B C 1
ATOM 5687 O O . LEU B 1 9 ? 34.875 52.75 1.365 1 72.81 9 LEU B O 1
ATOM 5691 N N . THR B 1 10 ? 36.812 53.531 2.145 1 74.81 10 THR B N 1
ATOM 5692 C CA . THR B 1 10 ? 37.375 52.188 2.211 1 74.81 10 THR B CA 1
ATOM 5693 C C . THR B 1 10 ? 36.688 51.375 3.309 1 74.81 10 THR B C 1
ATOM 5695 O O . THR B 1 10 ? 36.406 50.188 3.139 1 74.81 10 THR B O 1
ATOM 5698 N N . GLN B 1 11 ? 36.406 52.094 4.344 1 76.94 11 GLN B N 1
ATOM 5699 C CA . GLN B 1 11 ? 35.719 51.406 5.445 1 76.94 11 GLN B CA 1
ATOM 5700 C C . GLN B 1 11 ? 34.312 51 5.059 1 76.94 11 GLN B C 1
ATOM 5702 O O . GLN B 1 11 ? 33.844 49.938 5.422 1 76.94 11 GLN B O 1
ATOM 5707 N N . ILE B 1 12 ? 33.719 51.844 4.301 1 78.94 12 ILE B N 1
ATOM 5708 C CA . ILE B 1 12 ? 32.344 51.562 3.836 1 78.94 12 ILE B CA 1
ATOM 5709 C C . ILE B 1 12 ? 32.375 50.375 2.881 1 78.94 12 ILE B C 1
ATOM 5711 O O . ILE B 1 12 ? 31.5 49.5 2.928 1 78.94 12 ILE B O 1
ATOM 5715 N N . ARG B 1 13 ? 33.375 50.312 2.096 1 81.31 13 ARG B N 1
ATOM 5716 C CA . ARG B 1 13 ? 33.5 49.219 1.141 1 81.31 13 ARG B CA 1
ATOM 5717 C C . ARG B 1 13 ? 33.75 47.875 1.855 1 81.31 13 ARG B C 1
ATOM 5719 O O . ARG B 1 13 ? 33.219 46.844 1.487 1 81.31 13 ARG B O 1
ATOM 5726 N N . ILE B 1 14 ? 34.5 48 2.881 1 82.06 14 ILE B N 1
ATOM 5727 C CA . ILE B 1 14 ? 34.844 46.781 3.635 1 82.06 14 ILE B CA 1
ATOM 5728 C C . ILE B 1 14 ? 33.594 46.281 4.359 1 82.06 14 ILE B C 1
ATOM 5730 O O . ILE B 1 14 ? 33.344 45.062 4.387 1 82.06 14 ILE B O 1
ATOM 5734 N N . ASP B 1 15 ? 32.906 47.219 4.879 1 86.69 15 ASP B N 1
ATOM 5735 C CA . ASP B 1 15 ? 31.672 46.812 5.582 1 86.69 15 ASP B CA 1
ATOM 5736 C C . ASP B 1 15 ? 30.656 46.219 4.621 1 86.69 15 ASP B C 1
ATOM 5738 O O . ASP B 1 15 ? 29.938 45.281 4.984 1 86.69 15 ASP B O 1
ATOM 5742 N N . LEU B 1 16 ? 30.656 46.719 3.453 1 89.62 16 LEU B N 1
ATOM 5743 C CA . LEU B 1 16 ? 29.75 46.156 2.449 1 89.62 16 LEU B CA 1
ATOM 5744 C C . LEU B 1 16 ? 30.141 44.719 2.096 1 89.62 16 LEU B C 1
ATOM 5746 O O . LEU B 1 16 ? 29.281 43.844 1.97 1 89.62 16 LEU B O 1
ATOM 5750 N N . TYR B 1 17 ? 31.391 44.469 1.952 1 88.62 17 TYR B N 1
ATOM 5751 C CA . TYR B 1 17 ? 31.859 43.125 1.612 1 88.62 17 TYR B CA 1
ATOM 5752 C C . TYR B 1 17 ? 31.594 42.156 2.752 1 88.62 17 TYR B C 1
ATOM 5754 O O . TYR B 1 17 ? 31.25 41 2.518 1 88.62 17 TYR B O 1
ATOM 5762 N N . LEU B 1 18 ? 31.688 42.688 3.898 1 90 18 LEU B N 1
ATOM 5763 C CA . LEU B 1 18 ? 31.391 41.844 5.047 1 90 18 LEU B CA 1
ATOM 5764 C C . LEU B 1 18 ? 29.906 41.5 5.109 1 90 18 LEU B C 1
ATOM 5766 O O . LEU B 1 18 ? 29.531 40.375 5.402 1 90 18 LEU B O 1
ATOM 5770 N N . GLN B 1 19 ? 29.141 42.469 4.852 1 91.75 19 GLN B N 1
ATOM 5771 C CA . GLN B 1 19 ? 27.688 42.25 4.855 1 91.75 19 GLN B CA 1
ATOM 5772 C C . GLN B 1 19 ? 27.297 41.25 3.758 1 91.75 19 GLN B C 1
ATOM 5774 O O . GLN B 1 19 ? 26.391 40.438 3.953 1 91.75 19 GLN B O 1
ATOM 5779 N N . GLN B 1 20 ? 27.875 41.406 2.629 1 93.12 20 GLN B N 1
ATOM 5780 C CA . GLN B 1 20 ? 27.609 40.469 1.538 1 93.12 20 GLN B CA 1
ATOM 5781 C C . GLN B 1 20 ? 28 39.031 1.927 1 93.12 20 GLN B C 1
ATOM 5783 O O . GLN B 1 20 ? 27.234 38.094 1.665 1 93.12 20 GLN B O 1
ATOM 5788 N N . ALA B 1 21 ? 29.078 38.875 2.559 1 92.75 21 ALA B N 1
ATOM 5789 C CA . ALA B 1 21 ? 29.531 37.531 2.975 1 92.75 21 ALA B CA 1
ATOM 5790 C C . ALA B 1 21 ? 28.594 36.938 4.012 1 92.75 21 ALA B C 1
ATOM 5792 O O . ALA B 1 21 ? 28.328 35.75 3.986 1 92.75 21 ALA B O 1
ATOM 5793 N N . VAL B 1 22 ? 28.109 37.75 4.883 1 94.19 22 VAL B N 1
ATOM 5794 C CA . VAL B 1 22 ? 27.188 37.281 5.906 1 94.19 22 VAL B CA 1
ATOM 5795 C C . VAL B 1 22 ? 25.922 36.719 5.25 1 94.19 22 VAL B C 1
ATOM 5797 O O . VAL B 1 22 ? 25.469 35.625 5.578 1 94.19 22 VAL B O 1
ATOM 5800 N N . VAL B 1 23 ? 25.375 37.406 4.336 1 94.38 23 VAL B N 1
ATOM 5801 C CA . VAL B 1 23 ? 24.141 37 3.684 1 94.38 23 VAL B CA 1
ATOM 5802 C C . VAL B 1 23 ? 24.375 35.75 2.822 1 94.38 23 VAL B C 1
ATOM 5804 O O . VAL B 1 23 ? 23.531 34.844 2.77 1 94.38 23 VAL B O 1
ATOM 5807 N N . PHE B 1 24 ? 25.469 35.656 2.197 1 94.06 24 PHE B N 1
ATOM 5808 C CA . PHE B 1 24 ? 25.781 34.5 1.377 1 94.06 24 PHE B CA 1
ATOM 5809 C C . PHE B 1 24 ? 25.922 33.25 2.24 1 94.06 24 PHE B C 1
ATOM 5811 O O . PHE B 1 24 ? 25.484 32.156 1.851 1 94.06 24 PHE B O 1
ATOM 5818 N N . ILE B 1 25 ? 26.453 33.406 3.342 1 92.94 25 ILE B N 1
ATOM 5819 C CA . ILE B 1 25 ? 26.594 32.25 4.242 1 92.94 25 ILE B CA 1
ATOM 5820 C C . ILE B 1 25 ? 25.234 31.859 4.793 1 92.94 25 ILE B C 1
ATOM 5822 O O . ILE B 1 25 ? 24.922 30.672 4.93 1 92.94 25 ILE B O 1
ATOM 5826 N N . GLU B 1 26 ? 24.453 32.844 5.109 1 93.06 26 GLU B N 1
ATOM 5827 C CA . GLU B 1 26 ? 23.094 32.531 5.551 1 93.06 26 GLU B CA 1
ATOM 5828 C C . GLU B 1 26 ? 22.312 31.844 4.453 1 93.06 26 GLU B C 1
ATOM 5830 O O . GLU B 1 26 ? 21.516 30.938 4.73 1 93.06 26 GLU B O 1
ATOM 5835 N N . ASP B 1 27 ? 22.453 32.281 3.273 1 91.38 27 ASP B N 1
ATOM 5836 C CA . ASP B 1 27 ? 21.812 31.625 2.141 1 91.38 27 ASP B CA 1
ATOM 5837 C C . ASP B 1 27 ? 22.312 30.188 1.975 1 91.38 27 ASP B C 1
ATOM 5839 O O . ASP B 1 27 ? 21.547 29.297 1.611 1 91.38 27 ASP B O 1
ATOM 5843 N N . ALA B 1 28 ? 23.562 30.016 2.213 1 90.44 28 ALA B N 1
ATOM 5844 C CA . ALA B 1 28 ? 24.125 28.672 2.123 1 90.44 28 ALA B CA 1
ATOM 5845 C C . ALA B 1 28 ? 23.547 27.75 3.199 1 90.44 28 ALA B C 1
ATOM 5847 O O . ALA B 1 28 ? 23.266 26.578 2.943 1 90.44 28 ALA B O 1
ATOM 5848 N N . ILE B 1 29 ? 23.312 28.328 4.328 1 89.06 29 ILE B N 1
ATOM 5849 C CA . ILE B 1 29 ? 22.781 27.562 5.441 1 89.06 29 ILE B CA 1
ATOM 5850 C C . ILE B 1 29 ? 21.328 27.188 5.164 1 89.06 29 ILE B C 1
ATOM 5852 O O . ILE B 1 29 ? 20.906 26.062 5.457 1 89.06 29 ILE B O 1
ATOM 5856 N N . GLN B 1 30 ? 20.609 28.062 4.551 1 88.62 30 GLN B N 1
ATOM 5857 C CA . GLN B 1 30 ? 19.188 27.828 4.301 1 88.62 30 GLN B CA 1
ATOM 5858 C C . GLN B 1 30 ? 18.953 27.344 2.875 1 88.62 30 GLN B C 1
ATOM 5860 O O . GLN B 1 30 ? 17.812 27.172 2.451 1 88.62 30 GLN B O 1
ATOM 5865 N N . TYR B 1 31 ? 19.984 27.109 2.059 1 87.5 31 TYR B N 1
ATOM 5866 C CA . TYR B 1 31 ? 19.953 26.562 0.701 1 87.5 31 TYR B CA 1
ATOM 5867 C C . TYR B 1 31 ? 19.188 27.5 -0.229 1 87.5 31 TYR B C 1
ATOM 5869 O O . TYR B 1 31 ? 18.359 27.047 -1.021 1 87.5 31 TYR B O 1
ATOM 5877 N N . ARG B 1 32 ? 19.453 28.75 -0.106 1 88.06 32 ARG B N 1
ATOM 5878 C CA . ARG B 1 32 ? 18.797 29.734 -0.959 1 88.06 32 ARG B CA 1
ATOM 5879 C C . ARG B 1 32 ? 19.688 30.109 -2.135 1 88.06 32 ARG B C 1
ATOM 5881 O O . ARG B 1 32 ? 20.891 29.844 -2.123 1 88.06 32 ARG B O 1
ATOM 5888 N N . SER B 1 33 ? 19.016 30.688 -3.152 1 86.81 33 SER B N 1
ATOM 5889 C CA . SER B 1 33 ? 19.781 31.141 -4.312 1 86.81 33 SER B CA 1
ATOM 5890 C C . SER B 1 33 ? 20.531 32.438 -4.004 1 86.81 33 SER B C 1
ATOM 5892 O O . SER B 1 33 ? 20.062 33.25 -3.217 1 86.81 33 SER B O 1
ATOM 5894 N N . ILE B 1 34 ? 21.625 32.594 -4.703 1 88.31 34 ILE B N 1
ATOM 5895 C CA . ILE B 1 34 ? 22.469 33.75 -4.461 1 88.31 34 ILE B CA 1
ATOM 5896 C C . ILE B 1 34 ? 22.125 34.844 -5.441 1 88.31 34 ILE B C 1
ATOM 5898 O O . ILE B 1 34 ? 22.703 35.938 -5.379 1 88.31 34 ILE B O 1
ATOM 5902 N N . ASN B 1 35 ? 21.125 34.625 -6.277 1 86.62 35 ASN B N 1
ATOM 5903 C CA . ASN B 1 35 ? 20.812 35.594 -7.305 1 86.62 35 ASN B CA 1
ATOM 5904 C C . ASN B 1 35 ? 19.891 36.688 -6.77 1 86.62 35 ASN B C 1
ATOM 5906 O O . ASN B 1 35 ? 18.688 36.656 -7.012 1 86.62 35 ASN B O 1
ATOM 5910 N N . HIS B 1 36 ? 20.375 37.594 -5.992 1 88.75 36 HIS B N 1
ATOM 5911 C CA . HIS B 1 36 ? 19.641 38.75 -5.469 1 88.75 36 HIS B CA 1
ATOM 5912 C C . HIS B 1 36 ? 20.516 40 -5.469 1 88.75 36 HIS B C 1
ATOM 5914 O O . HIS B 1 36 ? 21.719 39.906 -5.715 1 88.75 36 HIS B O 1
ATOM 5920 N N . ARG B 1 37 ? 19.969 41.125 -5.211 1 90.25 37 ARG B N 1
ATOM 5921 C CA . ARG B 1 37 ? 20.688 42.406 -5.156 1 90.25 37 ARG B CA 1
ATOM 5922 C C . ARG B 1 37 ? 21.672 42.438 -3.986 1 90.25 37 ARG B C 1
ATOM 5924 O O . ARG B 1 37 ? 21.375 41.875 -2.916 1 90.25 37 ARG B O 1
ATOM 5931 N N . VAL B 1 38 ? 22.844 43 -4.258 1 90.06 38 VAL B N 1
ATOM 5932 C CA . VAL B 1 38 ? 23.906 42.938 -3.26 1 90.06 38 VAL B CA 1
ATOM 5933 C C . VAL B 1 38 ? 24.234 44.344 -2.746 1 90.06 38 VAL B C 1
ATOM 5935 O O . VAL B 1 38 ? 25.281 44.562 -2.137 1 90.06 38 VAL B O 1
ATOM 5938 N N . ASP B 1 39 ? 23.328 45.344 -2.943 1 90.81 39 ASP B N 1
ATOM 5939 C CA . ASP B 1 39 ? 23.531 46.688 -2.385 1 90.81 39 ASP B CA 1
ATOM 5940 C C . ASP B 1 39 ? 23.266 46.688 -0.88 1 90.81 39 ASP B C 1
ATOM 5942 O O . ASP B 1 39 ? 22.594 45.812 -0.356 1 90.81 39 ASP B O 1
ATOM 5946 N N . ALA B 1 40 ? 23.844 47.625 -0.188 1 90.88 40 ALA B N 1
ATOM 5947 C CA . ALA B 1 40 ? 23.781 47.688 1.27 1 90.88 40 ALA B CA 1
ATOM 5948 C C . ALA B 1 40 ? 22.328 47.75 1.75 1 90.88 40 ALA B C 1
ATOM 5950 O O . ALA B 1 40 ? 21.922 47 2.652 1 90.88 40 ALA B O 1
ATOM 5951 N N . ASN B 1 41 ? 21.578 48.625 1.152 1 91.56 41 ASN B N 1
ATOM 5952 C CA . ASN B 1 41 ? 20.188 48.75 1.559 1 91.56 41 ASN B CA 1
ATOM 5953 C C . ASN B 1 41 ? 19.375 47.5 1.214 1 91.56 41 ASN B C 1
ATOM 5955 O O . ASN B 1 41 ? 18.531 47.062 1.99 1 91.56 41 ASN B O 1
ATOM 5959 N N . SER B 1 42 ? 19.656 46.969 0.113 1 92.88 42 SER B N 1
ATOM 5960 C CA . SER B 1 42 ? 18.953 45.781 -0.304 1 92.88 42 SER B CA 1
ATOM 5961 C C . SER B 1 42 ? 19.297 44.594 0.59 1 92.88 42 SER B C 1
ATOM 5963 O O . SER B 1 42 ? 18.453 43.75 0.862 1 92.88 42 SER B O 1
ATOM 5965 N N . LEU B 1 43 ? 20.469 44.531 1.086 1 93.5 43 LEU B N 1
ATOM 5966 C CA . LEU B 1 43 ? 20.891 43.438 1.936 1 93.5 43 LEU B CA 1
ATOM 5967 C C . LEU B 1 43 ? 20.234 43.531 3.312 1 93.5 43 LEU B C 1
ATOM 5969 O O . LEU B 1 43 ? 19.906 42.5 3.916 1 93.5 43 LEU B O 1
ATOM 5973 N N . ARG B 1 44 ? 20.062 44.75 3.771 1 92.44 44 ARG B N 1
ATOM 5974 C CA . ARG B 1 44 ? 19.359 44.938 5.035 1 92.44 44 ARG B CA 1
ATOM 5975 C C . ARG B 1 44 ? 17.906 44.5 4.914 1 92.44 44 ARG B C 1
ATOM 5977 O O . ARG B 1 44 ? 17.359 43.875 5.812 1 92.44 44 ARG B O 1
ATOM 5984 N N . LEU B 1 45 ? 17.359 44.875 3.84 1 93.5 45 LEU B N 1
ATOM 5985 C CA . LEU B 1 45 ? 15.977 44.469 3.586 1 93.5 45 LEU B CA 1
ATOM 5986 C C . LEU B 1 45 ? 15.875 42.969 3.418 1 93.5 45 LEU B C 1
ATOM 5988 O O . LEU B 1 45 ? 14.883 42.344 3.842 1 93.5 45 LEU B O 1
ATOM 5992 N N . TYR B 1 46 ? 16.828 42.375 2.836 1 93.44 46 TYR B N 1
ATOM 5993 C CA . TYR B 1 46 ? 16.875 40.938 2.623 1 93.44 46 TYR B CA 1
ATOM 5994 C C . TYR B 1 46 ? 16.922 40.188 3.953 1 93.44 46 TYR B C 1
ATOM 5996 O O . TYR B 1 46 ? 16.219 39.219 4.148 1 93.44 46 TYR B O 1
ATOM 6004 N N . ARG B 1 47 ? 17.688 40.625 4.844 1 92.12 47 ARG B N 1
ATOM 6005 C CA . ARG B 1 47 ? 17.812 40 6.156 1 92.12 47 ARG B CA 1
ATOM 6006 C C . ARG B 1 47 ? 16.531 40.188 6.973 1 92.12 47 ARG B C 1
ATOM 6008 O O . ARG B 1 47 ? 16.141 39.312 7.75 1 92.12 47 ARG B O 1
ATOM 6015 N N . TRP B 1 48 ? 15.953 41.344 6.734 1 92.06 48 TRP B N 1
ATOM 6016 C CA . TRP B 1 48 ? 14.68 41.594 7.41 1 92.06 48 TRP B CA 1
ATOM 6017 C C . TRP B 1 48 ? 13.578 40.688 6.852 1 92.06 48 TRP B C 1
ATOM 6019 O O . TRP B 1 48 ? 12.742 40.188 7.605 1 92.06 48 TRP B O 1
ATOM 6029 N N . TYR B 1 49 ? 13.57 40.5 5.605 1 92.44 49 TYR B N 1
ATOM 6030 C CA . TYR B 1 49 ? 12.57 39.688 4.949 1 92.44 49 TYR B CA 1
ATOM 6031 C C . TYR B 1 49 ? 12.641 38.219 5.438 1 92.44 49 TYR B C 1
ATOM 6033 O O . TYR B 1 49 ? 11.617 37.594 5.684 1 92.44 49 TYR B O 1
ATOM 6041 N N . TYR B 1 50 ? 13.828 37.688 5.648 1 90.19 50 TYR B N 1
ATOM 6042 C CA . TYR B 1 50 ? 13.977 36.312 6.031 1 90.19 50 TYR B CA 1
ATOM 6043 C C . TYR B 1 50 ? 14.094 36.156 7.547 1 90.19 50 TYR B C 1
ATOM 6045 O O . TYR B 1 50 ? 14.422 35.094 8.055 1 90.19 50 TYR B O 1
ATOM 6053 N N . SER B 1 51 ? 13.812 37.25 8.219 1 90.06 51 SER B N 1
ATOM 6054 C CA . SER B 1 51 ? 13.781 37.188 9.68 1 90.06 51 SER B CA 1
ATOM 6055 C C . SER B 1 51 ? 12.625 36.312 10.164 1 90.06 51 SER B C 1
ATOM 6057 O O . SER B 1 51 ? 11.672 36.062 9.422 1 90.06 51 SER B O 1
ATOM 6059 N N . ARG B 1 52 ? 12.719 35.781 11.297 1 90.38 52 ARG B N 1
ATOM 6060 C CA . ARG B 1 52 ? 11.727 34.844 11.859 1 90.38 52 ARG B CA 1
ATOM 6061 C C . ARG B 1 52 ? 10.383 35.531 12.039 1 90.38 52 ARG B C 1
ATOM 6063 O O . ARG B 1 52 ? 9.336 34.938 11.797 1 90.38 52 ARG B O 1
ATOM 6070 N N . ILE B 1 53 ? 10.375 36.75 12.312 1 92.5 53 ILE B N 1
ATOM 6071 C CA . ILE B 1 53 ? 9.148 37.469 12.602 1 92.5 53 ILE B CA 1
ATOM 6072 C C . ILE B 1 53 ? 8.352 37.688 11.32 1 92.5 53 ILE B C 1
ATOM 6074 O O . ILE B 1 53 ? 7.141 37.438 11.281 1 92.5 53 ILE B O 1
ATOM 6078 N N . TRP B 1 54 ? 9.078 38.125 10.312 1 92.56 54 TRP B N 1
ATOM 6079 C CA . TRP B 1 54 ? 8.391 38.344 9.047 1 92.56 54 TRP B CA 1
ATOM 6080 C C . TRP B 1 54 ? 7.883 37.031 8.453 1 92.56 54 TRP B C 1
ATOM 6082 O O . TRP B 1 54 ? 6.77 36.969 7.93 1 92.56 54 TRP B O 1
ATOM 6092 N N . GLN B 1 55 ? 8.641 36.062 8.617 1 92.5 55 GLN B N 1
ATOM 6093 C CA . GLN B 1 55 ? 8.227 34.781 8.062 1 92.5 55 GLN B CA 1
ATOM 6094 C C . GLN B 1 55 ? 7.051 34.219 8.852 1 92.5 55 GLN B C 1
ATOM 6096 O O . GLN B 1 55 ? 6.145 33.594 8.273 1 92.5 55 GLN B O 1
ATOM 6101 N N . LEU B 1 56 ? 7.023 34.344 10.094 1 94.69 56 LEU B N 1
ATOM 6102 C CA . LEU B 1 56 ? 5.902 33.906 10.914 1 94.69 56 LEU B CA 1
ATOM 6103 C C . LEU B 1 56 ? 4.648 34.688 10.594 1 94.69 56 LEU B C 1
ATOM 6105 O O . LEU B 1 56 ? 3.541 34.156 10.586 1 94.69 56 LEU B O 1
ATOM 6109 N N . GLY B 1 57 ? 4.914 35.938 10.414 1 94.69 57 GLY B N 1
ATOM 6110 C CA . GLY B 1 57 ? 3.787 36.781 10.031 1 94.69 57 GLY B CA 1
ATOM 6111 C C . GLY B 1 57 ? 3.146 36.375 8.727 1 94.69 57 GLY B C 1
ATOM 6112 O O . GLY B 1 57 ? 1.92 36.344 8.609 1 94.69 57 GLY B O 1
ATOM 6113 N N . LEU B 1 58 ? 3.955 36.094 7.789 1 95.31 58 LEU B N 1
ATOM 6114 C CA . LEU B 1 58 ? 3.438 35.625 6.508 1 95.31 58 LEU B CA 1
ATOM 6115 C C . LEU B 1 58 ? 2.709 34.312 6.668 1 95.31 58 LEU B C 1
ATOM 6117 O O . LEU B 1 58 ? 1.648 34.094 6.074 1 95.31 58 LEU B O 1
ATOM 6121 N N . GLY B 1 59 ? 3.283 33.406 7.465 1 94.88 59 GLY B N 1
ATOM 6122 C CA . GLY B 1 59 ? 2.625 32.125 7.738 1 94.88 59 GLY B CA 1
ATOM 6123 C C . GLY B 1 59 ? 1.267 32.281 8.398 1 94.88 59 GLY B C 1
ATOM 6124 O O . GLY B 1 59 ? 0.311 31.594 8.039 1 94.88 59 GLY B O 1
ATOM 6125 N N . LEU B 1 60 ? 1.159 33.188 9.266 1 96.44 60 LEU B N 1
ATOM 6126 C CA . LEU B 1 60 ? -0.1 33.438 9.945 1 96.44 60 LEU B CA 1
ATOM 6127 C C . LEU B 1 60 ? -1.125 34.031 8.992 1 96.44 60 LEU B C 1
ATOM 6129 O O . LEU B 1 60 ? -2.316 33.719 9.078 1 96.44 60 LEU B O 1
ATOM 6133 N N . THR B 1 61 ? -0.635 34.938 8.156 1 97.25 61 THR B N 1
ATOM 6134 C CA . THR B 1 61 ? -1.533 35.531 7.172 1 97.25 61 THR B CA 1
ATOM 6135 C C . THR B 1 61 ? -2.107 34.438 6.254 1 97.25 61 THR B C 1
ATOM 6137 O O . THR B 1 61 ? -3.297 34.469 5.93 1 97.25 61 THR B O 1
ATOM 6140 N N . ILE B 1 62 ? -1.276 33.531 5.859 1 96.38 62 ILE B N 1
ATOM 6141 C CA . ILE B 1 62 ? -1.724 32.438 5 1 96.38 62 ILE B CA 1
ATOM 6142 C C . ILE B 1 62 ? -2.729 31.562 5.75 1 96.38 62 ILE B C 1
ATOM 6144 O O . ILE B 1 62 ? -3.758 31.172 5.195 1 96.38 62 ILE B O 1
ATOM 6148 N N . ALA B 1 63 ? -2.506 31.281 7 1 96.19 63 ALA B N 1
ATOM 6149 C CA . ALA B 1 63 ? -3.42 30.484 7.812 1 96.19 63 ALA B CA 1
ATOM 6150 C C . ALA B 1 63 ? -4.773 31.172 7.953 1 96.19 63 ALA B C 1
ATOM 6152 O O . ALA B 1 63 ? -5.82 30.516 7.883 1 96.19 63 ALA B O 1
ATOM 6153 N N . VAL B 1 64 ? -4.723 32.438 8.07 1 96.69 64 VAL B N 1
ATOM 6154 C CA . VAL B 1 64 ? -5.957 33.219 8.242 1 96.69 64 VAL B CA 1
ATOM 6155 C C . VAL B 1 64 ? -6.777 33.156 6.953 1 96.69 64 VAL B C 1
ATOM 6157 O O . VAL B 1 64 ? -7.988 32.938 6.992 1 96.69 64 VAL B O 1
ATOM 6160 N N . VAL B 1 65 ? -6.125 33.375 5.863 1 95.38 65 VAL B N 1
ATOM 6161 C CA . VAL B 1 65 ? -6.836 33.406 4.59 1 95.38 65 VAL B CA 1
ATOM 6162 C C . VAL B 1 65 ? -7.438 32 4.312 1 95.38 65 VAL B C 1
ATOM 6164 O O . VAL B 1 65 ? -8.547 31.906 3.785 1 95.38 65 VAL B O 1
ATOM 6167 N N . LEU B 1 66 ? -6.777 30.953 4.668 1 94.94 66 LEU B N 1
ATOM 6168 C CA . LEU B 1 66 ? -7.293 29.609 4.453 1 94.94 66 LEU B CA 1
ATOM 6169 C C . LEU B 1 66 ? -8.422 29.297 5.43 1 94.94 66 LEU B C 1
ATOM 6171 O O . LEU B 1 66 ? -9.383 28.609 5.074 1 94.94 66 LEU B O 1
ATOM 6175 N N . MET B 1 67 ? -8.375 29.859 6.621 1 95.19 67 MET B N 1
ATOM 6176 C CA . MET B 1 67 ? -9.398 29.609 7.633 1 95.19 67 MET B CA 1
ATOM 6177 C C . MET B 1 67 ? -10.672 30.391 7.324 1 95.19 67 MET B C 1
ATOM 6179 O O . MET B 1 67 ? -11.742 30.078 7.855 1 95.19 67 MET B O 1
ATOM 6183 N N . LEU B 1 68 ? -10.562 31.375 6.5 1 94.44 68 LEU B N 1
ATOM 6184 C CA . LEU B 1 68 ? -11.727 32.156 6.117 1 94.44 68 LEU B CA 1
ATOM 6185 C C . LEU B 1 68 ? -12.758 31.297 5.402 1 94.44 68 LEU B C 1
ATOM 6187 O O . LEU B 1 68 ? -13.953 31.562 5.461 1 94.44 68 LEU B O 1
ATOM 6191 N N . ALA B 1 69 ? -12.258 30.188 4.773 1 92.56 69 ALA B N 1
ATOM 6192 C CA . ALA B 1 69 ? -13.164 29.297 4.051 1 92.56 69 ALA B CA 1
ATOM 6193 C C . ALA B 1 69 ? -14.148 28.625 5 1 92.56 69 ALA B C 1
ATOM 6195 O O . ALA B 1 69 ? -15.266 28.297 4.609 1 92.56 69 ALA B O 1
ATOM 6196 N N . PHE B 1 70 ? -13.852 28.531 6.285 1 93.5 70 PHE B N 1
ATOM 6197 C CA . PHE B 1 70 ? -14.711 27.891 7.27 1 93.5 70 PHE B CA 1
ATOM 6198 C C . PHE B 1 70 ? -15.789 28.859 7.758 1 93.5 70 PHE B C 1
ATOM 6200 O O . PHE B 1 70 ? -16.859 28.438 8.188 1 93.5 70 PHE B O 1
ATOM 6207 N N . ILE B 1 71 ? -15.523 30.125 7.586 1 92.56 71 ILE B N 1
ATOM 6208 C CA . ILE B 1 71 ? -16.406 31.125 8.172 1 92.56 71 ILE B CA 1
ATOM 6209 C C . ILE B 1 71 ? -17.297 31.719 7.082 1 92.56 71 ILE B C 1
ATOM 6211 O O . ILE B 1 71 ? -18.422 32.125 7.359 1 92.56 71 ILE B O 1
ATOM 6215 N N . GLU B 1 72 ? -16.875 31.688 5.859 1 90.88 72 GLU B N 1
ATOM 6216 C CA . GLU B 1 72 ? -17.609 32.281 4.762 1 90.88 72 GLU B CA 1
ATOM 6217 C C . GLU B 1 72 ? -18.875 31.484 4.445 1 90.88 72 GLU B C 1
ATOM 6219 O O . GLU B 1 72 ? -19.031 30.359 4.914 1 90.88 72 GLU B O 1
ATOM 6224 N N . ARG B 1 73 ? -19.703 32.156 3.67 1 86.38 73 ARG B N 1
ATOM 6225 C CA . ARG B 1 73 ? -20.953 31.5 3.264 1 86.38 73 ARG B CA 1
ATOM 6226 C C . ARG B 1 73 ? -20.688 30.391 2.248 1 86.38 73 ARG B C 1
ATOM 6228 O O . ARG B 1 73 ? -20.062 30.625 1.209 1 86.38 73 ARG B O 1
ATOM 6235 N N . PRO B 1 74 ? -21.141 29.297 2.512 1 88.81 74 PRO B N 1
ATOM 6236 C CA . PRO B 1 74 ? -21.875 28.734 3.646 1 88.81 74 PRO B CA 1
ATOM 6237 C C . PRO B 1 74 ? -20.969 28.406 4.836 1 88.81 74 PRO B C 1
ATOM 6239 O O . PRO B 1 74 ? -19.984 27.688 4.684 1 88.81 74 PRO B O 1
ATOM 6242 N N . SER B 1 75 ? -21.359 28.953 5.941 1 91.06 75 SER B N 1
ATOM 6243 C CA . SER B 1 75 ? -20.531 28.844 7.129 1 91.06 75 SER B CA 1
ATOM 6244 C C . SER B 1 75 ? -20.578 27.438 7.711 1 91.06 75 SER B C 1
ATOM 6246 O O . SER B 1 75 ? -21.625 26.766 7.633 1 91.06 75 SER B O 1
ATOM 6248 N N . SER B 1 76 ? -19.5 27.016 8.25 1 91.81 76 SER B N 1
ATOM 6249 C CA . SER B 1 76 ? -19.406 25.703 8.883 1 91.81 76 SER B CA 1
ATOM 6250 C C . SER B 1 76 ? -19.562 25.797 10.398 1 91.81 76 SER B C 1
ATOM 6252 O O . SER B 1 76 ? -19.312 24.828 11.117 1 91.81 76 SER B O 1
ATOM 6254 N N . PHE B 1 77 ? -20.031 27.031 10.836 1 89.19 77 PHE B N 1
ATOM 6255 C CA . PHE B 1 77 ? -20.188 27.234 12.273 1 89.19 77 PHE B CA 1
ATOM 6256 C C . PHE B 1 77 ? -21.531 26.703 12.758 1 89.19 77 PHE B C 1
ATOM 6258 O O . PHE B 1 77 ? -22.438 27.484 13.039 1 89.19 77 PHE B O 1
ATOM 6265 N N . SER B 1 78 ? -21.719 25.453 12.688 1 89.06 78 SER B N 1
ATOM 6266 C CA . SER B 1 78 ? -22.844 24.719 13.227 1 89.06 78 SER B CA 1
ATOM 6267 C C . SER B 1 78 ? -22.391 23.469 13.984 1 89.06 78 SER B C 1
ATOM 6269 O O . SER B 1 78 ? -21.297 22.953 13.734 1 89.06 78 SER B O 1
ATOM 6271 N N . TYR B 1 79 ? -23.078 23.141 14.922 1 88.56 79 TYR B N 1
ATOM 6272 C CA . TYR B 1 79 ? -22.688 22.016 15.766 1 88.56 79 TYR B CA 1
ATOM 6273 C C . TYR B 1 79 ? -22.828 20.688 15.023 1 88.56 79 TYR B C 1
ATOM 6275 O O . TYR B 1 79 ? -22.109 19.734 15.305 1 88.56 79 TYR B O 1
ATOM 6283 N N . THR B 1 80 ? -23.828 20.594 14.047 1 91.06 80 THR B N 1
ATOM 6284 C CA . THR B 1 80 ? -24.016 19.359 13.305 1 91.06 80 THR B CA 1
ATOM 6285 C C . THR B 1 80 ? -24.125 19.641 11.805 1 91.06 80 THR B C 1
ATOM 6287 O O . THR B 1 80 ? -24.5 20.734 11.398 1 91.06 80 THR B O 1
ATOM 6290 N N . SER B 1 81 ? -23.688 18.719 10.992 1 89.5 81 SER B N 1
ATOM 6291 C CA . SER B 1 81 ? -23.75 18.828 9.539 1 89.5 81 SER B CA 1
ATOM 6292 C C . SER B 1 81 ? -24.969 18.094 8.992 1 89.5 81 SER B C 1
ATOM 6294 O O . SER B 1 81 ? -25.219 18.109 7.785 1 89.5 81 SER B O 1
ATOM 6296 N N . ASP B 1 82 ? -25.703 17.469 9.898 1 90.56 82 ASP B N 1
ATOM 6297 C CA . ASP B 1 82 ? -26.891 16.734 9.492 1 90.56 82 ASP B CA 1
ATOM 6298 C C . ASP B 1 82 ? -28.031 17.688 9.156 1 90.56 82 ASP B C 1
ATOM 6300 O O . ASP B 1 82 ? -28.469 18.453 10.008 1 90.56 82 ASP B O 1
ATOM 6304 N N . PRO B 1 83 ? -28.453 17.609 7.953 1 88.31 83 PRO B N 1
ATOM 6305 C CA . PRO B 1 83 ? -29.516 18.531 7.531 1 88.31 83 PRO B CA 1
ATOM 6306 C C . PRO B 1 83 ? -30.812 18.328 8.297 1 88.31 83 PRO B C 1
ATOM 6308 O O . PRO B 1 83 ? -31.656 19.234 8.344 1 88.31 83 PRO B O 1
ATOM 6311 N N . ARG B 1 84 ? -31.031 17.25 8.938 1 87.06 84 ARG B N 1
ATOM 6312 C CA . ARG B 1 84 ? -32.281 16.969 9.656 1 87.06 84 ARG B CA 1
ATOM 6313 C C . ARG B 1 84 ? -32.344 17.75 10.961 1 87.06 84 ARG B C 1
ATOM 6315 O O . ARG B 1 84 ? -33.438 18.141 11.398 1 87.06 84 ARG B O 1
ATOM 6322 N N . PHE B 1 85 ? -31.047 17.969 11.508 1 82.69 85 PHE B N 1
ATOM 6323 C CA . PHE B 1 85 ? -30.984 18.609 12.812 1 82.69 85 PHE B CA 1
ATOM 6324 C C . PHE B 1 85 ? -30.219 19.922 12.734 1 82.69 85 PHE B C 1
ATOM 6326 O O . PHE B 1 85 ? -30.094 20.641 13.727 1 82.69 85 PHE B O 1
ATOM 6333 N N . ARG B 1 86 ? -29.812 20.359 11.648 1 83.75 86 ARG B N 1
ATOM 6334 C CA . ARG B 1 86 ? -28.891 21.484 11.508 1 83.75 86 ARG B CA 1
ATOM 6335 C C . ARG B 1 86 ? -29.609 22.812 11.695 1 83.75 86 ARG B C 1
ATOM 6337 O O . ARG B 1 86 ? -30.594 23.094 11 1 83.75 86 ARG B O 1
ATOM 6344 N N . PRO B 1 87 ? -29.125 23.484 12.711 1 85.69 87 PRO B N 1
ATOM 6345 C CA . PRO B 1 87 ? -29.656 24.844 12.844 1 85.69 87 PRO B CA 1
ATOM 6346 C C . PRO B 1 87 ? -29.141 25.781 11.758 1 85.69 87 PRO B C 1
ATOM 6348 O O . PRO B 1 87 ? -28.141 25.484 11.102 1 85.69 87 PRO B O 1
ATOM 6351 N N . PRO B 1 88 ? -29.922 26.828 11.43 1 85.06 88 PRO B N 1
ATOM 6352 C CA . PRO B 1 88 ? -29.422 27.797 10.438 1 85.06 88 PRO B CA 1
ATOM 6353 C C . PRO B 1 88 ? -28.047 28.359 10.812 1 85.06 88 PRO B C 1
ATOM 6355 O O . PRO B 1 88 ? -27.844 28.812 11.938 1 85.06 88 PRO B O 1
ATOM 6358 N N . PRO B 1 89 ? -27.125 28.125 9.953 1 82.88 89 PRO B N 1
ATOM 6359 C CA . PRO B 1 89 ? -25.766 28.547 10.266 1 82.88 89 PRO B CA 1
ATOM 6360 C C . PRO B 1 89 ? -25.625 30.062 10.359 1 82.88 89 PRO B C 1
ATOM 6362 O O . PRO B 1 89 ? -26.422 30.797 9.758 1 82.88 89 PRO B O 1
ATOM 6365 N N . TRP B 1 90 ? -24.734 30.438 11.148 1 85.31 90 TRP B N 1
ATOM 6366 C CA . TRP B 1 90 ? -24.406 31.859 11.234 1 85.31 90 TRP B CA 1
ATOM 6367 C C . TRP B 1 90 ? -23.703 32.344 9.969 1 85.31 90 TRP B C 1
ATOM 6369 O O . TRP B 1 90 ? -22.672 31.766 9.578 1 85.31 90 TRP B O 1
ATOM 6379 N N . GLU B 1 91 ? -24.391 33.219 9.227 1 86.69 91 GLU B N 1
ATOM 6380 C CA . GLU B 1 91 ? -23.766 33.781 8.031 1 86.69 91 GLU B CA 1
ATOM 6381 C C . GLU B 1 91 ? -23.219 35.188 8.312 1 86.69 91 GLU B C 1
ATOM 6383 O O . GLU B 1 91 ? -23.938 36.062 8.805 1 86.69 91 GLU B O 1
ATOM 6388 N N . PRO B 1 92 ? -21.984 35.281 8.094 1 88.19 92 PRO B N 1
ATOM 6389 C CA . PRO B 1 92 ? -21.391 36.594 8.328 1 88.19 92 PRO B CA 1
ATOM 6390 C C . PRO B 1 92 ? -21.953 37.688 7.406 1 88.19 92 PRO B C 1
ATOM 6392 O O . PRO B 1 92 ? -22.328 37.406 6.27 1 88.19 92 PRO B O 1
ATOM 6395 N N . PRO B 1 93 ? -22.078 38.875 7.949 1 89 93 PRO B N 1
ATOM 6396 C CA . PRO B 1 93 ? -22.547 39.969 7.098 1 89 93 PRO B CA 1
ATOM 6397 C C . PRO B 1 93 ? -21.578 40.281 5.961 1 89 93 PRO B C 1
ATOM 6399 O O . PRO B 1 93 ? -20.391 39.969 6.051 1 89 93 PRO B O 1
ATOM 6402 N N . CYS B 1 94 ? -22.141 40.969 4.938 1 88.69 94 CYS B N 1
ATOM 6403 C CA . CYS B 1 94 ? -21.344 41.312 3.771 1 88.69 94 CYS B CA 1
ATOM 6404 C C . CYS B 1 94 ? -20.281 42.344 4.137 1 88.69 94 CYS B C 1
ATOM 6406 O O . CYS B 1 94 ? -20.578 43.344 4.793 1 88.69 94 CYS B O 1
ATOM 6408 N N . GLY B 1 95 ? -19.016 42.094 3.947 1 89.38 95 GLY B N 1
ATOM 6409 C CA . GLY B 1 95 ? -17.938 43.062 4.195 1 89.38 95 GLY B CA 1
ATOM 6410 C C . GLY B 1 95 ? -16.969 42.594 5.277 1 89.38 95 GLY B C 1
ATOM 6411 O O . GLY B 1 95 ? -15.836 43.062 5.332 1 89.38 95 GLY B O 1
ATOM 6412 N N . LEU B 1 96 ? -17.5 41.812 6.16 1 92.06 96 LEU B N 1
ATOM 6413 C CA . LEU B 1 96 ? -16.656 41.375 7.266 1 92.06 96 LEU B CA 1
ATOM 6414 C C . LEU B 1 96 ? -15.531 40.469 6.762 1 92.06 96 LEU B C 1
ATOM 6416 O O . LEU B 1 96 ? -14.352 40.781 6.961 1 92.06 96 LEU B O 1
ATOM 6420 N N . THR B 1 97 ? -15.906 39.344 6.152 1 92.56 97 THR B N 1
ATOM 6421 C CA . THR B 1 97 ? -14.883 38.438 5.648 1 92.56 97 THR B CA 1
ATOM 6422 C C . THR B 1 97 ? -14.07 39.094 4.539 1 92.56 97 THR B C 1
ATOM 6424 O O . THR B 1 97 ? -12.867 38.844 4.422 1 92.56 97 THR B O 1
ATOM 6427 N N . GLU B 1 98 ? -14.672 39.938 3.764 1 93.12 98 GLU B N 1
ATOM 6428 C CA . GLU B 1 98 ? -13.977 40.656 2.697 1 93.12 98 GLU B CA 1
ATOM 6429 C C . GLU B 1 98 ? -12.984 41.688 3.266 1 93.12 98 GLU B C 1
ATOM 6431 O O . GLU B 1 98 ? -11.938 41.938 2.664 1 93.12 98 GLU B O 1
ATOM 6436 N N . GLY B 1 99 ? -13.398 42.219 4.383 1 94.56 99 GLY B N 1
ATOM 6437 C CA . GLY B 1 99 ? -12.461 43.125 5.035 1 94.56 99 GLY B CA 1
ATOM 6438 C C . GLY B 1 99 ? -11.203 42.438 5.516 1 94.56 99 GLY B C 1
ATOM 6439 O O . GLY B 1 99 ? -10.094 42.969 5.352 1 94.56 99 GLY B O 1
ATOM 6440 N N . ILE B 1 100 ? -11.359 41.344 6.098 1 96 100 ILE B N 1
ATOM 6441 C CA . ILE B 1 100 ? -10.203 40.594 6.555 1 96 100 ILE B CA 1
ATOM 6442 C C . ILE B 1 100 ? -9.375 40.125 5.352 1 96 100 ILE B C 1
ATOM 6444 O O . ILE B 1 100 ? -8.141 40.188 5.383 1 96 100 ILE B O 1
ATOM 6448 N N . GLU B 1 101 ? -10 39.75 4.305 1 95.62 101 GLU B N 1
ATOM 6449 C CA . GLU B 1 101 ? -9.32 39.25 3.121 1 95.62 101 GLU B CA 1
ATOM 6450 C C . GLU B 1 101 ? -8.492 40.344 2.447 1 95.62 101 GLU B C 1
ATOM 6452 O O . GLU B 1 101 ? -7.395 40.062 1.954 1 95.62 101 GLU B O 1
ATOM 6457 N N . ILE B 1 102 ? -9 41.562 2.432 1 95.88 102 ILE B N 1
ATOM 6458 C CA . ILE B 1 102 ? -8.273 42.625 1.758 1 95.88 102 ILE B CA 1
ATOM 6459 C C . ILE B 1 102 ? -6.996 42.938 2.533 1 95.88 102 ILE B C 1
ATOM 6461 O O . ILE B 1 102 ? -5.977 43.312 1.94 1 95.88 102 ILE B O 1
ATOM 6465 N N . VAL B 1 103 ? -7.07 42.844 3.828 1 97.31 103 VAL B N 1
ATOM 6466 C CA . VAL B 1 103 ? -5.871 43.031 4.633 1 97.31 103 VAL B CA 1
ATOM 6467 C C . VAL B 1 103 ? -4.828 42 4.289 1 97.31 103 VAL B C 1
ATOM 6469 O O . VAL B 1 103 ? -3.643 42.312 4.148 1 97.31 103 VAL B O 1
ATOM 6472 N N . CYS B 1 104 ? -5.277 40.781 4.176 1 97.19 104 CYS B N 1
ATOM 6473 C CA . CYS B 1 104 ? -4.367 39.688 3.811 1 97.19 104 CYS B CA 1
ATOM 6474 C C . CYS B 1 104 ? -3.811 39.906 2.406 1 97.19 104 CYS B C 1
ATOM 6476 O O . CYS B 1 104 ? -2.621 39.688 2.166 1 97.19 104 CYS B O 1
ATOM 6478 N N . LEU B 1 105 ? -4.598 40.375 1.445 1 96.88 105 LEU B N 1
ATOM 6479 C CA . LEU B 1 105 ? -4.16 40.594 0.07 1 96.88 105 LEU B CA 1
ATOM 6480 C C . LEU B 1 105 ? -3.15 41.719 -0.007 1 96.88 105 LEU B C 1
ATOM 6482 O O . LEU B 1 105 ? -2.215 41.688 -0.809 1 96.88 105 LEU B O 1
ATOM 6486 N N . VAL B 1 106 ? -3.305 42.688 0.881 1 97.31 106 VAL B N 1
ATOM 6487 C CA . VAL B 1 106 ? -2.35 43.781 0.926 1 97.31 106 VAL B CA 1
ATOM 6488 C C . VAL B 1 106 ? -1 43.281 1.43 1 97.31 106 VAL B C 1
ATOM 6490 O O . VAL B 1 106 ? 0.048 43.656 0.905 1 97.31 106 VAL B O 1
ATOM 6493 N N . ILE B 1 107 ? -1.07 42.438 2.383 1 97.06 107 ILE B N 1
ATOM 6494 C CA . ILE B 1 107 ? 0.167 41.875 2.902 1 97.06 107 ILE B CA 1
ATOM 6495 C C . ILE B 1 107 ? 0.848 41.031 1.816 1 97.06 107 ILE B C 1
ATOM 6497 O O . ILE B 1 107 ? 2.068 41.094 1.655 1 97.06 107 ILE B O 1
ATOM 6501 N N . PHE B 1 108 ? 0.1 40.281 1.084 1 97.06 108 PHE B N 1
ATOM 6502 C CA . PHE B 1 108 ? 0.667 39.5 0.001 1 97.06 108 PHE B CA 1
ATOM 6503 C C . PHE B 1 108 ? 1.239 40.406 -1.089 1 97.06 108 PHE B C 1
ATOM 6505 O O . PHE B 1 108 ? 2.264 40.062 -1.693 1 97.06 108 PHE B O 1
ATOM 6512 N N . ALA B 1 109 ? 0.6 41.469 -1.348 1 96.31 109 ALA B N 1
ATOM 6513 C CA . ALA B 1 109 ? 1.106 42.406 -2.338 1 96.31 109 ALA B CA 1
ATOM 6514 C C . ALA B 1 109 ? 2.436 43.031 -1.892 1 96.31 109 ALA B C 1
ATOM 6516 O O . ALA B 1 109 ? 3.352 43.188 -2.701 1 96.31 109 ALA B O 1
ATOM 6517 N N . ILE B 1 110 ? 2.541 43.312 -0.622 1 96.06 110 ILE B N 1
ATOM 6518 C CA . ILE B 1 110 ? 3.793 43.844 -0.078 1 96.06 110 ILE B CA 1
ATOM 6519 C C . ILE B 1 110 ? 4.879 42.75 -0.17 1 96.06 110 ILE B C 1
ATOM 6521 O O . ILE B 1 110 ? 6.027 43.062 -0.501 1 96.06 110 ILE B O 1
ATOM 6525 N N . ASP B 1 111 ? 4.492 41.594 0.167 1 95.44 111 ASP B N 1
ATOM 6526 C CA . ASP B 1 111 ? 5.434 40.469 0.06 1 95.44 111 ASP B CA 1
ATOM 6527 C C . ASP B 1 111 ? 5.953 40.312 -1.368 1 95.44 111 ASP B C 1
ATOM 6529 O O . ASP B 1 111 ? 7.156 40.188 -1.586 1 95.44 111 ASP B O 1
ATOM 6533 N N . PHE B 1 112 ? 5.074 40.438 -2.285 1 93.94 112 PHE B N 1
ATOM 6534 C CA . PHE B 1 112 ? 5.449 40.312 -3.691 1 93.94 112 PHE B CA 1
ATOM 6535 C C . PHE B 1 112 ? 6.359 41.469 -4.094 1 93.94 112 PHE B C 1
ATOM 6537 O O . PHE B 1 112 ? 7.363 41.281 -4.781 1 93.94 112 PHE B O 1
ATOM 6544 N N . ALA B 1 113 ? 6.055 42.594 -3.668 1 94.69 113 ALA B N 1
ATOM 6545 C CA . ALA B 1 113 ? 6.848 43.781 -4.016 1 94.69 113 ALA B CA 1
ATOM 6546 C C . ALA B 1 113 ? 8.258 43.688 -3.432 1 94.69 113 ALA B C 1
ATOM 6548 O O . ALA B 1 113 ? 9.234 44.031 -4.102 1 94.69 113 ALA B O 1
ATOM 6549 N N . THR B 1 114 ? 8.281 43.219 -2.287 1 93.88 114 THR B N 1
ATOM 6550 C CA . THR B 1 114 ? 9.578 43.062 -1.633 1 93.88 114 THR B CA 1
ATOM 6551 C C . THR B 1 114 ? 10.422 42 -2.316 1 93.88 114 THR B C 1
ATOM 6553 O O . THR B 1 114 ? 11.609 42.219 -2.588 1 93.88 114 THR B O 1
ATOM 6556 N N . LYS B 1 115 ? 9.844 40.906 -2.594 1 92.25 115 LYS B N 1
ATOM 6557 C CA . LYS B 1 115 ? 10.578 39.844 -3.25 1 92.25 115 LYS B CA 1
ATOM 6558 C C . LYS B 1 115 ? 11.031 40.25 -4.645 1 92.25 115 LYS B C 1
ATOM 6560 O O . LYS B 1 115 ? 12.164 39.969 -5.043 1 92.25 115 LYS B O 1
ATOM 6565 N N . SER B 1 116 ? 10.18 40.906 -5.367 1 91.31 116 SER B N 1
ATOM 6566 C CA . SER B 1 116 ? 10.516 41.344 -6.715 1 91.31 116 SER B CA 1
ATOM 6567 C C . SER B 1 116 ? 11.633 42.406 -6.691 1 91.31 116 SER B C 1
ATOM 6569 O O . SER B 1 116 ? 12.5 42.406 -7.566 1 91.31 116 SER B O 1
ATOM 6571 N N . TYR B 1 117 ? 11.594 43.219 -5.621 1 92.81 117 TYR B N 1
ATOM 6572 C CA . TYR B 1 117 ? 12.641 44.219 -5.48 1 92.81 117 TYR B CA 1
ATOM 6573 C C . TYR B 1 117 ? 13.984 43.562 -5.16 1 92.81 117 TYR B C 1
ATOM 6575 O O . TYR B 1 117 ? 15.016 43.969 -5.711 1 92.81 117 TYR B O 1
ATOM 6583 N N . LEU B 1 118 ? 13.984 42.594 -4.391 1 92.75 118 LEU B N 1
ATOM 6584 C CA . LEU B 1 118 ? 15.219 41.969 -3.938 1 92.75 118 LEU B CA 1
ATOM 6585 C C . LEU B 1 118 ? 15.844 41.156 -5.047 1 92.75 118 LEU B C 1
ATOM 6587 O O . LEU B 1 118 ? 17.062 41.094 -5.176 1 92.75 118 LEU B O 1
ATOM 6591 N N . ILE B 1 119 ? 15.125 40.438 -5.844 1 90.5 119 ILE B N 1
ATOM 6592 C CA . ILE B 1 119 ? 15.633 39.562 -6.887 1 90.5 119 ILE B CA 1
ATOM 6593 C C . ILE B 1 119 ? 16.031 40.406 -8.109 1 90.5 119 ILE B C 1
ATOM 6595 O O . ILE B 1 119 ? 16.969 40.031 -8.836 1 90.5 119 ILE B O 1
ATOM 6599 N N . GLY B 1 120 ? 15.359 41.5 -8.383 1 88.25 120 GLY B N 1
ATOM 6600 C CA . GLY B 1 120 ? 15.656 42.312 -9.547 1 88.25 120 GLY B CA 1
ATOM 6601 C C . GLY B 1 120 ? 14.789 42 -10.742 1 88.25 120 GLY B C 1
ATOM 6602 O O . GLY B 1 120 ? 14.156 40.938 -10.789 1 88.25 120 GLY B O 1
ATOM 6603 N N . TRP B 1 121 ? 14.844 42.781 -11.727 1 86 121 TRP B N 1
ATOM 6604 C CA . TRP B 1 121 ? 13.938 42.688 -12.867 1 86 121 TRP B CA 1
ATOM 6605 C C . TRP B 1 121 ? 14.352 41.531 -13.789 1 86 121 TRP B C 1
ATOM 6607 O O . TRP B 1 121 ? 13.5 40.812 -14.297 1 86 121 TRP B O 1
ATOM 6617 N N . GLU B 1 122 ? 15.578 41.281 -13.969 1 86.81 122 GLU B N 1
ATOM 6618 C CA . GLU B 1 122 ? 16.062 40.25 -14.883 1 86.81 122 GLU B CA 1
ATOM 6619 C C . GLU B 1 122 ? 15.758 38.844 -14.352 1 86.81 122 GLU B C 1
ATOM 6621 O O . GLU B 1 122 ? 15.312 37.969 -15.094 1 86.81 122 GLU B O 1
ATOM 6626 N N . GLU B 1 123 ? 15.961 38.812 -13.102 1 86.62 123 GLU B N 1
ATOM 6627 C CA . GLU B 1 123 ? 15.711 37.5 -12.492 1 86.62 123 GLU B CA 1
ATOM 6628 C C . GLU B 1 123 ? 14.219 37.25 -12.305 1 86.62 123 GLU B C 1
ATOM 6630 O O . GLU B 1 123 ? 13.758 36.094 -12.352 1 86.62 123 GLU B O 1
ATOM 6635 N N . PHE B 1 124 ? 13.523 38.281 -12.203 1 88.5 124 PHE B N 1
ATOM 6636 C CA . PHE B 1 124 ? 12.078 38.188 -12.023 1 88.5 124 PHE B CA 1
ATOM 6637 C C . PHE B 1 124 ? 11.43 37.562 -13.25 1 88.5 124 PHE B C 1
ATOM 6639 O O . PHE B 1 124 ? 10.531 36.719 -13.125 1 88.5 124 PHE B O 1
ATOM 6646 N N . ARG B 1 125 ? 11.852 37.812 -14.406 1 87.88 125 ARG B N 1
ATOM 6647 C CA . ARG B 1 125 ? 11.258 37.312 -15.648 1 87.88 125 ARG B CA 1
ATOM 6648 C C . ARG B 1 125 ? 11.531 35.812 -15.82 1 87.88 125 ARG B C 1
ATOM 6650 O O . ARG B 1 125 ? 10.773 35.125 -16.5 1 87.88 125 ARG B O 1
ATOM 6657 N N . LYS B 1 126 ? 12.516 35.406 -15.156 1 88 126 LYS B N 1
ATOM 6658 C CA . LYS B 1 126 ? 12.891 34 -15.305 1 88 126 LYS B CA 1
ATOM 6659 C C . LYS B 1 126 ? 12.148 33.125 -14.297 1 88 126 LYS B C 1
ATOM 6661 O O . LYS B 1 126 ? 12.008 31.922 -14.5 1 88 126 LYS B O 1
ATOM 6666 N N . CYS B 1 127 ? 11.641 33.812 -13.25 1 88.69 127 CYS B N 1
ATOM 6667 C CA . CYS B 1 127 ? 10.984 33.031 -12.195 1 88.69 127 CYS B CA 1
ATOM 6668 C C . CYS B 1 127 ? 9.492 32.906 -12.461 1 88.69 127 CYS B C 1
ATOM 6670 O O . CYS B 1 127 ? 8.727 33.844 -12.188 1 88.69 127 CYS B O 1
ATOM 6672 N N . LYS B 1 128 ? 9.008 31.766 -12.938 1 90 128 LYS B N 1
ATOM 6673 C CA . LYS B 1 128 ? 7.609 31.531 -13.297 1 90 128 LYS B CA 1
ATOM 6674 C C . LYS B 1 128 ? 6.707 31.578 -12.062 1 90 128 LYS B C 1
ATOM 6676 O O . LYS B 1 128 ? 5.562 32.031 -12.148 1 90 128 LYS B O 1
ATOM 6681 N N . TRP B 1 129 ? 7.152 31.281 -10.898 1 91 129 TRP B N 1
ATOM 6682 C CA . TRP B 1 129 ? 6.355 31.266 -9.68 1 91 129 TRP B CA 1
ATOM 6683 C C . TRP B 1 129 ? 5.992 32.688 -9.25 1 91 129 TRP B C 1
ATOM 6685 O O . TRP B 1 129 ? 4.891 32.906 -8.75 1 91 129 TRP B O 1
ATOM 6695 N N . LEU B 1 130 ? 6.891 33.625 -9.477 1 91.81 130 LEU B N 1
ATOM 6696 C CA . LEU B 1 130 ? 6.629 35 -9.102 1 91.81 130 LEU B CA 1
ATOM 6697 C C . LEU B 1 130 ? 5.641 35.656 -10.062 1 91.81 130 LEU B C 1
ATOM 6699 O O . LEU B 1 130 ? 4.828 36.5 -9.656 1 91.81 130 LEU B O 1
ATOM 6703 N N . ILE B 1 131 ? 5.727 35.188 -11.289 1 93.5 131 ILE B N 1
ATOM 6704 C CA . ILE B 1 131 ? 4.777 35.688 -12.273 1 93.5 131 ILE B CA 1
ATOM 6705 C C . ILE B 1 131 ? 3.369 35.219 -11.93 1 93.5 131 ILE B C 1
ATOM 6707 O O . ILE B 1 131 ? 2.42 36 -11.953 1 93.5 131 ILE B O 1
ATOM 6711 N N . VAL B 1 132 ? 3.25 33.969 -11.602 1 94.5 132 VAL B N 1
ATOM 6712 C CA . VAL B 1 132 ? 1.947 33.438 -11.234 1 94.5 132 VAL B CA 1
ATOM 6713 C C . VAL B 1 132 ? 1.472 34.062 -9.938 1 94.5 132 VAL B C 1
ATOM 6715 O O . VAL B 1 132 ? 0.271 34.281 -9.734 1 94.5 132 VAL B O 1
ATOM 6718 N N . TYR B 1 133 ? 2.439 34.469 -9.117 1 94.88 133 TYR B N 1
ATOM 6719 C CA . TYR B 1 133 ? 2.117 35.125 -7.852 1 94.88 133 TYR B CA 1
ATOM 6720 C C . TYR B 1 133 ? 1.446 36.469 -8.078 1 94.88 133 TYR B C 1
ATOM 6722 O O . TYR B 1 133 ? 0.41 36.75 -7.477 1 94.88 133 TYR B O 1
ATOM 6730 N N . ILE B 1 134 ? 1.95 37.281 -8.969 1 93.94 134 ILE B N 1
ATOM 6731 C CA . ILE B 1 134 ? 1.376 38.594 -9.227 1 93.94 134 ILE B CA 1
ATOM 6732 C C . ILE B 1 134 ? 0.019 38.438 -9.914 1 93.94 134 ILE B C 1
ATOM 6734 O O . ILE B 1 134 ? -0.9 39.219 -9.664 1 93.94 134 ILE B O 1
ATOM 6738 N N . LEU B 1 135 ? -0.065 37.438 -10.773 1 95.69 135 LEU B N 1
ATOM 6739 C CA . LEU B 1 135 ? -1.339 37.188 -11.438 1 95.69 135 LEU B CA 1
ATOM 6740 C C . LEU B 1 135 ? -2.398 36.75 -10.43 1 95.69 135 LEU B C 1
ATOM 6742 O O . LEU B 1 135 ? -3.555 37.156 -10.516 1 95.69 135 LEU B O 1
ATOM 6746 N N . ALA B 1 136 ? -1.986 35.875 -9.492 1 96.06 136 ALA B N 1
ATOM 6747 C CA . ALA B 1 136 ? -2.91 35.375 -8.477 1 96.06 136 ALA B CA 1
ATOM 6748 C C . ALA B 1 136 ? -3.371 36.5 -7.562 1 96.06 136 ALA B C 1
ATOM 6750 O O . ALA B 1 136 ? -4.562 36.625 -7.262 1 96.06 136 ALA B O 1
ATOM 6751 N N . VAL B 1 137 ? -2.488 37.406 -7.156 1 96.31 137 VAL B N 1
ATOM 6752 C CA . VAL B 1 137 ? -2.83 38.5 -6.285 1 96.31 137 VAL B CA 1
ATOM 6753 C C . VAL B 1 137 ? -3.721 39.5 -7.031 1 96.31 137 VAL B C 1
ATOM 6755 O O . VAL B 1 137 ? -4.723 39.969 -6.492 1 96.31 137 VAL B O 1
ATOM 6758 N N . SER B 1 138 ? -3.404 39.781 -8.32 1 96.5 138 SER B N 1
ATOM 6759 C CA . SER B 1 138 ? -4.195 40.688 -9.125 1 96.5 138 SER B CA 1
ATOM 6760 C C . SER B 1 138 ? -5.605 40.156 -9.359 1 96.5 138 SER B C 1
ATOM 6762 O O . SER B 1 138 ? -6.586 40.906 -9.219 1 96.5 138 SER B O 1
ATOM 6764 N N . ALA B 1 139 ? -5.625 38.906 -9.711 1 96.31 139 ALA B N 1
ATOM 6765 C CA . ALA B 1 139 ? -6.926 38.281 -9.945 1 96.31 139 ALA B CA 1
ATOM 6766 C C . ALA B 1 139 ? -7.766 38.281 -8.664 1 96.31 139 ALA B C 1
ATOM 6768 O O . ALA B 1 139 ? -8.977 38.469 -8.711 1 96.31 139 ALA B O 1
ATOM 6769 N N . SER B 1 140 ? -7.195 38.094 -7.516 1 96.44 140 SER B N 1
ATOM 6770 C CA . SER B 1 140 ? -7.898 38.094 -6.238 1 96.44 140 SER B CA 1
ATOM 6771 C C . SER B 1 140 ? -8.406 39.469 -5.863 1 96.44 140 SER B C 1
ATOM 6773 O O . SER B 1 140 ? -9.516 39.625 -5.355 1 96.44 140 SER B O 1
ATOM 6775 N N . VAL B 1 141 ? -7.652 40.531 -6.18 1 95.81 141 VAL B N 1
ATOM 6776 C CA . VAL B 1 141 ? -8.055 41.906 -5.863 1 95.81 141 VAL B CA 1
ATOM 6777 C C . VAL B 1 141 ? -9.203 42.312 -6.77 1 95.81 141 VAL B C 1
ATOM 6779 O O . VAL B 1 141 ? -10.148 42.969 -6.32 1 95.81 141 VAL B O 1
ATOM 6782 N N . ILE B 1 142 ? -9.086 41.875 -8.023 1 95.44 142 ILE B N 1
ATOM 6783 C CA . ILE B 1 142 ? -10.148 42.219 -8.969 1 95.44 142 ILE B CA 1
ATOM 6784 C C . ILE B 1 142 ? -11.453 41.531 -8.539 1 95.44 142 ILE B C 1
ATOM 6786 O O . ILE B 1 142 ? -12.508 42.188 -8.523 1 95.44 142 ILE B O 1
ATOM 6790 N N . ASP B 1 143 ? -11.352 40.281 -8.203 1 94.81 143 ASP B N 1
ATOM 6791 C CA . ASP B 1 143 ? -12.547 39.562 -7.77 1 94.81 143 ASP B CA 1
ATOM 6792 C C . ASP B 1 143 ? -13.094 40.125 -6.465 1 94.81 143 ASP B C 1
ATOM 6794 O O . ASP B 1 143 ? -14.305 40.156 -6.258 1 94.81 143 ASP B O 1
ATOM 6798 N N . TRP B 1 144 ? -12.195 40.562 -5.594 1 93.62 144 TRP B N 1
ATOM 6799 C CA . TRP B 1 144 ? -12.594 41.188 -4.336 1 93.62 144 TRP B CA 1
ATOM 6800 C C . TRP B 1 144 ? -13.367 42.469 -4.586 1 93.62 144 TRP B C 1
ATOM 6802 O O . TRP B 1 144 ? -14.406 42.719 -3.971 1 93.62 144 TRP B O 1
ATOM 6812 N N . ALA B 1 145 ? -12.953 43.25 -5.539 1 93.5 145 ALA B N 1
ATOM 6813 C CA . ALA B 1 145 ? -13.617 44.5 -5.883 1 93.5 145 ALA B CA 1
ATOM 6814 C C . ALA B 1 145 ? -14.984 44.25 -6.516 1 93.5 145 ALA B C 1
ATOM 6816 O O . ALA B 1 145 ? -15.945 44.969 -6.25 1 93.5 145 ALA B O 1
ATOM 6817 N N . LEU B 1 146 ? -15 43.219 -7.277 1 92 146 LEU B N 1
ATOM 6818 C CA . LEU B 1 146 ? -16.25 42.875 -7.926 1 92 146 LEU B CA 1
ATOM 6819 C C . LEU B 1 146 ? -17.281 42.406 -6.902 1 92 146 LEU B C 1
ATOM 6821 O O . LEU B 1 146 ? -18.469 42.719 -7.004 1 92 146 LEU B O 1
ATOM 6825 N N . THR B 1 147 ? -16.875 41.625 -5.93 1 91.25 147 THR B N 1
ATOM 6826 C CA . THR B 1 147 ? -17.766 41.125 -4.902 1 91.25 147 THR B CA 1
ATOM 6827 C C . THR B 1 147 ? -18.344 42.25 -4.07 1 91.25 147 THR B C 1
ATOM 6829 O O . THR B 1 147 ? -19.531 42.25 -3.74 1 91.25 147 THR B O 1
ATOM 6832 N N . LEU B 1 148 ? -17.531 43.25 -3.73 1 89.38 148 LEU B N 1
ATOM 6833 C CA . LEU B 1 148 ? -18 44.375 -2.938 1 89.38 148 LEU B CA 1
ATOM 6834 C C . LEU B 1 148 ? -18.938 45.25 -3.754 1 89.38 148 LEU B C 1
ATOM 6836 O O . LEU B 1 148 ? -19.906 45.781 -3.219 1 89.38 148 LEU B O 1
ATOM 6840 N N . SER B 1 149 ? -18.641 45.281 -5.055 1 90.31 149 SER B N 1
ATOM 6841 C CA . SER B 1 149 ? -19.484 46.094 -5.926 1 90.31 149 SER B CA 1
ATOM 6842 C C . SER B 1 149 ? -20.859 45.469 -6.137 1 90.31 149 SER B C 1
ATOM 6844 O O . SER B 1 149 ? -21.844 46.188 -6.344 1 90.31 149 SER B O 1
ATOM 6846 N N . MET B 1 150 ? -20.922 44.156 -6.055 1 89.75 150 MET B N 1
ATOM 6847 C CA . MET B 1 150 ? -22.172 43.469 -6.281 1 89.75 150 MET B CA 1
ATOM 6848 C C . MET B 1 150 ? -22.844 43.094 -4.957 1 89.75 150 MET B C 1
ATOM 6850 O O . MET B 1 150 ? -23.734 42.25 -4.922 1 89.75 150 MET B O 1
ATOM 6854 N N . TYR B 1 151 ? -22.453 43.594 -3.877 1 85.62 151 TYR B N 1
ATOM 6855 C CA . TYR B 1 151 ? -23.016 43.375 -2.545 1 85.62 151 TYR B CA 1
ATOM 6856 C C . TYR B 1 151 ? -23.031 41.906 -2.176 1 85.62 151 TYR B C 1
ATOM 6858 O O . TYR B 1 151 ? -24.031 41.406 -1.696 1 85.62 151 TYR B O 1
ATOM 6866 N N . CYS B 1 152 ? -21.922 41.188 -2.436 1 80.19 152 CYS B N 1
ATOM 6867 C CA . CYS B 1 152 ? -21.641 39.812 -2.045 1 80.19 152 CYS B CA 1
ATOM 6868 C C . CYS B 1 152 ? -22.688 38.875 -2.619 1 80.19 152 CYS B C 1
ATOM 6870 O O . CYS B 1 152 ? -22.984 37.844 -2.018 1 80.19 152 CYS B O 1
ATOM 6872 N N . ASP B 1 153 ? -23.375 39.156 -3.699 1 78.44 153 ASP B N 1
ATOM 6873 C CA . ASP B 1 153 ? -24.406 38.281 -4.281 1 78.44 153 ASP B CA 1
ATOM 6874 C C . ASP B 1 153 ? -23.828 37.406 -5.375 1 78.44 153 ASP B C 1
ATOM 6876 O O . ASP B 1 153 ? -24.531 36.562 -5.945 1 78.44 153 ASP B O 1
ATOM 6880 N N . GLN B 1 154 ? -22.609 37.344 -5.469 1 74.62 154 GLN B N 1
ATOM 6881 C CA . GLN B 1 154 ? -22 36.531 -6.52 1 74.62 154 GLN B CA 1
ATOM 6882 C C . GLN B 1 154 ? -21.969 35.062 -6.133 1 74.62 154 GLN B C 1
ATOM 6884 O O . GLN B 1 154 ? -21.719 34.719 -4.977 1 74.62 154 GLN B O 1
ATOM 6889 N N . ASN B 1 155 ? -22.312 34.25 -7.141 1 71.19 155 ASN B N 1
ATOM 6890 C CA . ASN B 1 155 ? -22.344 32.812 -6.906 1 71.19 155 ASN B CA 1
ATOM 6891 C C . ASN B 1 155 ? -20.938 32.188 -6.992 1 71.19 155 ASN B C 1
ATOM 6893 O O . ASN B 1 155 ? -20.594 31.328 -6.191 1 71.19 155 ASN B O 1
ATOM 6897 N N . LEU B 1 156 ? -20.188 32.656 -7.984 1 77.44 156 LEU B N 1
ATOM 6898 C CA . LEU B 1 156 ? -18.859 32.062 -8.172 1 77.44 156 LEU B CA 1
ATOM 6899 C C . LEU B 1 156 ? -17.766 33.062 -7.781 1 77.44 156 LEU B C 1
ATOM 6901 O O . LEU B 1 156 ? -17.672 34.156 -8.352 1 77.44 156 LEU B O 1
ATOM 6905 N N . ARG B 1 157 ? -17.109 32.812 -6.754 1 87.06 157 ARG B N 1
ATOM 6906 C CA . ARG B 1 157 ? -15.977 33.625 -6.301 1 87.06 157 ARG B CA 1
ATOM 6907 C C . ARG B 1 157 ? -14.656 32.938 -6.648 1 87.06 157 ARG B C 1
ATOM 6909 O O . ARG B 1 157 ? -14.242 31.984 -5.969 1 87.06 157 ARG B O 1
ATOM 6916 N N . VAL B 1 158 ? -14 33.406 -7.645 1 88.94 158 VAL B N 1
ATOM 6917 C CA . VAL B 1 158 ? -12.781 32.812 -8.172 1 88.94 158 VAL B CA 1
ATOM 6918 C C . VAL B 1 158 ? -11.656 32.938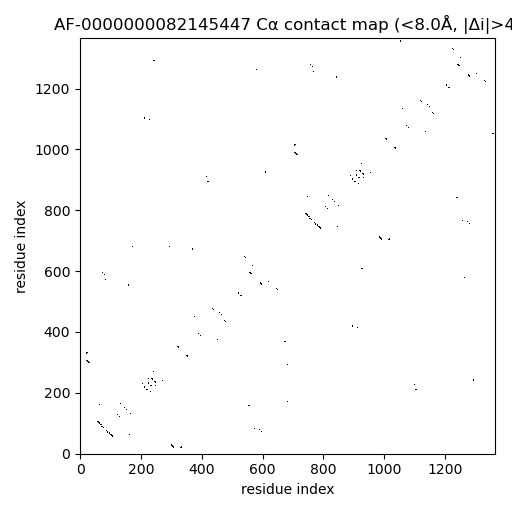 -7.152 1 88.94 158 VAL B C 1
ATOM 6920 O O . VAL B 1 158 ? -10.742 32.125 -7.109 1 88.94 158 VAL B O 1
ATOM 6923 N N . ARG B 1 159 ? -11.664 33.969 -6.297 1 92.69 159 ARG B N 1
ATOM 6924 C CA . ARG B 1 159 ? -10.625 34.188 -5.305 1 92.69 159 ARG B CA 1
ATOM 6925 C C . ARG B 1 159 ? -10.523 33.031 -4.332 1 92.69 159 ARG B C 1
ATOM 6927 O O . ARG B 1 159 ? -9.438 32.719 -3.842 1 92.69 159 ARG B O 1
ATOM 6934 N N . ARG B 1 160 ? -11.586 32.375 -4.121 1 91.94 160 ARG B N 1
ATOM 6935 C CA . ARG B 1 160 ? -11.594 31.234 -3.205 1 91.94 160 ARG B CA 1
ATOM 6936 C C . ARG B 1 160 ? -10.82 30.047 -3.789 1 91.94 160 ARG B C 1
ATOM 6938 O O . ARG B 1 160 ? -10.242 29.25 -3.049 1 91.94 160 ARG B O 1
ATOM 6945 N N . LEU B 1 161 ? -10.844 29.984 -5.086 1 92.62 161 LEU B N 1
ATOM 6946 C CA . LEU B 1 161 ? -10.117 28.938 -5.777 1 92.62 161 LEU B CA 1
ATOM 6947 C C . LEU B 1 161 ? -8.617 29.203 -5.777 1 92.62 161 LEU B C 1
ATOM 6949 O O . LEU B 1 161 ? -7.812 28.266 -5.809 1 92.62 161 LEU B O 1
ATOM 6953 N N . ILE B 1 162 ? -8.25 30.391 -5.621 1 94.62 162 ILE B N 1
ATOM 6954 C CA . ILE B 1 162 ? -6.855 30.812 -5.73 1 94.62 162 ILE B CA 1
ATOM 6955 C C . ILE B 1 162 ? -6.207 30.812 -4.348 1 94.62 162 ILE B C 1
ATOM 6957 O O . ILE B 1 162 ? -4.984 30.703 -4.227 1 94.62 162 ILE B O 1
ATOM 6961 N N . ARG B 1 163 ? -6.902 30.844 -3.227 1 95.12 163 ARG B N 1
ATOM 6962 C CA . ARG B 1 163 ? -6.418 31 -1.858 1 95.12 163 ARG B CA 1
ATOM 6963 C C . ARG B 1 163 ? -5.371 29.953 -1.523 1 95.12 163 ARG B C 1
ATOM 6965 O O . ARG B 1 163 ? -4.301 30.266 -1.001 1 95.12 163 ARG B O 1
ATOM 6972 N N . PRO B 1 164 ? -5.629 28.688 -1.909 1 94.69 164 PRO B N 1
ATOM 6973 C CA . PRO B 1 164 ? -4.633 27.672 -1.532 1 94.69 164 PRO B CA 1
ATOM 6974 C C . PRO B 1 164 ? -3.305 27.859 -2.264 1 94.69 164 PRO B C 1
ATOM 6976 O O . PRO B 1 164 ? -2.281 27.312 -1.839 1 94.69 164 PRO B O 1
ATOM 6979 N N . PHE B 1 165 ? -3.322 28.641 -3.26 1 94.44 165 PHE B N 1
ATOM 6980 C CA . PHE B 1 165 ? -2.105 28.906 -4.02 1 94.44 165 PHE B CA 1
ATOM 6981 C C . PHE B 1 165 ? -1.088 29.656 -3.174 1 94.44 165 PHE B C 1
ATOM 6983 O O . PHE B 1 165 ? 0.121 29.484 -3.346 1 94.44 165 PHE B O 1
ATOM 6990 N N . PHE B 1 166 ? -1.524 30.469 -2.254 1 95.69 166 PHE B N 1
ATOM 6991 C CA . PHE B 1 166 ? -0.621 31.281 -1.437 1 95.69 166 PHE B CA 1
ATOM 6992 C C . PHE B 1 166 ? 0.194 30.391 -0.503 1 95.69 166 PHE B C 1
ATOM 6994 O O . PHE B 1 166 ? 1.334 30.719 -0.166 1 95.69 166 PHE B O 1
ATOM 7001 N N . LEU B 1 167 ? -0.421 29.281 -0.129 1 94.62 167 LEU B N 1
ATOM 7002 C CA . LEU B 1 167 ? 0.332 28.312 0.671 1 94.62 167 LEU B CA 1
ATOM 7003 C C . LEU B 1 167 ? 1.403 27.625 -0.17 1 94.62 167 LEU B C 1
ATOM 7005 O O . LEU B 1 167 ? 2.535 27.453 0.286 1 94.62 167 LEU B O 1
ATOM 7009 N N . LEU B 1 168 ? 1.076 27.328 -1.363 1 92.44 168 LEU B N 1
ATOM 7010 C CA . LEU B 1 168 ? 1.997 26.656 -2.283 1 92.44 168 LEU B CA 1
ATOM 7011 C C . LEU B 1 168 ? 3.156 27.578 -2.646 1 92.44 168 LEU B C 1
ATOM 7013 O O . LEU B 1 168 ? 4.305 27.141 -2.719 1 92.44 168 LEU B O 1
ATOM 7017 N N . GLN B 1 169 ? 2.855 28.797 -2.834 1 90.88 169 GLN B N 1
ATOM 7018 C CA . GLN B 1 169 ? 3.846 29.781 -3.26 1 90.88 169 GLN B CA 1
ATOM 7019 C C . GLN B 1 169 ? 4.859 30.062 -2.154 1 90.88 169 GLN B C 1
ATOM 7021 O O . GLN B 1 169 ? 6.027 30.344 -2.432 1 90.88 169 GLN B O 1
ATOM 7026 N N . ASN B 1 170 ? 4.441 29.938 -0.918 1 88.56 170 ASN B N 1
ATOM 7027 C CA . ASN B 1 170 ? 5.293 30.328 0.195 1 88.56 170 ASN B CA 1
ATOM 7028 C C . ASN B 1 170 ? 6.156 29.172 0.685 1 88.56 170 ASN B C 1
ATOM 7030 O O . ASN B 1 170 ? 7.035 29.359 1.527 1 88.56 170 ASN B O 1
ATOM 7034 N N . SER B 1 171 ? 5.949 28.016 0.147 1 87.31 171 SER B N 1
ATOM 7035 C CA . SER B 1 171 ? 6.73 26.875 0.602 1 87.31 171 SER B CA 1
ATOM 7036 C C . SER B 1 171 ? 7.602 26.312 -0.521 1 87.31 171 SER B C 1
ATOM 7038 O O . SER B 1 171 ? 7.086 25.844 -1.536 1 87.31 171 SER B O 1
ATOM 7040 N N . SER B 1 172 ? 8.922 26.328 -0.309 1 83.25 172 SER B N 1
ATOM 7041 C CA . SER B 1 172 ? 9.852 25.812 -1.312 1 83.25 172 SER B CA 1
ATOM 7042 C C . SER B 1 172 ? 9.773 24.297 -1.411 1 83.25 172 SER B C 1
ATOM 7044 O O . SER B 1 172 ? 9.859 23.734 -2.506 1 83.25 172 SER B O 1
ATOM 7046 N N . LEU B 1 173 ? 9.57 23.719 -0.299 1 81.94 173 LEU B N 1
ATOM 7047 C CA . LEU B 1 173 ? 9.477 22.266 -0.273 1 81.94 173 LEU B CA 1
ATOM 7048 C C . LEU B 1 173 ? 8.258 21.781 -1.042 1 81.94 173 LEU B C 1
ATOM 7050 O O . LEU B 1 173 ? 8.32 20.781 -1.759 1 81.94 173 LEU B O 1
ATOM 7054 N N . MET B 1 174 ? 7.16 22.453 -0.903 1 87.5 174 MET B N 1
ATOM 7055 C CA . MET B 1 174 ? 5.934 22.078 -1.606 1 87.5 174 MET B CA 1
ATOM 7056 C C . MET B 1 174 ? 6.102 22.25 -3.113 1 87.5 174 MET B C 1
ATOM 7058 O O . MET B 1 174 ? 5.598 21.438 -3.893 1 87.5 174 MET B O 1
ATOM 7062 N N . LYS B 1 175 ? 6.801 23.25 -3.502 1 86.56 175 LYS B N 1
ATOM 7063 C CA . LYS B 1 175 ? 7.051 23.5 -4.922 1 86.56 175 LYS B CA 1
ATOM 7064 C C . LYS B 1 175 ? 7.902 22.391 -5.527 1 86.56 175 LYS B C 1
ATOM 7066 O O . LYS B 1 175 ? 7.621 21.906 -6.629 1 86.56 175 LYS B O 1
ATOM 7071 N N . LYS B 1 176 ? 8.898 21.969 -4.781 1 80.69 176 LYS B N 1
ATOM 7072 C CA . LYS B 1 176 ? 9.758 20.875 -5.234 1 80.69 176 LYS B CA 1
ATOM 7073 C C . LYS B 1 176 ? 8.961 19.578 -5.359 1 80.69 176 LYS B C 1
ATOM 7075 O O . LYS B 1 176 ? 9.156 18.812 -6.305 1 80.69 176 LYS B O 1
ATOM 7080 N N . THR B 1 177 ? 8.117 19.359 -4.434 1 79.38 177 THR B N 1
ATOM 7081 C CA . THR B 1 177 ? 7.297 18.156 -4.449 1 79.38 177 THR B CA 1
ATOM 7082 C C . THR B 1 177 ? 6.352 18.156 -5.648 1 79.38 177 THR B C 1
ATOM 7084 O O . THR B 1 177 ? 6.137 17.125 -6.281 1 79.38 177 THR B O 1
ATOM 7087 N N . LEU B 1 178 ? 5.793 19.297 -5.957 1 84.5 178 LEU B N 1
ATOM 7088 C CA . LEU B 1 178 ? 4.895 19.406 -7.098 1 84.5 178 LEU B CA 1
ATOM 7089 C C . LEU B 1 178 ? 5.637 19.125 -8.398 1 84.5 178 LEU B C 1
ATOM 7091 O O . LEU B 1 178 ? 5.078 18.516 -9.32 1 84.5 178 LEU B O 1
ATOM 7095 N N . LYS B 1 179 ? 6.836 19.609 -8.469 1 82.12 179 LYS B N 1
ATOM 7096 C CA . LYS B 1 179 ? 7.648 19.328 -9.648 1 82.12 179 LYS B CA 1
ATOM 7097 C C . LYS B 1 179 ? 7.949 17.844 -9.773 1 82.12 179 LYS B C 1
ATOM 7099 O O . LYS B 1 179 ? 7.973 17.297 -10.883 1 82.12 179 LYS B O 1
ATOM 7104 N N . CYS B 1 180 ? 8.156 17.266 -8.648 1 77.62 180 CYS B N 1
ATOM 7105 C CA . CYS B 1 180 ? 8.375 15.828 -8.625 1 77.62 180 CYS B CA 1
ATOM 7106 C C . CYS B 1 180 ? 7.148 15.086 -9.133 1 77.62 180 CYS B C 1
ATOM 7108 O O . CYS B 1 180 ? 7.262 14.164 -9.938 1 77.62 180 CYS B O 1
ATOM 7110 N N . ILE B 1 181 ? 6.047 15.484 -8.711 1 80.38 181 ILE B N 1
ATOM 7111 C CA . ILE B 1 181 ? 4.793 14.852 -9.094 1 80.38 181 ILE B CA 1
ATOM 7112 C C . ILE B 1 181 ? 4.562 15.023 -10.594 1 80.38 181 ILE B C 1
ATOM 7114 O O . ILE B 1 181 ? 4.125 14.094 -11.273 1 80.38 181 ILE B O 1
ATOM 7118 N N . LYS B 1 182 ? 4.844 16.234 -11.102 1 84.62 182 LYS B N 1
ATOM 7119 C CA . LYS B 1 182 ? 4.652 16.516 -12.523 1 84.62 182 LYS B CA 1
ATOM 7120 C C . LYS B 1 182 ? 5.539 15.617 -13.383 1 84.62 182 LYS B C 1
ATOM 7122 O O . LYS B 1 182 ? 5.113 15.148 -14.445 1 84.62 182 LYS B O 1
ATOM 7127 N N . ARG B 1 183 ? 6.645 15.297 -12.922 1 78.81 183 ARG B N 1
ATOM 7128 C CA . ARG B 1 183 ? 7.594 14.484 -13.672 1 78.81 183 ARG B CA 1
ATOM 7129 C C . ARG B 1 183 ? 7.215 13.008 -13.617 1 78.81 183 ARG B C 1
ATOM 7131 O O . ARG B 1 183 ? 7.617 12.227 -14.484 1 78.81 183 ARG B O 1
ATOM 7138 N N . THR B 1 184 ? 6.457 12.609 -12.648 1 79.88 184 THR B N 1
ATOM 7139 C CA . THR B 1 184 ? 6.062 11.219 -12.469 1 79.88 184 THR B CA 1
ATOM 7140 C C . THR B 1 184 ? 4.77 10.922 -13.227 1 79.88 184 THR B C 1
ATOM 7142 O O . THR B 1 184 ? 4.438 9.758 -13.469 1 79.88 184 THR B O 1
ATOM 7145 N N . LEU B 1 185 ? 4.086 11.93 -13.734 1 85.06 185 LEU B N 1
ATOM 7146 C CA . LEU B 1 185 ? 2.744 11.805 -14.289 1 85.06 185 LEU B CA 1
ATOM 7147 C C . LEU B 1 185 ? 2.75 10.922 -15.531 1 85.06 185 LEU B C 1
ATOM 7149 O O . LEU B 1 185 ? 1.857 10.086 -15.711 1 85.06 185 LEU B O 1
ATOM 7153 N N . PRO B 1 186 ? 3.748 10.961 -16.391 1 83.38 186 PRO B N 1
ATOM 7154 C CA . PRO B 1 186 ? 3.723 10.117 -17.594 1 83.38 186 PRO B CA 1
ATOM 7155 C C . PRO B 1 186 ? 3.812 8.625 -17.266 1 83.38 186 PRO B C 1
ATOM 7157 O O . PRO B 1 186 ? 3.143 7.812 -17.906 1 83.38 186 PRO B O 1
ATOM 7160 N N . GLU B 1 187 ? 4.684 8.305 -16.359 1 80.44 187 GLU B N 1
ATOM 7161 C CA . GLU B 1 187 ? 4.805 6.906 -15.961 1 80.44 187 GLU B CA 1
ATOM 7162 C C . GLU B 1 187 ? 3.523 6.406 -15.297 1 80.44 187 GLU B C 1
ATOM 7164 O O . GLU B 1 187 ? 3.121 5.258 -15.5 1 80.44 187 GLU B O 1
ATOM 7169 N N . ILE B 1 188 ? 2.902 7.227 -14.508 1 85.19 188 ILE B N 1
ATOM 7170 C CA . ILE B 1 188 ? 1.637 6.879 -13.875 1 85.19 188 ILE B CA 1
ATOM 7171 C C . ILE B 1 188 ? 0.554 6.707 -14.938 1 85.19 188 ILE B C 1
ATOM 7173 O O . ILE B 1 188 ? -0.299 5.82 -14.82 1 85.19 188 ILE B O 1
ATOM 7177 N N . ALA B 1 189 ? 0.591 7.523 -15.992 1 86.19 189 ALA B N 1
ATOM 7178 C CA . ALA B 1 189 ? -0.395 7.465 -17.078 1 86.19 189 ALA B CA 1
ATOM 7179 C C . ALA B 1 189 ? -0.332 6.125 -17.797 1 86.19 189 ALA B C 1
ATOM 7181 O O . ALA B 1 189 ? -1.36 5.594 -18.219 1 86.19 189 ALA B O 1
ATOM 7182 N N . SER B 1 190 ? 0.846 5.559 -17.875 1 84.75 190 SER B N 1
ATOM 7183 C CA . SER B 1 190 ? 0.995 4.273 -18.562 1 84.75 190 SER B CA 1
ATOM 7184 C C . SER B 1 190 ? 0.311 3.156 -17.781 1 84.75 190 SER B C 1
ATOM 7186 O O . SER B 1 190 ? -0.356 2.301 -18.359 1 84.75 190 SER B O 1
ATOM 7188 N N . VAL B 1 191 ? 0.485 3.184 -16.562 1 87.44 191 VAL B N 1
ATOM 7189 C CA . VAL B 1 191 ? -0.14 2.154 -15.734 1 87.44 191 VAL B CA 1
ATOM 7190 C C . VAL B 1 191 ? -1.654 2.35 -15.727 1 87.44 191 VAL B C 1
ATOM 7192 O O . VAL B 1 191 ? -2.412 1.375 -15.75 1 87.44 191 VAL B O 1
ATOM 7195 N N . ILE B 1 192 ? -2.078 3.621 -15.695 1 89.69 192 ILE B N 1
ATOM 7196 C CA . ILE B 1 192 ? -3.508 3.916 -15.719 1 89.69 192 ILE B CA 1
ATOM 7197 C C . ILE B 1 192 ? -4.117 3.418 -17.031 1 89.69 192 ILE B C 1
ATOM 7199 O O . ILE B 1 192 ? -5.246 2.928 -17.047 1 89.69 192 ILE B O 1
ATOM 7203 N N . LEU B 1 193 ? -3.396 3.541 -18.062 1 89.81 193 LEU B N 1
ATOM 7204 C CA . LEU B 1 193 ? -3.865 3.041 -19.359 1 89.81 193 LEU B CA 1
ATOM 7205 C C . LEU B 1 193 ? -4 1.522 -19.328 1 89.81 193 LEU B C 1
ATOM 7207 O O . LEU B 1 193 ? -4.973 0.974 -19.859 1 89.81 193 LEU B O 1
ATOM 7211 N N . LEU B 1 194 ? -3.057 0.882 -18.766 1 91.25 194 LEU B N 1
ATOM 7212 C CA . LEU B 1 194 ? -3.127 -0.569 -18.641 1 91.25 194 LEU B CA 1
ATOM 7213 C C . LEU B 1 194 ? -4.305 -0.98 -17.75 1 91.25 194 LEU B C 1
ATOM 7215 O O . LEU B 1 194 ? -4.969 -1.98 -18.031 1 91.25 194 LEU B O 1
ATOM 7219 N N . LEU B 1 195 ? -4.516 -0.233 -16.734 1 92.69 195 LEU B N 1
ATOM 7220 C CA . LEU B 1 195 ? -5.652 -0.486 -15.859 1 92.69 195 LEU B CA 1
ATOM 7221 C C . LEU B 1 195 ? -6.969 -0.288 -16.594 1 92.69 195 LEU B C 1
ATOM 7223 O O . LEU B 1 195 ? -7.91 -1.065 -16.422 1 92.69 195 LEU B O 1
ATOM 7227 N N . ALA B 1 196 ? -7.008 0.733 -17.406 1 92.94 196 ALA B N 1
ATOM 7228 C CA . ALA B 1 196 ? -8.195 0.984 -18.219 1 92.94 196 ALA B CA 1
ATOM 7229 C C . ALA B 1 196 ? -8.438 -0.16 -19.203 1 92.94 196 ALA B C 1
ATOM 7231 O O . ALA B 1 196 ? -9.586 -0.582 -19.406 1 92.94 196 ALA B O 1
ATOM 7232 N N . LEU B 1 197 ? -7.391 -0.655 -19.766 1 92.88 197 LEU B N 1
ATOM 7233 C CA . LEU B 1 197 ? -7.5 -1.8 -20.656 1 92.88 197 LEU B CA 1
ATOM 7234 C C . LEU B 1 197 ? -8.016 -3.027 -19.922 1 92.88 197 LEU B C 1
ATOM 7236 O O . LEU B 1 197 ? -8.891 -3.738 -20.422 1 92.88 197 LEU B O 1
ATOM 7240 N N . HIS B 1 198 ? -7.441 -3.264 -18.75 1 94.31 198 HIS B N 1
ATOM 7241 C CA . HIS B 1 198 ? -7.887 -4.363 -17.906 1 94.31 198 HIS B CA 1
ATOM 7242 C C . HIS B 1 198 ? -9.375 -4.238 -17.578 1 94.31 198 HIS B C 1
ATOM 7244 O O . HIS B 1 198 ? -10.125 -5.211 -17.703 1 94.31 198 HIS B O 1
ATOM 7250 N N . LEU B 1 199 ? -9.805 -3.062 -17.25 1 96.25 199 LEU B N 1
ATOM 7251 C CA . LEU B 1 199 ? -11.203 -2.809 -16.906 1 96.25 199 LEU B CA 1
ATOM 7252 C C . LEU B 1 199 ? -12.102 -3.014 -18.125 1 96.25 199 LEU B C 1
ATOM 7254 O O . LEU B 1 199 ? -13.156 -3.643 -18.016 1 96.25 199 LEU B O 1
ATOM 7258 N N . CYS B 1 200 ? -11.695 -2.543 -19.25 1 94.62 200 CYS B N 1
ATOM 7259 C CA . CYS B 1 200 ? -12.492 -2.654 -20.469 1 94.62 200 CYS B CA 1
ATOM 7260 C C . CYS B 1 200 ? -12.625 -4.109 -20.891 1 94.62 200 CYS B C 1
ATOM 7262 O O . CYS B 1 200 ? -13.727 -4.566 -21.219 1 94.62 200 CYS B O 1
ATOM 7264 N N . LEU B 1 201 ? -11.57 -4.824 -20.844 1 94.94 201 LEU B N 1
ATOM 7265 C CA . LEU B 1 201 ? -11.578 -6.227 -21.25 1 94.94 201 LEU B CA 1
ATOM 7266 C C . LEU B 1 201 ? -12.477 -7.055 -20.344 1 94.94 201 LEU B C 1
ATOM 7268 O O . LEU B 1 201 ? -13.328 -7.809 -20.812 1 94.94 201 LEU B O 1
ATOM 7272 N N . PHE B 1 202 ? -12.359 -6.91 -19.109 1 97.19 202 PHE B N 1
ATOM 7273 C CA . PHE B 1 202 ? -13.141 -7.711 -18.172 1 97.19 202 PHE B CA 1
ATOM 7274 C C . PHE B 1 202 ? -14.602 -7.273 -18.172 1 97.19 202 PHE B C 1
ATOM 7276 O O . PHE B 1 202 ? -15.492 -8.07 -17.891 1 97.19 202 PHE B O 1
ATOM 7283 N N . THR B 1 203 ? -14.844 -5.961 -18.391 1 96.69 203 THR B N 1
ATOM 7284 C CA . THR B 1 203 ? -16.219 -5.504 -18.531 1 96.69 203 THR B CA 1
ATOM 7285 C C . THR B 1 203 ? -16.922 -6.203 -19.688 1 96.69 203 THR B C 1
ATOM 7287 O O . THR B 1 203 ? -18.047 -6.688 -19.547 1 96.69 203 THR B O 1
ATOM 7290 N N . MET B 1 204 ? -16.25 -6.344 -20.828 1 95.12 204 MET B N 1
ATOM 7291 C CA . MET B 1 204 ? -16.812 -7.004 -22 1 95.12 204 MET B CA 1
ATOM 7292 C C . MET B 1 204 ? -17.016 -8.492 -21.75 1 95.12 204 MET B C 1
ATOM 7294 O O . MET B 1 204 ? -18.062 -9.055 -22.062 1 95.12 204 MET B O 1
ATOM 7298 N N . ILE B 1 205 ? -16.031 -9.094 -21.094 1 95.19 205 ILE B N 1
ATOM 7299 C CA . ILE B 1 205 ? -16.141 -10.516 -20.781 1 95.19 205 ILE B CA 1
ATOM 7300 C C . ILE B 1 205 ? -17.266 -10.75 -19.781 1 95.19 205 ILE B C 1
ATOM 7302 O O . ILE B 1 205 ? -18.016 -11.727 -19.875 1 95.19 205 ILE B O 1
ATOM 7306 N N . GLY B 1 206 ? -17.375 -9.867 -18.812 1 95.12 206 GLY B N 1
ATOM 7307 C CA . GLY B 1 206 ? -18.453 -9.977 -17.844 1 95.12 206 GLY B CA 1
ATOM 7308 C C . GLY B 1 206 ? -19.844 -9.852 -18.469 1 95.12 206 GLY B C 1
ATOM 7309 O O . GLY B 1 206 ? -20.75 -10.594 -18.109 1 95.12 206 GLY B O 1
ATOM 7310 N N . MET B 1 207 ? -19.969 -8.922 -19.375 1 93.69 207 MET B N 1
ATOM 7311 C CA . MET B 1 207 ? -21.25 -8.742 -20.047 1 93.69 207 MET B CA 1
ATOM 7312 C C . MET B 1 207 ? -21.594 -9.961 -20.891 1 93.69 207 MET B C 1
ATOM 7314 O O . MET B 1 207 ? -22.766 -10.297 -21.078 1 93.69 207 MET B O 1
ATOM 7318 N N . LEU B 1 208 ? -20.562 -10.648 -21.422 1 91.56 208 LEU B N 1
ATOM 7319 C CA . LEU B 1 208 ? -20.781 -11.859 -22.203 1 91.56 208 LEU B CA 1
ATOM 7320 C C . LEU B 1 208 ? -21.125 -13.039 -21.297 1 91.56 208 LEU B C 1
ATOM 7322 O O . LEU B 1 208 ? -21.969 -13.875 -21.656 1 91.56 208 LEU B O 1
ATOM 7326 N N . LEU B 1 209 ? -20.531 -13.086 -20.125 1 90.88 209 LEU B N 1
ATOM 7327 C CA . LEU B 1 209 ? -20.734 -14.203 -19.219 1 90.88 209 LEU B CA 1
ATOM 7328 C C . LEU B 1 209 ? -22.078 -14.07 -18.484 1 90.88 209 LEU B C 1
ATOM 7330 O O . LEU B 1 209 ? -22.781 -15.07 -18.281 1 90.88 209 LEU B O 1
ATOM 7334 N N . PHE B 1 210 ? -22.406 -12.867 -18.094 1 92.25 210 PHE B N 1
ATOM 7335 C CA . PHE B 1 210 ? -23.594 -12.664 -17.25 1 92.25 210 PHE B CA 1
ATOM 7336 C C . PHE B 1 210 ? -24.688 -11.961 -18.031 1 92.25 210 PHE B C 1
ATOM 7338 O O . PHE B 1 210 ? -25.219 -10.938 -17.594 1 92.25 210 PHE B O 1
ATOM 7345 N N . ALA B 1 211 ? -25.031 -12.578 -19.141 1 86.88 211 ALA B N 1
ATOM 7346 C CA . ALA B 1 211 ? -26.109 -12.055 -19.969 1 86.88 211 ALA B CA 1
ATOM 7347 C C . ALA B 1 211 ? -27.484 -12.453 -19.438 1 86.88 211 ALA B C 1
ATOM 7349 O O . ALA B 1 211 ? -27.578 -13.375 -18.609 1 86.88 211 ALA B O 1
ATOM 7350 N N . LYS B 1 212 ? -28.484 -11.75 -19.859 1 86.88 212 LYS B N 1
ATOM 7351 C CA . LYS B 1 212 ? -29.844 -12.008 -19.438 1 86.88 212 LYS B CA 1
ATOM 7352 C C . LYS B 1 212 ? -30.344 -13.352 -19.953 1 86.88 212 LYS B C 1
ATOM 7354 O O . LYS B 1 212 ? -30.281 -13.617 -21.156 1 86.88 212 LYS B O 1
ATOM 7359 N N . GLY B 1 213 ? -30.672 -14.211 -18.969 1 82.06 213 GLY B N 1
ATOM 7360 C CA . GLY B 1 213 ? -31.203 -15.516 -19.344 1 82.06 213 GLY B CA 1
ATOM 7361 C C . GLY B 1 213 ? -32.719 -15.539 -19.438 1 82.06 213 GLY B C 1
ATOM 7362 O O . GLY B 1 213 ? -33.375 -14.508 -19.281 1 82.06 213 GLY B O 1
ATOM 7363 N N . GLU B 1 214 ? -33.188 -16.672 -19.75 1 81 214 GLU B N 1
ATOM 7364 C CA . GLU B 1 214 ? -34.625 -16.859 -19.906 1 81 214 GLU B CA 1
ATOM 7365 C C . GLU B 1 214 ? -35.312 -17.016 -18.547 1 81 214 GLU B C 1
ATOM 7367 O O . GLU B 1 214 ? -36.469 -16.578 -18.375 1 81 214 GLU B O 1
ATOM 7372 N N . VAL B 1 215 ? -34.469 -17.594 -17.703 1 81.88 215 VAL B N 1
ATOM 7373 C CA . VAL B 1 215 ? -35.062 -17.844 -16.391 1 81.88 215 VAL B CA 1
ATOM 7374 C C . VAL B 1 215 ? -34.844 -16.625 -15.5 1 81.88 215 VAL B C 1
ATOM 7376 O O . VAL B 1 215 ? -33.719 -16.234 -15.211 1 81.88 215 VAL B O 1
ATOM 7379 N N . HIS B 1 216 ? -35.812 -16.047 -15.039 1 82.19 216 HIS B N 1
ATOM 7380 C CA . HIS B 1 216 ? -35.781 -14.797 -14.289 1 82.19 216 HIS B CA 1
ATOM 7381 C C . HIS B 1 216 ? -35.062 -14.961 -12.961 1 82.19 216 HIS B C 1
ATOM 7383 O O . HIS B 1 216 ? -34.344 -14.055 -12.516 1 82.19 216 HIS B O 1
ATOM 7389 N N . SER B 1 217 ? -35.188 -16.078 -12.359 1 79.56 217 SER B N 1
ATOM 7390 C CA . SER B 1 217 ? -34.594 -16.297 -11.047 1 79.56 217 SER B CA 1
ATOM 7391 C C . SER B 1 217 ? -33.062 -16.359 -11.133 1 79.56 217 SER B C 1
ATOM 7393 O O . SER B 1 217 ? -32.375 -16.172 -10.133 1 79.56 217 SER B O 1
ATOM 7395 N N . GLN B 1 218 ? -32.562 -16.531 -12.352 1 81.94 218 GLN B N 1
ATOM 7396 C CA . GLN B 1 218 ? -31.125 -16.672 -12.508 1 81.94 218 GLN B CA 1
ATOM 7397 C C . GLN B 1 218 ? -30.5 -15.383 -13.039 1 81.94 218 GLN B C 1
ATOM 7399 O O . GLN B 1 218 ? -29.297 -15.328 -13.273 1 81.94 218 GLN B O 1
ATOM 7404 N N . ASN B 1 219 ? -31.281 -14.336 -13.133 1 86.44 219 ASN B N 1
ATOM 7405 C CA . ASN B 1 219 ? -30.797 -13.094 -13.719 1 86.44 219 ASN B CA 1
ATOM 7406 C C . ASN B 1 219 ? -30.406 -12.086 -12.648 1 86.44 219 ASN B C 1
ATOM 7408 O O . ASN B 1 219 ? -30.359 -10.883 -12.914 1 86.44 219 ASN B O 1
ATOM 7412 N N . GLY B 1 220 ? -30.141 -12.539 -11.469 1 87 220 GLY B N 1
ATOM 7413 C CA . GLY B 1 220 ? -29.781 -11.633 -10.391 1 87 220 GLY B CA 1
ATOM 7414 C C . GLY B 1 220 ? -28.5 -10.859 -10.656 1 87 220 GLY B C 1
ATOM 7415 O O . GLY B 1 220 ? -28.422 -9.664 -10.383 1 87 220 GLY B O 1
ATOM 7416 N N . GLU B 1 221 ? -27.531 -11.539 -11.242 1 87.62 221 GLU B N 1
ATOM 7417 C CA . GLU B 1 221 ? -26.234 -10.922 -11.523 1 87.62 221 GLU B CA 1
ATOM 7418 C C . GLU B 1 221 ? -26.359 -9.883 -12.641 1 87.62 221 GLU B C 1
ATOM 7420 O O . GLU B 1 221 ? -25.781 -8.797 -12.547 1 87.62 221 GLU B O 1
ATOM 7425 N N . TRP B 1 222 ? -27.094 -10.219 -13.672 1 88.62 222 TRP B N 1
ATOM 7426 C CA . TRP B 1 222 ? -27.312 -9.32 -14.797 1 88.62 222 TRP B CA 1
ATOM 7427 C C . TRP B 1 222 ? -28.062 -8.062 -14.352 1 88.62 222 TRP B C 1
ATOM 7429 O O . TRP B 1 222 ? -27.656 -6.945 -14.688 1 88.62 222 TRP B O 1
ATOM 7439 N N . GLU B 1 223 ? -29.016 -8.211 -13.562 1 89.5 223 GLU B N 1
ATOM 7440 C CA . GLU B 1 223 ? -29.859 -7.09 -13.148 1 89.5 223 GLU B CA 1
ATOM 7441 C C . GLU B 1 223 ? -29.109 -6.156 -12.203 1 89.5 223 GLU B C 1
ATOM 7443 O O . GLU B 1 223 ? -29.219 -4.934 -12.32 1 89.5 223 GLU B O 1
ATOM 7448 N N . ALA B 1 224 ? -28.312 -6.746 -11.383 1 88.31 224 ALA B N 1
ATOM 7449 C CA . ALA B 1 224 ? -27.719 -5.957 -10.312 1 88.31 224 ALA B CA 1
ATOM 7450 C C . ALA B 1 224 ? -26.422 -5.301 -10.773 1 88.31 224 ALA B C 1
ATOM 7452 O O . ALA B 1 224 ? -26.156 -4.141 -10.445 1 88.31 224 ALA B O 1
ATOM 7453 N N . TYR B 1 225 ? -25.609 -6.012 -11.609 1 93.12 225 TYR B N 1
ATOM 7454 C CA . TYR B 1 225 ? -24.25 -5.512 -11.773 1 93.12 225 TYR B CA 1
ATOM 7455 C C . TYR B 1 225 ? -23.875 -5.441 -13.242 1 93.12 225 TYR B C 1
ATOM 7457 O O . TYR B 1 225 ? -22.953 -4.715 -13.617 1 93.12 225 TYR B O 1
ATOM 7465 N N . PHE B 1 226 ? -24.562 -6.168 -14.188 1 94.31 226 PHE B N 1
ATOM 7466 C CA . PHE B 1 226 ? -24.078 -6.25 -15.562 1 94.31 226 PHE B CA 1
ATOM 7467 C C . PHE B 1 226 ? -25.219 -5.996 -16.547 1 94.31 226 PHE B C 1
ATOM 7469 O O . PHE B 1 226 ? -25.297 -6.648 -17.594 1 94.31 226 PHE B O 1
ATOM 7476 N N . ARG B 1 227 ? -26.109 -5.086 -16.266 1 91.44 227 ARG B N 1
ATOM 7477 C CA . ARG B 1 227 ? -27.281 -4.809 -17.094 1 91.44 227 ARG B CA 1
ATOM 7478 C C . ARG B 1 227 ? -26.891 -4.102 -18.375 1 91.44 227 ARG B C 1
ATOM 7480 O O . ARG B 1 227 ? -27.344 -4.473 -19.469 1 91.44 227 ARG B O 1
ATOM 7487 N N . ASP B 1 228 ? -26.031 -3.057 -18.172 1 92 228 ASP B N 1
ATOM 7488 C CA . ASP B 1 228 ? -25.547 -2.271 -19.312 1 92 228 ASP B CA 1
ATOM 7489 C C . ASP B 1 228 ? -24.062 -1.968 -19.188 1 92 228 ASP B C 1
ATOM 7491 O O . ASP B 1 228 ? -23.422 -2.377 -18.219 1 92 228 ASP B O 1
ATOM 7495 N N . LEU B 1 229 ? -23.594 -1.377 -20.234 1 92.44 229 LEU B N 1
ATOM 7496 C CA . LEU B 1 229 ? -22.156 -1.158 -20.297 1 92.44 229 LEU B CA 1
ATOM 7497 C C . LEU B 1 229 ? -21.703 -0.205 -19.203 1 92.44 229 LEU B C 1
ATOM 7499 O O . LEU B 1 229 ? -20.797 -0.521 -18.438 1 92.44 229 LEU B O 1
ATOM 7503 N N . PRO B 1 230 ? -22.344 0.981 -19 1 90.88 230 PRO B N 1
ATOM 7504 C CA . PRO B 1 230 ? -21.891 1.878 -17.938 1 90.88 230 PRO B CA 1
ATOM 7505 C C . PRO B 1 230 ? -22.016 1.262 -16.547 1 90.88 230 PRO B C 1
ATOM 7507 O O . PRO B 1 230 ? -21.156 1.474 -15.688 1 90.88 230 PRO B O 1
ATOM 7510 N N . THR B 1 231 ? -23.062 0.52 -16.344 1 93.06 231 THR B N 1
ATOM 7511 C CA . THR B 1 231 ? -23.25 -0.129 -15.055 1 93.06 231 THR B CA 1
ATOM 7512 C C . THR B 1 231 ? -22.203 -1.209 -14.828 1 93.06 231 THR B C 1
ATOM 7514 O O . THR B 1 231 ? -21.656 -1.328 -13.727 1 93.06 231 THR B O 1
ATOM 7517 N N . SER B 1 232 ? -21.953 -2.004 -15.875 1 95.5 232 SER B N 1
ATOM 7518 C CA . SER B 1 232 ? -20.953 -3.051 -15.766 1 95.5 232 SER B CA 1
ATOM 7519 C C . SER B 1 232 ? -19.562 -2.463 -15.508 1 95.5 232 SER B C 1
ATOM 7521 O O . SER B 1 232 ? -18.828 -2.963 -14.664 1 95.5 232 SER B O 1
ATOM 7523 N N . PHE B 1 233 ? -19.359 -1.396 -16.219 1 95.31 233 PHE B N 1
ATOM 7524 C CA . PHE B 1 233 ? -18.078 -0.721 -16.047 1 95.31 233 PHE B CA 1
ATOM 7525 C C . PHE B 1 233 ? -17.938 -0.157 -14.648 1 95.31 233 PHE B C 1
ATOM 7527 O O . PHE B 1 233 ? -16.891 -0.323 -14.008 1 95.31 233 PHE B O 1
ATOM 7534 N N . SER B 1 234 ? -18.953 0.47 -14.156 1 94.81 234 SER B N 1
ATOM 7535 C CA . SER B 1 234 ? -18.922 1.06 -12.82 1 94.81 234 SER B CA 1
ATOM 7536 C C . SER B 1 234 ? -18.812 -0.015 -11.75 1 94.81 234 SER B C 1
ATOM 7538 O O . SER B 1 234 ? -18.125 0.169 -10.742 1 94.81 234 SER B O 1
ATOM 7540 N N . SER B 1 235 ? -19.469 -1.134 -11.945 1 96 235 SER B N 1
ATOM 7541 C CA . SER B 1 235 ? -19.422 -2.219 -10.969 1 96 235 SER B CA 1
ATOM 7542 C C . SER B 1 235 ? -18.016 -2.789 -10.844 1 96 235 SER B C 1
ATOM 7544 O O . SER B 1 235 ? -17.531 -3.045 -9.734 1 96 235 SER B O 1
ATOM 7546 N N . LEU B 1 236 ? -17.344 -2.947 -11.945 1 97.44 236 LEU B N 1
ATOM 7547 C CA . LEU B 1 236 ? -16 -3.508 -11.914 1 97.44 236 LEU B CA 1
ATOM 7548 C C . LEU B 1 236 ? -14.992 -2.469 -11.438 1 97.44 236 LEU B C 1
ATOM 7550 O O . LEU B 1 236 ? -14 -2.814 -10.797 1 97.44 236 LEU B O 1
ATOM 7554 N N . LEU B 1 237 ? -15.297 -1.199 -11.734 1 96.38 237 LEU B N 1
ATOM 7555 C CA . LEU B 1 237 ? -14.445 -0.142 -11.203 1 96.38 237 LEU B CA 1
ATOM 7556 C C . LEU B 1 237 ? -14.484 -0.127 -9.68 1 96.38 237 LEU B C 1
ATOM 7558 O O . LEU B 1 237 ? -13.445 -0.006 -9.031 1 96.38 237 LEU B O 1
ATOM 7562 N N . VAL B 1 238 ? -15.664 -0.248 -9.125 1 96.19 238 VAL B N 1
ATOM 7563 C CA . VAL B 1 238 ? -15.82 -0.291 -7.676 1 96.19 238 VAL B CA 1
ATOM 7564 C C . VAL B 1 238 ? -15.172 -1.556 -7.121 1 96.19 238 VAL B C 1
ATOM 7566 O O . VAL B 1 238 ? -14.586 -1.535 -6.035 1 96.19 238 VAL B O 1
ATOM 7569 N N . LEU B 1 239 ? -15.227 -2.652 -7.879 1 96.75 239 LEU B N 1
ATOM 7570 C CA . LEU B 1 239 ? -14.586 -3.893 -7.453 1 96.75 239 LEU B CA 1
ATOM 7571 C C . LEU B 1 239 ? -13.07 -3.734 -7.414 1 96.75 239 LEU B C 1
ATOM 7573 O O . LEU B 1 239 ? -12.398 -4.332 -6.57 1 96.75 239 LEU B O 1
ATOM 7577 N N . LEU B 1 240 ? -12.602 -2.957 -8.312 1 95.81 240 LEU B N 1
ATOM 7578 C CA . LEU B 1 240 ? -11.172 -2.672 -8.328 1 95.81 240 LEU B CA 1
ATOM 7579 C C . LEU B 1 240 ? -10.719 -2.082 -7 1 95.81 240 LEU B C 1
ATOM 7581 O O . LEU B 1 240 ? -9.602 -2.34 -6.551 1 95.81 240 LEU B O 1
ATOM 7585 N N . THR B 1 241 ? -11.555 -1.363 -6.27 1 93.88 241 THR B N 1
ATOM 7586 C CA . THR B 1 241 ? -11.258 -0.767 -4.973 1 93.88 241 THR B CA 1
ATOM 7587 C C . THR B 1 241 ? -11.656 -1.712 -3.84 1 93.88 241 THR B C 1
ATOM 7589 O O . THR B 1 241 ? -11.508 -1.373 -2.662 1 93.88 241 THR B O 1
ATOM 7592 N N . THR B 1 242 ? -12.164 -2.857 -4.113 1 94.31 242 THR B N 1
ATOM 7593 C CA . THR B 1 242 ? -12.578 -3.908 -3.188 1 94.31 242 THR B CA 1
ATOM 7594 C C . THR B 1 242 ? -13.781 -3.465 -2.365 1 94.31 242 THR B C 1
ATOM 7596 O O . THR B 1 242 ? -14.188 -4.156 -1.43 1 94.31 242 THR B O 1
ATOM 7599 N N . ALA B 1 243 ? -14.445 -2.357 -2.691 1 94.31 243 ALA B N 1
ATOM 7600 C CA . ALA B 1 243 ? -15.516 -1.794 -1.868 1 94.31 243 ALA B CA 1
ATOM 7601 C C . ALA B 1 243 ? -16.797 -2.613 -1.998 1 94.31 243 ALA B C 1
ATOM 7603 O O . ALA B 1 243 ? -17.641 -2.596 -1.104 1 94.31 243 ALA B O 1
ATOM 7604 N N . ASN B 1 244 ? -17 -3.293 -3.113 1 94.19 244 ASN B N 1
ATOM 7605 C CA . ASN B 1 244 ? -18.219 -4.082 -3.258 1 94.19 244 ASN B CA 1
ATOM 7606 C C . ASN B 1 244 ? -17.922 -5.578 -3.268 1 94.19 244 ASN B C 1
ATOM 7608 O O . ASN B 1 244 ? -18.766 -6.383 -3.658 1 94.19 244 ASN B O 1
ATOM 7612 N N . ASN B 1 245 ? -16.688 -5.992 -2.959 1 94.88 245 ASN B N 1
ATOM 7613 C CA . ASN B 1 245 ? -16.391 -7.402 -2.727 1 94.88 245 ASN B CA 1
ATOM 7614 C C . ASN B 1 245 ? -16.938 -7.879 -1.389 1 94.88 245 ASN B C 1
ATOM 7616 O O . ASN B 1 245 ? -16.812 -7.195 -0.374 1 94.88 245 ASN B O 1
ATOM 7620 N N . PRO B 1 246 ? -17.531 -8.984 -1.321 1 94.81 246 PRO B N 1
ATOM 7621 C CA . PRO B 1 246 ? -17.859 -9.992 -2.332 1 94.81 246 PRO B CA 1
ATOM 7622 C C . PRO B 1 246 ? -19.281 -9.852 -2.875 1 94.81 246 PRO B C 1
ATOM 7624 O O . PRO B 1 246 ? -19.781 -10.75 -3.551 1 94.81 246 PRO B O 1
ATOM 7627 N N . ASP B 1 247 ? -19.953 -8.75 -2.613 1 93.38 247 ASP B N 1
ATOM 7628 C CA . ASP B 1 247 ? -21.344 -8.562 -3 1 93.38 247 ASP B CA 1
ATOM 7629 C C . ASP B 1 247 ? -21.531 -8.766 -4.5 1 93.38 247 ASP B C 1
ATOM 7631 O O . ASP B 1 247 ? -22.5 -9.391 -4.93 1 93.38 247 ASP B O 1
ATOM 7635 N N . VAL B 1 248 ? -20.609 -8.359 -5.234 1 93.44 248 VAL B N 1
ATOM 7636 C CA . VAL B 1 248 ? -20.719 -8.336 -6.688 1 93.44 248 VAL B CA 1
ATOM 7637 C C . VAL B 1 248 ? -20.672 -9.758 -7.234 1 93.44 248 VAL B C 1
ATOM 7639 O O . VAL B 1 248 ? -21.25 -10.047 -8.289 1 93.44 248 VAL B O 1
ATOM 7642 N N . MET B 1 249 ? -20.078 -10.703 -6.559 1 94.81 249 MET B N 1
ATOM 7643 C CA . MET B 1 249 ? -19.906 -12.047 -7.113 1 94.81 249 MET B CA 1
ATOM 7644 C C . MET B 1 249 ? -20.938 -13.008 -6.543 1 94.81 249 MET B C 1
ATOM 7646 O O . MET B 1 249 ? -21.141 -14.094 -7.086 1 94.81 249 MET B O 1
ATOM 7650 N N . ILE B 1 250 ? -21.719 -12.633 -5.52 1 94.38 250 ILE B N 1
ATOM 7651 C CA . ILE B 1 250 ? -22.531 -13.555 -4.727 1 94.38 250 ILE B CA 1
ATOM 7652 C C . ILE B 1 250 ? -23.656 -14.109 -5.586 1 94.38 250 ILE B C 1
ATOM 7654 O O . ILE B 1 250 ? -23.891 -15.32 -5.605 1 94.38 250 ILE B O 1
ATOM 7658 N N . PRO B 1 251 ? -24.391 -13.227 -6.355 1 93 251 PRO B N 1
ATOM 7659 C CA . PRO B 1 251 ? -25.469 -13.797 -7.152 1 93 251 PRO B CA 1
ATOM 7660 C C . PRO B 1 251 ? -24.984 -14.828 -8.164 1 93 251 PRO B C 1
ATOM 7662 O O . PRO B 1 251 ? -25.641 -15.844 -8.383 1 93 251 PRO B O 1
ATOM 7665 N N . ALA B 1 252 ? -23.875 -14.578 -8.781 1 93.94 252 ALA B N 1
ATOM 7666 C CA . ALA B 1 252 ? -23.328 -15.523 -9.742 1 93.94 252 ALA B CA 1
ATOM 7667 C C . ALA B 1 252 ? -22.703 -16.719 -9.039 1 93.94 252 ALA B C 1
ATOM 7669 O O . ALA B 1 252 ? -22.859 -17.859 -9.492 1 93.94 252 ALA B O 1
ATOM 7670 N N . TYR B 1 253 ? -22.031 -16.516 -7.906 1 94.38 253 TYR B N 1
ATOM 7671 C CA . TYR B 1 253 ? -21.359 -17.562 -7.156 1 94.38 253 TYR B CA 1
ATOM 7672 C C . TYR B 1 253 ? -22.375 -18.547 -6.555 1 94.38 253 TYR B C 1
ATOM 7674 O O . TYR B 1 253 ? -22.094 -19.734 -6.414 1 94.38 253 TYR B O 1
ATOM 7682 N N . SER B 1 254 ? -23.594 -18.078 -6.23 1 92.62 254 SER B N 1
ATOM 7683 C CA . SER B 1 254 ? -24.641 -18.938 -5.676 1 92.62 254 SER B CA 1
ATOM 7684 C C . SER B 1 254 ? -25.172 -19.922 -6.719 1 92.62 254 SER B C 1
ATOM 7686 O O . SER B 1 254 ? -25.609 -21.016 -6.375 1 92.62 254 SER B O 1
ATOM 7688 N N . LEU B 1 255 ? -25.016 -19.516 -7.992 1 91.06 255 LEU B N 1
ATOM 7689 C CA . LEU B 1 255 ? -25.531 -20.375 -9.062 1 91.06 255 LEU B CA 1
ATOM 7690 C C . LEU B 1 255 ? -24.469 -21.406 -9.477 1 91.06 255 LEU B C 1
ATOM 7692 O O . LEU B 1 255 ? -24.781 -22.578 -9.633 1 91.06 255 LEU B O 1
ATOM 7696 N N . ASN B 1 256 ? -23.312 -20.906 -9.648 1 92.12 256 ASN B N 1
ATOM 7697 C CA . ASN B 1 256 ? -22.203 -21.75 -10.062 1 92.12 256 ASN B CA 1
ATOM 7698 C C . ASN B 1 256 ? -20.891 -21.281 -9.453 1 92.12 256 ASN B C 1
ATOM 7700 O O . ASN B 1 256 ? -20.531 -20.109 -9.555 1 92.12 256 ASN B O 1
ATOM 7704 N N . ARG B 1 257 ? -20.156 -22.234 -8.859 1 92.31 257 ARG B N 1
ATOM 7705 C CA . ARG B 1 257 ? -18.906 -21.906 -8.164 1 92.31 257 ARG B CA 1
ATOM 7706 C C . ARG B 1 257 ? -17.844 -21.438 -9.141 1 92.31 257 ARG B C 1
ATOM 7708 O O . ARG B 1 257 ? -16.922 -20.703 -8.758 1 92.31 257 ARG B O 1
ATOM 7715 N N . GLY B 1 258 ? -17.938 -21.828 -10.398 1 92.62 258 GLY B N 1
ATOM 7716 C CA . GLY B 1 258 ? -16.938 -21.484 -11.391 1 92.62 258 GLY B CA 1
ATOM 7717 C C . GLY B 1 258 ? -16.859 -20 -11.672 1 92.62 258 GLY B C 1
ATOM 7718 O O . GLY B 1 258 ? -15.812 -19.484 -12.078 1 92.62 258 GLY B O 1
ATOM 7719 N N . TYR B 1 259 ? -17.938 -19.25 -11.422 1 94.12 259 TYR B N 1
ATOM 7720 C CA . TYR B 1 259 ? -17.969 -17.828 -11.703 1 94.12 259 TYR B CA 1
ATOM 7721 C C . TYR B 1 259 ? -17.078 -17.062 -10.742 1 94.12 259 TYR B C 1
ATOM 7723 O O . TYR B 1 259 ? -16.703 -15.914 -11.008 1 94.12 259 TYR B O 1
ATOM 7731 N N . SER B 1 260 ? -16.719 -17.703 -9.555 1 95.5 260 SER B N 1
ATOM 7732 C CA . SER B 1 260 ? -15.812 -17.031 -8.617 1 95.5 260 SER B CA 1
ATOM 7733 C C . SER B 1 260 ? -14.43 -16.844 -9.227 1 95.5 260 SER B C 1
ATOM 7735 O O . SER B 1 260 ? -13.711 -15.906 -8.859 1 95.5 260 SER B O 1
ATOM 7737 N N . ILE B 1 261 ? -14.07 -17.641 -10.219 1 95.81 261 ILE B N 1
ATOM 7738 C CA . ILE B 1 261 ? -12.758 -17.562 -10.844 1 95.81 261 ILE B CA 1
ATOM 7739 C C . ILE B 1 261 ? -12.641 -16.234 -11.617 1 95.81 261 ILE B C 1
ATOM 7741 O O . ILE B 1 261 ? -11.57 -15.617 -11.633 1 95.81 261 ILE B O 1
ATOM 7745 N N . PHE B 1 262 ? -13.75 -15.781 -12.258 1 95.94 262 PHE B N 1
ATOM 7746 C CA . PHE B 1 262 ? -13.758 -14.523 -13 1 95.94 262 PHE B CA 1
ATOM 7747 C C . PHE B 1 262 ? -13.406 -13.352 -12.086 1 95.94 262 PHE B C 1
ATOM 7749 O O . PHE B 1 262 ? -12.539 -12.539 -12.414 1 95.94 262 PHE B O 1
ATOM 7756 N N . PHE B 1 263 ? -13.977 -13.305 -10.938 1 97.38 263 PHE B N 1
ATOM 7757 C CA . PHE B 1 263 ? -13.797 -12.18 -10.031 1 97.38 263 PHE B CA 1
ATOM 7758 C C . PHE B 1 263 ? -12.445 -12.25 -9.328 1 97.38 263 PHE B C 1
ATOM 7760 O O . PHE B 1 263 ? -11.812 -11.227 -9.086 1 97.38 263 PHE B O 1
ATOM 7767 N N . ILE B 1 264 ? -11.992 -13.453 -9.023 1 96.12 264 ILE B N 1
ATOM 7768 C CA . ILE B 1 264 ? -10.703 -13.625 -8.367 1 96.12 264 ILE B CA 1
ATOM 7769 C C . ILE B 1 264 ? -9.578 -13.234 -9.328 1 96.12 264 ILE B C 1
ATOM 7771 O O . ILE B 1 264 ? -8.617 -12.578 -8.93 1 96.12 264 ILE B O 1
ATOM 7775 N N . LEU B 1 265 ? -9.766 -13.578 -10.602 1 95.44 265 LEU B N 1
ATOM 7776 C CA . LEU B 1 265 ? -8.773 -13.203 -11.609 1 95.44 265 LEU B CA 1
ATOM 7777 C C . LEU B 1 265 ? -8.773 -11.695 -11.836 1 95.44 265 LEU B C 1
ATOM 7779 O O . LEU B 1 265 ? -7.711 -11.086 -12 1 95.44 265 LEU B O 1
ATOM 7783 N N . PHE B 1 266 ? -9.922 -11.141 -11.859 1 96.56 266 PHE B N 1
ATOM 7784 C CA . PHE B 1 266 ? -10.023 -9.695 -12.023 1 96.56 266 PHE B CA 1
ATOM 7785 C C . PHE B 1 266 ? -9.289 -8.977 -10.906 1 96.56 266 PHE B C 1
ATOM 7787 O O . PHE B 1 266 ? -8.477 -8.086 -11.164 1 96.56 266 PHE B O 1
ATOM 7794 N N . SER B 1 267 ? -9.57 -9.352 -9.656 1 96.44 267 SER B N 1
ATOM 7795 C CA . SER B 1 267 ? -8.969 -8.695 -8.508 1 96.44 267 SER B CA 1
ATOM 7796 C C . SER B 1 267 ? -7.48 -9.031 -8.391 1 96.44 267 SER B C 1
ATOM 7798 O O . SER B 1 267 ? -6.68 -8.203 -7.961 1 96.44 267 SER B O 1
ATOM 7800 N N . GLY B 1 268 ? -7.141 -10.273 -8.742 1 92.5 268 GLY B N 1
ATOM 7801 C CA . GLY B 1 268 ? -5.738 -10.656 -8.719 1 92.5 268 GLY B CA 1
ATOM 7802 C C . GLY B 1 268 ? -4.871 -9.805 -9.625 1 92.5 268 GLY B C 1
ATOM 7803 O O . GLY B 1 268 ? -3.857 -9.25 -9.18 1 92.5 268 GLY B O 1
ATOM 7804 N N . PHE B 1 269 ? -5.312 -9.539 -10.789 1 91.81 269 PHE B N 1
ATOM 7805 C CA . PHE B 1 269 ? -4.539 -8.773 -11.758 1 91.81 269 PHE B CA 1
ATOM 7806 C C . PHE B 1 269 ? -4.715 -7.277 -11.523 1 91.81 269 PHE B C 1
ATOM 7808 O O . PHE B 1 269 ? -3.736 -6.527 -11.516 1 91.81 269 PHE B O 1
ATOM 7815 N N . GLY B 1 270 ? -5.891 -6.879 -11.367 1 93.12 270 GLY B N 1
ATOM 7816 C CA . GLY B 1 270 ? -6.184 -5.457 -11.258 1 93.12 270 GLY B CA 1
ATOM 7817 C C . GLY B 1 270 ? -5.816 -4.875 -9.906 1 93.12 270 GLY B C 1
ATOM 7818 O O . GLY B 1 270 ? -4.977 -3.979 -9.82 1 93.12 270 GLY B O 1
ATOM 7819 N N . THR B 1 271 ? -6.324 -5.402 -8.82 1 91.94 271 THR B N 1
ATOM 7820 C CA . THR B 1 271 ? -6.191 -4.84 -7.48 1 91.94 271 THR B CA 1
ATOM 7821 C C . THR B 1 271 ? -4.832 -5.184 -6.879 1 91.94 271 THR B C 1
ATOM 7823 O O . THR B 1 271 ? -4.137 -4.312 -6.355 1 91.94 271 THR B O 1
ATOM 7826 N N . TYR B 1 272 ? -4.34 -6.324 -7.043 1 89.75 272 TYR B N 1
ATOM 7827 C CA . TYR B 1 272 ? -3.146 -6.738 -6.312 1 89.75 272 TYR B CA 1
ATOM 7828 C C . TYR B 1 272 ? -1.898 -6.578 -7.172 1 89.75 272 TYR B C 1
ATOM 7830 O O . TYR B 1 272 ? -0.817 -6.281 -6.656 1 89.75 272 TYR B O 1
ATOM 7838 N N . PHE B 1 273 ? -2.045 -6.676 -8.438 1 89.19 273 PHE B N 1
ATOM 7839 C CA . PHE B 1 273 ? -0.848 -6.566 -9.266 1 89.19 273 PHE B CA 1
ATOM 7840 C C . PHE B 1 273 ? -0.688 -5.152 -9.805 1 89.19 273 PHE B C 1
ATOM 7842 O O . PHE B 1 273 ? 0.277 -4.461 -9.469 1 89.19 273 PHE B O 1
ATOM 7849 N N . LEU B 1 274 ? -1.625 -4.707 -10.57 1 90.25 274 LEU B N 1
ATOM 7850 C CA . LEU B 1 274 ? -1.487 -3.434 -11.273 1 90.25 274 LEU B CA 1
ATOM 7851 C C . LEU B 1 274 ? -1.476 -2.27 -10.289 1 90.25 274 LEU B C 1
ATOM 7853 O O . LEU B 1 274 ? -0.672 -1.344 -10.422 1 90.25 274 LEU B O 1
ATOM 7857 N N . MET B 1 275 ? -2.283 -2.281 -9.273 1 89.81 275 MET B N 1
ATOM 7858 C CA . MET B 1 275 ? -2.318 -1.185 -8.312 1 89.81 275 MET B CA 1
ATOM 7859 C C . MET B 1 275 ? -1.023 -1.123 -7.508 1 89.81 275 MET B C 1
ATOM 7861 O O . MET B 1 275 ? -0.55 -0.037 -7.168 1 89.81 275 MET B O 1
ATOM 7865 N N . ASN B 1 276 ? -0.474 -2.225 -7.223 1 86.94 276 ASN B N 1
ATOM 7866 C CA . ASN B 1 276 ? 0.785 -2.229 -6.484 1 86.94 276 ASN B CA 1
ATOM 7867 C C . ASN B 1 276 ? 1.965 -1.879 -7.387 1 86.94 276 ASN B C 1
ATOM 7869 O O . ASN B 1 276 ? 2.986 -1.377 -6.914 1 86.94 276 ASN B O 1
ATOM 7873 N N . LEU B 1 277 ? 1.772 -2.201 -8.625 1 86.56 277 LEU B N 1
ATOM 7874 C CA . LEU B 1 277 ? 2.777 -1.741 -9.57 1 86.56 277 LEU B CA 1
ATOM 7875 C C . LEU B 1 277 ? 2.785 -0.219 -9.664 1 86.56 277 LEU B C 1
ATOM 7877 O O . LEU B 1 277 ? 3.846 0.393 -9.82 1 86.56 277 LEU B O 1
ATOM 7881 N N . LEU B 1 278 ? 1.646 0.307 -9.539 1 87.94 278 LEU B N 1
ATOM 7882 C CA . LEU B 1 278 ? 1.534 1.762 -9.516 1 87.94 278 LEU B CA 1
ATOM 7883 C C . LEU B 1 278 ? 2.285 2.346 -8.32 1 87.94 278 LEU B C 1
ATOM 7885 O O . LEU B 1 278 ? 3.004 3.338 -8.461 1 87.94 278 LEU B O 1
ATOM 7889 N N . THR B 1 279 ? 2.172 1.762 -7.219 1 86.69 279 THR B N 1
ATOM 7890 C CA . THR B 1 279 ? 2.883 2.195 -6.023 1 86.69 279 THR B CA 1
ATOM 7891 C C . THR B 1 279 ? 4.391 2.096 -6.223 1 86.69 279 THR B C 1
ATOM 7893 O O . THR B 1 279 ? 5.137 2.984 -5.805 1 86.69 279 THR B O 1
ATOM 7896 N N . ALA B 1 280 ? 4.809 1.069 -6.879 1 85.75 280 ALA B N 1
ATOM 7897 C CA . ALA B 1 280 ? 6.234 0.857 -7.129 1 85.75 280 ALA B CA 1
ATOM 7898 C C . ALA B 1 280 ? 6.793 1.938 -8.047 1 85.75 280 ALA B C 1
ATOM 7900 O O . ALA B 1 280 ? 7.902 2.436 -7.832 1 85.75 280 ALA B O 1
ATOM 7901 N N . ILE B 1 281 ? 6.02 2.312 -8.977 1 84.94 281 ILE B N 1
ATOM 7902 C CA . ILE B 1 281 ? 6.453 3.318 -9.938 1 84.94 281 ILE B CA 1
ATOM 7903 C C . ILE B 1 281 ? 6.539 4.684 -9.258 1 84.94 281 ILE B C 1
ATOM 7905 O O . ILE B 1 281 ? 7.508 5.422 -9.445 1 84.94 281 ILE B O 1
ATOM 7909 N N . VAL B 1 282 ? 5.52 4.949 -8.5 1 86.19 282 VAL B N 1
ATOM 7910 C CA . VAL B 1 282 ? 5.508 6.227 -7.797 1 86.19 282 VAL B CA 1
ATOM 7911 C C . VAL B 1 282 ? 6.684 6.293 -6.824 1 86.19 282 VAL B C 1
ATOM 7913 O O . VAL B 1 282 ? 7.359 7.316 -6.727 1 86.19 282 VAL B O 1
ATOM 7916 N N . TYR B 1 283 ? 6.957 5.215 -6.191 1 85 283 TYR B N 1
ATOM 7917 C CA . TYR B 1 283 ? 8.078 5.156 -5.258 1 85 283 TYR B CA 1
ATOM 7918 C C . TYR B 1 283 ? 9.398 5.383 -5.984 1 85 283 TYR B C 1
ATOM 7920 O O . TYR B 1 283 ? 10.25 6.145 -5.516 1 85 283 TYR B O 1
ATOM 7928 N N . ASN B 1 284 ? 9.516 4.742 -7.074 1 81.56 284 ASN B N 1
ATOM 7929 C CA . ASN B 1 284 ? 10.766 4.848 -7.824 1 81.56 284 ASN B CA 1
ATOM 7930 C C . ASN B 1 284 ? 10.992 6.266 -8.328 1 81.56 284 ASN B C 1
ATOM 7932 O O . ASN B 1 284 ? 12.109 6.777 -8.266 1 81.56 284 ASN B O 1
ATOM 7936 N N . GLN B 1 285 ? 10.016 6.859 -8.812 1 79 285 GLN B N 1
ATOM 7937 C CA . GLN B 1 285 ? 10.133 8.227 -9.32 1 79 285 GLN B CA 1
ATOM 7938 C C . GLN B 1 285 ? 10.375 9.219 -8.195 1 79 285 GLN B C 1
ATOM 7940 O O . GLN B 1 285 ? 11.141 10.172 -8.352 1 79 285 GLN B O 1
ATOM 7945 N N . PHE B 1 286 ? 9.758 8.961 -7.141 1 75.62 286 PHE B N 1
ATOM 7946 C CA . PHE B 1 286 ? 9.938 9.844 -5.992 1 75.62 286 PHE B CA 1
ATOM 7947 C C . PHE B 1 286 ? 11.359 9.742 -5.457 1 75.62 286 PHE B C 1
ATOM 7949 O O . PHE B 1 286 ? 11.961 10.758 -5.094 1 75.62 286 PHE B O 1
ATOM 7956 N N . ARG B 1 287 ? 11.852 8.602 -5.375 1 76.31 287 ARG B N 1
ATOM 7957 C CA . ARG B 1 287 ? 13.219 8.383 -4.922 1 76.31 287 ARG B CA 1
ATOM 7958 C C . ARG B 1 287 ? 14.219 9.109 -5.816 1 76.31 287 ARG B C 1
ATOM 7960 O O . ARG B 1 287 ? 15.141 9.758 -5.324 1 76.31 287 ARG B O 1
ATOM 7967 N N . GLY B 1 288 ? 14.062 8.977 -7.07 1 74 288 GLY B N 1
ATOM 7968 C CA . GLY B 1 288 ? 14.945 9.648 -8.016 1 74 288 GLY B CA 1
ATOM 7969 C C . GLY B 1 288 ? 14.898 11.164 -7.898 1 74 288 GLY B C 1
ATOM 7970 O O . GLY B 1 288 ? 15.938 11.82 -7.93 1 74 288 GLY B O 1
ATOM 7971 N N . TYR B 1 289 ? 13.836 11.625 -7.672 1 74.31 289 TYR B N 1
ATOM 7972 C CA . TYR B 1 289 ? 13.695 13.078 -7.59 1 74.31 289 TYR B CA 1
ATOM 7973 C C . TYR B 1 289 ? 14.266 13.602 -6.277 1 74.31 289 TYR B C 1
ATOM 7975 O O . TYR B 1 289 ? 14.852 14.688 -6.238 1 74.31 289 TYR B O 1
ATOM 7983 N N . LEU B 1 290 ? 13.969 12.859 -5.25 1 73.19 290 LEU B N 1
ATOM 7984 C CA . LEU B 1 290 ? 14.508 13.289 -3.965 1 73.19 290 LEU B CA 1
ATOM 7985 C C . LEU B 1 290 ? 16.031 13.398 -4.02 1 73.19 290 LEU B C 1
ATOM 7987 O O . LEU B 1 290 ? 16.609 14.336 -3.475 1 73.19 290 LEU B O 1
ATOM 7991 N N . LEU B 1 291 ? 16.672 12.539 -4.703 1 75.44 291 LEU B N 1
ATOM 7992 C CA . LEU B 1 291 ? 18.125 12.578 -4.852 1 75.44 291 LEU B CA 1
ATOM 7993 C C . LEU B 1 291 ? 18.562 13.805 -5.645 1 75.44 291 LEU B C 1
ATOM 7995 O O . LEU B 1 291 ? 19.531 14.469 -5.285 1 75.44 291 LEU B O 1
ATOM 7999 N N . MET B 1 292 ? 17.812 14.094 -6.586 1 77.25 292 MET B N 1
ATOM 8000 C CA . MET B 1 292 ? 18.125 15.266 -7.402 1 77.25 292 MET B CA 1
ATOM 8001 C C . MET B 1 292 ? 17.922 16.547 -6.605 1 77.25 292 MET B C 1
ATOM 8003 O O . MET B 1 292 ? 18.719 17.484 -6.734 1 77.25 292 MET B O 1
ATOM 8007 N N . SER B 1 293 ? 16.875 16.531 -5.82 1 77 293 SER B N 1
ATOM 8008 C CA . SER B 1 293 ? 16.594 17.719 -5.012 1 77 293 SER B CA 1
ATOM 8009 C C . SER B 1 293 ? 17.672 17.922 -3.943 1 77 293 SER B C 1
ATOM 8011 O O . SER B 1 293 ? 18.047 19.047 -3.656 1 77 293 SER B O 1
ATOM 8013 N N . VAL B 1 294 ? 18.203 16.875 -3.432 1 76.12 294 VAL B N 1
ATOM 8014 C CA . VAL B 1 294 ? 19.266 16.953 -2.438 1 76.12 294 VAL B CA 1
ATOM 8015 C C . VAL B 1 294 ? 20.562 17.422 -3.102 1 76.12 294 VAL B C 1
ATOM 8017 O O . VAL B 1 294 ? 21.281 18.266 -2.547 1 76.12 294 VAL B O 1
ATOM 8020 N N . GLN B 1 295 ? 20.797 16.953 -4.227 1 81.5 295 GLN B N 1
ATOM 8021 C CA . GLN B 1 295 ? 21.984 17.391 -4.957 1 81.5 295 GLN B CA 1
ATOM 8022 C C . GLN B 1 295 ? 21.906 18.875 -5.297 1 81.5 295 GLN B C 1
ATOM 8024 O O . GLN B 1 295 ? 22.906 19.594 -5.203 1 81.5 295 GLN B O 1
ATOM 8029 N N . ALA B 1 296 ? 20.719 19.234 -5.68 1 81.5 296 ALA B N 1
ATOM 8030 C CA . ALA B 1 296 ? 20.531 20.641 -5.996 1 81.5 296 ALA B CA 1
ATOM 8031 C C . ALA B 1 296 ? 20.734 21.516 -4.754 1 81.5 296 ALA B C 1
ATOM 8033 O O . ALA B 1 296 ? 21.297 22.609 -4.836 1 81.5 296 ALA B O 1
ATOM 8034 N N . SER B 1 297 ? 20.281 21.047 -3.658 1 83 297 SER B N 1
ATOM 8035 C CA . SER B 1 297 ? 20.453 21.781 -2.408 1 83 297 SER B CA 1
ATOM 8036 C C . SER B 1 297 ? 21.906 21.859 -1.993 1 83 297 SER B C 1
ATOM 8038 O O . SER B 1 297 ? 22.375 22.875 -1.5 1 83 297 SER B O 1
ATOM 8040 N N . ILE B 1 298 ? 22.672 20.875 -2.244 1 83.75 298 ILE B N 1
ATOM 8041 C CA . ILE B 1 298 ? 24.078 20.844 -1.909 1 83.75 298 ILE B CA 1
ATOM 8042 C C . ILE B 1 298 ? 24.859 21.781 -2.844 1 83.75 298 ILE B C 1
ATOM 8044 O O . ILE B 1 298 ? 25.781 22.469 -2.416 1 83.75 298 ILE B O 1
ATOM 8048 N N . LEU B 1 299 ? 24.438 21.781 -3.988 1 86.75 299 LEU B N 1
ATOM 8049 C CA . LEU B 1 299 ? 25.094 22.672 -4.941 1 86.75 299 LEU B CA 1
ATOM 8050 C C . LEU B 1 299 ? 24.844 24.141 -4.582 1 86.75 299 LEU B C 1
ATOM 8052 O O . LEU B 1 299 ? 25.734 24.969 -4.707 1 86.75 299 LEU B O 1
ATOM 8056 N N . ARG B 1 300 ? 23.688 24.438 -4.172 1 87.75 300 ARG B N 1
ATOM 8057 C CA . ARG B 1 300 ? 23.375 25.797 -3.76 1 87.75 300 ARG B CA 1
ATOM 8058 C C . ARG B 1 300 ? 24.203 26.203 -2.539 1 87.75 300 ARG B C 1
ATOM 8060 O O . ARG B 1 300 ? 24.641 27.359 -2.434 1 87.75 300 ARG B O 1
ATOM 8067 N N . ARG B 1 301 ? 24.344 25.312 -1.688 1 88.94 301 ARG B N 1
ATOM 8068 C CA . ARG B 1 301 ? 25.156 25.578 -0.512 1 88.94 301 ARG B CA 1
ATOM 8069 C C . ARG B 1 301 ? 26.609 25.828 -0.903 1 88.94 301 ARG B C 1
ATOM 8071 O O . ARG B 1 301 ? 27.25 26.766 -0.411 1 88.94 301 ARG B O 1
ATOM 8078 N N . ARG B 1 302 ? 27.109 25.062 -1.797 1 88.19 302 ARG B N 1
ATOM 8079 C CA . ARG B 1 302 ? 28.484 25.234 -2.242 1 88.19 302 ARG B CA 1
ATOM 8080 C C . ARG B 1 302 ? 28.672 26.547 -2.977 1 88.19 302 ARG B C 1
ATOM 8082 O O . ARG B 1 302 ? 29.703 27.219 -2.826 1 88.19 302 ARG B O 1
ATOM 8089 N N . LEU B 1 303 ? 27.688 26.844 -3.725 1 91.69 303 LEU B N 1
ATOM 8090 C CA . LEU B 1 303 ? 27.75 28.109 -4.449 1 91.69 303 LEU B CA 1
ATOM 8091 C C . LEU B 1 303 ? 27.703 29.297 -3.482 1 91.69 303 LEU B C 1
ATOM 8093 O O . LEU B 1 303 ? 28.391 30.297 -3.695 1 91.69 303 LEU B O 1
ATOM 8097 N N . GLY B 1 304 ? 26.875 29.188 -2.469 1 92.19 304 GLY B N 1
ATOM 8098 C CA . GLY B 1 304 ? 26.828 30.234 -1.465 1 92.19 304 GLY B CA 1
ATOM 8099 C C . GLY B 1 304 ? 28.125 30.406 -0.708 1 92.19 304 GLY B C 1
ATOM 8100 O O . GLY B 1 304 ? 28.578 31.531 -0.466 1 92.19 304 GLY B O 1
ATOM 8101 N N . VAL B 1 305 ? 28.781 29.344 -0.401 1 91.12 305 VAL B N 1
ATOM 8102 C CA . VAL B 1 305 ? 30.047 29.375 0.31 1 91.12 305 VAL B CA 1
ATOM 8103 C C . VAL B 1 305 ? 31.141 29.938 -0.609 1 91.12 305 VAL B C 1
ATOM 8105 O O . VAL B 1 305 ? 31.984 30.719 -0.177 1 91.12 305 VAL B O 1
ATOM 8108 N N . ARG B 1 306 ? 31.125 29.531 -1.82 1 91.88 306 ARG B N 1
ATOM 8109 C CA . ARG B 1 306 ? 32.094 30.031 -2.775 1 91.88 306 ARG B CA 1
ATOM 8110 C C . ARG B 1 306 ? 31.938 31.531 -2.984 1 91.88 306 ARG B C 1
ATOM 8112 O O . ARG B 1 306 ? 32.938 32.25 -3.086 1 91.88 306 ARG B O 1
ATOM 8119 N N . ALA B 1 307 ? 30.703 31.953 -3.1 1 92.88 307 ALA B N 1
ATOM 8120 C CA . ALA B 1 307 ? 30.453 33.375 -3.264 1 92.88 307 ALA B CA 1
ATOM 8121 C C . ALA B 1 307 ? 30.953 34.156 -2.059 1 92.88 307 ALA B C 1
ATOM 8123 O O . ALA B 1 307 ? 31.5 35.25 -2.209 1 92.88 307 ALA B O 1
ATOM 8124 N N . ALA B 1 308 ? 30.766 33.656 -0.873 1 92 308 ALA B N 1
ATOM 8125 C CA . ALA B 1 308 ? 31.266 34.344 0.332 1 92 308 ALA B CA 1
ATOM 8126 C C . ALA B 1 308 ? 32.781 34.406 0.339 1 92 308 ALA B C 1
ATOM 8128 O O . ALA B 1 308 ? 33.375 35.406 0.715 1 92 308 ALA B O 1
ATOM 8129 N N . PHE B 1 309 ? 33.438 33.312 -0.108 1 91.06 309 PHE B N 1
ATOM 8130 C CA . PHE B 1 309 ? 34.906 33.281 -0.174 1 91.06 309 PHE B CA 1
ATOM 8131 C C . PHE B 1 309 ? 35.438 34.312 -1.163 1 91.06 309 PHE B C 1
ATOM 8133 O O . PHE B 1 309 ? 36.406 35 -0.877 1 91.06 309 PHE B O 1
ATOM 8140 N N . GLU B 1 310 ? 34.781 34.406 -2.312 1 89.69 310 GLU B N 1
ATOM 8141 C CA . GLU B 1 310 ? 35.219 35.312 -3.354 1 89.69 310 GLU B CA 1
ATOM 8142 C C . GLU B 1 310 ? 35.062 36.781 -2.906 1 89.69 310 GLU B C 1
ATOM 8144 O O . GLU B 1 310 ? 35.938 37.625 -3.193 1 89.69 310 GLU B O 1
ATOM 8149 N N . VAL B 1 311 ? 34.031 37.094 -2.223 1 89.12 311 VAL B N 1
ATOM 8150 C CA . VAL B 1 311 ? 33.781 38.469 -1.766 1 89.12 311 VAL B CA 1
ATOM 8151 C C . VAL B 1 311 ? 34.781 38.812 -0.66 1 89.12 311 VAL B C 1
ATOM 8153 O O . VAL B 1 311 ? 35.25 39.938 -0.591 1 89.12 311 VAL B O 1
ATOM 8156 N N . MET B 1 312 ? 35.156 37.906 0.173 1 87.31 312 MET B N 1
ATOM 8157 C CA . MET B 1 312 ? 36.062 38.188 1.286 1 87.31 312 MET B CA 1
ATOM 8158 C C . MET B 1 312 ? 37.531 38.219 0.808 1 87.31 312 MET B C 1
ATOM 8160 O O . MET B 1 312 ? 38.344 38.906 1.4 1 87.31 312 MET B O 1
ATOM 8164 N N . SER B 1 313 ? 37.781 37.469 -0.263 1 83.5 313 SER B N 1
ATOM 8165 C CA . SER B 1 313 ? 39.125 37.469 -0.785 1 83.5 313 SER B CA 1
ATOM 8166 C C . SER B 1 313 ? 39.438 38.719 -1.579 1 83.5 313 SER B C 1
ATOM 8168 O O . SER B 1 313 ? 40.594 39.094 -1.732 1 83.5 313 SER B O 1
ATOM 8170 N N . CYS B 1 314 ? 38.406 39.312 -2.17 1 72.62 314 CYS B N 1
ATOM 8171 C CA . CYS B 1 314 ? 38.625 40.5 -2.961 1 72.62 314 CYS B CA 1
ATOM 8172 C C . CYS B 1 314 ? 39.125 41.656 -2.084 1 72.62 314 CYS B C 1
ATOM 8174 O O . CYS B 1 314 ? 39.719 42.625 -2.578 1 72.62 314 CYS B O 1
ATOM 8176 N N . GLN B 1 315 ? 38.75 41.688 -0.798 1 62.31 315 GLN B N 1
ATOM 8177 C CA . GLN B 1 315 ? 39.25 42.75 0.063 1 62.31 315 GLN B CA 1
ATOM 8178 C C . GLN B 1 315 ? 40.75 42.875 0.012 1 62.31 315 GLN B C 1
ATOM 8180 O O . GLN B 1 315 ? 41.312 43.938 0.206 1 62.31 315 GLN B O 1
ATOM 8185 N N . GLY B 1 316 ? 41.406 41.688 -0.059 1 53.19 316 GLY B N 1
ATOM 8186 C CA . GLY B 1 316 ? 42.875 41.75 0.031 1 53.19 316 GLY B CA 1
ATOM 8187 C C . GLY B 1 316 ? 43.531 41.875 -1.322 1 53.19 316 GLY B C 1
ATOM 8188 O O . GLY B 1 316 ? 42.875 41.781 -2.359 1 53.19 316 GLY B O 1
ATOM 8189 N N . TRP B 1 317 ? 44.938 42.312 -1.337 1 47.84 317 TRP B N 1
ATOM 8190 C CA . TRP B 1 317 ? 46 42.594 -2.297 1 47.84 317 TRP B CA 1
ATOM 8191 C C . TRP B 1 317 ? 46.125 41.5 -3.324 1 47.84 317 TRP B C 1
ATOM 8193 O O . TRP B 1 317 ? 47.25 41.125 -3.729 1 47.84 317 TRP B O 1
ATOM 8203 N N . GLY B 1 318 ? 45.094 40.906 -3.824 1 53.62 318 GLY B N 1
ATOM 8204 C CA . GLY B 1 318 ? 45.344 40.125 -5.035 1 53.62 318 GLY B CA 1
ATOM 8205 C C . GLY B 1 318 ? 45.406 38.656 -4.785 1 53.62 318 GLY B C 1
ATOM 8206 O O . GLY B 1 318 ? 45.531 37.844 -5.727 1 53.62 318 GLY B O 1
ATOM 8207 N N . GLN B 1 319 ? 45.469 38 -3.428 1 59.66 319 GLN B N 1
ATOM 8208 C CA . GLN B 1 319 ? 45.812 36.594 -3.311 1 59.66 319 GLN B CA 1
ATOM 8209 C C . GLN B 1 319 ? 44.562 35.781 -2.891 1 59.66 319 GLN B C 1
ATOM 8211 O O . GLN B 1 319 ? 43.656 36.312 -2.234 1 59.66 319 GLN B O 1
ATOM 8216 N N . ASP B 1 320 ? 44.062 34.688 -3.48 1 72.44 320 ASP B N 1
ATOM 8217 C CA . ASP B 1 320 ? 43.062 33.656 -3.285 1 72.44 320 ASP B CA 1
ATOM 8218 C C . ASP B 1 320 ? 43.031 33.156 -1.836 1 72.44 320 ASP B C 1
ATOM 8220 O O . ASP B 1 320 ? 42.969 31.969 -1.578 1 72.44 320 ASP B O 1
ATOM 8224 N N . ARG B 1 321 ? 43.219 34.125 -0.782 1 83.38 321 ARG B N 1
ATOM 8225 C CA . ARG B 1 321 ? 43.219 33.781 0.631 1 83.38 321 ARG B CA 1
ATOM 8226 C C . ARG B 1 321 ? 42.312 34.719 1.435 1 83.38 321 ARG B C 1
ATOM 8228 O O . ARG B 1 321 ? 42.156 35.875 1.065 1 83.38 321 ARG B O 1
ATOM 8235 N N . VAL B 1 322 ? 41.562 34.281 2.475 1 87.06 322 VAL B N 1
ATOM 8236 C CA . VAL B 1 322 ? 40.656 35.062 3.334 1 87.06 322 VAL B CA 1
ATOM 8237 C C . VAL B 1 322 ? 41.281 35.219 4.719 1 87.06 322 VAL B C 1
ATOM 8239 O O . VAL B 1 322 ? 41.875 34.281 5.25 1 87.06 322 VAL B O 1
ATOM 8242 N N . ARG B 1 323 ? 41.188 36.375 5.242 1 85.25 323 ARG B N 1
ATOM 8243 C CA . ARG B 1 323 ? 41.719 36.656 6.578 1 85.25 323 ARG B CA 1
ATOM 8244 C C . ARG B 1 323 ? 40.812 36.031 7.648 1 85.25 323 ARG B C 1
ATOM 8246 O O . ARG B 1 323 ? 39.594 36.062 7.539 1 85.25 323 ARG B O 1
ATOM 8253 N N . VAL B 1 324 ? 41.438 35.469 8.641 1 88.81 324 VAL B N 1
ATOM 8254 C CA . VAL B 1 324 ? 40.719 34.781 9.719 1 88.81 324 VAL B CA 1
ATOM 8255 C C . VAL B 1 324 ? 39.938 35.812 10.531 1 88.81 324 VAL B C 1
ATOM 8257 O O . VAL B 1 324 ? 38.844 35.531 11.023 1 88.81 324 VAL B O 1
ATOM 8260 N N . ASP B 1 325 ? 40.469 37.062 10.672 1 86.69 325 ASP B N 1
ATOM 8261 C CA . ASP B 1 325 ? 39.75 38.094 11.414 1 86.69 325 ASP B CA 1
ATOM 8262 C C . ASP B 1 325 ? 38.438 38.469 10.742 1 86.69 325 ASP B C 1
ATOM 8264 O O . ASP B 1 325 ? 37.438 38.688 11.422 1 86.69 325 ASP B O 1
ATOM 8268 N N . ALA B 1 326 ? 38.531 38.531 9.445 1 86.75 326 ALA B N 1
ATOM 8269 C CA . ALA B 1 326 ? 37.312 38.812 8.695 1 86.75 326 ALA B CA 1
ATOM 8270 C C . ALA B 1 326 ? 36.312 37.688 8.836 1 86.75 326 ALA B C 1
ATOM 8272 O O . ALA B 1 326 ? 35.094 37.906 8.953 1 86.75 326 ALA B O 1
ATOM 8273 N N . SER B 1 327 ? 36.844 36.469 8.805 1 89.12 327 SER B N 1
ATOM 8274 C CA . SER B 1 327 ? 36 35.312 8.953 1 89.12 327 SER B CA 1
ATOM 8275 C C . SER B 1 327 ? 35.344 35.281 10.328 1 89.12 327 SER B C 1
ATOM 8277 O O . SER B 1 327 ? 34.188 34.875 10.453 1 89.12 327 SER B O 1
ATOM 8279 N N . LEU B 1 328 ? 36.031 35.688 11.32 1 90.38 328 LEU B N 1
ATOM 8280 C CA . LEU B 1 328 ? 35.5 35.719 12.672 1 90.38 328 LEU B CA 1
ATOM 8281 C C . LEU B 1 328 ? 34.406 36.781 12.789 1 90.38 328 LEU B C 1
ATOM 8283 O O . LEU B 1 328 ? 33.406 36.594 13.477 1 90.38 328 LEU B O 1
ATOM 8287 N N . GLN B 1 329 ? 34.594 37.875 12.117 1 89.56 329 GLN B N 1
ATOM 8288 C CA . GLN B 1 329 ? 33.562 38.938 12.125 1 89.56 329 GLN B CA 1
ATOM 8289 C C . GLN B 1 329 ? 32.281 38.469 11.414 1 89.56 329 GLN B C 1
ATOM 8291 O O . GLN B 1 329 ? 31.188 38.781 11.859 1 89.56 329 GLN B O 1
ATOM 8296 N N . VAL B 1 330 ? 32.469 37.781 10.359 1 91.25 330 VAL B N 1
ATOM 8297 C CA . VAL B 1 330 ? 31.344 37.281 9.594 1 91.25 330 VAL B CA 1
ATOM 8298 C C . VAL B 1 330 ? 30.578 36.25 10.438 1 91.25 330 VAL B C 1
ATOM 8300 O O . VAL B 1 330 ? 29.344 36.281 10.516 1 91.25 330 VAL B O 1
ATOM 8303 N N . MET B 1 331 ? 31.25 35.344 11.109 1 90.5 331 MET B N 1
ATOM 8304 C CA . MET B 1 331 ? 30.625 34.312 11.898 1 90.5 331 MET B CA 1
ATOM 8305 C C . MET B 1 331 ? 29.859 34.906 13.086 1 90.5 331 MET B C 1
ATOM 8307 O O . MET B 1 331 ? 28.875 34.312 13.547 1 90.5 331 MET B O 1
ATOM 8311 N N . ALA B 1 332 ? 30.281 36 13.492 1 90.31 332 ALA B N 1
ATOM 8312 C CA . ALA B 1 332 ? 29.625 36.625 14.625 1 90.31 332 ALA B CA 1
ATOM 8313 C C . ALA B 1 332 ? 28.281 37.25 14.203 1 90.31 332 ALA B C 1
ATOM 8315 O O . ALA B 1 332 ? 27.375 37.375 15.031 1 90.31 332 ALA B O 1
ATOM 8316 N N . ARG B 1 333 ? 28.188 37.562 12.945 1 91.12 333 ARG B N 1
ATOM 8317 C CA . ARG B 1 333 ? 26.984 38.25 12.484 1 91.12 333 ARG B CA 1
ATOM 8318 C C . ARG B 1 333 ? 26.016 37.25 11.828 1 91.12 333 ARG B C 1
ATOM 8320 O O . ARG B 1 333 ? 24.828 37.562 11.672 1 91.12 333 ARG B O 1
ATOM 8327 N N . VAL B 1 334 ? 26.453 36.156 11.438 1 91.75 334 VAL B N 1
ATOM 8328 C CA . VAL B 1 334 ? 25.625 35.156 10.742 1 91.75 334 VAL B CA 1
ATOM 8329 C C . VAL B 1 334 ? 24.609 34.562 11.711 1 91.75 334 VAL B C 1
ATOM 8331 O O . VAL B 1 334 ? 24.953 34.281 12.867 1 91.75 334 VAL B O 1
ATOM 8334 N N . GLN B 1 335 ? 23.406 34.469 11.273 1 88.62 335 GLN B N 1
ATOM 8335 C CA . GLN B 1 335 ? 22.375 33.812 12.07 1 88.62 335 GLN B CA 1
ATOM 8336 C C . GLN B 1 335 ? 22.484 32.281 11.961 1 88.62 335 GLN B C 1
ATOM 8338 O O . GLN B 1 335 ? 22.078 31.703 10.953 1 88.62 335 GLN B O 1
ATOM 8343 N N . MET B 1 336 ? 23.031 31.641 12.828 1 86.69 336 MET B N 1
ATOM 8344 C CA . MET B 1 336 ? 23.156 30.188 12.898 1 86.69 336 MET B CA 1
ATOM 8345 C C . MET B 1 336 ? 23.047 29.703 14.336 1 86.69 336 MET B C 1
ATOM 8347 O O . MET B 1 336 ? 23.094 30.5 15.273 1 86.69 336 MET B O 1
ATOM 8351 N N . LYS B 1 337 ? 22.875 28.5 14.516 1 85.38 337 LYS B N 1
ATOM 8352 C CA . LYS B 1 337 ? 22.828 27.922 15.852 1 85.38 337 LYS B CA 1
ATOM 8353 C C . LYS B 1 337 ? 24.172 28.016 16.547 1 85.38 337 LYS B C 1
ATOM 8355 O O . LYS B 1 337 ? 25.219 27.891 15.914 1 85.38 337 LYS B O 1
ATOM 8360 N N . SER B 1 338 ? 24.156 28.234 17.766 1 85.5 338 SER B N 1
ATOM 8361 C CA . SER B 1 338 ? 25.359 28.516 18.547 1 85.5 338 SER B CA 1
ATOM 8362 C C . SER B 1 338 ? 26.344 27.344 18.5 1 85.5 338 SER B C 1
ATOM 8364 O O . SER B 1 338 ? 27.547 27.547 18.484 1 85.5 338 SER B O 1
ATOM 8366 N N . TYR B 1 339 ? 25.797 26.203 18.422 1 84.12 339 TYR B N 1
ATOM 8367 C CA . TYR B 1 339 ? 26.656 25.031 18.406 1 84.12 339 TYR B CA 1
ATOM 8368 C C . TYR B 1 339 ? 27.531 25 17.156 1 84.12 339 TYR B C 1
ATOM 8370 O O . TYR B 1 339 ? 28.719 24.703 17.234 1 84.12 339 TYR B O 1
ATOM 8378 N N . TYR B 1 340 ? 26.953 25.297 16.062 1 86.38 340 TYR B N 1
ATOM 8379 C CA . TYR B 1 340 ? 27.703 25.281 14.812 1 86.38 340 TYR B CA 1
ATOM 8380 C C . TYR B 1 340 ? 28.688 26.453 14.758 1 86.38 340 TYR B C 1
ATOM 8382 O O . TYR B 1 340 ? 29.797 26.297 14.234 1 86.38 340 TYR B O 1
ATOM 8390 N N . ARG B 1 341 ? 28.297 27.547 15.305 1 88.5 341 ARG B N 1
ATOM 8391 C CA . ARG B 1 341 ? 29.172 28.719 15.344 1 88.5 341 ARG B CA 1
ATOM 8392 C C . ARG B 1 341 ? 30.453 28.406 16.109 1 88.5 341 ARG B C 1
ATOM 8394 O O . ARG B 1 341 ? 31.547 28.688 15.633 1 88.5 341 ARG B O 1
ATOM 8401 N N . GLN B 1 342 ? 30.297 27.75 17.234 1 86.75 342 GLN B N 1
ATOM 8402 C CA . GLN B 1 342 ? 31.453 27.422 18.062 1 86.75 342 GLN B CA 1
ATOM 8403 C C . GLN B 1 342 ? 32.344 26.375 17.391 1 86.75 342 GLN B C 1
ATOM 8405 O O . GLN B 1 342 ? 33.562 26.422 17.484 1 86.75 342 GLN B O 1
ATOM 8410 N N . ALA B 1 343 ? 31.688 25.469 16.703 1 86.44 343 ALA B N 1
ATOM 8411 C CA . ALA B 1 343 ? 32.438 24.422 16.016 1 86.44 343 ALA B CA 1
ATOM 8412 C C . ALA B 1 343 ? 33.281 25 14.898 1 86.44 343 ALA B C 1
ATOM 8414 O O . ALA B 1 343 ? 34.406 24.547 14.672 1 86.44 343 ALA B O 1
ATOM 8415 N N . ILE B 1 344 ? 32.812 26 14.242 1 87.75 344 ILE B N 1
ATOM 8416 C CA . ILE B 1 344 ? 33.531 26.609 13.117 1 87.75 344 ILE B CA 1
ATOM 8417 C C . ILE B 1 344 ? 34.625 27.516 13.641 1 87.75 344 ILE B C 1
ATOM 8419 O O . ILE B 1 344 ? 35.75 27.516 13.109 1 87.75 344 ILE B O 1
ATOM 8423 N N . ILE B 1 345 ? 34.406 28.234 14.719 1 87.19 345 ILE B N 1
ATOM 8424 C CA . ILE B 1 345 ? 35.375 29.172 15.281 1 87.19 345 ILE B CA 1
ATOM 8425 C C . ILE B 1 345 ? 36.562 28.406 15.844 1 87.19 345 ILE B C 1
ATOM 8427 O O . ILE B 1 345 ? 37.719 28.875 15.75 1 87.19 345 ILE B O 1
ATOM 8431 N N . LYS B 1 346 ? 36.25 27.203 16.344 1 85.56 346 LYS B N 1
ATOM 8432 C CA . LYS B 1 346 ? 37.312 26.391 16.906 1 85.56 346 LYS B CA 1
ATOM 8433 C C . LYS B 1 346 ? 38.281 25.906 15.836 1 85.56 346 LYS B C 1
ATOM 8435 O O . LYS B 1 346 ? 39.469 25.688 16.109 1 85.56 346 LYS B O 1
ATOM 8440 N N . GLN B 1 347 ? 37.781 25.781 14.68 1 85.5 347 GLN B N 1
ATOM 8441 C CA . GLN B 1 347 ? 38.625 25.281 13.602 1 85.5 347 GLN B CA 1
ATOM 8442 C C . GLN B 1 347 ? 39.406 26.406 12.93 1 85.5 347 GLN B C 1
ATOM 8444 O O . GLN B 1 347 ? 40.312 26.172 12.156 1 85.5 347 GLN B O 1
ATOM 8449 N N . LEU B 1 348 ? 39.031 27.641 13.234 1 84.06 348 LEU B N 1
ATOM 8450 C CA . LEU B 1 348 ? 39.688 28.797 12.617 1 84.06 348 LEU B CA 1
ATOM 8451 C C . LEU B 1 348 ? 41 29.141 13.32 1 84.06 348 LEU B C 1
ATOM 8453 O O . LEU B 1 348 ? 41 29.359 14.531 1 84.06 348 LEU B O 1
ATOM 8457 N N . SER B 1 349 ? 42.188 28.734 12.688 1 77.62 349 SER B N 1
ATOM 8458 C CA . SER B 1 349 ? 43.5 29.062 13.195 1 77.62 349 SER B CA 1
ATOM 8459 C C . SER B 1 349 ? 43.938 30.453 12.734 1 77.62 349 SER B C 1
ATOM 8461 O O . SER B 1 349 ? 43.344 31.031 11.836 1 77.62 349 SER B O 1
ATOM 8463 N N . ASP B 1 350 ? 44.938 31.016 13.32 1 75.25 350 ASP B N 1
ATOM 8464 C CA . ASP B 1 350 ? 45.438 32.375 13.062 1 75.25 350 ASP B CA 1
ATOM 8465 C C . ASP B 1 350 ? 46.094 32.469 11.688 1 75.25 350 ASP B C 1
ATOM 8467 O O . ASP B 1 350 ? 46.625 31.469 11.18 1 75.25 350 ASP B O 1
ATOM 8471 N N . GLY B 1 351 ? 45.781 33.5 10.953 1 80.19 351 GLY B N 1
ATOM 8472 C CA . GLY B 1 351 ? 46.406 33.812 9.68 1 80.19 351 GLY B CA 1
ATOM 8473 C C . GLY B 1 351 ? 45.438 33.812 8.508 1 80.19 351 GLY B C 1
ATOM 8474 O O . GLY B 1 351 ? 44.438 34.5 8.547 1 80.19 351 GLY B O 1
ATOM 8475 N N . PHE B 1 352 ? 45.812 33.094 7.332 1 84.94 352 PHE B N 1
ATOM 8476 C CA . PHE B 1 352 ? 45.031 33.062 6.098 1 84.94 352 PHE B CA 1
ATOM 8477 C C . PHE B 1 352 ? 44.531 31.672 5.801 1 84.94 352 PHE B C 1
ATOM 8479 O O . PHE B 1 352 ? 45.219 30.688 6.102 1 84.94 352 PHE B O 1
ATOM 8486 N N . ILE B 1 353 ? 43.281 31.672 5.355 1 87.06 353 ILE B N 1
ATOM 8487 C CA . ILE B 1 353 ? 42.656 30.391 5.031 1 87.06 353 ILE B CA 1
ATOM 8488 C C . ILE B 1 353 ? 42.469 30.281 3.518 1 87.06 353 ILE B C 1
ATOM 8490 O O . ILE B 1 353 ? 42 31.203 2.873 1 87.06 353 ILE B O 1
ATOM 8494 N N . GLN B 1 354 ? 42.875 29.141 2.941 1 86.94 354 GLN B N 1
ATOM 8495 C CA . GLN B 1 354 ? 42.688 28.859 1.525 1 86.94 354 GLN B CA 1
ATOM 8496 C C . GLN B 1 354 ? 41.281 28.312 1.263 1 86.94 354 GLN B C 1
ATOM 8498 O O . GLN B 1 354 ? 40.531 28.094 2.197 1 86.94 354 GLN B O 1
ATOM 8503 N N . TRP B 1 355 ? 40.969 28.234 0.022 1 87.56 355 TRP B N 1
ATOM 8504 C CA . TRP B 1 355 ? 39.625 27.844 -0.395 1 87.56 355 TRP B CA 1
ATOM 8505 C C . TRP B 1 355 ? 39.281 26.469 0.158 1 87.56 355 TRP B C 1
ATOM 8507 O O . TRP B 1 355 ? 38.188 26.266 0.686 1 87.56 355 TRP B O 1
ATOM 8517 N N . GLU B 1 356 ? 40.094 25.438 0.03 1 85.69 356 GLU B N 1
ATOM 8518 C CA . GLU B 1 356 ? 39.781 24.078 0.452 1 85.69 356 GLU B CA 1
ATOM 8519 C C . GLU B 1 356 ? 39.531 24 1.955 1 85.69 356 GLU B C 1
ATOM 8521 O O . GLU B 1 356 ? 38.625 23.281 2.404 1 85.69 356 GLU B O 1
ATOM 8526 N N . ALA B 1 357 ? 40.281 24.844 2.652 1 85.19 357 ALA B N 1
ATOM 8527 C CA . ALA B 1 357 ? 40.094 24.875 4.102 1 85.19 357 ALA B CA 1
ATOM 8528 C C . ALA B 1 357 ? 38.812 25.594 4.473 1 85.19 357 ALA B C 1
ATOM 8530 O O . ALA B 1 357 ? 38.125 25.203 5.418 1 85.19 357 ALA B O 1
ATOM 8531 N N . PHE B 1 358 ? 38.562 26.609 3.682 1 88.88 358 PHE B N 1
ATOM 8532 C CA . PHE B 1 358 ? 37.344 27.359 3.922 1 88.88 358 PHE B CA 1
ATOM 8533 C C . PHE B 1 358 ? 36.094 26.516 3.652 1 88.88 358 PHE B C 1
ATOM 8535 O O . PHE B 1 358 ? 35.125 26.531 4.422 1 88.88 358 PHE B O 1
ATOM 8542 N N . ARG B 1 359 ? 36.156 25.812 2.627 1 85.69 359 ARG B N 1
ATOM 8543 C CA . ARG B 1 359 ? 35.062 24.922 2.266 1 85.69 359 ARG B CA 1
ATOM 8544 C C . ARG B 1 359 ? 34.844 23.844 3.326 1 85.69 359 ARG B C 1
ATOM 8546 O O . ARG B 1 359 ? 33.719 23.516 3.678 1 85.69 359 ARG B O 1
ATOM 8553 N N . ARG B 1 360 ? 35.781 23.266 3.883 1 85.69 360 ARG B N 1
ATOM 8554 C CA . ARG B 1 360 ? 35.75 22.188 4.867 1 85.69 360 ARG B CA 1
ATOM 8555 C C . ARG B 1 360 ? 35.156 22.688 6.184 1 85.69 360 ARG B C 1
ATOM 8557 O O . ARG B 1 360 ? 34.594 21.906 6.953 1 85.69 360 ARG B O 1
ATOM 8564 N N . LEU B 1 361 ? 35.312 23.969 6.375 1 85.75 361 LEU B N 1
ATOM 8565 C CA . LEU B 1 361 ? 34.75 24.531 7.594 1 85.75 361 LEU B CA 1
ATOM 8566 C C . LEU B 1 361 ? 33.219 24.328 7.645 1 85.75 361 LEU B C 1
ATOM 8568 O O . LEU B 1 361 ? 32.688 24.031 8.711 1 85.75 361 LEU B O 1
ATOM 8572 N N . PHE B 1 362 ? 32.656 24.359 6.516 1 84.81 362 PHE B N 1
ATOM 8573 C CA . PHE B 1 362 ? 31.203 24.344 6.496 1 84.81 362 PHE B CA 1
ATOM 8574 C C . PHE B 1 362 ? 30.688 22.906 6.32 1 84.81 362 PHE B C 1
ATOM 8576 O O . PHE B 1 362 ? 29.484 22.688 6.266 1 84.81 362 PHE B O 1
ATOM 8583 N N . ASP B 1 363 ? 31.516 21.953 6.289 1 80.94 363 ASP B N 1
ATOM 8584 C CA . ASP B 1 363 ? 31.109 20.547 6.379 1 80.94 363 ASP B CA 1
ATOM 8585 C C . ASP B 1 363 ? 30.625 20.219 7.781 1 80.94 363 ASP B C 1
ATOM 8587 O O . ASP B 1 363 ? 29.906 19.219 7.969 1 80.94 363 ASP B O 1
ATOM 8591 N N . GLU B 1 364 ? 30.953 21.078 8.703 1 80.44 364 GLU B N 1
ATOM 8592 C CA . GLU B 1 364 ? 30.516 20.891 10.078 1 80.44 364 GLU B CA 1
ATOM 8593 C C . GLU B 1 364 ? 29 21.047 10.203 1 80.44 364 GLU B C 1
ATOM 8595 O O . GLU B 1 364 ? 28.391 20.531 11.141 1 80.44 364 GLU B O 1
ATOM 8600 N N . LEU B 1 365 ? 28.5 21.766 9.258 1 80.06 365 LEU B N 1
ATOM 8601 C CA . LEU B 1 365 ? 27.062 22.016 9.297 1 80.06 365 LEU B CA 1
ATOM 8602 C C . LEU B 1 365 ? 26.281 20.734 9.008 1 80.06 365 LEU B C 1
ATOM 8604 O O . LEU B 1 365 ? 25.094 20.641 9.328 1 80.06 365 LEU B O 1
ATOM 8608 N N . ASP B 1 366 ? 26.938 19.75 8.43 1 74.62 366 ASP B N 1
ATOM 8609 C CA . ASP B 1 366 ? 26.25 18.516 8.047 1 74.62 366 ASP B CA 1
ATOM 8610 C C . ASP B 1 366 ? 26.344 17.469 9.164 1 74.62 366 ASP B C 1
ATOM 8612 O O . ASP B 1 366 ? 25.656 16.453 9.117 1 74.62 366 ASP B O 1
ATOM 8616 N N . LYS B 1 367 ? 27.156 17.797 10.164 1 73.5 367 LYS B N 1
ATOM 8617 C CA . LYS B 1 367 ? 27.312 16.828 11.242 1 73.5 367 LYS B CA 1
ATOM 8618 C C . LYS B 1 367 ? 26.203 16.953 12.266 1 73.5 367 LYS B C 1
ATOM 8620 O O . LYS B 1 367 ? 25.703 18.047 12.531 1 73.5 367 LYS B O 1
ATOM 8625 N N . ASP B 1 368 ? 25.578 15.797 12.633 1 67.56 368 ASP B N 1
ATOM 8626 C CA . ASP B 1 368 ? 24.5 15.773 13.602 1 67.56 368 ASP B CA 1
ATOM 8627 C C . ASP B 1 368 ? 25.016 16.062 15.008 1 67.56 368 ASP B C 1
ATOM 8629 O O . ASP B 1 368 ? 26.078 15.594 15.398 1 67.56 368 ASP B O 1
ATOM 8633 N N . ARG B 1 369 ? 24.312 17.094 15.648 1 64.75 369 ARG B N 1
ATOM 8634 C CA . ARG B 1 369 ? 24.672 17.5 17 1 64.75 369 ARG B CA 1
ATOM 8635 C C . ARG B 1 369 ? 24.297 16.438 18.016 1 64.75 369 ARG B C 1
ATOM 8637 O O . ARG B 1 369 ? 23.172 15.945 18.016 1 64.75 369 ARG B O 1
ATOM 8644 N N . ILE B 1 370 ? 25.25 15.805 18.641 1 66.19 370 ILE B N 1
ATOM 8645 C CA . ILE B 1 370 ? 24.953 14.969 19.797 1 66.19 370 ILE B CA 1
ATOM 8646 C C . ILE B 1 370 ? 24.719 15.852 21.016 1 66.19 370 ILE B C 1
ATOM 8648 O O . ILE B 1 370 ? 25.609 16.578 21.453 1 66.19 370 ILE B O 1
ATOM 8652 N N . LYS B 1 371 ? 23.516 16.219 21.281 1 68.75 371 LYS B N 1
ATOM 8653 C CA . LYS B 1 371 ? 23.234 17.016 22.469 1 68.75 371 LYS B CA 1
ATOM 8654 C C . LYS B 1 371 ? 23.562 16.25 23.75 1 68.75 371 LYS B C 1
ATOM 8656 O O . LYS B 1 371 ? 23.078 15.125 23.938 1 68.75 371 LYS B O 1
ATOM 8661 N N . GLU B 1 372 ? 24.578 16.719 24.453 1 75.94 372 GLU B N 1
ATOM 8662 C CA . GLU B 1 372 ? 24.906 16.109 25.734 1 75.94 372 GLU B CA 1
ATOM 8663 C C . GLU B 1 372 ? 23.984 16.609 26.844 1 75.94 372 GLU B C 1
ATOM 8665 O O . GLU B 1 372 ? 23.531 17.75 26.812 1 75.94 372 GLU B O 1
ATOM 8670 N N . HIS B 1 373 ? 23.547 15.766 27.75 1 82.31 373 HIS B N 1
ATOM 8671 C CA . HIS B 1 373 ? 22.734 16.125 28.891 1 82.31 373 HIS B CA 1
ATOM 8672 C C . HIS B 1 373 ? 23.562 16.875 29.938 1 82.31 373 HIS B C 1
ATOM 8674 O O . HIS B 1 373 ? 24.734 16.562 30.156 1 82.31 373 HIS B O 1
ATOM 8680 N N . PRO B 1 374 ? 23 17.906 30.469 1 85.5 374 PRO B N 1
ATOM 8681 C CA . PRO B 1 374 ? 23.703 18.641 31.516 1 85.5 374 PRO B CA 1
ATOM 8682 C C . PRO B 1 374 ? 24.094 17.766 32.688 1 85.5 374 PRO B C 1
ATOM 8684 O O . PRO B 1 374 ? 23.453 16.734 32.938 1 85.5 374 PRO B O 1
ATOM 8687 N N . PRO B 1 375 ? 25.203 18.109 33.312 1 84.94 375 PRO B N 1
ATOM 8688 C CA . PRO B 1 375 ? 25.641 17.312 34.469 1 84.94 375 PRO B CA 1
ATOM 8689 C C . PRO B 1 375 ? 24.656 17.375 35.625 1 84.94 375 PRO B C 1
ATOM 8691 O O . PRO B 1 375 ? 23.922 18.344 35.781 1 84.94 375 PRO B O 1
ATOM 8694 N N . LYS B 1 376 ? 24.562 16.328 36.438 1 86.62 376 LYS B N 1
ATOM 8695 C CA . LYS B 1 376 ? 23.703 16.219 37.625 1 86.62 376 LYS B CA 1
ATOM 8696 C C . LYS B 1 376 ? 24.156 17.156 38.719 1 86.62 376 LYS B C 1
ATOM 8698 O O . LYS B 1 376 ? 25.359 17.406 38.875 1 86.62 376 LYS B O 1
ATOM 8703 N N . PRO B 1 377 ? 23.219 17.797 39.375 1 88.12 377 PRO B N 1
ATOM 8704 C CA . PRO B 1 377 ? 23.578 18.688 40.5 1 88.12 377 PRO B CA 1
ATOM 8705 C C . PRO B 1 377 ? 24.266 17.938 41.625 1 88.12 377 PRO B C 1
ATOM 8707 O O . PRO B 1 377 ? 23.984 16.766 41.875 1 88.12 377 PRO B O 1
ATOM 8710 N N . GLU B 1 378 ? 25.281 18.594 42.312 1 87.75 378 GLU B N 1
ATOM 8711 C CA . GLU B 1 378 ? 25.969 18.016 43.469 1 87.75 378 GLU B CA 1
ATOM 8712 C C . GLU B 1 378 ? 25.391 18.516 44.781 1 87.75 378 GLU B C 1
ATOM 8714 O O . GLU B 1 378 ? 25.234 19.719 44.969 1 87.75 378 GLU B O 1
ATOM 8719 N N . TYR B 1 379 ? 24.797 17.609 45.469 1 87.69 379 TYR B N 1
ATOM 8720 C CA . TYR B 1 379 ? 24.203 17.969 46.781 1 87.69 379 TYR B CA 1
ATOM 8721 C C . TYR B 1 379 ? 25.156 17.625 47.906 1 87.69 379 TYR B C 1
ATOM 8723 O O . TYR B 1 379 ? 25.938 16.688 47.812 1 87.69 379 TYR B O 1
ATOM 8731 N N . ASN B 1 380 ? 25.172 18.438 49.125 1 87.75 380 ASN B N 1
ATOM 8732 C CA . ASN B 1 380 ? 26.047 18.219 50.25 1 87.75 380 ASN B CA 1
ATOM 8733 C C . ASN B 1 380 ? 25.422 17.281 51.281 1 87.75 380 ASN B C 1
ATOM 8735 O O . ASN B 1 380 ? 26.125 16.578 52 1 87.75 380 ASN B O 1
ATOM 8739 N N . SER B 1 381 ? 24.125 17.25 51.312 1 89.38 381 SER B N 1
ATOM 8740 C CA . SER B 1 381 ? 23.453 16.422 52.312 1 89.38 381 SER B CA 1
ATOM 8741 C C . SER B 1 381 ? 23.469 14.953 51.875 1 89.38 381 SER B C 1
ATOM 8743 O O . SER B 1 381 ? 23.297 14.633 50.688 1 89.38 381 SER B O 1
ATOM 8745 N N . SER B 1 382 ? 23.828 14.086 52.781 1 88.62 382 SER B N 1
ATOM 8746 C CA . SER B 1 382 ? 23.906 12.656 52.531 1 88.62 382 SER B CA 1
ATOM 8747 C C . SER B 1 382 ? 22.547 12.094 52.094 1 88.62 382 SER B C 1
ATOM 8749 O O . SER B 1 382 ? 22.484 11.211 51.25 1 88.62 382 SER B O 1
ATOM 8751 N N . LEU B 1 383 ? 21.484 12.633 52.594 1 89.5 383 LEU B N 1
ATOM 8752 C CA . LEU B 1 383 ? 20.141 12.156 52.25 1 89.5 383 LEU B CA 1
ATOM 8753 C C . LEU B 1 383 ? 19.812 12.477 50.812 1 89.5 383 LEU B C 1
ATOM 8755 O O . LEU B 1 383 ? 19.266 11.641 50.094 1 89.5 383 LEU B O 1
ATOM 8759 N N . LEU B 1 384 ? 20.109 13.633 50.438 1 88.44 384 LEU B N 1
ATOM 8760 C CA . LEU B 1 384 ? 19.812 14.062 49.062 1 88.44 384 LEU B CA 1
ATOM 8761 C C . LEU B 1 384 ? 20.672 13.305 48.062 1 88.44 384 LEU B C 1
ATOM 8763 O O . LEU B 1 384 ? 20.219 13.016 46.938 1 88.44 384 LEU B O 1
ATOM 8767 N N . GLN B 1 385 ? 21.844 12.891 48.438 1 89.69 385 GLN B N 1
ATOM 8768 C CA . GLN B 1 385 ? 22.719 12.109 47.562 1 89.69 385 GLN B CA 1
ATOM 8769 C C . GLN B 1 385 ? 22.172 10.695 47.375 1 89.69 385 GLN B C 1
ATOM 8771 O O . GLN B 1 385 ? 22.25 10.141 46.281 1 89.69 385 GLN B O 1
ATOM 8776 N N . GLY B 1 386 ? 21.672 10.234 48.469 1 88.88 386 GLY B N 1
ATOM 8777 C CA . GLY B 1 386 ? 21.047 8.922 48.375 1 88.88 386 GLY B CA 1
ATOM 8778 C C . GLY B 1 386 ? 19.828 8.906 47.469 1 88.88 386 GLY B C 1
ATOM 8779 O O . GLY B 1 386 ? 19.656 7.988 46.688 1 88.88 386 GLY B O 1
ATOM 8780 N N . LEU B 1 387 ? 19.031 9.953 47.625 1 87.56 387 LEU B N 1
ATOM 8781 C CA . LEU B 1 387 ? 17.844 10.062 46.781 1 87.56 387 LEU B CA 1
ATOM 8782 C C . LEU B 1 387 ? 18.234 10.266 45.312 1 87.56 387 LEU B C 1
ATOM 8784 O O . LEU B 1 387 ? 17.578 9.734 44.438 1 87.56 387 LEU B O 1
ATOM 8788 N N . GLN B 1 388 ? 19.156 10.977 45.094 1 89.44 388 GLN B N 1
ATOM 8789 C CA . GLN B 1 388 ? 19.625 11.219 43.75 1 89.44 388 GLN B CA 1
ATOM 8790 C C . GLN B 1 388 ? 20.125 9.93 43.094 1 89.44 388 GLN B C 1
ATOM 8792 O O . GLN B 1 388 ? 19.828 9.664 41.938 1 89.44 388 GLN B O 1
ATOM 8797 N N . LEU B 1 389 ? 20.828 9.133 43.844 1 87.31 389 LEU B N 1
ATOM 8798 C CA . LEU B 1 389 ? 21.344 7.871 43.312 1 87.31 389 LEU B CA 1
ATOM 8799 C C . LEU B 1 389 ? 20.203 6.898 43.031 1 87.31 389 LEU B C 1
ATOM 8801 O O . LEU B 1 389 ? 20.219 6.16 42.062 1 87.31 389 LEU B O 1
ATOM 8805 N N . LEU B 1 390 ? 19.203 6.996 43.875 1 87 390 LEU B N 1
ATOM 8806 C CA . LEU B 1 390 ? 18.078 6.09 43.719 1 87 390 LEU B CA 1
ATOM 8807 C C . LEU B 1 390 ? 17.234 6.465 42.5 1 87 390 LEU B C 1
ATOM 8809 O O . LEU B 1 390 ? 16.812 5.59 41.75 1 87 390 LEU B O 1
ATOM 8813 N N . PHE B 1 391 ? 17.016 7.691 42.25 1 86.88 391 PHE B N 1
ATOM 8814 C CA . PHE B 1 391 ? 16.094 8.125 41.219 1 86.88 391 PHE B CA 1
ATOM 8815 C C . PHE B 1 391 ? 16.797 8.258 39.875 1 86.88 391 PHE B C 1
ATOM 8817 O O . PHE B 1 391 ? 16.156 8.445 38.844 1 86.88 391 PHE B O 1
ATOM 8824 N N . CYS B 1 392 ? 18.047 8.117 39.875 1 82.19 392 CYS B N 1
ATOM 8825 C CA . CYS B 1 392 ? 18.781 8.086 38.625 1 82.19 392 CYS B CA 1
ATOM 8826 C C . CYS B 1 392 ? 18.906 6.66 38.094 1 82.19 392 CYS B C 1
ATOM 8828 O O . CYS B 1 392 ? 19.266 6.449 36.938 1 82.19 392 CYS B O 1
ATOM 8830 N N . HIS B 1 393 ? 18.469 5.766 38.938 1 83.94 393 HIS B N 1
ATOM 8831 C CA . HIS B 1 393 ? 18.594 4.367 38.562 1 83.94 393 HIS B CA 1
ATOM 8832 C C . HIS B 1 393 ? 17.5 3.965 37.594 1 83.94 393 HIS B C 1
ATOM 8834 O O . HIS B 1 393 ? 16.406 4.543 37.594 1 83.94 393 HIS B O 1
ATOM 8840 N N . TYR B 1 394 ? 17.734 3.072 36.719 1 85.81 394 TYR B N 1
ATOM 8841 C CA . TYR B 1 394 ? 16.844 2.576 35.688 1 85.81 394 TYR B CA 1
ATOM 8842 C C . TYR B 1 394 ? 15.602 1.933 36.281 1 85.81 394 TYR B C 1
ATOM 8844 O O . TYR B 1 394 ? 14.523 1.942 35.688 1 85.81 394 TYR B O 1
ATOM 8852 N N . TYR B 1 395 ? 15.688 1.487 37.5 1 86.31 395 TYR B N 1
ATOM 8853 C CA . TYR B 1 395 ? 14.578 0.791 38.125 1 86.31 395 TYR B CA 1
ATOM 8854 C C . TYR B 1 395 ? 13.445 1.757 38.469 1 86.31 395 TYR B C 1
ATOM 8856 O O . TYR B 1 395 ? 12.273 1.363 38.5 1 86.31 395 TYR B O 1
ATOM 8864 N N . VAL B 1 396 ? 13.734 3.004 38.625 1 87.75 396 VAL B N 1
ATOM 8865 C CA . VAL B 1 396 ? 12.695 3.994 38.875 1 87.75 396 VAL B CA 1
ATOM 8866 C C . VAL B 1 396 ? 11.828 4.191 37.656 1 87.75 396 VAL B C 1
ATOM 8868 O O . VAL B 1 396 ? 10.609 4.363 37.75 1 87.75 396 VAL B O 1
ATOM 8871 N N . THR B 1 397 ? 12.492 4.105 36.531 1 87.19 397 THR B N 1
ATOM 8872 C CA . THR B 1 397 ? 11.734 4.227 35.312 1 87.19 397 THR B CA 1
ATOM 8873 C C . THR B 1 397 ? 10.828 3.014 35.094 1 87.19 397 THR B C 1
ATOM 8875 O O . THR B 1 397 ? 9.695 3.146 34.625 1 87.19 397 THR B O 1
ATOM 8878 N N . VAL B 1 398 ? 11.266 1.859 35.5 1 90.38 398 VAL B N 1
ATOM 8879 C CA . VAL B 1 398 ? 10.477 0.641 35.375 1 90.38 398 VAL B CA 1
ATOM 8880 C C . VAL B 1 398 ? 9.289 0.673 36.312 1 90.38 398 VAL B C 1
ATOM 8882 O O . VAL B 1 398 ? 8.18 0.283 35.969 1 90.38 398 VAL B O 1
ATOM 8885 N N . VAL B 1 399 ? 9.547 1.156 37.531 1 92 399 VAL B N 1
ATOM 8886 C CA . VAL B 1 399 ? 8.477 1.27 38.5 1 92 399 VAL B CA 1
ATOM 8887 C C . VAL B 1 399 ? 7.457 2.309 38.031 1 92 399 VAL B C 1
ATOM 8889 O O . VAL B 1 399 ? 6.246 2.107 38.188 1 92 399 VAL B O 1
ATOM 8892 N N . GLY B 1 400 ? 7.973 3.391 37.562 1 91.19 400 GLY B N 1
ATOM 8893 C CA . GLY B 1 400 ? 7.082 4.402 37.031 1 91.19 400 GLY B CA 1
ATOM 8894 C C . GLY B 1 400 ? 6.191 3.877 35.906 1 91.19 400 GLY B C 1
ATOM 8895 O O . GLY B 1 400 ? 5.004 4.199 35.875 1 91.19 400 GLY B O 1
ATOM 8896 N N . ASN B 1 401 ? 6.715 3.105 35.062 1 92.44 401 ASN B N 1
ATOM 8897 C CA . ASN B 1 401 ? 5.926 2.508 34 1 92.44 401 ASN B CA 1
ATOM 8898 C C . ASN B 1 401 ? 4.926 1.49 34.531 1 92.44 401 ASN B C 1
ATOM 8900 O O . ASN B 1 401 ? 3.805 1.389 34.031 1 92.44 401 ASN B O 1
ATOM 8904 N N . ALA B 1 402 ? 5.293 0.78 35.5 1 94.19 402 ALA B N 1
ATOM 8905 C CA . ALA B 1 402 ? 4.387 -0.18 36.125 1 94.19 402 ALA B CA 1
ATOM 8906 C C . ALA B 1 402 ? 3.207 0.53 36.781 1 94.19 402 ALA B C 1
ATOM 8908 O O . ALA B 1 402 ? 2.07 0.056 36.719 1 94.19 402 ALA B O 1
ATOM 8909 N N . VAL B 1 403 ? 3.523 1.607 37.438 1 94.44 403 VAL B N 1
ATOM 8910 C CA . VAL B 1 403 ? 2.465 2.389 38.062 1 94.44 403 VAL B CA 1
ATOM 8911 C C . VAL B 1 403 ? 1.539 2.965 37 1 94.44 403 VAL B C 1
ATOM 8913 O O . VAL B 1 403 ? 0.32 3.006 37.156 1 94.44 403 VAL B O 1
ATOM 8916 N N . ALA B 1 404 ? 2.145 3.436 35.938 1 93.56 404 ALA B N 1
ATOM 8917 C CA . ALA B 1 404 ? 1.323 3.941 34.844 1 93.56 404 ALA B CA 1
ATOM 8918 C C . ALA B 1 404 ? 0.422 2.846 34.281 1 93.56 404 ALA B C 1
ATOM 8920 O O . ALA B 1 404 ? -0.746 3.094 33.969 1 93.56 404 ALA B O 1
ATOM 8921 N N . LEU B 1 405 ? 0.928 1.689 34.156 1 94.06 405 LEU B N 1
ATOM 8922 C CA . LEU B 1 405 ? 0.139 0.563 33.688 1 94.06 405 LEU B CA 1
ATOM 8923 C C . LEU B 1 405 ? -0.966 0.206 34.656 1 94.06 405 LEU B C 1
ATOM 8925 O O . LEU B 1 405 ? -2.096 -0.08 34.25 1 94.06 405 LEU B O 1
ATOM 8929 N N . ALA B 1 406 ? -0.647 0.21 35.938 1 94.62 406 ALA B N 1
ATOM 8930 C CA . ALA B 1 406 ? -1.644 -0.057 36.969 1 94.62 406 ALA B CA 1
ATOM 8931 C C . ALA B 1 406 ? -2.771 0.97 36.906 1 94.62 406 ALA B C 1
ATOM 8933 O O . ALA B 1 406 ? -3.941 0.625 37.094 1 94.62 406 ALA B O 1
ATOM 8934 N N . ASN B 1 407 ? -2.387 2.191 36.688 1 94.56 407 ASN B N 1
ATOM 8935 C CA . ASN B 1 407 ? -3.385 3.252 36.562 1 94.56 407 ASN B CA 1
ATOM 8936 C C . ASN B 1 407 ? -4.324 3.018 35.406 1 94.56 407 ASN B C 1
ATOM 8938 O O . ASN B 1 407 ? -5.547 3.111 35.531 1 94.56 407 ASN B O 1
ATOM 8942 N N . VAL B 1 408 ? -3.783 2.707 34.312 1 93.81 408 VAL B N 1
ATOM 8943 C CA . VAL B 1 408 ? -4.598 2.461 33.125 1 93.81 408 VAL B CA 1
ATOM 8944 C C . VAL B 1 408 ? -5.469 1.227 33.344 1 93.81 408 VAL B C 1
ATOM 8946 O O . VAL B 1 408 ? -6.629 1.195 32.938 1 93.81 408 VAL B O 1
ATOM 8949 N N . MET B 1 409 ? -4.965 0.255 34.062 1 93.94 409 MET B N 1
ATOM 8950 C CA . MET B 1 409 ? -5.73 -0.952 34.344 1 93.94 409 MET B CA 1
ATOM 8951 C C . MET B 1 409 ? -6.887 -0.648 35.281 1 93.94 409 MET B C 1
ATOM 8953 O O . MET B 1 409 ? -7.961 -1.239 35.188 1 93.94 409 MET B O 1
ATOM 8957 N N . CYS B 1 410 ? -6.66 0.233 36.188 1 93.5 410 CYS B N 1
ATOM 8958 C CA . CYS B 1 410 ? -7.734 0.65 37.062 1 93.5 410 CYS B CA 1
ATOM 8959 C C . CYS B 1 410 ? -8.844 1.353 36.312 1 93.5 410 CYS B C 1
ATOM 8961 O O . CYS B 1 410 ? -10.023 1.074 36.531 1 93.5 410 CYS B O 1
ATOM 8963 N N . ILE B 1 411 ? -8.438 2.203 35.438 1 91.81 411 ILE B N 1
ATOM 8964 C CA . ILE B 1 411 ? -9.422 2.91 34.656 1 91.81 411 ILE B CA 1
ATOM 8965 C C . ILE B 1 411 ? -10.18 1.916 33.75 1 91.81 411 ILE B C 1
ATOM 8967 O O . ILE B 1 411 ? -11.406 1.979 33.656 1 91.81 411 ILE B O 1
ATOM 8971 N N . CYS B 1 412 ? -9.461 1.013 33.188 1 92.25 412 CYS B N 1
ATOM 8972 C CA . CYS B 1 412 ? -10.062 0.014 32.312 1 92.25 412 CYS B CA 1
ATOM 8973 C C . CYS B 1 412 ? -11.047 -0.857 33.062 1 92.25 412 CYS B C 1
ATOM 8975 O O . CYS B 1 412 ? -12.141 -1.144 32.594 1 92.25 412 CYS B O 1
ATOM 8977 N N . THR B 1 413 ? -10.711 -1.231 34.281 1 92.31 413 THR B N 1
ATOM 8978 C CA . THR B 1 413 ? -11.578 -2.072 35.094 1 92.31 413 THR B CA 1
ATOM 8979 C C . THR B 1 413 ? -12.859 -1.327 35.469 1 92.31 413 THR B C 1
ATOM 8981 O O . THR B 1 413 ? -13.953 -1.893 35.406 1 92.31 413 THR B O 1
ATOM 8984 N N . ILE B 1 414 ? -12.719 -0.119 35.75 1 90.31 414 ILE B N 1
ATOM 8985 C CA . ILE B 1 414 ? -13.891 0.665 36.125 1 90.31 414 ILE B CA 1
ATOM 8986 C C . ILE B 1 414 ? -14.773 0.886 34.875 1 90.31 414 ILE B C 1
ATOM 8988 O O . ILE B 1 414 ? -16 0.864 35 1 90.31 414 ILE B O 1
ATOM 8992 N N . LEU B 1 415 ? -14.148 1.121 33.781 1 88.44 415 LEU B N 1
ATOM 8993 C CA . LEU B 1 415 ? -14.906 1.308 32.531 1 88.44 415 LEU B CA 1
ATOM 8994 C C . LEU B 1 415 ? -15.672 0.044 32.188 1 88.44 415 LEU B C 1
ATOM 8996 O O . LEU B 1 415 ? -16.797 0.12 31.672 1 88.44 415 LEU B O 1
ATOM 9000 N N . VAL B 1 416 ? -15.102 -1.108 32.438 1 90.69 416 VAL B N 1
ATOM 9001 C CA . VAL B 1 416 ? -15.758 -2.375 32.125 1 90.69 416 VAL B CA 1
ATOM 9002 C C . VAL B 1 416 ? -16.906 -2.627 33.094 1 90.69 416 VAL B C 1
ATOM 9004 O O . VAL B 1 416 ? -17.984 -3.059 32.688 1 90.69 416 VAL B O 1
ATOM 9007 N N . LEU B 1 417 ? -16.75 -2.262 34.344 1 89.25 417 LEU B N 1
ATOM 9008 C CA . LEU B 1 417 ? -17.766 -2.486 35.375 1 89.25 417 LEU B CA 1
ATOM 9009 C C . LEU B 1 417 ? -18.938 -1.521 35.188 1 89.25 417 LEU B C 1
ATOM 9011 O O . LEU B 1 417 ? -20.094 -1.892 35.406 1 89.25 417 LEU B O 1
ATOM 9015 N N . ASP B 1 418 ? -18.656 -0.326 34.75 1 87 418 ASP B N 1
ATOM 9016 C CA . ASP B 1 418 ? -19.688 0.695 34.625 1 87 418 ASP B CA 1
ATOM 9017 C C . ASP B 1 418 ? -20.141 0.831 33.156 1 87 418 ASP B C 1
ATOM 9019 O O . ASP B 1 418 ? -20.734 1.849 32.781 1 87 418 ASP B O 1
ATOM 9023 N N . SER B 1 419 ? -19.906 -0.086 32.375 1 86.38 419 SER B N 1
ATOM 9024 C CA . SER B 1 419 ? -20.188 0.038 30.938 1 86.38 419 SER B CA 1
ATOM 9025 C C . SER B 1 419 ? -21.688 0.115 30.672 1 86.38 419 SER B C 1
ATOM 9027 O O . SER B 1 419 ? -22.125 0.827 29.781 1 86.38 419 SER B O 1
ATOM 9029 N N . GLU B 1 420 ? -22.562 -0.514 31.5 1 87.88 420 GLU B N 1
ATOM 9030 C CA . GLU B 1 420 ? -24 -0.562 31.234 1 87.88 420 GLU B CA 1
ATOM 9031 C C . GLU B 1 420 ? -24.75 0.477 32.062 1 87.88 420 GLU B C 1
ATOM 9033 O O . GLU B 1 420 ? -25.953 0.704 31.859 1 87.88 420 GLU B O 1
ATOM 9038 N N . LYS B 1 421 ? -24.031 1.2 32.906 1 86.38 421 LYS B N 1
ATOM 9039 C CA . LYS B 1 421 ? -24.672 2.201 33.75 1 86.38 421 LYS B CA 1
ATOM 9040 C C . LYS B 1 421 ? -24.703 3.562 33.062 1 86.38 421 LYS B C 1
ATOM 9042 O O . LYS B 1 421 ? -23.766 3.92 32.344 1 86.38 421 LYS B O 1
ATOM 9047 N N . SER B 1 422 ? -25.781 4.188 33.281 1 84.25 422 SER B N 1
ATOM 9048 C CA . SER B 1 422 ? -25.891 5.539 32.75 1 84.25 422 SER B CA 1
ATOM 9049 C C . SER B 1 422 ? -25.047 6.523 33.531 1 84.25 422 SER B C 1
ATOM 9051 O O . SER B 1 422 ? -24.609 6.215 34.656 1 84.25 422 SER B O 1
ATOM 9053 N N . ILE B 1 423 ? -24.719 7.691 32.938 1 79.06 423 ILE B N 1
ATOM 9054 C CA . ILE B 1 423 ? -23.859 8.719 33.531 1 79.06 423 ILE B CA 1
ATOM 9055 C C . ILE B 1 423 ? -24.406 9.141 34.906 1 79.06 423 ILE B C 1
ATOM 9057 O O . ILE B 1 423 ? -23.641 9.344 35.844 1 79.06 423 ILE B O 1
ATOM 9061 N N . ALA B 1 424 ? -25.703 9.172 34.969 1 74.81 424 ALA B N 1
ATOM 9062 C CA . ALA B 1 424 ? -26.328 9.625 36.188 1 74.81 424 ALA B CA 1
ATOM 9063 C C . ALA B 1 424 ? -26.203 8.57 37.281 1 74.81 424 ALA B C 1
ATOM 9065 O O . ALA B 1 424 ? -26.172 8.898 38.469 1 74.81 424 ALA B O 1
ATOM 9066 N N . GLU B 1 425 ? -26 7.359 36.875 1 79.5 425 GLU B N 1
ATOM 9067 C CA . GLU B 1 425 ? -25.953 6.258 37.812 1 79.5 425 GLU B CA 1
ATOM 9068 C C . GLU B 1 425 ? -24.531 5.969 38.281 1 79.5 425 GLU B C 1
ATOM 9070 O O . GLU B 1 425 ? -24.312 5.305 39.281 1 79.5 425 GLU B O 1
ATOM 9075 N N . ARG B 1 426 ? -23.609 6.539 37.594 1 77.06 426 ARG B N 1
ATOM 9076 C CA . ARG B 1 426 ? -22.219 6.219 37.875 1 77.06 426 ARG B CA 1
ATOM 9077 C C . ARG B 1 426 ? -21.719 6.961 39.125 1 77.06 426 ARG B C 1
ATOM 9079 O O . ARG B 1 426 ? -22.094 8.117 39.344 1 77.06 426 ARG B O 1
ATOM 9086 N N . ASP B 1 427 ? -21.234 6.152 40.062 1 71.75 427 ASP B N 1
ATOM 9087 C CA . ASP B 1 427 ? -20.578 6.746 41.219 1 71.75 427 ASP B CA 1
ATOM 9088 C C . ASP B 1 427 ? -19.125 7.102 40.938 1 71.75 427 ASP B C 1
ATOM 9090 O O . ASP B 1 427 ? -18.25 6.23 40.906 1 71.75 427 ASP B O 1
ATOM 9094 N N . ASP B 1 428 ? -18.875 8.352 40.656 1 75.56 428 ASP B N 1
ATOM 9095 C CA . ASP B 1 428 ? -17.562 8.805 40.25 1 75.56 428 ASP B CA 1
ATOM 9096 C C . ASP B 1 428 ? -16.656 9.078 41.438 1 75.56 428 ASP B C 1
ATOM 9098 O O . ASP B 1 428 ? -15.523 9.547 41.281 1 75.56 428 ASP B O 1
ATOM 9102 N N . TYR B 1 429 ? -17.188 8.688 42.594 1 76.19 429 TYR B N 1
ATOM 9103 C CA . TYR B 1 429 ? -16.375 8.961 43.781 1 76.19 429 TYR B CA 1
ATOM 9104 C C . TYR B 1 429 ? -15.102 8.117 43.781 1 76.19 429 TYR B C 1
ATOM 9106 O O . TYR B 1 429 ? -14 8.641 43.969 1 76.19 429 TYR B O 1
ATOM 9114 N N . TYR B 1 430 ? -15.258 6.867 43.594 1 79.31 430 TYR B N 1
ATOM 9115 C CA . TYR B 1 430 ? -14.109 5.965 43.625 1 79.31 430 TYR B CA 1
ATOM 9116 C C . TYR B 1 430 ? -13.117 6.301 42.531 1 79.31 430 TYR B C 1
ATOM 9118 O O . TYR B 1 430 ? -11.898 6.258 42.75 1 79.31 430 TYR B O 1
ATOM 9126 N N . MET B 1 431 ? -13.633 6.656 41.469 1 84.88 431 MET B N 1
ATOM 9127 C CA . MET B 1 431 ? -12.742 7.004 40.344 1 84.88 431 MET B CA 1
ATOM 9128 C C . MET B 1 431 ? -11.961 8.273 40.656 1 84.88 431 MET B C 1
ATOM 9130 O O . MET B 1 431 ? -10.773 8.367 40.312 1 84.88 431 MET B O 1
ATOM 9134 N N . GLU B 1 432 ? -12.531 9.117 41.312 1 84.88 432 GLU B N 1
ATOM 9135 C CA . GLU B 1 432 ? -11.867 10.375 41.656 1 84.88 432 GLU B CA 1
ATOM 9136 C C . GLU B 1 432 ? -10.797 10.172 42.719 1 84.88 432 GLU B C 1
ATOM 9138 O O . GLU B 1 432 ? -9.734 10.797 42.688 1 84.88 432 GLU B O 1
ATOM 9143 N N . VAL B 1 433 ? -11.133 9.359 43.656 1 85.75 433 VAL B N 1
ATOM 9144 C CA . VAL B 1 433 ? -10.164 9.078 44.719 1 85.75 433 VAL B CA 1
ATOM 9145 C C . VAL B 1 433 ? -8.938 8.383 44.125 1 85.75 433 VAL B C 1
ATOM 9147 O O . VAL B 1 433 ? -7.805 8.711 44.469 1 85.75 433 VAL B O 1
ATOM 9150 N N . ILE B 1 434 ? -9.195 7.492 43.281 1 90.06 434 ILE B N 1
ATOM 9151 C CA . ILE B 1 434 ? -8.102 6.777 42.625 1 90.06 434 ILE B CA 1
ATOM 9152 C C . ILE B 1 434 ? -7.277 7.746 41.781 1 90.06 434 ILE B C 1
ATOM 9154 O O . ILE B 1 434 ? -6.043 7.719 41.812 1 90.06 434 ILE B O 1
ATOM 9158 N N . ASN B 1 435 ? -7.965 8.609 41.062 1 91.44 435 ASN B N 1
ATOM 9159 C CA . ASN B 1 435 ? -7.266 9.594 40.25 1 91.44 435 ASN B CA 1
ATOM 9160 C C . ASN B 1 435 ? -6.441 10.555 41.094 1 91.44 435 ASN B C 1
ATOM 9162 O O . ASN B 1 435 ? -5.312 10.891 40.75 1 91.44 435 ASN B O 1
ATOM 9166 N N . CYS B 1 436 ? -7.004 10.906 42.188 1 90.31 436 CYS B N 1
ATOM 9167 C CA . CYS B 1 436 ? -6.289 11.812 43.062 1 90.31 436 CYS B CA 1
ATOM 9168 C C . CYS B 1 436 ? -5.023 11.164 43.594 1 90.31 436 CYS B C 1
ATOM 9170 O O . CYS B 1 436 ? -3.969 11.797 43.688 1 90.31 436 CYS B O 1
ATOM 9172 N N . PHE B 1 437 ? -5.133 9.953 43.938 1 93.69 437 PHE B N 1
ATOM 9173 C CA . PHE B 1 437 ? -3.982 9.211 44.438 1 93.69 437 PHE B CA 1
ATOM 9174 C C . PHE B 1 437 ? -2.881 9.125 43.375 1 93.69 437 PHE B C 1
ATOM 9176 O O . PHE B 1 437 ? -1.712 9.383 43.688 1 93.69 437 PHE B O 1
ATOM 9183 N N . PHE B 1 438 ? -3.203 8.812 42.219 1 94.5 438 PHE B N 1
ATOM 9184 C CA . PHE B 1 438 ? -2.201 8.648 41.156 1 94.5 438 PHE B CA 1
ATOM 9185 C C . PHE B 1 438 ? -1.622 10 40.75 1 94.5 438 PHE B C 1
ATOM 9187 O O . PHE B 1 438 ? -0.433 10.102 40.438 1 94.5 438 PHE B O 1
ATOM 9194 N N . ILE B 1 439 ? -2.428 11.023 40.719 1 95.25 439 ILE B N 1
ATOM 9195 C CA . ILE B 1 439 ? -1.94 12.344 40.344 1 95.25 439 ILE B CA 1
ATOM 9196 C C . ILE B 1 439 ? -0.927 12.828 41.375 1 95.25 439 ILE B C 1
ATOM 9198 O O . ILE B 1 439 ? 0.091 13.43 41.031 1 95.25 439 ILE B O 1
ATOM 9202 N N . LEU B 1 440 ? -1.197 12.5 42.625 1 94.56 440 LEU B N 1
ATOM 9203 C CA . LEU B 1 440 ? -0.247 12.844 43.688 1 94.56 440 LEU B CA 1
ATOM 9204 C C . LEU B 1 440 ? 1.057 12.07 43.531 1 94.56 440 LEU B C 1
ATOM 9206 O O . LEU B 1 440 ? 2.141 12.617 43.75 1 94.56 440 LEU B O 1
ATOM 9210 N N . TYR B 1 441 ? 0.927 10.859 43.156 1 95 441 TYR B N 1
ATOM 9211 C CA . TYR B 1 441 ? 2.123 10.07 42.875 1 95 441 TYR B CA 1
ATOM 9212 C C . TYR B 1 441 ? 2.924 10.672 41.719 1 95 441 TYR B C 1
ATOM 9214 O O . TYR B 1 441 ? 4.152 10.742 41.781 1 95 441 TYR B O 1
ATOM 9222 N N . TYR B 1 442 ? 2.238 11.047 40.656 1 95.44 442 TYR B N 1
ATOM 9223 C CA . TYR B 1 442 ? 2.932 11.625 39.531 1 95.44 442 TYR B CA 1
ATOM 9224 C C . TYR B 1 442 ? 3.631 12.922 39.906 1 95.44 442 TYR B C 1
ATOM 9226 O O . TYR B 1 442 ? 4.73 13.211 39.438 1 95.44 442 TYR B O 1
ATOM 9234 N N . LEU B 1 443 ? 2.967 13.641 40.719 1 94.94 443 LEU B N 1
ATOM 9235 C CA . LEU B 1 443 ? 3.566 14.883 41.219 1 94.94 443 LEU B CA 1
ATOM 9236 C C . LEU B 1 443 ? 4.812 14.602 42.031 1 94.94 443 LEU B C 1
ATOM 9238 O O . LEU B 1 443 ? 5.828 15.289 41.906 1 94.94 443 LEU B O 1
ATOM 9242 N N . MET B 1 444 ? 4.758 13.602 42.844 1 94.5 444 MET B N 1
ATOM 9243 C CA . MET B 1 444 ? 5.91 13.219 43.625 1 94.5 444 MET B CA 1
ATOM 9244 C C . MET B 1 444 ? 7.051 12.727 42.75 1 94.5 444 MET B C 1
ATOM 9246 O O . MET B 1 444 ? 8.203 13.117 42.938 1 94.5 444 MET B O 1
ATOM 9250 N N . GLU B 1 445 ? 6.734 11.945 41.75 1 92.81 445 GLU B N 1
ATOM 9251 C CA . GLU B 1 445 ? 7.738 11.43 40.844 1 92.81 445 GLU B CA 1
ATOM 9252 C C . GLU B 1 445 ? 8.414 12.57 40.062 1 92.81 445 GLU B C 1
ATOM 9254 O O . GLU B 1 445 ? 9.633 12.586 39.906 1 92.81 445 GLU B O 1
ATOM 9259 N N . MET B 1 446 ? 7.637 13.484 39.625 1 93.69 446 MET B N 1
ATOM 9260 C CA . MET B 1 446 ? 8.164 14.625 38.875 1 93.69 446 MET B CA 1
ATOM 9261 C C . MET B 1 446 ? 9.062 15.477 39.781 1 93.69 446 MET B C 1
ATOM 9263 O O . MET B 1 446 ? 10.156 15.867 39.375 1 93.69 446 MET B O 1
ATOM 9267 N N . SER B 1 447 ? 8.648 15.734 41.062 1 93.25 447 SER B N 1
ATOM 9268 C CA . SER B 1 447 ? 9.422 16.562 41.969 1 93.25 447 SER B CA 1
ATOM 9269 C C . SER B 1 447 ? 10.742 15.891 42.344 1 93.25 447 SER B C 1
ATOM 9271 O O . SER B 1 447 ? 11.773 16.562 42.406 1 93.25 447 SER B O 1
ATOM 9273 N N . LEU B 1 448 ? 10.703 14.633 42.438 1 91.69 448 LEU B N 1
ATOM 9274 C CA . LEU B 1 448 ? 11.914 13.906 42.812 1 91.69 448 LEU B CA 1
ATOM 9275 C C . LEU B 1 448 ? 12.875 13.82 41.625 1 91.69 448 LEU B C 1
ATOM 9277 O O . LEU B 1 448 ? 14.094 13.852 41.812 1 91.69 448 LEU B O 1
ATOM 9281 N N . LYS B 1 449 ? 12.383 13.688 40.469 1 92.12 449 LYS B N 1
ATOM 9282 C CA . LYS B 1 449 ? 13.234 13.68 39.281 1 92.12 449 LYS B CA 1
ATOM 9283 C C . LYS B 1 449 ? 13.867 15.047 39.062 1 92.12 449 LYS B C 1
ATOM 9285 O O . LYS B 1 449 ? 15.016 15.141 38.625 1 92.12 449 LYS B O 1
ATOM 9290 N N . ILE B 1 450 ? 13.07 16.094 39.344 1 92.19 450 ILE B N 1
ATOM 9291 C CA . ILE B 1 450 ? 13.617 17.438 39.219 1 92.19 450 ILE B CA 1
ATOM 9292 C C . ILE B 1 450 ? 14.727 17.641 40.25 1 92.19 450 ILE B C 1
ATOM 9294 O O . ILE B 1 450 ? 15.734 18.281 39.969 1 92.19 450 ILE B O 1
ATOM 9298 N N . LEU B 1 451 ? 14.562 17.047 41.406 1 90.62 451 LEU B N 1
ATOM 9299 C CA . LEU B 1 451 ? 15.586 17.141 42.438 1 90.62 451 LEU B CA 1
ATOM 9300 C C . LEU B 1 451 ? 16.828 16.328 42.062 1 90.62 451 LEU B C 1
ATOM 9302 O O . LEU B 1 451 ? 17.953 16.75 42.344 1 90.62 451 LEU B O 1
ATOM 9306 N N . ALA B 1 452 ? 16.594 15.258 41.375 1 89.69 452 ALA B N 1
ATOM 9307 C CA . ALA B 1 452 ? 17.719 14.383 41 1 89.69 452 ALA B CA 1
ATOM 9308 C C . ALA B 1 452 ? 18.5 14.945 39.812 1 89.69 452 ALA B C 1
ATOM 9310 O O . ALA B 1 452 ? 19.719 14.961 39.844 1 89.69 452 ALA B O 1
ATOM 9311 N N . PHE B 1 453 ? 17.844 15.414 38.781 1 89.5 453 PHE B N 1
ATOM 9312 C CA . PHE B 1 453 ? 18.516 15.836 37.562 1 89.5 453 PHE B CA 1
ATOM 9313 C C . PHE B 1 453 ? 18.688 17.344 37.531 1 89.5 453 PHE B C 1
ATOM 9315 O O . PHE B 1 453 ? 19.469 17.875 36.719 1 89.5 453 PHE B O 1
ATOM 9322 N N . GLY B 1 454 ? 18.047 18.094 38.375 1 87.88 454 GLY B N 1
ATOM 9323 C CA . GLY B 1 454 ? 18.016 19.531 38.25 1 87.88 454 GLY B CA 1
ATOM 9324 C C . GLY B 1 454 ? 17 20.031 37.219 1 87.88 454 GLY B C 1
ATOM 9325 O O . GLY B 1 454 ? 16.5 19.25 36.406 1 87.88 454 GLY B O 1
ATOM 9326 N N . TRP B 1 455 ? 16.688 21.281 37.25 1 89.12 455 TRP B N 1
ATOM 9327 C CA . TRP B 1 455 ? 15.695 21.859 36.375 1 89.12 455 TRP B CA 1
ATOM 9328 C C . TRP B 1 455 ? 16.141 21.766 34.906 1 89.12 455 TRP B C 1
ATOM 9330 O O . TRP B 1 455 ? 15.383 21.359 34.031 1 89.12 455 TRP B O 1
ATOM 9340 N N . ARG B 1 456 ? 17.344 21.984 34.625 1 89.88 456 ARG B N 1
ATOM 9341 C CA . ARG B 1 456 ? 17.875 21.938 33.25 1 89.88 456 ARG B CA 1
ATOM 9342 C C . ARG B 1 456 ? 18.062 20.484 32.812 1 89.88 456 ARG B C 1
ATOM 9344 O O . ARG B 1 456 ? 17.828 20.172 31.625 1 89.88 456 ARG B O 1
ATOM 9351 N N . GLY B 1 457 ? 18.359 19.719 33.719 1 88.94 457 GLY B N 1
ATOM 9352 C CA . GLY B 1 457 ? 18.516 18.312 33.375 1 88.94 457 GLY B CA 1
ATOM 9353 C C . GLY B 1 457 ? 17.203 17.625 33.094 1 88.94 457 GLY B C 1
ATOM 9354 O O . GLY B 1 457 ? 17.125 16.781 32.188 1 88.94 457 GLY B O 1
ATOM 9355 N N . TYR B 1 458 ? 16.25 18.016 33.844 1 90.81 458 TYR B N 1
ATOM 9356 C CA . TYR B 1 458 ? 14.922 17.438 33.656 1 90.81 458 TYR B CA 1
ATOM 9357 C C . TYR B 1 458 ? 14.359 17.828 32.281 1 90.81 458 TYR B C 1
ATOM 9359 O O . TYR B 1 458 ? 13.781 16.984 31.594 1 90.81 458 TYR B O 1
ATOM 9367 N N . LEU B 1 459 ? 14.617 19.031 31.781 1 91.25 459 LEU B N 1
ATOM 9368 C CA . LEU B 1 459 ? 14.062 19.531 30.531 1 91.25 459 LEU B CA 1
ATOM 9369 C C . LEU B 1 459 ? 14.875 19.047 29.344 1 91.25 459 LEU B C 1
ATOM 9371 O O . LEU B 1 459 ? 14.43 19.156 28.188 1 91.25 459 LEU B O 1
ATOM 9375 N N . SER B 1 460 ? 15.992 18.469 29.641 1 87.62 460 SER B N 1
ATOM 9376 C CA . SER B 1 460 ? 16.844 18 28.562 1 87.62 460 SER B CA 1
ATOM 9377 C C . SER B 1 460 ? 16.328 16.672 27.984 1 87.62 460 SER B C 1
ATOM 9379 O O . SER B 1 460 ? 16.656 16.312 26.844 1 87.62 460 SER B O 1
ATOM 9381 N N . TYR B 1 461 ? 15.5 16.031 28.75 1 86.31 461 TYR B N 1
ATOM 9382 C CA . TYR B 1 461 ? 14.93 14.773 28.25 1 86.31 461 TYR B CA 1
ATOM 9383 C C . TYR B 1 461 ? 13.531 15 27.688 1 86.31 461 TYR B C 1
ATOM 9385 O O . TYR B 1 461 ? 12.648 15.5 28.391 1 86.31 461 TYR B O 1
ATOM 9393 N N . ARG B 1 462 ? 13.336 14.625 26.469 1 84.5 462 ARG B N 1
ATOM 9394 C CA . ARG B 1 462 ? 12.055 14.836 25.812 1 84.5 462 ARG B CA 1
ATOM 9395 C C . ARG B 1 462 ? 10.945 14.039 26.5 1 84.5 462 ARG B C 1
ATOM 9397 O O . ARG B 1 462 ? 9.805 14.484 26.562 1 84.5 462 ARG B O 1
ATOM 9404 N N . ASN B 1 463 ? 11.258 12.875 27.016 1 86.94 463 ASN B N 1
ATOM 9405 C CA . ASN B 1 463 ? 10.258 12.047 27.688 1 86.94 463 ASN B CA 1
ATOM 9406 C C . ASN B 1 463 ? 9.789 12.688 29 1 86.94 463 ASN B C 1
ATOM 9408 O O . ASN B 1 463 ? 8.602 12.617 29.344 1 86.94 463 ASN B O 1
ATOM 9412 N N . ASN B 1 464 ? 10.711 13.359 29.625 1 89.94 464 ASN B N 1
ATOM 9413 C CA . ASN B 1 464 ? 10.359 14.023 30.875 1 89.94 464 ASN B CA 1
ATOM 9414 C C . ASN B 1 464 ? 9.516 15.273 30.625 1 89.94 464 ASN B C 1
ATOM 9416 O O . ASN B 1 464 ? 8.656 15.625 31.438 1 89.94 464 ASN B O 1
ATOM 9420 N N . ILE B 1 465 ? 9.758 15.859 29.547 1 91.94 465 ILE B N 1
ATOM 9421 C CA . ILE B 1 465 ? 8.961 17.031 29.219 1 91.94 465 ILE B CA 1
ATOM 9422 C C . ILE B 1 465 ? 7.512 16.609 28.953 1 91.94 465 ILE B C 1
ATOM 9424 O O . ILE B 1 465 ? 6.574 17.266 29.406 1 91.94 465 ILE B O 1
ATOM 9428 N N . PHE B 1 466 ? 7.363 15.531 28.266 1 91.25 466 PHE B N 1
ATOM 9429 C CA . PHE B 1 466 ? 6.027 15.008 28 1 91.25 466 PHE B CA 1
ATOM 9430 C C . PHE B 1 466 ? 5.32 14.625 29.281 1 91.25 466 PHE B C 1
ATOM 9432 O O . PHE B 1 466 ? 4.176 15.016 29.516 1 91.25 466 PHE B O 1
ATOM 9439 N N . ASP B 1 467 ? 5.992 14 30.094 1 91.56 467 ASP B N 1
ATOM 9440 C CA . ASP B 1 467 ? 5.43 13.578 31.359 1 91.56 467 ASP B CA 1
ATOM 9441 C C . ASP B 1 467 ? 5.113 14.781 32.25 1 91.56 467 ASP B C 1
ATOM 9443 O O . ASP B 1 467 ? 4.086 14.805 32.938 1 91.56 467 ASP B O 1
ATOM 9447 N N . GLY B 1 468 ? 6.066 15.719 32.219 1 93.06 468 GLY B N 1
ATOM 9448 C CA . GLY B 1 468 ? 5.871 16.906 33.031 1 93.06 468 GLY B CA 1
ATOM 9449 C C . GLY B 1 468 ? 4.695 17.75 32.594 1 93.06 468 GLY B C 1
ATOM 9450 O O . GLY B 1 468 ? 3.902 18.203 33.406 1 93.06 468 GLY B O 1
ATOM 9451 N N . LEU B 1 469 ? 4.527 17.875 31.359 1 95 469 LEU B N 1
ATOM 9452 C CA . LEU B 1 469 ? 3.414 18.641 30.828 1 95 469 LEU B CA 1
ATOM 9453 C C . LEU B 1 469 ? 2.08 17.984 31.156 1 95 469 LEU B C 1
ATOM 9455 O O . LEU B 1 469 ? 1.134 18.656 31.562 1 95 469 LEU B O 1
ATOM 9459 N N . LEU B 1 470 ? 2.041 16.703 31.078 1 95.31 470 LEU B N 1
ATOM 9460 C CA . LEU B 1 470 ? 0.797 16 31.359 1 95.31 470 LEU B CA 1
ATOM 9461 C C . LEU B 1 470 ? 0.49 16.016 32.844 1 95.31 470 LEU B C 1
ATOM 9463 O O . LEU B 1 470 ? -0.672 16.125 33.25 1 95.31 470 LEU B O 1
ATOM 9467 N N . THR B 1 471 ? 1.509 15.945 33.688 1 95.62 471 THR B N 1
ATOM 9468 C CA . THR B 1 471 ? 1.309 16 35.125 1 95.62 471 THR B CA 1
ATOM 9469 C C . THR B 1 471 ? 0.804 17.375 35.562 1 95.62 471 THR B C 1
ATOM 9471 O O . THR B 1 471 ? -0.097 17.484 36.375 1 95.62 471 THR B O 1
ATOM 9474 N N . VAL B 1 472 ? 1.296 18.391 34.938 1 95.94 472 VAL B N 1
ATOM 9475 C CA . VAL B 1 472 ? 0.856 19.734 35.25 1 95.94 472 VAL B CA 1
ATOM 9476 C C . VAL B 1 472 ? -0.592 19.938 34.812 1 95.94 472 VAL B C 1
ATOM 9478 O O . VAL B 1 472 ? -1.397 20.516 35.531 1 95.94 472 VAL B O 1
ATOM 9481 N N . CYS B 1 473 ? -0.9 19.422 33.656 1 95.75 473 CYS B N 1
ATOM 9482 C CA . CYS B 1 473 ? -2.273 19.516 33.188 1 95.75 473 CYS B CA 1
ATOM 9483 C C . CYS B 1 473 ? -3.227 18.766 34.094 1 95.75 473 CYS B C 1
ATOM 9485 O O . CYS B 1 473 ? -4.316 19.25 34.406 1 95.75 473 CYS B O 1
ATOM 9487 N N . LEU B 1 474 ? -2.807 17.609 34.594 1 95.94 474 LEU B N 1
ATOM 9488 C CA . LEU B 1 474 ? -3.625 16.797 35.5 1 95.94 474 LEU B CA 1
ATOM 9489 C C . LEU B 1 474 ? -3.807 17.516 36.844 1 95.94 474 LEU B C 1
ATOM 9491 O O . LEU B 1 474 ? -4.898 17.484 37.406 1 95.94 474 LEU B O 1
ATOM 9495 N N . LEU B 1 475 ? -2.797 18.156 37.281 1 94.94 475 LEU B N 1
ATOM 9496 C CA . LEU B 1 475 ? -2.863 18.875 38.531 1 94.94 475 LEU B CA 1
ATOM 9497 C C . LEU B 1 475 ? -3.809 20.078 38.438 1 94.94 475 LEU B C 1
ATOM 9499 O O . LEU B 1 475 ? -4.629 20.297 39.344 1 94.94 475 LEU B O 1
ATOM 9503 N N . VAL B 1 476 ? -3.705 20.781 37.375 1 94.69 476 VAL B N 1
ATOM 9504 C CA . VAL B 1 476 ? -4.57 21.938 37.156 1 94.69 476 VAL B CA 1
ATOM 9505 C C . VAL B 1 476 ? -6.027 21.484 37.094 1 94.69 476 VAL B C 1
ATOM 9507 O O . VAL B 1 476 ? -6.906 22.125 37.688 1 94.69 476 VAL B O 1
ATOM 9510 N N . LEU B 1 477 ? -6.25 20.391 36.438 1 92.69 477 LEU B N 1
ATOM 9511 C CA . LEU B 1 477 ? -7.609 19.875 36.344 1 92.69 477 LEU B CA 1
ATOM 9512 C C . LEU B 1 477 ? -8.125 19.391 37.688 1 92.69 477 LEU B C 1
ATOM 9514 O O . LEU B 1 477 ? -9.289 19.609 38.031 1 92.69 477 LEU B O 1
ATOM 9518 N N . GLN B 1 478 ? -7.281 18.812 38.469 1 91.38 478 GLN B N 1
ATOM 9519 C CA . GLN B 1 478 ? -7.676 18.328 39.781 1 91.38 478 GLN B CA 1
ATOM 9520 C C . GLN B 1 478 ? -7.977 19.484 40.75 1 91.38 478 GLN B C 1
ATOM 9522 O O . GLN B 1 478 ? -8.93 19.438 41.5 1 91.38 478 GLN B O 1
ATOM 9527 N N . ILE B 1 479 ? -7.195 20.5 40.594 1 91.38 479 ILE B N 1
ATOM 9528 C CA . ILE B 1 479 ? -7.426 21.688 41.438 1 91.38 479 ILE B CA 1
ATOM 9529 C C . ILE B 1 479 ? -8.734 22.359 41 1 91.38 479 ILE B C 1
ATOM 9531 O O . ILE B 1 479 ? -9.5 22.812 41.875 1 91.38 479 ILE B O 1
ATOM 9535 N N . THR B 1 480 ? -9.008 22.359 39.75 1 90.12 480 THR B N 1
ATOM 9536 C CA . THR B 1 480 ? -10.258 22.938 39.281 1 90.12 480 THR B CA 1
ATOM 9537 C C . THR B 1 480 ? -11.453 22.125 39.75 1 90.12 480 THR B C 1
ATOM 9539 O O . THR B 1 480 ? -12.508 22.688 40.062 1 90.12 480 THR B O 1
ATOM 9542 N N . ILE B 1 481 ? -11.312 20.797 39.812 1 87.5 481 ILE B N 1
ATOM 9543 C CA . ILE B 1 481 ? -12.391 19.938 40.312 1 87.5 481 ILE B CA 1
ATOM 9544 C C . ILE B 1 481 ? -12.641 20.203 41.781 1 87.5 481 ILE B C 1
ATOM 9546 O O . ILE B 1 481 ? -13.789 20.312 42.219 1 87.5 481 ILE B O 1
ATOM 9550 N N . PHE B 1 482 ? -11.578 20.406 42.531 1 86.5 482 PHE B N 1
ATOM 9551 C CA . PHE B 1 482 ? -11.719 20.656 43.969 1 86.5 482 PHE B CA 1
ATOM 9552 C C . PHE B 1 482 ? -12.297 22.031 44.219 1 86.5 482 PHE B C 1
ATOM 9554 O O . PHE B 1 482 ? -13.055 22.234 45.188 1 86.5 482 PHE B O 1
ATOM 9561 N N . ALA B 1 483 ? -11.977 22.922 43.344 1 85.62 483 ALA B N 1
ATOM 9562 C CA . ALA B 1 483 ? -12.453 24.297 43.5 1 85.62 483 ALA B CA 1
ATOM 9563 C C . ALA B 1 483 ? -13.922 24.422 43.125 1 85.62 483 ALA B C 1
ATOM 9565 O O . ALA B 1 483 ? -14.672 25.172 43.719 1 85.62 483 ALA B O 1
ATOM 9566 N N . THR B 1 484 ? -14.281 23.703 42.062 1 82.75 484 THR B N 1
ATOM 9567 C CA . THR B 1 484 ? -15.641 23.828 41.562 1 82.75 484 THR B CA 1
ATOM 9568 C C . THR B 1 484 ? -16.594 22.938 42.344 1 82.75 484 THR B C 1
ATOM 9570 O O . THR B 1 484 ? -17.734 23.312 42.656 1 82.75 484 THR B O 1
ATOM 9573 N N . TYR B 1 485 ? -16.109 21.688 42.562 1 77.94 485 TYR B N 1
ATOM 9574 C CA . TYR B 1 485 ? -17.016 20.75 43.188 1 77.94 485 TYR B CA 1
ATOM 9575 C C . TYR B 1 485 ? -16.547 20.375 44.594 1 77.94 485 TYR B C 1
ATOM 9577 O O . TYR B 1 485 ? -15.375 20.047 44.781 1 77.94 485 TYR B O 1
ATOM 9585 N N . ARG B 1 486 ? -16.938 21.125 45.594 1 66.81 486 ARG B N 1
ATOM 9586 C CA . ARG B 1 486 ? -16.516 20.938 47 1 66.81 486 ARG B CA 1
ATOM 9587 C C . ARG B 1 486 ? -16.719 19.5 47.438 1 66.81 486 ARG B C 1
ATOM 9589 O O . ARG B 1 486 ? -17.594 18.797 46.906 1 66.81 486 ARG B O 1
ATOM 9596 N N . LEU B 1 487 ? -15.805 18.891 48.219 1 62.34 487 LEU B N 1
ATOM 9597 C CA . LEU B 1 487 ? -15.922 17.578 48.844 1 62.34 487 LEU B CA 1
ATOM 9598 C C . LEU B 1 487 ? -17.047 17.547 49.875 1 62.34 487 LEU B C 1
ATOM 9600 O O . LEU B 1 487 ? -17.25 18.531 50.594 1 62.34 487 LEU B O 1
ATOM 9604 N N . PRO B 1 488 ? -17.984 16.562 49.906 1 62.41 488 PRO B N 1
ATOM 9605 C CA . PRO B 1 488 ? -18.078 15.312 49.156 1 62.41 488 PRO B CA 1
ATOM 9606 C C . PRO B 1 488 ? -18.719 15.516 47.781 1 62.41 488 PRO B C 1
ATOM 9608 O O . PRO B 1 488 ? -19.578 16.391 47.625 1 62.41 488 PRO B O 1
ATOM 9611 N N . PHE B 1 489 ? -18.219 14.953 46.781 1 59.44 489 PHE B N 1
ATOM 9612 C CA . PHE B 1 489 ? -18.609 15.164 45.406 1 59.44 489 PHE B CA 1
ATOM 9613 C C . PHE B 1 489 ? -20.094 14.914 45.188 1 59.44 489 PHE B C 1
ATOM 9615 O O . PHE B 1 489 ? -20.625 13.891 45.656 1 59.44 489 PHE B O 1
ATOM 9622 N N . PRO B 1 490 ? -20.828 16.062 44.938 1 59.31 490 PRO B N 1
ATOM 9623 C CA . PRO B 1 490 ? -22.266 15.922 44.781 1 59.31 490 PRO B CA 1
ATOM 9624 C C . PRO B 1 490 ? -22.656 14.891 43.75 1 59.31 490 PRO B C 1
ATOM 9626 O O . PRO B 1 490 ? -21.844 14.586 42.844 1 59.31 490 PRO B O 1
ATOM 9629 N N . LYS B 1 491 ? -23.719 14.086 44.094 1 56.62 491 LYS B N 1
ATOM 9630 C CA . LYS B 1 491 ? -24.312 13.188 43.094 1 56.62 491 LYS B CA 1
ATOM 9631 C C . LYS B 1 491 ? -24.609 13.914 41.781 1 56.62 491 LYS B C 1
ATOM 9633 O O . LYS B 1 491 ? -24.734 15.141 41.781 1 56.62 491 LYS B O 1
ATOM 9638 N N . TRP B 1 492 ? -24.594 13.258 40.656 1 54.97 492 TRP B N 1
ATOM 9639 C CA . TRP B 1 492 ? -24.797 13.781 39.281 1 54.97 492 TRP B CA 1
ATOM 9640 C C . TRP B 1 492 ? -26.016 14.703 39.25 1 54.97 492 TRP B C 1
ATOM 9642 O O . TRP B 1 492 ? -27.094 14.336 39.719 1 54.97 492 TRP B O 1
ATOM 9652 N N . ASN B 1 493 ? -25.938 16 39.438 1 53.78 493 ASN B N 1
ATOM 9653 C CA . ASN B 1 493 ? -27.047 16.906 39.188 1 53.78 493 ASN B CA 1
ATOM 9654 C C . ASN B 1 493 ? -27.031 17.469 37.75 1 53.78 493 ASN B C 1
ATOM 9656 O O . ASN B 1 493 ? -26.078 18.156 37.375 1 53.78 493 ASN B O 1
ATOM 9660 N N . PRO B 1 494 ? -27.938 16.906 36.875 1 53.28 494 PRO B N 1
ATOM 9661 C CA . PRO B 1 494 ? -28.031 17.375 35.469 1 53.28 494 PRO B CA 1
ATOM 9662 C C . PRO B 1 494 ? -28 18.906 35.375 1 53.28 494 PRO B C 1
ATOM 9664 O O . PRO B 1 494 ? -27.609 19.453 34.344 1 53.28 494 PRO B O 1
ATOM 9667 N N . ALA B 1 495 ? -28.656 19.562 36.469 1 48.41 495 ALA B N 1
ATOM 9668 C CA . ALA B 1 495 ? -28.953 21 36.406 1 48.41 495 ALA B CA 1
ATOM 9669 C C . ALA B 1 495 ? -27.703 21.828 36.688 1 48.41 495 ALA B C 1
ATOM 9671 O O . ALA B 1 495 ? -27.719 23.047 36.562 1 48.41 495 ALA B O 1
ATOM 9672 N N . SER B 1 496 ? -26.781 21.266 37.312 1 53.06 496 SER B N 1
ATOM 9673 C CA . SER B 1 496 ? -25.703 22.172 37.688 1 53.06 496 SER B CA 1
ATOM 9674 C C . SER B 1 496 ? -24.891 22.594 36.438 1 53.06 496 SER B C 1
ATOM 9676 O O . SER B 1 496 ? -24.234 21.766 35.812 1 53.06 496 SER B O 1
ATOM 9678 N N . ARG B 1 497 ? -25.484 23.547 35.75 1 52.12 497 ARG B N 1
ATOM 9679 C CA . ARG B 1 497 ? -25.141 24.203 34.5 1 52.12 497 ARG B CA 1
ATOM 9680 C C . ARG B 1 497 ? -23.734 24.781 34.562 1 52.12 497 ARG B C 1
ATOM 9682 O O . ARG B 1 497 ? -23.547 25.984 34.438 1 52.12 497 ARG B O 1
ATOM 9689 N N . GLY B 1 498 ? -22.797 24.359 35.406 1 52.69 498 GLY B N 1
ATOM 9690 C CA . GLY B 1 498 ? -21.547 25.062 35.125 1 52.69 498 GLY B CA 1
ATOM 9691 C C . GLY B 1 498 ? -20.969 24.75 33.781 1 52.69 498 GLY B C 1
ATOM 9692 O O . GLY B 1 498 ? -21.641 24.141 32.938 1 52.69 498 GLY B O 1
ATOM 9693 N N . LEU B 1 499 ? -19.719 25.297 33.406 1 61.31 499 LEU B N 1
ATOM 9694 C CA . LEU B 1 499 ? -19.016 25.172 32.125 1 61.31 499 LEU B CA 1
ATOM 9695 C C . LEU B 1 499 ? -18.859 23.703 31.734 1 61.31 499 LEU B C 1
ATOM 9697 O O . LEU B 1 499 ? -19.062 23.359 30.562 1 61.31 499 LEU B O 1
ATOM 9701 N N . MET B 1 500 ? -18.422 22.859 32.781 1 75.25 500 MET B N 1
ATOM 9702 C CA . MET B 1 500 ? -18.328 21.422 32.531 1 75.25 500 MET B CA 1
ATOM 9703 C C . MET B 1 500 ? -18.859 20.625 33.719 1 75.25 500 MET B C 1
ATOM 9705 O O . MET B 1 500 ? -18.656 21.016 34.875 1 75.25 500 MET B O 1
ATOM 9709 N N . SER B 1 501 ? -19.656 19.688 33.562 1 78.38 501 SER B N 1
ATOM 9710 C CA . SER B 1 501 ? -20.141 18.781 34.594 1 78.38 501 SER B CA 1
ATOM 9711 C C . SER B 1 501 ? -19 17.984 35.219 1 78.38 501 SER B C 1
ATOM 9713 O O . SER B 1 501 ? -17.906 17.922 34.656 1 78.38 501 SER B O 1
ATOM 9715 N N . LEU B 1 502 ? -19.125 17.594 36.438 1 78.94 502 LEU B N 1
ATOM 9716 C CA . LEU B 1 502 ? -18.125 16.797 37.125 1 78.94 502 LEU B CA 1
ATOM 9717 C C . LEU B 1 502 ? -17.719 15.594 36.312 1 78.94 502 LEU B C 1
ATOM 9719 O O . LEU B 1 502 ? -16.531 15.266 36.219 1 78.94 502 LEU B O 1
ATOM 9723 N N . TRP B 1 503 ? -18.688 15.008 35.625 1 79.38 503 TRP B N 1
ATOM 9724 C CA . TRP B 1 503 ? -18.406 13.828 34.812 1 79.38 503 TRP B CA 1
ATOM 9725 C C . TRP B 1 503 ? -17.5 14.18 33.656 1 79.38 503 TRP B C 1
ATOM 9727 O O . TRP B 1 503 ? -16.578 13.422 33.312 1 79.38 503 TRP B O 1
ATOM 9737 N N . GLU B 1 504 ? -17.734 15.289 33.094 1 83.44 504 GLU B N 1
ATOM 9738 C CA . GLU B 1 504 ? -16.922 15.703 31.969 1 83.44 504 GLU B CA 1
ATOM 9739 C C . GLU B 1 504 ? -15.484 15.984 32.406 1 83.44 504 GLU B C 1
ATOM 9741 O O . GLU B 1 504 ? -14.539 15.695 31.641 1 83.44 504 GLU B O 1
ATOM 9746 N N . MET B 1 505 ? -15.398 16.469 33.562 1 86.31 505 MET B N 1
ATOM 9747 C CA . MET B 1 505 ? -14.055 16.781 34.031 1 86.31 505 MET B CA 1
ATOM 9748 C C . MET B 1 505 ? -13.305 15.5 34.406 1 86.31 505 MET B C 1
ATOM 9750 O O . MET B 1 505 ? -12.109 15.375 34.125 1 86.31 505 MET B O 1
ATOM 9754 N N . VAL B 1 506 ? -13.977 14.586 35 1 87.19 506 VAL B N 1
ATOM 9755 C CA . VAL B 1 506 ? -13.359 13.312 35.344 1 87.19 506 VAL B CA 1
ATOM 9756 C C . VAL B 1 506 ? -12.992 12.547 34.094 1 87.19 506 VAL B C 1
ATOM 9758 O O . VAL B 1 506 ? -11.953 11.891 34.031 1 87.19 506 VAL B O 1
ATOM 9761 N N . ARG B 1 507 ? -13.859 12.664 33.125 1 89 507 ARG B N 1
ATOM 9762 C CA . ARG B 1 507 ? -13.586 12.031 31.844 1 89 507 ARG B CA 1
ATOM 9763 C C . ARG B 1 507 ? -12.336 12.617 31.203 1 89 507 ARG B C 1
ATOM 9765 O O . ARG B 1 507 ? -11.516 11.883 30.641 1 89 507 ARG B O 1
ATOM 9772 N N . LEU B 1 508 ? -12.242 13.844 31.297 1 91 508 LEU B N 1
ATOM 9773 C CA . LEU B 1 508 ? -11.07 14.508 30.734 1 91 508 LEU B CA 1
ATOM 9774 C C . LEU B 1 508 ? -9.797 14.078 31.469 1 91 508 LEU B C 1
ATOM 9776 O O . LEU B 1 508 ? -8.758 13.867 30.844 1 91 508 LEU B O 1
ATOM 9780 N N . VAL B 1 509 ? -9.891 13.969 32.781 1 93 509 VAL B N 1
ATOM 9781 C CA . VAL B 1 509 ? -8.758 13.5 33.594 1 93 509 VAL B CA 1
ATOM 9782 C C . VAL B 1 509 ? -8.367 12.094 33.125 1 93 509 VAL B C 1
ATOM 9784 O O . VAL B 1 509 ? -7.184 11.805 32.938 1 93 509 VAL B O 1
ATOM 9787 N N . ASN B 1 510 ? -9.312 11.25 32.938 1 93.31 510 ASN B N 1
ATOM 9788 C CA . ASN B 1 510 ? -9.047 9.875 32.531 1 93.31 510 ASN B CA 1
ATOM 9789 C C . ASN B 1 510 ? -8.477 9.805 31.125 1 93.31 510 ASN B C 1
ATOM 9791 O O . ASN B 1 510 ? -7.621 8.961 30.844 1 93.31 510 ASN B O 1
ATOM 9795 N N . MET B 1 511 ? -8.969 10.648 30.297 1 94.25 511 MET B N 1
ATOM 9796 C CA . MET B 1 511 ? -8.422 10.68 28.953 1 94.25 511 MET B CA 1
ATOM 9797 C C . MET B 1 511 ? -6.949 11.086 28.969 1 94.25 511 MET B C 1
ATOM 9799 O O . MET B 1 511 ? -6.129 10.492 28.266 1 94.25 511 MET B O 1
ATOM 9803 N N . LEU B 1 512 ? -6.633 12 29.766 1 94.31 512 LEU B N 1
ATOM 9804 C CA . LEU B 1 512 ? -5.254 12.461 29.859 1 94.31 512 LEU B CA 1
ATOM 9805 C C . LEU B 1 512 ? -4.363 11.383 30.469 1 94.31 512 LEU B C 1
ATOM 9807 O O . LEU B 1 512 ? -3.195 11.25 30.094 1 94.31 512 LEU B O 1
ATOM 9811 N N . ILE B 1 513 ? -4.887 10.641 31.391 1 94.62 513 ILE B N 1
ATOM 9812 C CA . ILE B 1 513 ? -4.125 9.562 32 1 94.62 513 ILE B CA 1
ATOM 9813 C C . ILE B 1 513 ? -3.834 8.477 30.969 1 94.62 513 ILE B C 1
ATOM 9815 O O . ILE B 1 513 ? -2.734 7.922 30.938 1 94.62 513 ILE B O 1
ATOM 9819 N N . VAL B 1 514 ? -4.82 8.219 30.203 1 93.94 514 VAL B N 1
ATOM 9820 C CA . VAL B 1 514 ? -4.637 7.211 29.172 1 93.94 514 VAL B CA 1
ATOM 9821 C C . VAL B 1 514 ? -3.57 7.676 28.172 1 93.94 514 VAL B C 1
ATOM 9823 O O . VAL B 1 514 ? -2.721 6.887 27.75 1 93.94 514 VAL B O 1
ATOM 9826 N N . VAL B 1 515 ? -3.564 8.922 27.812 1 93.62 515 VAL B N 1
ATOM 9827 C CA . VAL B 1 515 ? -2.561 9.477 26.922 1 93.62 515 VAL B CA 1
ATOM 9828 C C . VAL B 1 515 ? -1.187 9.438 27.578 1 93.62 515 VAL B C 1
ATOM 9830 O O . VAL B 1 515 ? -0.174 9.203 26.922 1 93.62 515 VAL B O 1
ATOM 9833 N N . ARG B 1 516 ? -1.143 9.625 28.859 1 93.31 516 ARG B N 1
ATOM 9834 C CA . ARG B 1 516 ? 0.107 9.586 29.609 1 93.31 516 ARG B CA 1
ATOM 9835 C C . ARG B 1 516 ? 0.761 8.211 29.516 1 93.31 516 ARG B C 1
ATOM 9837 O O . ARG B 1 516 ? 1.977 8.078 29.672 1 93.31 516 ARG B O 1
ATOM 9844 N N . PHE B 1 517 ? 0.004 7.254 29.25 1 92.62 517 PHE B N 1
ATOM 9845 C CA . PHE B 1 517 ? 0.526 5.898 29.141 1 92.62 517 PHE B CA 1
ATOM 9846 C C . PHE B 1 517 ? 1.463 5.77 27.953 1 92.62 517 PHE B C 1
ATOM 9848 O O . PHE B 1 517 ? 2.285 4.852 27.891 1 92.62 517 PHE B O 1
ATOM 9855 N N . LEU B 1 518 ? 1.471 6.695 27.047 1 91.56 518 LEU B N 1
ATOM 9856 C CA . LEU B 1 518 ? 2.373 6.688 25.891 1 91.56 518 LEU B CA 1
ATOM 9857 C C . LEU B 1 518 ? 3.822 6.844 26.344 1 91.56 518 LEU B C 1
ATOM 9859 O O . LEU B 1 518 ? 4.746 6.598 25.562 1 91.56 518 LEU B O 1
ATOM 9863 N N . ARG B 1 519 ? 4.07 7.125 27.562 1 90.5 519 ARG B N 1
ATOM 9864 C CA . ARG B 1 519 ? 5.414 7.277 28.125 1 90.5 519 ARG B CA 1
ATOM 9865 C C . ARG B 1 519 ? 6.184 5.961 28.047 1 90.5 519 ARG B C 1
ATOM 9867 O O . ARG B 1 519 ? 7.414 5.953 28.125 1 90.5 519 ARG B O 1
ATOM 9874 N N . ILE B 1 520 ? 5.5 4.855 27.781 1 89.06 520 ILE B N 1
ATOM 9875 C CA . ILE B 1 520 ? 6.113 3.533 27.781 1 89.06 520 ILE B CA 1
ATOM 9876 C C . ILE B 1 520 ? 6.895 3.314 26.484 1 89.06 520 ILE B C 1
ATOM 9878 O O . ILE B 1 520 ? 7.797 2.479 26.438 1 89.06 520 ILE B O 1
ATOM 9882 N N . ILE B 1 521 ? 6.633 4.027 25.469 1 88.56 521 ILE B N 1
ATOM 9883 C CA . ILE B 1 521 ? 7.125 3.771 24.125 1 88.56 521 ILE B CA 1
ATOM 9884 C C . ILE B 1 521 ? 8.648 3.895 24.094 1 88.56 521 ILE B C 1
ATOM 9886 O O . ILE B 1 521 ? 9.336 3.002 23.594 1 88.56 521 ILE B O 1
ATOM 9890 N N . PRO B 1 522 ? 9.227 4.938 24.688 1 86.12 522 PRO B N 1
ATOM 9891 C CA . PRO B 1 522 ? 10.68 5.086 24.578 1 86.12 522 PRO B CA 1
ATOM 9892 C C . PRO B 1 522 ? 11.445 4.059 25.406 1 86.12 522 PRO B C 1
ATOM 9894 O O . PRO B 1 522 ? 12.633 3.832 25.172 1 86.12 522 PRO B O 1
ATOM 9897 N N . ASP B 1 523 ? 10.766 3.418 26.328 1 86.5 523 ASP B N 1
ATOM 9898 C CA . ASP B 1 523 ? 11.453 2.498 27.234 1 86.5 523 ASP B CA 1
ATOM 9899 C C . ASP B 1 523 ? 11.469 1.08 26.672 1 86.5 523 ASP B C 1
ATOM 9901 O O . ASP B 1 523 ? 12.141 0.198 27.203 1 86.5 523 ASP B O 1
ATOM 9905 N N . ILE B 1 524 ? 10.734 0.924 25.641 1 83.06 524 ILE B N 1
ATOM 9906 C CA . ILE B 1 524 ? 10.797 -0.344 24.922 1 83.06 524 ILE B CA 1
ATOM 9907 C C . ILE B 1 524 ? 11.609 -0.171 23.641 1 83.06 524 ILE B C 1
ATOM 9909 O O . ILE B 1 524 ? 11.195 0.55 22.719 1 83.06 524 ILE B O 1
ATOM 9913 N N . LYS B 1 525 ? 12.758 -0.789 23.625 1 78.12 525 LYS B N 1
ATOM 9914 C CA . LYS B 1 525 ? 13.773 -0.567 22.594 1 78.12 525 LYS B CA 1
ATOM 9915 C C . LYS B 1 525 ? 13.18 -0.692 21.188 1 78.12 525 LYS B C 1
ATOM 9917 O O . LYS B 1 525 ? 13.383 0.178 20.344 1 78.12 525 LYS B O 1
ATOM 9922 N N . LEU B 1 526 ? 12.406 -1.731 21.078 1 77.06 526 LEU B N 1
ATOM 9923 C CA . LEU B 1 526 ? 11.875 -2 19.734 1 77.06 526 LEU B CA 1
ATOM 9924 C C . LEU B 1 526 ? 10.891 -0.916 19.312 1 77.06 526 LEU B C 1
ATOM 9926 O O . LEU B 1 526 ? 10.914 -0.469 18.156 1 77.06 526 LEU B O 1
ATOM 9930 N N . MET B 1 527 ? 10.094 -0.45 20.266 1 81.62 527 MET B N 1
ATOM 9931 C CA . MET B 1 527 ? 9.102 0.578 19.969 1 81.62 527 MET B CA 1
ATOM 9932 C C . MET B 1 527 ? 9.758 1.948 19.844 1 81.62 527 MET B C 1
ATOM 9934 O O . MET B 1 527 ? 9.312 2.785 19.047 1 81.62 527 MET B O 1
ATOM 9938 N N . ALA B 1 528 ? 10.789 2.082 20.5 1 81.31 528 ALA B N 1
ATOM 9939 C CA . ALA B 1 528 ? 11.484 3.369 20.5 1 81.31 528 ALA B CA 1
ATOM 9940 C C . ALA B 1 528 ? 12.109 3.652 19.141 1 81.31 528 ALA B C 1
ATOM 9942 O O . ALA B 1 528 ? 12.07 4.789 18.656 1 81.31 528 ALA B O 1
ATOM 9943 N N . LEU B 1 529 ? 12.633 2.625 18.609 1 76.81 529 LEU B N 1
ATOM 9944 C CA . LEU B 1 529 ? 13.25 2.777 17.312 1 76.81 529 LEU B CA 1
ATOM 9945 C C . LEU B 1 529 ? 12.211 3.174 16.25 1 76.81 529 LEU B C 1
ATOM 9947 O O . LEU B 1 529 ? 12.438 4.098 15.477 1 76.81 529 LEU B O 1
ATOM 9951 N N . ILE B 1 530 ? 11.117 2.572 16.328 1 77.94 530 ILE B N 1
ATOM 9952 C CA . ILE B 1 530 ? 10.062 2.838 15.359 1 77.94 530 ILE B CA 1
ATOM 9953 C C . ILE B 1 530 ? 9.461 4.219 15.617 1 77.94 530 ILE B C 1
ATOM 9955 O O . ILE B 1 530 ? 9.203 4.973 14.672 1 77.94 530 ILE B O 1
ATOM 9959 N N . ALA B 1 531 ? 9.273 4.508 16.828 1 78.5 531 ALA B N 1
ATOM 9960 C CA . ALA B 1 531 ? 8.688 5.797 17.188 1 78.5 531 ALA B CA 1
ATOM 9961 C C . ALA B 1 531 ? 9.609 6.949 16.797 1 78.5 531 ALA B C 1
ATOM 9963 O O . ALA B 1 531 ? 9.156 8 16.359 1 78.5 531 ALA B O 1
ATOM 9964 N N . SER B 1 532 ? 10.828 6.727 16.969 1 75.81 532 SER B N 1
ATOM 9965 C CA . SER B 1 532 ? 11.781 7.766 16.594 1 75.81 532 SER B CA 1
ATOM 9966 C C . SER B 1 532 ? 11.773 7.992 15.078 1 75.81 532 SER B C 1
ATOM 9968 O O . SER B 1 532 ? 11.867 9.133 14.617 1 75.81 532 SER B O 1
ATOM 9970 N N . THR B 1 533 ? 11.617 6.938 14.438 1 73.25 533 THR B N 1
ATOM 9971 C CA . THR B 1 533 ? 11.523 7.047 12.984 1 73.25 533 THR B CA 1
ATOM 9972 C C . THR B 1 533 ? 10.242 7.758 12.57 1 73.25 533 THR B C 1
ATOM 9974 O O . THR B 1 533 ? 10.242 8.555 11.633 1 73.25 533 THR B O 1
ATOM 9977 N N . LEU B 1 534 ? 9.234 7.516 13.32 1 75.88 534 LEU B N 1
ATOM 9978 C CA . LEU B 1 534 ? 7.949 8.148 13.047 1 75.88 534 LEU B CA 1
ATOM 9979 C C . LEU B 1 534 ? 8.023 9.648 13.281 1 75.88 534 LEU B C 1
ATOM 9981 O O . LEU B 1 534 ? 7.473 10.43 12.5 1 75.88 534 LEU B O 1
ATOM 9985 N N . VAL B 1 535 ? 8.633 10.023 14.281 1 76.56 535 VAL B N 1
ATOM 9986 C CA . VAL B 1 535 ? 8.727 11.445 14.609 1 76.56 535 VAL B CA 1
ATOM 9987 C C . VAL B 1 535 ? 9.578 12.164 13.562 1 76.56 535 VAL B C 1
ATOM 9989 O O . VAL B 1 535 ? 9.273 13.289 13.18 1 76.56 535 VAL B O 1
ATOM 9992 N N . ASP B 1 536 ? 10.484 11.492 13.117 1 72.44 536 ASP B N 1
ATOM 9993 C CA . ASP B 1 536 ? 11.328 12.086 12.078 1 72.44 536 ASP B CA 1
ATOM 9994 C C . ASP B 1 536 ? 10.578 12.188 10.75 1 72.44 536 ASP B C 1
ATOM 9996 O O . ASP B 1 536 ? 10.773 13.141 9.992 1 72.44 536 ASP B O 1
ATOM 10000 N N . LEU B 1 537 ? 9.766 11.258 10.594 1 75.19 537 LEU B N 1
ATOM 10001 C CA . LEU B 1 537 ? 8.977 11.234 9.367 1 75.19 537 LEU B CA 1
ATOM 10002 C C . LEU B 1 537 ? 7.965 12.375 9.359 1 75.19 537 LEU B C 1
ATOM 10004 O O . LEU B 1 537 ? 7.629 12.906 8.297 1 75.19 537 LEU B O 1
ATOM 10008 N N . VAL B 1 538 ? 7.488 12.734 10.523 1 74.56 538 VAL B N 1
ATOM 10009 C CA . VAL B 1 538 ? 6.453 13.758 10.633 1 74.56 538 VAL B CA 1
ATOM 10010 C C . VAL B 1 538 ? 7 15.094 10.133 1 74.56 538 VAL B C 1
ATOM 10012 O O . VAL B 1 538 ? 6.285 15.859 9.484 1 74.56 538 VAL B O 1
ATOM 10015 N N . LYS B 1 539 ? 8.242 15.391 10.305 1 71.06 539 LYS B N 1
ATOM 10016 C CA . LYS B 1 539 ? 8.844 16.641 9.859 1 71.06 539 LYS B CA 1
ATOM 10017 C C . LYS B 1 539 ? 8.898 16.734 8.336 1 71.06 539 LYS B C 1
ATOM 10019 O O . LYS B 1 539 ? 8.633 17.781 7.758 1 71.06 539 LYS B O 1
ATOM 10024 N N . ASN B 1 540 ? 9.078 15.555 7.73 1 70.75 540 ASN B N 1
ATOM 10025 C CA . ASN B 1 540 ? 9.109 15.508 6.273 1 70.75 540 ASN B CA 1
ATOM 10026 C C . ASN B 1 540 ? 7.707 15.469 5.68 1 70.75 540 ASN B C 1
ATOM 10028 O O . ASN B 1 540 ? 7.508 15.852 4.523 1 70.75 540 ASN B O 1
ATOM 10032 N N . LEU B 1 541 ? 6.812 15.07 6.516 1 79.12 541 LEU B N 1
ATOM 10033 C CA . LEU B 1 541 ? 5.445 14.898 6.035 1 79.12 541 LEU B CA 1
ATOM 10034 C C . LEU B 1 541 ? 4.699 16.234 6.027 1 79.12 541 LEU B C 1
ATOM 10036 O O . LEU B 1 541 ? 3.6 16.328 5.473 1 79.12 541 LEU B O 1
ATOM 10040 N N . ARG B 1 542 ? 5.34 17.297 6.52 1 82.69 542 ARG B N 1
ATOM 10041 C CA . ARG B 1 542 ? 4.68 18.609 6.555 1 82.69 542 ARG B CA 1
ATOM 10042 C C . ARG B 1 542 ? 4.414 19.125 5.148 1 82.69 542 ARG B C 1
ATOM 10044 O O . ARG B 1 542 ? 3.354 19.688 4.879 1 82.69 542 ARG B O 1
ATOM 10051 N N . ALA B 1 543 ? 5.391 18.922 4.289 1 83.56 543 ALA B N 1
ATOM 10052 C CA . ALA B 1 543 ? 5.207 19.375 2.914 1 83.56 543 ALA B CA 1
ATOM 10053 C C . ALA B 1 543 ? 4.078 18.609 2.229 1 83.56 543 ALA B C 1
ATOM 10055 O O . ALA B 1 543 ? 3.275 19.203 1.501 1 83.56 543 ALA B O 1
ATOM 10056 N N . PHE B 1 544 ? 3.998 17.406 2.482 1 85.44 544 PHE B N 1
ATOM 10057 C CA . PHE B 1 544 ? 2.941 16.594 1.894 1 85.44 544 PHE B CA 1
ATOM 10058 C C . PHE B 1 544 ? 1.578 17 2.445 1 85.44 544 PHE B C 1
ATOM 10060 O O . PHE B 1 544 ? 0.599 17.078 1.702 1 85.44 544 PHE B O 1
ATOM 10067 N N . ALA B 1 545 ? 1.558 17.203 3.75 1 88.5 545 ALA B N 1
ATOM 10068 C CA . ALA B 1 545 ? 0.308 17.656 4.359 1 88.5 545 ALA B CA 1
ATOM 10069 C C . ALA B 1 545 ? -0.144 18.984 3.76 1 88.5 545 ALA B C 1
ATOM 10071 O O . ALA B 1 545 ? -1.341 19.219 3.572 1 88.5 545 ALA B O 1
ATOM 10072 N N . GLY B 1 546 ? 0.805 19.844 3.445 1 89.75 546 GLY B N 1
ATOM 10073 C CA . GLY B 1 546 ? 0.476 21.094 2.797 1 89.75 546 GLY B CA 1
ATOM 10074 C C . GLY B 1 546 ? -0.115 20.922 1.411 1 89.75 546 GLY B C 1
ATOM 10075 O O . GLY B 1 546 ? -1.073 21.609 1.047 1 89.75 546 GLY B O 1
ATOM 10076 N N . ILE B 1 547 ? 0.392 20.016 0.729 1 89.69 547 ILE B N 1
ATOM 10077 C CA . ILE B 1 547 ? -0.111 19.766 -0.618 1 89.69 547 ILE B CA 1
ATOM 10078 C C . ILE B 1 547 ? -1.521 19.188 -0.541 1 89.69 547 ILE B C 1
ATOM 10080 O O . ILE B 1 547 ? -2.373 19.5 -1.376 1 89.69 547 ILE B O 1
ATOM 10084 N N . LEU B 1 548 ? -1.73 18.312 0.4 1 90.44 548 LEU B N 1
ATOM 10085 C CA . LEU B 1 548 ? -3.061 17.75 0.588 1 90.44 548 LEU B CA 1
ATOM 10086 C C . LEU B 1 548 ? -4.074 18.828 0.93 1 90.44 548 LEU B C 1
ATOM 10088 O O . LEU B 1 548 ? -5.203 18.812 0.433 1 90.44 548 LEU B O 1
ATOM 10092 N N . VAL B 1 549 ? -3.654 19.75 1.766 1 92.31 549 VAL B N 1
ATOM 10093 C CA . VAL B 1 549 ? -4.539 20.844 2.145 1 92.31 549 VAL B CA 1
ATOM 10094 C C . VAL B 1 549 ? -4.859 21.703 0.917 1 92.31 549 VAL B C 1
ATOM 10096 O O . VAL B 1 549 ? -6.008 22.109 0.717 1 92.31 549 VAL B O 1
ATOM 10099 N N . VAL B 1 550 ? -3.889 21.891 0.101 1 93.12 550 VAL B N 1
ATOM 10100 C CA . VAL B 1 550 ? -4.082 22.703 -1.096 1 93.12 550 VAL B CA 1
ATOM 10101 C C . VAL B 1 550 ? -5.027 22 -2.059 1 93.12 550 VAL B C 1
ATOM 10103 O O . VAL B 1 550 ? -5.977 22.594 -2.566 1 93.12 550 VAL B O 1
ATOM 10106 N N . SER B 1 551 ? -4.77 20.75 -2.277 1 92.38 551 SER B N 1
ATOM 10107 C CA . SER B 1 551 ? -5.598 19.984 -3.203 1 92.38 551 SER B CA 1
ATOM 10108 C C . SER B 1 551 ? -7.035 19.875 -2.697 1 92.38 551 SER B C 1
ATOM 10110 O O . SER B 1 551 ? -7.98 20.094 -3.453 1 92.38 551 SER B O 1
ATOM 10112 N N . ASP B 1 552 ? -7.246 19.594 -1.428 1 94.25 552 ASP B N 1
ATOM 10113 C CA . ASP B 1 552 ? -8.578 19.438 -0.855 1 94.25 552 ASP B CA 1
ATOM 10114 C C . ASP B 1 552 ? -9.336 20.766 -0.856 1 94.25 552 ASP B C 1
ATOM 10116 O O . ASP B 1 552 ? -10.516 20.812 -1.193 1 94.25 552 ASP B O 1
ATOM 10120 N N . SER B 1 553 ? -8.633 21.812 -0.49 1 94.75 553 SER B N 1
ATOM 10121 C CA . SER B 1 553 ? -9.289 23.109 -0.436 1 94.75 553 SER B CA 1
ATOM 10122 C C . SER B 1 553 ? -9.758 23.547 -1.818 1 94.75 553 SER B C 1
ATOM 10124 O O . SER B 1 553 ? -10.844 24.109 -1.965 1 94.75 553 SER B O 1
ATOM 10126 N N . THR B 1 554 ? -9.016 23.281 -2.826 1 93.56 554 THR B N 1
ATOM 10127 C CA . THR B 1 554 ? -9.383 23.672 -4.184 1 93.56 554 THR B CA 1
ATOM 10128 C C . THR B 1 554 ? -10.57 22.844 -4.676 1 93.56 554 THR B C 1
ATOM 10130 O O . THR B 1 554 ? -11.508 23.391 -5.262 1 93.56 554 THR B O 1
ATOM 10133 N N . VAL B 1 555 ? -10.555 21.625 -4.391 1 94.5 555 VAL B N 1
ATOM 10134 C CA . VAL B 1 555 ? -11.617 20.75 -4.867 1 94.5 555 VAL B CA 1
ATOM 10135 C C . VAL B 1 555 ? -12.914 21.047 -4.109 1 94.5 555 VAL B C 1
ATOM 10137 O O . VAL B 1 555 ? -14 20.969 -4.68 1 94.5 555 VAL B O 1
ATOM 10140 N N . ILE B 1 556 ? -12.797 21.375 -2.836 1 95.25 556 ILE B N 1
ATOM 10141 C CA . ILE B 1 556 ? -13.977 21.656 -2.021 1 95.25 556 ILE B CA 1
ATOM 10142 C C . ILE B 1 556 ? -14.695 22.891 -2.562 1 95.25 556 ILE B C 1
ATOM 10144 O O . ILE B 1 556 ? -15.93 22.922 -2.598 1 95.25 556 ILE B O 1
ATOM 10148 N N . GLU B 1 557 ? -13.953 23.859 -2.99 1 92.88 557 GLU B N 1
ATOM 10149 C CA . GLU B 1 557 ? -14.578 25.062 -3.547 1 92.88 557 GLU B CA 1
ATOM 10150 C C . GLU B 1 557 ? -15.344 24.734 -4.828 1 92.88 557 GLU B C 1
ATOM 10152 O O . GLU B 1 557 ? -16.406 25.297 -5.078 1 92.88 557 GLU B O 1
ATOM 10157 N N . VAL B 1 558 ? -14.852 23.828 -5.539 1 91.5 558 VAL B N 1
ATOM 10158 C CA . VAL B 1 558 ? -15.539 23.391 -6.746 1 91.5 558 VAL B CA 1
ATOM 10159 C C . VAL B 1 558 ? -16.781 22.578 -6.371 1 91.5 558 VAL B C 1
ATOM 10161 O O . VAL B 1 558 ? -17.828 22.719 -6.996 1 91.5 558 VAL B O 1
ATOM 10164 N N . ASP B 1 559 ? -16.688 21.797 -5.332 1 93 559 ASP B N 1
ATOM 10165 C CA . ASP B 1 559 ? -17.781 20.953 -4.875 1 93 559 ASP B CA 1
ATOM 10166 C C . ASP B 1 559 ? -18.953 21.812 -4.363 1 93 559 ASP B C 1
ATOM 10168 O O . ASP B 1 559 ? -20.109 21.5 -4.602 1 93 559 ASP B O 1
ATOM 10172 N N . LEU B 1 560 ? -18.609 22.844 -3.68 1 91.25 560 LEU B N 1
ATOM 10173 C CA . LEU B 1 560 ? -19.641 23.734 -3.154 1 91.25 560 LEU B CA 1
ATOM 10174 C C . LEU B 1 560 ? -20.406 24.406 -4.289 1 91.25 560 LEU B C 1
ATOM 10176 O O . LEU B 1 560 ? -21.609 24.656 -4.172 1 91.25 560 LEU B O 1
ATOM 10180 N N . TYR B 1 561 ? -19.672 24.609 -5.367 1 88.56 561 TYR B N 1
ATOM 10181 C CA . TYR B 1 561 ? -20.312 25.219 -6.523 1 88.56 561 TYR B CA 1
ATOM 10182 C C . TYR B 1 561 ? -21.188 24.219 -7.254 1 88.56 561 TYR B C 1
ATOM 10184 O O . TYR B 1 561 ? -22.297 24.547 -7.68 1 88.56 561 TYR B O 1
ATOM 10192 N N . LEU B 1 562 ? -20.797 22.984 -7.305 1 88.88 562 LEU B N 1
ATOM 10193 C CA . LEU B 1 562 ? -21.484 21.984 -8.117 1 88.88 562 LEU B CA 1
ATOM 10194 C C . LEU B 1 562 ? -22.625 21.328 -7.328 1 88.88 562 LEU B C 1
ATOM 10196 O O . LEU B 1 562 ? -23.688 21.031 -7.887 1 88.88 562 LEU B O 1
ATOM 10200 N N . PHE B 1 563 ? -22.469 21.141 -5.992 1 91.69 563 PHE B N 1
ATOM 10201 C CA . PHE B 1 563 ? -23.375 20.25 -5.289 1 91.69 563 PHE B CA 1
ATOM 10202 C C . PHE B 1 563 ? -24 20.953 -4.09 1 91.69 563 PHE B C 1
ATOM 10204 O O . PHE B 1 563 ? -24.609 20.312 -3.225 1 91.69 563 PHE B O 1
ATOM 10211 N N . LEU B 1 564 ? -24.016 22.25 -4.082 1 87.75 564 LEU B N 1
ATOM 10212 C CA . LEU B 1 564 ? -24.531 22.953 -2.92 1 87.75 564 LEU B CA 1
ATOM 10213 C C . LEU B 1 564 ? -26 22.641 -2.697 1 87.75 564 LEU B C 1
ATOM 10215 O O . LEU B 1 564 ? -26.812 22.766 -3.615 1 87.75 564 LEU B O 1
ATOM 10219 N N . TYR B 1 565 ? -26.359 22.062 -1.525 1 81.19 565 TYR B N 1
ATOM 10220 C CA . TYR B 1 565 ? -27.703 21.781 -1.026 1 81.19 565 TYR B CA 1
ATOM 10221 C C . TYR B 1 565 ? -28.422 20.797 -1.933 1 81.19 565 TYR B C 1
ATOM 10223 O O . TYR B 1 565 ? -29.656 20.828 -2.043 1 81.19 565 TYR B O 1
ATOM 10231 N N . SER B 1 566 ? -27.672 19.953 -2.562 1 84.25 566 SER B N 1
ATOM 10232 C CA . SER B 1 566 ? -28.281 18.969 -3.453 1 84.25 566 SER B CA 1
ATOM 10233 C C . SER B 1 566 ? -29.031 17.906 -2.666 1 84.25 566 SER B C 1
ATOM 10235 O O . SER B 1 566 ? -30.094 17.438 -3.09 1 84.25 566 SER B O 1
ATOM 10237 N N . VAL B 1 567 ? -28.531 17.547 -1.506 1 78.62 567 VAL B N 1
ATOM 10238 C CA . VAL B 1 567 ? -29.141 16.516 -0.694 1 78.62 567 VAL B CA 1
ATOM 10239 C C . VAL B 1 567 ? -30.422 17.047 -0.033 1 78.62 567 VAL B C 1
ATOM 10241 O O . VAL B 1 567 ? -31.453 16.375 -0.018 1 78.62 567 VAL B O 1
ATOM 10244 N N . MET B 1 568 ? -30.344 18.188 0.492 1 71.88 568 MET B N 1
ATOM 10245 C CA . MET B 1 568 ? -31.469 18.797 1.193 1 71.88 568 MET B CA 1
ATOM 10246 C C . MET B 1 568 ? -32.625 19.062 0.238 1 71.88 568 MET B C 1
ATOM 10248 O O . MET B 1 568 ? -33.781 18.891 0.603 1 71.88 568 MET B O 1
ATOM 10252 N N . SER B 1 569 ? -32.281 19.375 -0.897 1 69.5 569 SER B N 1
ATOM 10253 C CA . SER B 1 569 ? -33.281 19.797 -1.849 1 69.5 569 SER B CA 1
ATOM 10254 C C . SER B 1 569 ? -34 18.594 -2.48 1 69.5 569 SER B C 1
ATOM 10256 O O . SER B 1 569 ? -35.188 18.656 -2.803 1 69.5 569 SER B O 1
ATOM 10258 N N . ASN B 1 570 ? -33.312 17.594 -2.609 1 65.81 570 ASN B N 1
ATOM 10259 C CA . ASN B 1 570 ? -33.875 16.547 -3.453 1 65.81 570 ASN B CA 1
ATOM 10260 C C . ASN B 1 570 ? -34.156 15.273 -2.654 1 65.81 570 ASN B C 1
ATOM 10262 O O . ASN B 1 570 ? -34.625 14.281 -3.203 1 65.81 570 ASN B O 1
ATOM 10266 N N . SER B 1 571 ? -33.781 15.219 -1.312 1 63.38 571 SER B N 1
ATOM 10267 C CA . SER B 1 571 ? -34.031 13.992 -0.564 1 63.38 571 SER B CA 1
ATOM 10268 C C . SER B 1 571 ? -35.188 14.188 0.439 1 63.38 571 SER B C 1
ATOM 10270 O O . SER B 1 571 ? -35.344 15.281 0.984 1 63.38 571 SER B O 1
ATOM 10272 N N . SER B 1 572 ? -36.344 13.609 0.304 1 62.16 572 SER B N 1
ATOM 10273 C CA . SER B 1 572 ? -37.406 13.695 1.28 1 62.16 572 SER B CA 1
ATOM 10274 C C . SER B 1 572 ? -36.906 13.367 2.686 1 62.16 572 SER B C 1
ATOM 10276 O O . SER B 1 572 ? -37.688 13.445 3.652 1 62.16 572 SER B O 1
ATOM 10278 N N . MET B 1 573 ? -35.625 13.547 2.975 1 63.31 573 MET B N 1
ATOM 10279 C CA . MET B 1 573 ? -34.969 13.289 4.258 1 63.31 573 MET B CA 1
ATOM 10280 C C . MET B 1 573 ? -35.656 12.133 4.988 1 63.31 573 MET B C 1
ATOM 10282 O O . MET B 1 573 ? -35.5 11.977 6.195 1 63.31 573 MET B O 1
ATOM 10286 N N . LYS B 1 574 ? -36.719 11.484 4.191 1 61.59 574 LYS B N 1
ATOM 10287 C CA . LYS B 1 574 ? -37.375 10.258 4.676 1 61.59 574 LYS B CA 1
ATOM 10288 C C . LYS B 1 574 ? -36.688 9.023 4.105 1 61.59 574 LYS B C 1
ATOM 10290 O O . LYS B 1 574 ? -36.094 9.078 3.025 1 61.59 574 LYS B O 1
ATOM 10295 N N . ASN B 1 575 ? -36.188 8.078 4.918 1 59.62 575 ASN B N 1
ATOM 10296 C CA . ASN B 1 575 ? -35.594 6.801 4.531 1 59.62 575 ASN B CA 1
ATOM 10297 C C . ASN B 1 575 ? -36.375 6.148 3.387 1 59.62 575 ASN B C 1
ATOM 10299 O O . ASN B 1 575 ? -37.062 5.16 3.592 1 59.62 575 ASN B O 1
ATOM 10303 N N . ILE B 1 576 ? -36.656 6.848 2.377 1 54.53 576 ILE B N 1
ATOM 10304 C CA . ILE B 1 576 ? -37.469 6.332 1.281 1 54.53 576 ILE B CA 1
ATOM 10305 C C . ILE B 1 576 ? -36.75 5.152 0.622 1 54.53 576 ILE B C 1
ATOM 10307 O O . ILE B 1 576 ? -37.375 4.148 0.281 1 54.53 576 ILE B O 1
ATOM 10311 N N . THR B 1 577 ? -35.406 5.383 0.206 1 58.72 577 THR B N 1
ATOM 10312 C CA . THR B 1 577 ? -34.812 4.289 -0.562 1 58.72 577 THR B CA 1
ATOM 10313 C C . THR B 1 577 ? -34.531 3.098 0.343 1 58.72 577 THR B C 1
ATOM 10315 O O . THR B 1 577 ? -33.688 3.203 1.26 1 58.72 577 THR B O 1
ATOM 10318 N N . VAL B 1 578 ? -35.469 2.385 0.689 1 67.31 578 VAL B N 1
ATOM 10319 C CA . VAL B 1 578 ? -35.594 1.28 1.633 1 67.31 578 VAL B CA 1
ATOM 10320 C C . VAL B 1 578 ? -34.688 0.134 1.224 1 67.31 578 VAL B C 1
ATOM 10322 O O . VAL B 1 578 ? -34.625 -0.894 1.902 1 67.31 578 VAL B O 1
ATOM 10325 N N . GLU B 1 579 ? -33.781 0.502 0.14 1 78.81 579 GLU B N 1
ATOM 10326 C CA . GLU B 1 579 ? -32.938 -0.646 -0.164 1 78.81 579 GLU B CA 1
ATOM 10327 C C . GLU B 1 579 ? -31.766 -0.734 0.805 1 78.81 579 GLU B C 1
ATOM 10329 O O . GLU B 1 579 ? -31.156 0.281 1.137 1 78.81 579 GLU B O 1
ATOM 10334 N N . CYS B 1 580 ? -31.5 -1.794 1.24 1 82.81 580 CYS B N 1
ATOM 10335 C CA . CYS B 1 580 ? -30.406 -2.025 2.178 1 82.81 580 CYS B CA 1
ATOM 10336 C C . CYS B 1 580 ? -29.062 -1.605 1.572 1 82.81 580 CYS B C 1
ATOM 10338 O O . CYS B 1 580 ? -28.766 -1.951 0.429 1 82.81 580 CYS B O 1
ATOM 10340 N N . GLY B 1 581 ? -28.375 -0.709 2.273 1 84.94 581 GLY B N 1
ATOM 10341 C CA . GLY B 1 581 ? -27.062 -0.282 1.824 1 84.94 581 GLY B CA 1
ATOM 10342 C C . GLY B 1 581 ? -27.078 1.049 1.097 1 84.94 581 GLY B C 1
ATOM 10343 O O . GLY B 1 581 ? -26.047 1.502 0.591 1 84.94 581 GLY B O 1
ATOM 10344 N N . SER B 1 582 ? -28.203 1.661 1.009 1 87.5 582 SER B N 1
ATOM 10345 C CA . SER B 1 582 ? -28.312 2.951 0.335 1 87.5 582 SER B CA 1
ATOM 10346 C C . SER B 1 582 ? -27.891 4.094 1.253 1 87.5 582 SER B C 1
ATOM 10348 O O . SER B 1 582 ? -27.75 3.906 2.463 1 87.5 582 SER B O 1
ATOM 10350 N N . TYR B 1 583 ? -27.672 5.277 0.685 1 91.19 583 TYR B N 1
ATOM 10351 C CA . TYR B 1 583 ? -27.25 6.488 1.374 1 91.19 583 TYR B CA 1
ATOM 10352 C C . TYR B 1 583 ? -28.234 6.867 2.477 1 91.19 583 TYR B C 1
ATOM 10354 O O . TYR B 1 583 ? -27.828 7.199 3.592 1 91.19 583 TYR B O 1
ATOM 10362 N N . GLU B 1 584 ? -29.531 6.664 2.264 1 89 584 GLU B N 1
ATOM 10363 C CA . GLU B 1 584 ? -30.594 7.047 3.189 1 89 584 GLU B CA 1
ATOM 10364 C C . GLU B 1 584 ? -30.734 6.02 4.309 1 89 584 GLU B C 1
ATOM 10366 O O . GLU B 1 584 ? -30.906 6.387 5.477 1 89 584 GLU B O 1
ATOM 10371 N N . GLN B 1 585 ? -30.609 4.754 3.932 1 86.94 585 GLN B N 1
ATOM 10372 C CA . GLN B 1 585 ? -30.781 3.689 4.918 1 86.94 585 GLN B CA 1
ATOM 10373 C C . GLN B 1 585 ? -29.609 3.67 5.91 1 86.94 585 GLN B C 1
ATOM 10375 O O . GLN B 1 585 ? -29.812 3.375 7.09 1 86.94 585 GLN B O 1
ATOM 10380 N N . LEU B 1 586 ? -28.422 4.012 5.453 1 89.06 586 LEU B N 1
ATOM 10381 C CA . LEU B 1 586 ? -27.234 3.967 6.297 1 89.06 586 LEU B CA 1
ATOM 10382 C C . LEU B 1 586 ? -27.109 5.238 7.125 1 89.06 586 LEU B C 1
ATOM 10384 O O . LEU B 1 586 ? -26.266 5.316 8.023 1 89.06 586 LEU B O 1
ATOM 10388 N N . GLY B 1 587 ? -27.906 6.234 6.852 1 88.31 587 GLY B N 1
ATOM 10389 C CA . GLY B 1 587 ? -27.906 7.477 7.613 1 88.31 587 GLY B CA 1
ATOM 10390 C C . GLY B 1 587 ? -26.719 8.367 7.285 1 88.31 587 GLY B C 1
ATOM 10391 O O . GLY B 1 587 ? -26.172 9.023 8.164 1 88.31 587 GLY B O 1
ATOM 10392 N N . TYR B 1 588 ? -26.25 8.398 6.02 1 91.81 588 TYR B N 1
ATOM 10393 C CA . TYR B 1 588 ? -25.078 9.164 5.613 1 91.81 588 TYR B CA 1
ATOM 10394 C C . TYR B 1 588 ? -25.422 10.625 5.402 1 91.81 588 TYR B C 1
ATOM 10396 O O . TYR B 1 588 ? -24.703 11.359 4.727 1 91.81 588 TYR B O 1
ATOM 10404 N N . TRP B 1 589 ? -26.406 11.125 6.07 1 90.69 589 TRP B N 1
ATOM 10405 C CA . TRP B 1 589 ? -26.922 12.469 5.875 1 90.69 589 TRP B CA 1
ATOM 10406 C C . TRP B 1 589 ? -25.891 13.516 6.258 1 90.69 589 TRP B C 1
ATOM 10408 O O . TRP B 1 589 ? -25.734 14.531 5.57 1 90.69 589 TRP B O 1
ATOM 10418 N N . PRO B 1 590 ? -25.156 13.242 7.32 1 92.62 590 PRO B N 1
ATOM 10419 C CA . PRO B 1 590 ? -24.188 14.281 7.703 1 92.62 590 PRO B CA 1
ATOM 10420 C C . PRO B 1 590 ? -23.047 14.43 6.699 1 92.62 590 PRO B C 1
ATOM 10422 O O . PRO B 1 590 ? -22.344 15.445 6.703 1 92.62 590 PRO B O 1
ATOM 10425 N N . ASN B 1 591 ? -22.844 13.461 5.859 1 94.69 591 ASN B N 1
ATOM 10426 C CA . ASN B 1 591 ? -21.844 13.539 4.801 1 94.69 591 ASN B CA 1
ATOM 10427 C C . ASN B 1 591 ? -22.406 14.195 3.545 1 94.69 591 ASN B C 1
ATOM 10429 O O . ASN B 1 591 ? -23.031 13.531 2.719 1 94.69 591 ASN B O 1
ATOM 10433 N N . ASN B 1 592 ? -22.234 15.477 3.449 1 93.5 592 ASN B N 1
ATOM 10434 C CA . ASN B 1 592 ? -22.766 16.25 2.33 1 93.5 592 ASN B CA 1
ATOM 10435 C C . ASN B 1 592 ? -21.828 17.391 1.943 1 93.5 592 ASN B C 1
ATOM 10437 O O . ASN B 1 592 ? -20.797 17.609 2.598 1 93.5 592 ASN B O 1
ATOM 10441 N N . PHE B 1 593 ? -22.156 18.062 0.842 1 94 593 PHE B N 1
ATOM 10442 C CA . PHE B 1 593 ? -21.359 19.172 0.335 1 94 593 PHE B CA 1
ATOM 10443 C C . PHE B 1 593 ? -22.047 20.5 0.634 1 94 593 PHE B C 1
ATOM 10445 O O . PHE B 1 593 ? -22.094 21.391 -0.227 1 94 593 PHE B O 1
ATOM 10452 N N . ASP B 1 594 ? -22.547 20.641 1.887 1 91.94 594 ASP B N 1
ATOM 10453 C CA . ASP B 1 594 ? -23.297 21.844 2.209 1 91.94 594 ASP B CA 1
ATOM 10454 C C . ASP B 1 594 ? -22.391 22.938 2.781 1 91.94 594 ASP B C 1
ATOM 10456 O O . ASP B 1 594 ? -22.734 24.125 2.74 1 91.94 594 ASP B O 1
ATOM 10460 N N . ASP B 1 595 ? -21.375 22.547 3.371 1 92.88 595 ASP B N 1
ATOM 10461 C CA . ASP B 1 595 ? -20.391 23.5 3.908 1 92.88 595 ASP B CA 1
ATOM 10462 C C . ASP B 1 595 ? -18.969 22.969 3.744 1 92.88 595 ASP B C 1
ATOM 10464 O O . ASP B 1 595 ? -18.766 21.859 3.266 1 92.88 595 ASP B O 1
ATOM 10468 N N . PHE B 1 596 ? -18.047 23.828 4.066 1 94.44 596 PHE B N 1
ATOM 10469 C CA . PHE B 1 596 ? -16.641 23.5 3.861 1 94.44 596 PHE B CA 1
ATOM 10470 C C . PHE B 1 596 ? -16.219 22.344 4.754 1 94.44 596 PHE B C 1
ATOM 10472 O O . PHE B 1 596 ? -15.562 21.406 4.293 1 94.44 596 PHE B O 1
ATOM 10479 N N . ALA B 1 597 ? -16.594 22.312 6.004 1 94.5 597 ALA B N 1
ATOM 10480 C CA . ALA B 1 597 ? -16.188 21.281 6.949 1 94.5 597 ALA B CA 1
ATOM 10481 C C . ALA B 1 597 ? -16.797 19.938 6.586 1 94.5 597 ALA B C 1
ATOM 10483 O O . ALA B 1 597 ? -16.125 18.906 6.641 1 94.5 597 ALA B O 1
ATOM 10484 N N . SER B 1 598 ? -18.125 19.906 6.281 1 95.06 598 SER B N 1
ATOM 10485 C CA . SER B 1 598 ? -18.766 18.656 5.906 1 95.06 598 SER B CA 1
ATOM 10486 C C . SER B 1 598 ? -18.203 18.109 4.598 1 95.06 598 SER B C 1
ATOM 10488 O O . SER B 1 598 ? -18.094 16.906 4.414 1 95.06 598 SER B O 1
ATOM 10490 N N . SER B 1 599 ? -17.797 19.016 3.705 1 96.12 599 SER B N 1
ATOM 10491 C CA . SER B 1 599 ? -17.172 18.578 2.459 1 96.12 599 SER B CA 1
ATOM 10492 C C . SER B 1 599 ? -15.812 17.922 2.713 1 96.12 599 SER B C 1
ATOM 10494 O O . SER B 1 599 ? -15.438 16.969 2.031 1 96.12 599 SER B O 1
ATOM 10496 N N . LEU B 1 600 ? -15.109 18.484 3.666 1 95.56 600 LEU B N 1
ATOM 10497 C CA . LEU B 1 600 ? -13.812 17.906 4.023 1 95.56 600 LEU B CA 1
ATOM 10498 C C . LEU B 1 600 ? -13.969 16.484 4.539 1 95.56 600 LEU B C 1
ATOM 10500 O O . LEU B 1 600 ? -13.211 15.594 4.148 1 95.56 600 LEU B O 1
ATOM 10504 N N . VAL B 1 601 ? -14.969 16.25 5.332 1 96.25 601 VAL B N 1
ATOM 10505 C CA . VAL B 1 601 ? -15.188 14.93 5.91 1 96.25 601 VAL B CA 1
ATOM 10506 C C . VAL B 1 601 ? -15.68 13.969 4.828 1 96.25 601 VAL B C 1
ATOM 10508 O O . VAL B 1 601 ? -15.281 12.797 4.801 1 96.25 601 VAL B O 1
ATOM 10511 N N . LEU B 1 602 ? -16.5 14.461 3.959 1 96.31 602 LEU B N 1
ATOM 10512 C CA . LEU B 1 602 ? -16.969 13.617 2.871 1 96.31 602 LEU B CA 1
ATOM 10513 C C . LEU B 1 602 ? -15.828 13.227 1.941 1 96.31 602 LEU B C 1
ATOM 10515 O O . LEU B 1 602 ? -15.719 12.062 1.544 1 96.31 602 LEU B O 1
ATOM 10519 N N . LEU B 1 603 ? -15.008 14.156 1.566 1 95.56 603 LEU B N 1
ATOM 10520 C CA . LEU B 1 603 ? -13.867 13.867 0.706 1 95.56 603 LEU B CA 1
ATOM 10521 C C . LEU B 1 603 ? -12.906 12.898 1.388 1 95.56 603 LEU B C 1
ATOM 10523 O O . LEU B 1 603 ? -12.305 12.047 0.729 1 95.56 603 LEU B O 1
ATOM 10527 N N . TYR B 1 604 ? -12.75 13.062 2.652 1 94.25 604 TYR B N 1
ATOM 10528 C CA . TYR B 1 604 ? -11.945 12.125 3.412 1 94.25 604 TYR B CA 1
ATOM 10529 C C . TYR B 1 604 ? -12.516 10.711 3.316 1 94.25 604 TYR B C 1
ATOM 10531 O O . TYR B 1 604 ? -11.773 9.742 3.129 1 94.25 604 TYR B O 1
ATOM 10539 N N . ASN B 1 605 ? -13.812 10.586 3.496 1 95.62 605 ASN B N 1
ATOM 10540 C CA . ASN B 1 605 ? -14.453 9.273 3.412 1 95.62 605 ASN B CA 1
ATOM 10541 C C . ASN B 1 605 ? -14.312 8.672 2.016 1 95.62 605 ASN B C 1
ATOM 10543 O O . ASN B 1 605 ? -14.203 7.453 1.868 1 95.62 605 ASN B O 1
ATOM 10547 N N . VAL B 1 606 ? -14.32 9.508 1.036 1 94 606 VAL B N 1
ATOM 10548 C CA . VAL B 1 606 ? -14.125 9.008 -0.322 1 94 606 VAL B CA 1
ATOM 10549 C C . VAL B 1 606 ? -12.672 8.562 -0.502 1 94 606 VAL B C 1
ATOM 10551 O O . VAL B 1 606 ? -12.406 7.57 -1.19 1 94 606 VAL B O 1
ATOM 10554 N N . MET B 1 607 ? -11.82 9.234 0.154 1 93.19 607 MET B N 1
ATOM 10555 C CA . MET B 1 607 ? -10.406 8.859 0.087 1 93.19 607 MET B CA 1
ATOM 10556 C C . MET B 1 607 ? -10.172 7.508 0.755 1 93.19 607 MET B C 1
ATOM 10558 O O . MET B 1 607 ? -9.344 6.723 0.296 1 93.19 607 MET B O 1
ATOM 10562 N N . VAL B 1 608 ? -10.883 7.137 1.856 1 93.56 608 VAL B N 1
ATOM 10563 C CA . VAL B 1 608 ? -10.758 5.863 2.555 1 93.56 608 VAL B CA 1
ATOM 10564 C C . VAL B 1 608 ? -11.336 4.742 1.692 1 93.56 608 VAL B C 1
ATOM 10566 O O . VAL B 1 608 ? -10.992 3.572 1.865 1 93.56 608 VAL B O 1
ATOM 10569 N N . VAL B 1 609 ? -12.141 5.023 0.67 1 92.06 609 VAL B N 1
ATOM 10570 C CA . VAL B 1 609 ? -12.594 4.223 -0.462 1 92.06 609 VAL B CA 1
ATOM 10571 C C . VAL B 1 609 ? -13.734 3.307 -0.023 1 92.06 609 VAL B C 1
ATOM 10573 O O . VAL B 1 609 ? -14.57 2.916 -0.838 1 92.06 609 VAL B O 1
ATOM 10576 N N . ASN B 1 610 ? -13.914 2.973 1.328 1 93.38 610 ASN B N 1
ATOM 10577 C CA . ASN B 1 610 ? -15.008 2.088 1.704 1 93.38 610 ASN B CA 1
ATOM 10578 C C . ASN B 1 610 ? -16.359 2.764 1.518 1 93.38 610 ASN B C 1
ATOM 10580 O O . ASN B 1 610 ? -16.578 3.885 1.985 1 93.38 610 ASN B O 1
ATOM 10584 N N . ASN B 1 611 ? -17.266 2.195 0.813 1 93.56 611 ASN B N 1
ATOM 10585 C CA . ASN B 1 611 ? -18.625 2.637 0.53 1 93.56 611 ASN B CA 1
ATOM 10586 C C . ASN B 1 611 ? -18.641 3.959 -0.233 1 93.56 611 ASN B C 1
ATOM 10588 O O . ASN B 1 611 ? -19.562 4.758 -0.081 1 93.56 611 ASN B O 1
ATOM 10592 N N . TRP B 1 612 ? -17.547 4.266 -0.98 1 94.75 612 TRP B N 1
ATOM 10593 C CA . TRP B 1 612 ? -17.531 5.5 -1.76 1 94.75 612 TRP B CA 1
ATOM 10594 C C . TRP B 1 612 ? -18.531 5.43 -2.91 1 94.75 612 TRP B C 1
ATOM 10596 O O . TRP B 1 612 ? -19.016 6.461 -3.385 1 94.75 612 TRP B O 1
ATOM 10606 N N . GLN B 1 613 ? -18.906 4.148 -3.33 1 93.88 613 GLN B N 1
ATOM 10607 C CA . GLN B 1 613 ? -19.891 3.973 -4.398 1 93.88 613 GLN B CA 1
ATOM 10608 C C . GLN B 1 613 ? -21.281 4.414 -3.951 1 93.88 613 GLN B C 1
ATOM 10610 O O . GLN B 1 613 ? -22.109 4.793 -4.777 1 93.88 613 GLN B O 1
ATOM 10615 N N . VAL B 1 614 ? -21.516 4.359 -2.627 1 94.06 614 VAL B N 1
ATOM 10616 C CA . VAL B 1 614 ? -22.797 4.773 -2.092 1 94.06 614 VAL B CA 1
ATOM 10617 C C . VAL B 1 614 ? -22.969 6.285 -2.244 1 94.06 614 VAL B C 1
ATOM 10619 O O . VAL B 1 614 ? -24.047 6.766 -2.592 1 94.06 614 VAL B O 1
ATOM 10622 N N . PHE B 1 615 ? -21.891 7.047 -2.047 1 94.88 615 PHE B N 1
ATOM 10623 C CA . PHE B 1 615 ? -21.906 8.492 -2.242 1 94.88 615 PHE B CA 1
ATOM 10624 C C . PHE B 1 615 ? -22.062 8.836 -3.719 1 94.88 615 PHE B C 1
ATOM 10626 O O . PHE B 1 615 ? -22.828 9.734 -4.074 1 94.88 615 PHE B O 1
ATOM 10633 N N . MET B 1 616 ? -21.344 8.109 -4.531 1 94.5 616 MET B N 1
ATOM 10634 C CA . MET B 1 616 ? -21.422 8.336 -5.973 1 94.5 616 MET B CA 1
ATOM 10635 C C . MET B 1 616 ? -22.828 8.086 -6.488 1 94.5 616 MET B C 1
ATOM 10637 O O . MET B 1 616 ? -23.375 8.891 -7.246 1 94.5 616 MET B O 1
ATOM 10641 N N . ASP B 1 617 ? -23.453 7.035 -6.031 1 92.25 617 ASP B N 1
ATOM 10642 C CA . ASP B 1 617 ? -24.812 6.699 -6.469 1 92.25 617 ASP B CA 1
ATOM 10643 C C . ASP B 1 617 ? -25.812 7.727 -5.969 1 92.25 617 ASP B C 1
ATOM 10645 O O . ASP B 1 617 ? -26.734 8.109 -6.695 1 92.25 617 ASP B O 1
ATOM 10649 N N . ALA B 1 618 ? -25.688 8.141 -4.738 1 91.88 618 ALA B N 1
ATOM 10650 C CA . ALA B 1 618 ? -26.609 9.117 -4.16 1 91.88 618 ALA B CA 1
ATOM 10651 C C . ALA B 1 618 ? -26.547 10.445 -4.91 1 91.88 618 ALA B C 1
ATOM 10653 O O . ALA B 1 618 ? -27.578 11.008 -5.277 1 91.88 618 ALA B O 1
ATOM 10654 N N . TYR B 1 619 ? -25.406 10.922 -5.203 1 93.31 619 TYR B N 1
ATOM 10655 C CA . TYR B 1 619 ? -25.266 12.219 -5.859 1 93.31 619 TYR B CA 1
ATOM 10656 C C . TYR B 1 619 ? -25.625 12.109 -7.34 1 93.31 619 TYR B C 1
ATOM 10658 O O . TYR B 1 619 ? -26.047 13.094 -7.953 1 93.31 619 TYR B O 1
ATOM 10666 N N . THR B 1 620 ? -25.453 10.938 -7.953 1 91.44 620 THR B N 1
ATOM 10667 C CA . THR B 1 620 ? -25.922 10.75 -9.32 1 91.44 620 THR B CA 1
ATOM 10668 C C . THR B 1 620 ? -27.438 10.844 -9.391 1 91.44 620 THR B C 1
ATOM 10670 O O . THR B 1 620 ? -27.984 11.383 -10.352 1 91.44 620 THR B O 1
ATOM 10673 N N . ARG B 1 621 ? -28.109 10.352 -8.328 1 88 621 ARG B N 1
ATOM 10674 C CA . ARG B 1 621 ? -29.562 10.398 -8.273 1 88 621 ARG B CA 1
ATOM 10675 C C . ARG B 1 621 ? -30.062 11.812 -7.961 1 88 621 ARG B C 1
ATOM 10677 O O . ARG B 1 621 ? -31.078 12.258 -8.508 1 88 621 ARG B O 1
ATOM 10684 N N . TYR B 1 622 ? -29.297 12.508 -7.113 1 88.56 622 TYR B N 1
ATOM 10685 C CA . TYR B 1 622 ? -29.75 13.812 -6.645 1 88.56 622 TYR B CA 1
ATOM 10686 C C . TYR B 1 622 ? -29.391 14.906 -7.648 1 88.56 622 TYR B C 1
ATOM 10688 O O . TYR B 1 622 ? -30.031 15.961 -7.676 1 88.56 622 TYR B O 1
ATOM 10696 N N . THR B 1 623 ? -28.438 14.688 -8.453 1 90.81 623 THR B N 1
ATOM 10697 C CA . THR B 1 623 ? -28.016 15.727 -9.383 1 90.81 623 THR B CA 1
ATOM 10698 C C . THR B 1 623 ? -28.047 15.219 -10.82 1 90.81 623 THR B C 1
ATOM 10700 O O . THR B 1 623 ? -29.125 15.078 -11.414 1 90.81 623 THR B O 1
ATOM 10703 N N . THR B 1 624 ? -26.828 14.906 -11.391 1 90.19 624 THR B N 1
ATOM 10704 C CA . THR B 1 624 ? -26.75 14.445 -12.773 1 90.19 624 THR B CA 1
ATOM 10705 C C . THR B 1 624 ? -25.781 13.266 -12.891 1 90.19 624 THR B C 1
ATOM 10707 O O . THR B 1 624 ? -25.078 12.945 -11.938 1 90.19 624 THR B O 1
ATOM 10710 N N . GLN B 1 625 ? -25.828 12.617 -13.961 1 90.56 625 GLN B N 1
ATOM 10711 C CA . GLN B 1 625 ? -24.969 11.469 -14.219 1 90.56 625 GLN B CA 1
ATOM 10712 C C . GLN B 1 625 ? -23.5 11.883 -14.312 1 90.56 625 GLN B C 1
ATOM 10714 O O . GLN B 1 625 ? -22.609 11.055 -14.148 1 90.56 625 GLN B O 1
ATOM 10719 N N . TRP B 1 626 ? -23.25 13.141 -14.461 1 90.69 626 TRP B N 1
ATOM 10720 C CA . TRP B 1 626 ? -21.875 13.633 -14.555 1 90.69 626 TRP B CA 1
ATOM 10721 C C . TRP B 1 626 ? -21.188 13.602 -13.195 1 90.69 626 TRP B C 1
ATOM 10723 O O . TRP B 1 626 ? -19.969 13.711 -13.109 1 90.69 626 TRP B O 1
ATOM 10733 N N . SER B 1 627 ? -22 13.383 -12.133 1 92.69 627 SER B N 1
ATOM 10734 C CA . SER B 1 627 ? -21.406 13.258 -10.805 1 92.69 627 SER B CA 1
ATOM 10735 C C . SER B 1 627 ? -20.562 12 -10.695 1 92.69 627 SER B C 1
ATOM 10737 O O . SER B 1 627 ? -19.625 11.945 -9.898 1 92.69 627 SER B O 1
ATOM 10739 N N . LYS B 1 628 ? -20.906 10.992 -11.531 1 93.88 628 LYS B N 1
ATOM 10740 C CA . LYS B 1 628 ? -20.109 9.773 -11.523 1 93.88 628 LYS B CA 1
ATOM 10741 C C . LYS B 1 628 ? -18.672 10.055 -11.984 1 93.88 628 LYS B C 1
ATOM 10743 O O . LYS B 1 628 ? -17.719 9.547 -11.398 1 93.88 628 LYS B O 1
ATOM 10748 N N . VAL B 1 629 ? -18.562 10.883 -12.945 1 93.19 629 VAL B N 1
ATOM 10749 C CA . VAL B 1 629 ? -17.25 11.227 -13.469 1 93.19 629 VAL B CA 1
ATOM 10750 C C . VAL B 1 629 ? -16.469 12.016 -12.43 1 93.19 629 VAL B C 1
ATOM 10752 O O . VAL B 1 629 ? -15.258 11.82 -12.266 1 93.19 629 VAL B O 1
ATOM 10755 N N . TYR B 1 630 ? -17.156 12.883 -11.734 1 94.56 630 TYR B N 1
ATOM 10756 C CA . TYR B 1 630 ? -16.5 13.672 -10.688 1 94.56 630 TYR B CA 1
ATOM 10757 C C . TYR B 1 630 ? -15.93 12.766 -9.602 1 94.56 630 TYR B C 1
ATOM 10759 O O . TYR B 1 630 ? -14.766 12.898 -9.219 1 94.56 630 TYR B O 1
ATOM 10767 N N . PHE B 1 631 ? -16.719 11.852 -9.094 1 95.25 631 PHE B N 1
ATOM 10768 C CA . PHE B 1 631 ? -16.281 11 -7.996 1 95.25 631 PHE B CA 1
ATOM 10769 C C . PHE B 1 631 ? -15.156 10.07 -8.445 1 95.25 631 PHE B C 1
ATOM 10771 O O . PHE B 1 631 ? -14.242 9.781 -7.68 1 95.25 631 PHE B O 1
ATOM 10778 N N . VAL B 1 632 ? -15.219 9.586 -9.68 1 94.44 632 VAL B N 1
ATOM 10779 C CA . VAL B 1 632 ? -14.164 8.727 -10.195 1 94.44 632 VAL B CA 1
ATOM 10780 C C . VAL B 1 632 ? -12.867 9.523 -10.336 1 94.44 632 VAL B C 1
ATOM 10782 O O . VAL B 1 632 ? -11.789 9.039 -10 1 94.44 632 VAL B O 1
ATOM 10785 N N . SER B 1 633 ? -13.016 10.758 -10.773 1 93.94 633 SER B N 1
ATOM 10786 C CA . SER B 1 633 ? -11.836 11.609 -10.891 1 93.94 633 SER B CA 1
ATOM 10787 C C . SER B 1 633 ? -11.219 11.898 -9.523 1 93.94 633 SER B C 1
ATOM 10789 O O . SER B 1 633 ? -9.992 11.906 -9.383 1 93.94 633 SER B O 1
ATOM 10791 N N . TRP B 1 634 ? -12.047 12.102 -8.578 1 93.75 634 TRP B N 1
ATOM 10792 C CA . TRP B 1 634 ? -11.531 12.352 -7.238 1 93.75 634 TRP B CA 1
ATOM 10793 C C . TRP B 1 634 ? -10.883 11.102 -6.664 1 93.75 634 TRP B C 1
ATOM 10795 O O . TRP B 1 634 ? -9.859 11.172 -5.984 1 93.75 634 TRP B O 1
ATOM 10805 N N . TRP B 1 635 ? -11.461 9.961 -6.863 1 92.88 635 TRP B N 1
ATOM 10806 C CA . TRP B 1 635 ? -10.859 8.711 -6.41 1 92.88 635 TRP B CA 1
ATOM 10807 C C . TRP B 1 635 ? -9.477 8.516 -7.027 1 92.88 635 TRP B C 1
ATOM 10809 O O . TRP B 1 635 ? -8.531 8.133 -6.336 1 92.88 635 TRP B O 1
ATOM 10819 N N . LEU B 1 636 ? -9.328 8.844 -8.305 1 91.25 636 LEU B N 1
ATOM 10820 C CA . LEU B 1 636 ? -8.055 8.703 -9 1 91.25 636 LEU B CA 1
ATOM 10821 C C . LEU B 1 636 ? -7.004 9.648 -8.414 1 91.25 636 LEU B C 1
ATOM 10823 O O . LEU B 1 636 ? -5.855 9.25 -8.211 1 91.25 636 LEU B O 1
ATOM 10827 N N . THR B 1 637 ? -7.422 10.805 -8.023 1 90.19 637 THR B N 1
ATOM 10828 C CA . THR B 1 637 ? -6.473 11.797 -7.543 1 90.19 637 THR B CA 1
ATOM 10829 C C . THR B 1 637 ? -6.145 11.562 -6.07 1 90.19 637 THR B C 1
ATOM 10831 O O . THR B 1 637 ? -4.98 11.625 -5.672 1 90.19 637 THR B O 1
ATOM 10834 N N . SER B 1 638 ? -7.137 11.305 -5.301 1 90.94 638 SER B N 1
ATOM 10835 C CA . SER B 1 638 ? -6.93 11.211 -3.859 1 90.94 638 SER B CA 1
ATOM 10836 C C . SER B 1 638 ? -6.426 9.828 -3.459 1 90.94 638 SER B C 1
ATOM 10838 O O . SER B 1 638 ? -5.281 9.68 -3.02 1 90.94 638 SER B O 1
ATOM 10840 N N . SER B 1 639 ? -7.094 8.773 -3.812 1 87.69 639 SER B N 1
ATOM 10841 C CA . SER B 1 639 ? -6.766 7.43 -3.348 1 87.69 639 SER B CA 1
ATOM 10842 C C . SER B 1 639 ? -5.633 6.824 -4.164 1 87.69 639 SER B C 1
ATOM 10844 O O . SER B 1 639 ? -4.762 6.145 -3.619 1 87.69 639 SER B O 1
ATOM 10846 N N . VAL B 1 640 ? -5.551 7.129 -5.406 1 88.12 640 VAL B N 1
ATOM 10847 C CA . VAL B 1 640 ? -4.566 6.477 -6.262 1 88.12 640 VAL B CA 1
ATOM 10848 C C . VAL B 1 640 ? -3.273 7.289 -6.281 1 88.12 640 VAL B C 1
ATOM 10850 O O . VAL B 1 640 ? -2.182 6.738 -6.125 1 88.12 640 VAL B O 1
ATOM 10853 N N . MET B 1 641 ? -3.416 8.539 -6.297 1 87.81 641 MET B N 1
ATOM 10854 C CA . MET B 1 641 ? -2.203 9.344 -6.445 1 87.81 641 MET B CA 1
ATOM 10855 C C . MET B 1 641 ? -1.675 9.789 -5.082 1 87.81 641 MET B C 1
ATOM 10857 O O . MET B 1 641 ? -0.538 9.477 -4.723 1 87.81 641 MET B O 1
ATOM 10861 N N . TRP B 1 642 ? -2.52 10.477 -4.285 1 88.44 642 TRP B N 1
ATOM 10862 C CA . TRP B 1 642 ? -2.037 11.078 -3.043 1 88.44 642 TRP B CA 1
ATOM 10863 C C . TRP B 1 642 ? -1.659 10 -2.031 1 88.44 642 TRP B C 1
ATOM 10865 O O . TRP B 1 642 ? -0.616 10.086 -1.38 1 88.44 642 TRP B O 1
ATOM 10875 N N . VAL B 1 643 ? -2.43 8.977 -1.868 1 87.5 643 VAL B N 1
ATOM 10876 C CA . VAL B 1 643 ? -2.141 7.938 -0.888 1 87.5 643 VAL B CA 1
ATOM 10877 C C . VAL B 1 643 ? -0.893 7.164 -1.308 1 87.5 643 VAL B C 1
ATOM 10879 O O . VAL B 1 643 ? -0.055 6.824 -0.469 1 87.5 643 VAL B O 1
ATOM 10882 N N . ASN B 1 644 ? -0.707 6.941 -2.543 1 86.12 644 ASN B N 1
ATOM 10883 C CA . ASN B 1 644 ? 0.483 6.242 -3.016 1 86.12 644 ASN B CA 1
ATOM 10884 C C . ASN B 1 644 ? 1.742 7.082 -2.82 1 86.12 644 ASN B C 1
ATOM 10886 O O . ASN B 1 644 ? 2.809 6.547 -2.512 1 86.12 644 ASN B O 1
ATOM 10890 N N . LEU B 1 645 ? 1.536 8.32 -3.031 1 84.75 645 LEU B N 1
ATOM 10891 C CA . LEU B 1 645 ? 2.664 9.211 -2.775 1 84.75 645 LEU B CA 1
ATOM 10892 C C . LEU B 1 645 ? 3.021 9.227 -1.293 1 84.75 645 LEU B C 1
ATOM 10894 O O . LEU B 1 645 ? 4.199 9.281 -0.934 1 84.75 645 LEU B O 1
ATOM 10898 N N . PHE B 1 646 ? 2.039 9.188 -0.527 1 86.5 646 PHE B N 1
ATOM 10899 C CA . PHE B 1 646 ? 2.246 9.133 0.915 1 86.5 646 PHE B CA 1
ATOM 10900 C C . PHE B 1 646 ? 2.979 7.859 1.312 1 86.5 646 PHE B C 1
ATOM 10902 O O . PHE B 1 646 ? 3.916 7.898 2.111 1 86.5 646 PHE B O 1
ATOM 10909 N N . VAL B 1 647 ? 2.615 6.809 0.763 1 86.94 647 VAL B N 1
ATOM 10910 C CA . VAL B 1 647 ? 3.252 5.527 1.034 1 86.94 647 VAL B CA 1
ATOM 10911 C C . VAL B 1 647 ? 4.703 5.559 0.565 1 86.94 647 VAL B C 1
ATOM 10913 O O . VAL B 1 647 ? 5.602 5.082 1.266 1 86.94 647 VAL B O 1
ATOM 10916 N N . ALA B 1 648 ? 4.953 6.098 -0.534 1 84.06 648 ALA B N 1
ATOM 10917 C CA . ALA B 1 648 ? 6.309 6.211 -1.067 1 84.06 648 ALA B CA 1
ATOM 10918 C C . ALA B 1 648 ? 7.188 7.055 -0.151 1 84.06 648 ALA B C 1
ATOM 10920 O O . ALA B 1 648 ? 8.367 6.742 0.051 1 84.06 648 ALA B O 1
ATOM 10921 N N . LEU B 1 649 ? 6.578 8.047 0.39 1 83.88 649 LEU B N 1
ATOM 10922 C CA . LEU B 1 649 ? 7.32 8.922 1.297 1 83.88 649 LEU B CA 1
ATOM 10923 C C . LEU B 1 649 ? 7.684 8.188 2.582 1 83.88 649 LEU B C 1
ATOM 10925 O O . LEU B 1 649 ? 8.789 8.336 3.1 1 83.88 649 LEU B O 1
ATOM 10929 N N . ILE B 1 650 ? 6.805 7.434 3.041 1 85.75 650 ILE B N 1
ATOM 10930 C CA . ILE B 1 650 ? 7.055 6.668 4.258 1 85.75 650 ILE B CA 1
ATOM 10931 C C . ILE B 1 650 ? 8.133 5.621 4.004 1 85.75 650 ILE B C 1
ATOM 10933 O O . ILE B 1 650 ? 9.047 5.445 4.816 1 85.75 650 ILE B O 1
ATOM 10937 N N . LEU B 1 651 ? 8.078 5.004 2.881 1 83 651 LEU B N 1
ATOM 10938 C CA . LEU B 1 651 ? 9.047 3.965 2.531 1 83 651 LEU B CA 1
ATOM 10939 C C . LEU B 1 651 ? 10.445 4.551 2.393 1 83 651 LEU B C 1
ATOM 10941 O O . LEU B 1 651 ? 11.406 4 2.936 1 83 651 LEU B O 1
ATOM 10945 N N . GLU B 1 652 ? 10.531 5.594 1.797 1 78.88 652 GLU B N 1
ATOM 10946 C CA . GLU B 1 652 ? 11.836 6.199 1.549 1 78.88 652 GLU B CA 1
ATOM 10947 C C . GLU B 1 652 ? 12.461 6.711 2.842 1 78.88 652 GLU B C 1
ATOM 10949 O O . GLU B 1 652 ? 13.648 6.5 3.088 1 78.88 652 GLU B O 1
ATOM 10954 N N . ASN B 1 653 ? 11.617 7.332 3.602 1 76.69 653 ASN B N 1
ATOM 10955 C CA . ASN B 1 653 ? 12.141 7.891 4.844 1 76.69 653 ASN B CA 1
ATOM 10956 C C . ASN B 1 653 ? 12.531 6.797 5.832 1 76.69 653 ASN B C 1
ATOM 10958 O O . ASN B 1 653 ? 13.516 6.934 6.559 1 76.69 653 ASN B O 1
ATOM 10962 N N . PHE B 1 654 ? 11.828 5.797 5.801 1 76 654 PHE B N 1
ATOM 10963 C CA . PHE B 1 654 ? 12.133 4.699 6.711 1 76 654 PHE B CA 1
ATOM 10964 C C . PHE B 1 654 ? 13.414 3.988 6.293 1 76 654 PHE B C 1
ATOM 10966 O O . PHE B 1 654 ? 14.273 3.695 7.129 1 76 654 PHE B O 1
ATOM 10973 N N . ILE B 1 655 ? 13.586 3.684 5.082 1 74.88 655 ILE B N 1
ATOM 10974 C CA . ILE B 1 655 ? 14.758 2.967 4.59 1 74.88 655 ILE B CA 1
ATOM 10975 C C . ILE B 1 655 ? 16 3.812 4.809 1 74.88 655 ILE B C 1
ATOM 10977 O O . ILE B 1 655 ? 17.047 3.293 5.199 1 74.88 655 ILE B O 1
ATOM 10981 N N . TYR B 1 656 ? 15.852 4.961 4.57 1 69.12 656 TYR B N 1
ATOM 10982 C CA . TYR B 1 656 ? 16.984 5.859 4.758 1 69.12 656 TYR B CA 1
ATOM 10983 C C . TYR B 1 656 ? 17.438 5.875 6.211 1 69.12 656 TYR B C 1
ATOM 10985 O O . TYR B 1 656 ? 18.625 5.762 6.496 1 69.12 656 TYR B O 1
ATOM 10993 N N . LYS B 1 657 ? 16.531 5.898 7.078 1 69.5 657 LYS B N 1
ATOM 10994 C CA . LYS B 1 657 ? 16.859 5.965 8.492 1 69.5 657 LYS B CA 1
ATOM 10995 C C . LYS B 1 657 ? 17.328 4.613 9.016 1 69.5 657 LYS B C 1
ATOM 10997 O O . LYS B 1 657 ? 18.266 4.543 9.828 1 69.5 657 LYS B O 1
ATOM 11002 N N . TRP B 1 658 ? 16.641 3.652 8.508 1 65.19 658 TRP B N 1
ATOM 11003 C CA . TRP B 1 658 ? 17 2.307 8.945 1 65.19 658 TRP B CA 1
ATOM 11004 C C . TRP B 1 658 ? 18.406 1.943 8.5 1 65.19 658 TRP B C 1
ATOM 11006 O O . TRP B 1 658 ? 19.203 1.4 9.281 1 65.19 658 TRP B O 1
ATOM 11016 N N . ASP B 1 659 ? 18.781 2.221 7.332 1 62.53 659 ASP B N 1
ATOM 11017 C CA . ASP B 1 659 ? 20.125 1.93 6.816 1 62.53 659 ASP B CA 1
ATOM 11018 C C . ASP B 1 659 ? 21.188 2.713 7.578 1 62.53 659 ASP B C 1
ATOM 11020 O O . ASP B 1 659 ? 22.281 2.203 7.828 1 62.53 659 ASP B O 1
ATOM 11024 N N . ARG B 1 660 ? 20.859 3.768 8.031 1 59.47 660 ARG B N 1
ATOM 11025 C CA . ARG B 1 660 ? 21.797 4.59 8.789 1 59.47 660 ARG B CA 1
ATOM 11026 C C . ARG B 1 660 ? 21.953 4.059 10.211 1 59.47 660 ARG B C 1
ATOM 11028 O O . ARG B 1 660 ? 23.062 4.094 10.773 1 59.47 660 ARG B O 1
ATOM 11035 N N . SER B 1 661 ? 20.844 3.607 10.711 1 60 661 SER B N 1
ATOM 11036 C CA . SER B 1 661 ? 20.891 3.082 12.07 1 60 661 SER B CA 1
ATOM 11037 C C . SER B 1 661 ? 21.656 1.757 12.125 1 60 661 SER B C 1
ATOM 11039 O O . SER B 1 661 ? 22.344 1.462 13.102 1 60 661 SER B O 1
ATOM 11041 N N . VAL B 1 662 ? 21.562 0.918 11.125 1 55.28 662 VAL B N 1
ATOM 11042 C CA . VAL B 1 662 ? 22.25 -0.371 11.102 1 55.28 662 VAL B CA 1
ATOM 11043 C C . VAL B 1 662 ? 23.734 -0.167 10.805 1 55.28 662 VAL B C 1
ATOM 11045 O O . VAL B 1 662 ? 24.578 -0.891 11.32 1 55.28 662 VAL B O 1
ATOM 11048 N N . MET B 1 663 ? 24.078 0.656 9.859 1 47.66 663 MET B N 1
ATOM 11049 C CA . MET B 1 663 ? 25.5 0.936 9.641 1 47.66 663 MET B CA 1
ATOM 11050 C C . MET B 1 663 ? 26.141 1.479 10.914 1 47.66 663 MET B C 1
ATOM 11052 O O . MET B 1 663 ? 27.344 1.321 11.117 1 47.66 663 MET B O 1
ATOM 11056 N N . CYS B 1 664 ? 25.438 2.189 11.656 1 43.97 664 CYS B N 1
ATOM 11057 C CA . CYS B 1 664 ? 25.984 2.666 12.922 1 43.97 664 CYS B CA 1
ATOM 11058 C C . CYS B 1 664 ? 25.953 1.568 13.977 1 43.97 664 CYS B C 1
ATOM 11060 O O . CYS B 1 664 ? 24.891 1.044 14.305 1 43.97 664 CYS B O 1
ATOM 11062 N N . SER B 1 665 ? 26.828 0.542 14.18 1 40.19 665 SER B N 1
ATOM 11063 C CA . SER B 1 665 ? 27.062 -0.397 15.266 1 40.19 665 SER B CA 1
ATOM 11064 C C . SER B 1 665 ? 26.5 0.13 16.578 1 40.19 665 SER B C 1
ATOM 11066 O O . SER B 1 665 ? 26.562 1.331 16.859 1 40.19 665 SER B O 1
ATOM 11068 N N . VAL B 1 666 ? 25.75 -0.685 17.375 1 39.25 666 VAL B N 1
ATOM 11069 C CA . VAL B 1 666 ? 25.188 -0.507 18.703 1 39.25 666 VAL B CA 1
ATOM 11070 C C . VAL B 1 666 ? 26.141 0.304 19.578 1 39.25 666 VAL B C 1
ATOM 11072 O O . VAL B 1 666 ? 25.719 0.994 20.5 1 39.25 666 VAL B O 1
ATOM 11075 N N . ALA B 1 667 ? 27.5 -0.122 19.641 1 36.44 667 ALA B N 1
ATOM 11076 C CA . ALA B 1 667 ? 28.453 0.546 20.516 1 36.44 667 ALA B CA 1
ATOM 11077 C C . ALA B 1 667 ? 28.547 2.037 20.203 1 36.44 667 ALA B C 1
ATOM 11079 O O . ALA B 1 667 ? 28.656 2.863 21.109 1 36.44 667 ALA B O 1
ATOM 11080 N N . ASP B 1 668 ? 28.578 2.301 19.078 1 35.78 668 ASP B N 1
ATOM 11081 C CA . ASP B 1 668 ? 28.812 3.695 18.703 1 35.78 668 ASP B CA 1
ATOM 11082 C C . ASP B 1 668 ? 27.531 4.52 18.844 1 35.78 668 ASP B C 1
ATOM 11084 O O . ASP B 1 668 ? 27.594 5.727 19.094 1 35.78 668 ASP B O 1
ATOM 11088 N N . VAL B 1 669 ? 26.438 3.998 18.531 1 38.25 669 VAL B N 1
ATOM 11089 C CA . VAL B 1 669 ? 25.188 4.719 18.766 1 38.25 669 VAL B CA 1
ATOM 11090 C C . VAL B 1 669 ? 25 4.93 20.266 1 38.25 669 VAL B C 1
ATOM 11092 O O . VAL B 1 669 ? 24.406 5.926 20.688 1 38.25 669 VAL B O 1
ATOM 11095 N N . GLU B 1 670 ? 25.109 3.918 21.109 1 33.81 670 GLU B N 1
ATOM 11096 C CA . GLU B 1 670 ? 25.109 4.254 22.531 1 33.81 670 GLU B CA 1
ATOM 11097 C C . GLU B 1 670 ? 26.125 5.348 22.844 1 33.81 670 GLU B C 1
ATOM 11099 O O . GLU B 1 670 ? 25.875 6.199 23.703 1 33.81 670 GLU B O 1
ATOM 11104 N N . ARG B 1 671 ? 27.438 5.133 22.516 1 34.47 671 ARG B N 1
ATOM 11105 C CA . ARG B 1 671 ? 28.422 6.16 22.859 1 34.47 671 ARG B CA 1
ATOM 11106 C C . ARG B 1 671 ? 28.172 7.441 22.062 1 34.47 671 ARG B C 1
ATOM 11108 O O . ARG B 1 671 ? 28.312 8.547 22.594 1 34.47 671 ARG B O 1
ATOM 11115 N N . THR B 1 672 ? 28.375 7.359 20.656 1 31.44 672 THR B N 1
ATOM 11116 C CA . THR B 1 672 ? 28.234 8.633 19.953 1 31.44 672 THR B CA 1
ATOM 11117 C C . THR B 1 672 ? 26.766 8.969 19.75 1 31.44 672 THR B C 1
ATOM 11119 O O . THR B 1 672 ? 25.984 8.141 19.266 1 31.44 672 THR B O 1
ATOM 11122 N N . GLY B 1 673 ? 25.969 9.453 20.672 1 29.11 673 GLY B N 1
ATOM 11123 C CA . GLY B 1 673 ? 24.781 10.281 20.641 1 29.11 673 GLY B CA 1
ATOM 11124 C C . GLY B 1 673 ? 24.484 10.836 19.266 1 29.11 673 GLY B C 1
ATOM 11125 O O . GLY B 1 673 ? 23.766 11.836 19.141 1 29.11 673 GLY B O 1
ATOM 11126 N N . TYR B 1 674 ? 25.359 10.586 18.297 1 27.03 674 TYR B N 1
ATOM 11127 C CA . TYR B 1 674 ? 25.406 11.43 17.094 1 27.03 674 TYR B CA 1
ATOM 11128 C C . TYR B 1 674 ? 24.188 11.164 16.219 1 27.03 674 TYR B C 1
ATOM 11130 O O . TYR B 1 674 ? 24.016 10.07 15.68 1 27.03 674 TYR B O 1
ATOM 11138 N N . GLU B 1 675 ? 22.984 11.586 16.594 1 32.03 675 GLU B N 1
ATOM 11139 C CA . GLU B 1 675 ? 21.781 11.789 15.805 1 32.03 675 GLU B CA 1
ATOM 11140 C C . GLU B 1 675 ? 22.094 12.391 14.445 1 32.03 675 GLU B C 1
ATOM 11142 O O . GLU B 1 675 ? 22.391 13.586 14.344 1 32.03 675 GLU B O 1
ATOM 11147 N N . THR B 1 676 ? 22.875 11.883 13.609 1 32.09 676 THR B N 1
ATOM 11148 C CA . THR B 1 676 ? 23.031 12.586 12.336 1 32.09 676 THR B CA 1
ATOM 11149 C C . THR B 1 676 ? 21.688 12.789 11.664 1 32.09 676 THR B C 1
ATOM 11151 O O . THR B 1 676 ? 20.875 11.852 11.57 1 32.09 676 THR B O 1
ATOM 11154 N N . THR B 1 677 ? 21.062 13.969 11.75 1 33.41 677 THR B N 1
ATOM 11155 C CA . THR B 1 677 ? 19.797 14.523 11.258 1 33.41 677 THR B CA 1
ATOM 11156 C C . THR B 1 677 ? 19.641 14.258 9.766 1 33.41 677 THR B C 1
ATOM 11158 O O . THR B 1 677 ? 20.547 14.539 8.977 1 33.41 677 THR B O 1
ATOM 11161 N N . VAL B 1 678 ? 19.109 13.352 9.383 1 36.84 678 VAL B N 1
ATOM 11162 C CA . VAL B 1 678 ? 18.484 13.211 8.07 1 36.84 678 VAL B CA 1
ATOM 11163 C C . VAL B 1 678 ? 17.906 14.555 7.625 1 36.84 678 VAL B C 1
ATOM 11165 O O . VAL B 1 678 ? 17.328 14.656 6.547 1 36.84 678 VAL B O 1
ATOM 11168 N N . GLN B 1 679 ? 17.891 15.555 8.391 1 36.09 679 GLN B N 1
ATOM 11169 C CA . GLN B 1 679 ? 17.328 16.891 8.211 1 36.09 679 GLN B CA 1
ATOM 11170 C C . GLN B 1 679 ? 17.797 17.5 6.895 1 36.09 679 GLN B C 1
ATOM 11172 O O . GLN B 1 679 ? 17.125 18.375 6.34 1 36.09 679 GLN B O 1
ATOM 11177 N N . LEU B 1 680 ? 18.953 17.156 6.434 1 36.41 680 LEU B N 1
ATOM 11178 C CA . LEU B 1 680 ? 19.438 17.953 5.309 1 36.41 680 LEU B CA 1
ATOM 11179 C C . LEU B 1 680 ? 18.656 17.641 4.039 1 36.41 680 LEU B C 1
ATOM 11181 O O . LEU B 1 680 ? 18.75 18.359 3.049 1 36.41 680 LEU B O 1
ATOM 11185 N N . MET B 1 681 ? 18.031 16.641 4.055 1 33.53 681 MET B N 1
ATOM 11186 C CA . MET B 1 681 ? 17.484 16.203 2.777 1 33.53 681 MET B CA 1
ATOM 11187 C C . MET B 1 681 ? 16.312 17.094 2.354 1 33.53 681 MET B C 1
ATOM 11189 O O . MET B 1 681 ? 16.062 17.266 1.16 1 33.53 681 MET B O 1
ATOM 11193 N N . PHE B 1 682 ? 15.367 17.516 3.33 1 35.78 682 PHE B N 1
ATOM 11194 C CA . PHE B 1 682 ? 14.18 18.234 2.902 1 35.78 682 PHE B CA 1
ATOM 11195 C C . PHE B 1 682 ? 14.273 19.719 3.283 1 35.78 682 PHE B C 1
ATOM 11197 O O . PHE B 1 682 ? 13.258 20.344 3.578 1 35.78 682 PHE B O 1
ATOM 11204 N N . ARG B 1 683 ? 15.398 20.359 3.602 1 36.25 683 ARG B N 1
ATOM 11205 C CA . ARG B 1 683 ? 15.477 21.797 3.717 1 36.25 683 ARG B CA 1
ATOM 11206 C C . ARG B 1 683 ? 15.633 22.453 2.346 1 36.25 683 ARG B C 1
ATOM 11208 O O . ARG B 1 683 ? 16.375 21.953 1.496 1 36.25 683 ARG B O 1
#

Radius of gyration: 37.52 Å; Cα contacts (8 Å, |Δi|>4): 1468; chains: 2; bounding box: 89×124×110 Å